Protein 2LLO (pdb70)

Structure (mmCIF, N/CA/C/O backbone):
data_2LLO
#
_entry.id   2LLO
#
loop_
_entity.id
_entity.type
_entity.pdbx_description
1 polymer Calmodulin
2 polymer 'Estrogen receptor'
3 non-polymer 'CALCIUM ION'
#
loop_
_atom_site.group_PDB
_atom_site.id
_atom_site.type_symbol
_atom_site.label_atom_id
_atom_site.label_alt_id
_atom_site.label_comp_id
_atom_site.label_asym_id
_atom_site.label_entity_id
_atom_site.label_seq_id
_atom_site.pdbx_PDB_ins_code
_atom_site.Cartn_x
_atom_site.Cartn_y
_atom_site.Cartn_z
_atom_site.occupancy
_atom_site.B_iso_or_equiv
_atom_site.auth_seq_id
_atom_site.auth_comp_id
_atom_site.auth_asym_id
_at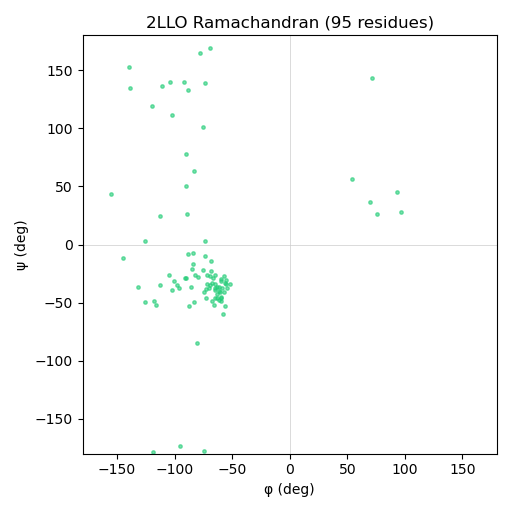om_site.auth_atom_id
_atom_site.pdbx_PDB_model_num
ATOM 1 N N . ALA A 1 1 ? 25.505 -15.890 -2.468 1.00 2.58 1 ALA A N 1
ATOM 2 C CA . ALA A 1 1 ? 25.116 -14.469 -2.296 1.00 2.36 1 ALA A CA 1
ATOM 3 C C . ALA A 1 1 ? 23.766 -14.369 -1.593 1.00 2.09 1 ALA A C 1
ATOM 4 O O . ALA A 1 1 ? 23.217 -15.373 -1.131 1.00 2.15 1 ALA A O 1
ATOM 13 N N . ASP A 1 2 ? 23.226 -13.161 -1.535 1.00 1.93 2 ASP A N 1
ATOM 14 C CA . ASP A 1 2 ? 21.936 -12.927 -0.893 1.00 1.85 2 ASP A CA 1
ATOM 15 C C . ASP A 1 2 ? 20.808 -13.075 -1.905 1.00 1.77 2 ASP A C 1
ATOM 16 O O . ASP A 1 2 ? 19.932 -12.216 -2.005 1.00 2.06 2 ASP A O 1
ATOM 25 N N . GLN A 1 3 ? 20.819 -14.181 -2.637 1.00 1.60 3 GLN A N 1
ATOM 26 C CA . GLN A 1 3 ? 19.808 -14.432 -3.653 1.00 1.62 3 GLN A CA 1
ATOM 27 C C . GLN A 1 3 ? 18.436 -14.601 -3.011 1.00 1.52 3 GLN A C 1
ATOM 28 O O . GLN A 1 3 ? 17.475 -13.933 -3.397 1.00 1.55 3 GLN A O 1
ATOM 42 N N . LEU A 1 4 ? 18.347 -15.481 -2.020 1.00 1.47 4 LEU A N 1
ATOM 43 C CA . LEU A 1 4 ? 17.089 -15.714 -1.328 1.00 1.42 4 LEU A CA 1
ATOM 44 C C . LEU A 1 4 ? 16.967 -14.769 -0.141 1.00 1.35 4 LEU A C 1
ATOM 45 O O . LEU A 1 4 ? 17.204 -15.156 1.007 1.00 1.37 4 LEU A O 1
ATOM 61 N N . THR A 1 5 ? 16.627 -13.522 -0.429 1.00 1.33 5 THR A N 1
ATOM 62 C CA . THR A 1 5 ? 16.478 -12.516 0.606 1.00 1.31 5 THR A CA 1
ATOM 63 C C . THR A 1 5 ? 15.132 -12.640 1.296 1.00 1.19 5 THR A C 1
ATOM 64 O O . THR A 1 5 ? 15.025 -13.296 2.332 1.00 1.18 5 THR A O 1
ATOM 75 N N . GLU A 1 6 ? 14.109 -12.020 0.709 1.00 1.16 6 GLU A N 1
ATOM 76 C CA . GLU A 1 6 ? 12.765 -12.047 1.277 1.00 1.10 6 GLU A CA 1
ATOM 77 C C . GLU A 1 6 ? 12.800 -11.556 2.724 1.00 1.10 6 GLU A C 1
ATOM 78 O O . GLU A 1 6 ? 12.360 -12.238 3.648 1.00 1.15 6 GLU A O 1
ATOM 90 N N . GLU A 1 7 ? 13.318 -10.352 2.898 1.00 1.09 7 GLU A N 1
ATOM 91 C CA . GLU A 1 7 ? 13.451 -9.746 4.212 1.00 1.13 7 GLU A CA 1
ATOM 92 C C . GLU A 1 7 ? 12.584 -8.488 4.302 1.00 1.08 7 GLU A C 1
ATOM 93 O O . GLU A 1 7 ? 11.776 -8.326 5.221 1.00 1.13 7 GLU A O 1
ATOM 105 N N . GLN A 1 8 ? 12.768 -7.604 3.332 1.00 1.08 8 GLN A N 1
ATOM 106 C CA . GLN A 1 8 ? 12.026 -6.365 3.257 1.00 1.06 8 GLN A CA 1
ATOM 107 C C . GLN A 1 8 ? 10.869 -6.530 2.298 1.00 0.96 8 GLN A C 1
ATOM 108 O O . GLN A 1 8 ? 9.787 -5.982 2.503 1.00 0.95 8 GLN A O 1
ATOM 122 N N . ILE A 1 9 ? 11.112 -7.323 1.253 1.00 0.93 9 ILE A N 1
ATOM 123 C CA . ILE A 1 9 ? 10.113 -7.602 0.226 1.00 0.90 9 ILE A CA 1
ATOM 124 C C . ILE A 1 9 ? 8.845 -8.203 0.821 1.00 0.82 9 ILE A C 1
ATOM 125 O O . ILE A 1 9 ? 7.751 -8.044 0.275 1.00 0.80 9 ILE A O 1
ATOM 141 N N . ALA A 1 10 ? 8.991 -8.879 1.956 1.00 0.85 10 ALA A N 1
ATOM 142 C CA . ALA A 1 10 ? 7.857 -9.496 2.636 1.00 0.85 10 ALA A CA 1
ATOM 143 C C . ALA A 1 10 ? 6.876 -8.436 3.130 1.00 0.75 10 ALA A C 1
ATOM 144 O O . ALA A 1 10 ? 5.681 -8.690 3.268 1.00 0.79 10 ALA A O 1
ATOM 151 N N . GLU A 1 11 ? 7.387 -7.238 3.366 1.00 0.69 11 GLU A N 1
ATOM 152 C CA . GLU A 1 11 ? 6.569 -6.141 3.851 1.00 0.64 11 GLU A CA 1
ATOM 153 C C . GLU A 1 11 ? 5.878 -5.412 2.709 1.00 0.63 11 GLU A C 1
ATOM 154 O O . GLU A 1 11 ? 4.870 -4.730 2.921 1.00 0.64 11 GLU A O 1
ATOM 166 N N . PHE A 1 12 ? 6.418 -5.551 1.500 1.00 0.64 12 PHE A N 1
ATOM 167 C CA . PHE A 1 12 ? 5.832 -4.913 0.327 1.00 0.67 12 PHE A CA 1
ATOM 168 C C . PHE A 1 12 ? 4.573 -5.668 -0.073 1.00 0.66 12 PHE A C 1
ATOM 169 O O . PHE A 1 12 ? 3.550 -5.074 -0.399 1.00 0.68 12 PHE A O 1
ATOM 186 N N . LYS A 1 13 ? 4.654 -6.991 -0.001 1.00 0.65 13 LYS A N 1
ATOM 187 C CA . LYS A 1 13 ? 3.531 -7.852 -0.333 1.00 0.66 13 LYS A CA 1
ATOM 188 C C . LYS A 1 13 ? 2.423 -7.699 0.701 1.00 0.61 13 LYS A C 1
ATOM 189 O O . LYS A 1 13 ? 1.251 -7.965 0.425 1.00 0.66 13 LYS A O 1
ATOM 208 N N . GLU A 1 14 ? 2.802 -7.237 1.884 1.00 0.57 14 GLU A N 1
ATOM 209 C CA . GLU A 1 14 ? 1.849 -7.037 2.960 1.00 0.54 14 GLU A CA 1
ATOM 210 C C . GLU A 1 14 ? 0.921 -5.874 2.640 1.00 0.50 14 GLU A C 1
ATOM 211 O O . GLU A 1 14 ? -0.219 -5.830 3.099 1.00 0.49 14 GLU A O 1
ATOM 223 N N . ALA A 1 15 ? 1.407 -4.937 1.838 1.00 0.51 15 ALA A N 1
ATOM 224 C CA . ALA A 1 15 ? 0.609 -3.784 1.461 1.00 0.52 15 ALA A CA 1
ATOM 225 C C . ALA A 1 15 ? -0.633 -4.244 0.707 1.00 0.50 15 ALA A C 1
ATOM 226 O O . ALA A 1 15 ? -1.745 -3.857 1.037 1.00 0.51 15 ALA A O 1
ATOM 233 N N . PHE A 1 16 ? -0.441 -5.126 -0.261 1.00 0.50 16 PHE A N 1
ATOM 234 C CA . PHE A 1 16 ? -1.553 -5.642 -1.066 1.00 0.53 16 PHE A CA 1
ATOM 235 C C . PHE A 1 16 ? -2.408 -6.637 -0.275 1.00 0.56 16 PHE A C 1
ATOM 236 O O . PHE A 1 16 ? -3.357 -7.221 -0.803 1.00 0.74 16 PHE A O 1
ATOM 253 N N . SER A 1 17 ? -2.072 -6.820 0.992 1.00 0.49 17 SER A N 1
ATOM 254 C CA . SER A 1 17 ? -2.800 -7.748 1.846 1.00 0.54 17 SER A CA 1
ATOM 255 C C . SER A 1 17 ? -3.566 -7.022 2.955 1.00 0.51 17 SER A C 1
ATOM 256 O O . SER A 1 17 ? -4.661 -7.437 3.340 1.00 0.59 17 SER A O 1
ATOM 264 N N . LEU A 1 18 ? -2.990 -5.938 3.460 1.00 0.44 18 LEU A N 1
ATOM 265 C CA . LEU A 1 18 ? -3.609 -5.174 4.541 1.00 0.42 18 LEU A CA 1
ATOM 266 C C . LEU A 1 18 ? -4.218 -3.865 4.045 1.00 0.41 18 LEU A C 1
ATOM 267 O O . LEU A 1 18 ? -5.159 -3.349 4.640 1.00 0.46 18 LEU A O 1
ATOM 283 N N . PHE A 1 19 ? -3.689 -3.333 2.954 1.00 0.43 19 PHE A N 1
ATOM 284 C CA . PHE A 1 19 ? -4.184 -2.074 2.417 1.00 0.47 19 PHE A CA 1
ATOM 285 C C . PHE A 1 19 ? -5.422 -2.290 1.544 1.00 0.48 19 PHE A C 1
ATOM 286 O O . PHE A 1 19 ? -6.441 -1.623 1.729 1.00 0.61 19 PHE A O 1
ATOM 303 N N . ASP A 1 20 ? -5.344 -3.240 0.617 1.00 0.44 20 ASP A N 1
ATOM 304 C CA . ASP A 1 20 ? -6.463 -3.522 -0.283 1.00 0.45 20 ASP A CA 1
ATOM 305 C C . ASP A 1 20 ? -7.363 -4.617 0.283 1.00 0.51 20 ASP A C 1
ATOM 306 O O . ASP A 1 20 ? -6.887 -5.584 0.874 1.00 0.58 20 ASP A O 1
ATOM 315 N N . LYS A 1 21 ? -8.670 -4.438 0.122 1.00 0.58 21 LYS A N 1
ATOM 316 C CA . LYS A 1 21 ? -9.646 -5.409 0.600 1.00 0.71 21 LYS A CA 1
ATOM 317 C C . LYS A 1 21 ? -10.565 -5.842 -0.532 1.00 0.68 21 LYS A C 1
ATOM 318 O O . LYS A 1 21 ? -11.500 -6.613 -0.320 1.00 0.86 21 LYS A O 1
ATOM 337 N N . ASP A 1 22 ? -10.309 -5.353 -1.741 1.00 0.58 22 ASP A N 1
ATOM 338 C CA . ASP A 1 22 ? -11.139 -5.709 -2.881 1.00 0.61 22 ASP A CA 1
ATOM 339 C C . ASP A 1 22 ? -10.582 -6.950 -3.562 1.00 0.69 22 ASP A C 1
ATOM 340 O O . ASP A 1 22 ? -11.316 -7.723 -4.175 1.00 0.82 22 ASP A O 1
ATOM 349 N N . GLY A 1 23 ? -9.278 -7.130 -3.456 1.00 0.65 23 GLY A N 1
ATOM 350 C CA . GLY A 1 23 ? -8.636 -8.266 -4.075 1.00 0.73 23 GLY A CA 1
ATOM 351 C C . GLY A 1 23 ? -8.049 -7.896 -5.410 1.00 0.71 23 GLY A C 1
ATOM 352 O O . GLY A 1 23 ? -7.920 -8.734 -6.302 1.00 0.87 23 GLY A O 1
ATOM 356 N N . ASP A 1 24 ? -7.695 -6.629 -5.540 1.00 0.59 24 ASP A N 1
ATOM 357 C CA . ASP A 1 24 ? -7.134 -6.114 -6.776 1.00 0.60 24 ASP A CA 1
ATOM 358 C C . ASP A 1 24 ? -5.617 -5.997 -6.684 1.00 0.59 24 ASP A C 1
ATOM 359 O O . ASP A 1 24 ? -4.912 -6.153 -7.685 1.00 0.74 24 ASP A O 1
ATOM 368 N N . GLY A 1 25 ? -5.124 -5.727 -5.485 1.00 0.54 25 GLY A N 1
ATOM 369 C CA . GLY A 1 25 ? -3.694 -5.594 -5.281 1.00 0.64 25 GLY A CA 1
ATOM 370 C C . GLY A 1 25 ? -3.139 -4.345 -5.935 1.00 0.69 25 GLY A C 1
ATOM 371 O O . GLY A 1 25 ? -2.038 -4.361 -6.479 1.00 1.30 25 GLY A O 1
ATOM 375 N N . THR A 1 26 ? -3.917 -3.274 -5.894 1.00 0.46 26 THR A N 1
ATOM 376 C CA . THR A 1 26 ? -3.517 -2.004 -6.469 1.00 0.48 26 THR A CA 1
ATOM 377 C C . THR A 1 26 ? -3.936 -0.866 -5.549 1.00 0.46 26 THR A C 1
ATOM 378 O O . THR A 1 26 ? -4.893 -1.005 -4.787 1.00 0.63 26 THR A O 1
ATOM 389 N N . ILE A 1 27 ? -3.224 0.245 -5.598 1.00 0.37 27 ILE A N 1
ATOM 390 C CA . ILE A 1 27 ? -3.561 1.381 -4.757 1.00 0.36 27 ILE A CA 1
ATOM 391 C C . ILE A 1 27 ? -4.299 2.448 -5.554 1.00 0.32 27 ILE A C 1
ATOM 392 O O . ILE A 1 27 ? -3.734 3.071 -6.455 1.00 0.37 27 ILE A O 1
ATOM 408 N N . THR A 1 28 ? -5.573 2.623 -5.240 1.00 0.28 28 THR A N 1
ATOM 409 C CA . THR A 1 28 ? -6.387 3.632 -5.888 1.00 0.28 28 THR A CA 1
ATOM 410 C C . THR A 1 28 ? -6.873 4.621 -4.840 1.00 0.27 28 THR A C 1
ATOM 411 O O . THR A 1 28 ? -6.528 4.504 -3.658 1.00 0.29 28 THR A O 1
ATOM 422 N N . THR A 1 29 ? -7.650 5.595 -5.272 1.00 0.29 29 THR A N 1
ATOM 423 C CA . THR A 1 29 ? -8.215 6.593 -4.375 1.00 0.33 29 THR A CA 1
ATOM 424 C C . THR A 1 29 ? -9.008 5.947 -3.235 1.00 0.31 29 THR A C 1
ATOM 425 O O . THR A 1 29 ? -9.056 6.476 -2.123 1.00 0.32 29 THR A O 1
ATOM 436 N N . LYS A 1 30 ? -9.596 4.783 -3.519 1.00 0.31 30 LYS A N 1
ATOM 437 C CA . LYS A 1 30 ? -10.401 4.059 -2.541 1.00 0.33 30 LYS A CA 1
ATOM 438 C C . LYS A 1 30 ? -9.577 3.583 -1.353 1.00 0.33 30 LYS A C 1
ATOM 439 O O . LYS A 1 30 ? -9.973 3.779 -0.202 1.00 0.38 30 LYS A O 1
ATOM 458 N N . GLU A 1 31 ? -8.412 2.988 -1.605 1.00 0.31 31 GLU A N 1
ATOM 459 C CA . GLU A 1 31 ? -7.583 2.461 -0.527 1.00 0.35 31 GLU A CA 1
ATOM 460 C C . GLU A 1 31 ? -6.749 3.568 0.117 1.00 0.34 31 GLU A C 1
ATOM 461 O O . GLU A 1 31 ? -6.396 3.496 1.293 1.00 0.39 31 GLU A O 1
ATOM 473 N N . LEU A 1 32 ? -6.484 4.599 -0.654 1.00 0.31 32 LEU A N 1
ATOM 474 C CA . LEU A 1 32 ? -5.690 5.729 -0.181 1.00 0.33 32 LEU A CA 1
ATOM 475 C C . LEU A 1 32 ? -6.482 6.563 0.833 1.00 0.35 32 LEU A C 1
ATOM 476 O O . LEU A 1 32 ? -5.916 7.113 1.775 1.00 0.47 32 LEU A O 1
ATOM 492 N N . GLY A 1 33 ? -7.795 6.639 0.640 1.00 0.30 33 GLY A N 1
ATOM 493 C CA . GLY A 1 33 ? -8.631 7.424 1.533 1.00 0.33 33 GLY A CA 1
ATOM 494 C C . GLY A 1 33 ? -9.195 6.635 2.699 1.00 0.34 33 GLY A C 1
ATOM 495 O O . GLY A 1 33 ? -9.404 7.187 3.777 1.00 0.36 33 GLY A O 1
ATOM 499 N N . THR A 1 34 ? -9.407 5.336 2.512 1.00 0.36 34 THR A N 1
ATOM 500 C CA . THR A 1 34 ? -9.984 4.500 3.564 1.00 0.39 34 THR A CA 1
ATOM 501 C C . THR A 1 34 ? -9.123 4.471 4.825 1.00 0.40 34 THR A C 1
ATOM 502 O O . THR A 1 34 ? -9.650 4.535 5.936 1.00 0.46 34 THR A O 1
ATOM 513 N N . VAL A 1 35 ? -7.804 4.396 4.659 1.00 0.40 35 VAL A N 1
ATOM 514 C CA . VAL A 1 35 ? -6.904 4.360 5.803 1.00 0.43 35 VAL A CA 1
ATOM 515 C C . VAL A 1 35 ? -6.927 5.702 6.554 1.00 0.40 35 VAL A C 1
ATOM 516 O O . VAL A 1 35 ? -7.074 5.728 7.776 1.00 0.42 35 VAL A O 1
ATOM 529 N N . MET A 1 36 ? -6.803 6.807 5.819 1.00 0.38 36 MET A N 1
ATOM 530 C CA . MET A 1 36 ? -6.822 8.145 6.424 1.00 0.40 36 MET A CA 1
ATOM 531 C C . MET A 1 36 ? -8.155 8.394 7.125 1.00 0.37 36 MET A C 1
ATOM 532 O O . MET A 1 36 ? -8.202 9.015 8.192 1.00 0.39 36 MET A O 1
ATOM 546 N N . ARG A 1 37 ? -9.219 7.878 6.519 1.00 0.36 37 ARG A N 1
ATOM 547 C CA . ARG A 1 37 ? -10.575 8.016 7.042 1.00 0.38 37 ARG A CA 1
ATOM 548 C C . ARG A 1 37 ? -10.687 7.476 8.466 1.00 0.40 37 ARG A C 1
ATOM 549 O O . ARG A 1 37 ? -11.452 7.998 9.271 1.00 0.45 37 ARG A O 1
ATOM 570 N N . SER A 1 38 ? -9.921 6.439 8.772 1.00 0.42 38 SER A N 1
ATOM 571 C CA . SER A 1 38 ? -9.950 5.842 10.098 1.00 0.45 38 SER A CA 1
ATOM 572 C C . SER A 1 38 ? -8.632 6.076 10.833 1.00 0.46 38 SER A C 1
ATOM 573 O O . SER A 1 38 ? -8.261 5.321 11.734 1.00 0.59 38 SER A O 1
ATOM 581 N N . LEU A 1 39 ? -7.929 7.130 10.445 1.00 0.40 39 LEU A N 1
ATOM 582 C CA . LEU A 1 39 ? -6.653 7.461 11.063 1.00 0.43 39 LEU A CA 1
ATOM 583 C C . LEU A 1 39 ? -6.648 8.894 11.578 1.00 0.46 39 LEU A C 1
ATOM 584 O O . LEU A 1 39 ? -6.263 9.143 12.722 1.00 0.58 39 LEU A O 1
ATOM 600 N N . GLY A 1 40 ? -7.068 9.831 10.731 1.00 0.44 40 GLY A N 1
ATOM 601 C CA . GLY A 1 40 ? -7.098 11.234 11.119 1.00 0.50 40 GLY A CA 1
ATOM 602 C C . GLY A 1 40 ? -8.105 12.027 10.318 1.00 0.50 40 GLY A C 1
ATOM 603 O O . GLY A 1 40 ? -7.813 13.137 9.867 1.00 0.56 40 GLY A O 1
ATOM 607 N N . GLN A 1 41 ? -9.287 11.437 10.144 1.00 0.49 41 GLN A N 1
ATOM 608 C CA . GLN A 1 41 ? -10.386 12.044 9.396 1.00 0.54 41 GLN A CA 1
ATOM 609 C C . GLN A 1 41 ? -10.092 12.057 7.897 1.00 0.51 41 GLN A C 1
ATOM 610 O O . GLN A 1 41 ? -8.952 12.237 7.468 1.00 0.60 41 GLN A O 1
ATOM 624 N N . ASN A 1 42 ? -11.131 11.846 7.107 1.00 0.53 42 ASN A N 1
ATOM 625 C CA . ASN A 1 42 ? -11.000 11.811 5.658 1.00 0.53 42 ASN A CA 1
ATOM 626 C C . ASN A 1 42 ? -11.146 13.208 5.067 1.00 0.50 42 ASN A C 1
ATOM 627 O O . ASN A 1 42 ? -12.061 13.953 5.430 1.00 0.56 42 ASN A O 1
ATOM 638 N N . PRO A 1 43 ? -10.234 13.587 4.156 1.00 0.49 43 PRO A N 1
ATOM 639 C CA . PRO A 1 43 ? -10.279 14.889 3.484 1.00 0.54 43 PRO A CA 1
ATOM 640 C C . PRO A 1 43 ? -11.379 14.930 2.428 1.00 0.50 43 PRO A C 1
ATOM 641 O O . PRO A 1 43 ? -12.128 13.967 2.267 1.00 0.48 43 PRO A O 1
ATOM 652 N N . THR A 1 44 ? -11.488 16.036 1.711 1.00 0.57 44 THR A N 1
ATOM 653 C CA . THR A 1 44 ? -12.510 16.162 0.684 1.00 0.59 44 THR A CA 1
ATOM 654 C C . THR A 1 44 ? -12.096 15.416 -0.586 1.00 0.53 44 THR A C 1
ATOM 655 O O . THR A 1 44 ? -10.929 15.040 -0.746 1.00 0.50 44 THR A O 1
ATOM 666 N N . GLU A 1 45 ? -13.052 15.192 -1.483 1.00 0.58 45 GLU A N 1
ATOM 667 C CA . GLU A 1 45 ? -12.793 14.483 -2.732 1.00 0.58 45 GLU A CA 1
ATOM 668 C C . GLU A 1 45 ? -11.702 15.179 -3.538 1.00 0.57 45 GLU A C 1
ATOM 669 O O . GLU A 1 45 ? -10.830 14.528 -4.117 1.00 0.56 45 GLU A O 1
ATOM 681 N N . ALA A 1 46 ? -11.750 16.507 -3.561 1.00 0.60 46 ALA A N 1
ATOM 682 C CA . ALA A 1 46 ? -10.762 17.296 -4.286 1.00 0.61 46 ALA A CA 1
ATOM 683 C C . ALA A 1 46 ? -9.360 17.035 -3.748 1.00 0.55 46 ALA A C 1
ATOM 684 O O . ALA A 1 46 ? -8.415 16.832 -4.512 1.00 0.54 46 ALA A O 1
ATOM 691 N N . GLU A 1 47 ? -9.248 17.034 -2.428 1.00 0.54 47 GLU A N 1
ATOM 692 C CA . GLU A 1 47 ? -7.979 16.785 -1.755 1.00 0.51 47 GLU A CA 1
ATOM 693 C C . GLU A 1 47 ? -7.470 15.373 -2.047 1.00 0.46 47 GLU A C 1
ATOM 694 O O . GLU A 1 47 ? -6.271 15.152 -2.205 1.00 0.46 47 GLU A O 1
ATOM 706 N N . LEU A 1 48 ? -8.392 14.423 -2.135 1.00 0.44 48 LEU A N 1
ATOM 707 C CA . LEU A 1 48 ? -8.033 13.042 -2.404 1.00 0.44 48 LEU A CA 1
ATOM 708 C C . LEU A 1 48 ? -7.596 12.886 -3.854 1.00 0.43 48 LEU A C 1
ATOM 709 O O . LEU A 1 48 ? -6.668 12.131 -4.157 1.00 0.43 48 LEU A O 1
ATOM 725 N N . GLN A 1 49 ? -8.279 13.598 -4.737 1.00 0.45 49 GLN A N 1
ATOM 726 C CA . GLN A 1 49 ? -7.962 13.572 -6.161 1.00 0.47 49 GLN A CA 1
ATOM 727 C C . GLN A 1 49 ? -6.535 14.044 -6.393 1.00 0.46 49 GLN A C 1
ATOM 728 O O . GLN A 1 49 ? -5.765 13.418 -7.123 1.00 0.48 49 GLN A O 1
ATOM 742 N N . ASP A 1 50 ? -6.186 15.142 -5.744 1.00 0.45 50 ASP A N 1
ATOM 743 C CA . ASP A 1 50 ? -4.855 15.718 -5.869 1.00 0.46 50 ASP A CA 1
ATOM 744 C C . ASP A 1 50 ? -3.803 14.772 -5.312 1.00 0.42 50 ASP A C 1
ATOM 745 O O . ASP A 1 50 ? -2.711 14.654 -5.862 1.00 0.45 50 ASP A O 1
ATOM 754 N N . MET A 1 51 ? -4.154 14.086 -4.229 1.00 0.39 51 MET A N 1
ATOM 755 C CA . MET A 1 51 ? -3.240 13.163 -3.570 1.00 0.38 51 MET A CA 1
ATOM 756 C C . MET A 1 51 ? -2.850 11.989 -4.464 1.00 0.37 51 MET A C 1
ATOM 757 O O . MET A 1 51 ? -1.671 11.654 -4.559 1.00 0.38 51 MET A O 1
ATOM 771 N N . ILE A 1 52 ? -3.820 11.360 -5.129 1.00 0.39 52 ILE A N 1
ATOM 772 C CA . ILE A 1 52 ? -3.510 10.227 -5.999 1.00 0.43 52 ILE A CA 1
ATOM 773 C C . ILE A 1 52 ? -2.801 10.714 -7.268 1.00 0.47 52 ILE A C 1
ATOM 774 O O . ILE A 1 52 ? -2.017 9.986 -7.877 1.00 0.52 52 ILE A O 1
ATOM 790 N N . ASN A 1 53 ? -3.054 11.965 -7.633 1.00 0.50 53 ASN A N 1
ATOM 791 C CA . ASN A 1 53 ? -2.428 12.573 -8.802 1.00 0.57 53 ASN A CA 1
ATOM 792 C C . ASN A 1 53 ? -0.975 12.917 -8.486 1.00 0.56 53 ASN A C 1
ATOM 793 O O . ASN A 1 53 ? -0.131 13.036 -9.375 1.00 0.61 53 ASN A O 1
ATOM 804 N N . GLU A 1 54 ? -0.700 13.041 -7.196 1.00 0.50 54 GLU A N 1
ATOM 805 C CA . GLU A 1 54 ? 0.629 13.378 -6.710 1.00 0.51 54 GLU A CA 1
ATOM 806 C C . GLU A 1 54 ? 1.507 12.131 -6.602 1.00 0.50 54 GLU A C 1
ATOM 807 O O . GLU A 1 54 ? 2.705 12.222 -6.338 1.00 0.71 54 GLU A O 1
ATOM 819 N N . VAL A 1 55 ? 0.908 10.967 -6.812 1.00 0.48 55 VAL A N 1
ATOM 820 C CA . VAL A 1 55 ? 1.649 9.712 -6.734 1.00 0.46 55 VAL A CA 1
ATOM 821 C C . VAL A 1 55 ? 1.635 8.975 -8.077 1.00 0.47 55 VAL A C 1
ATOM 822 O O . VAL A 1 55 ? 2.682 8.551 -8.576 1.00 0.69 55 VAL A O 1
ATOM 835 N N . ASP A 1 56 ? 0.457 8.835 -8.666 1.00 0.52 56 ASP A N 1
ATOM 836 C CA . ASP A 1 56 ? 0.326 8.143 -9.937 1.00 0.52 56 ASP A CA 1
ATOM 837 C C . ASP A 1 56 ? 0.835 9.021 -11.071 1.00 0.62 56 ASP A C 1
ATOM 838 O O . ASP A 1 56 ? 0.148 9.943 -11.511 1.00 0.70 56 ASP A O 1
ATOM 847 N N . ALA A 1 57 ? 2.047 8.739 -11.526 1.00 0.68 57 ALA A N 1
ATOM 848 C CA . ALA A 1 57 ? 2.659 9.505 -12.597 1.00 0.81 57 ALA A CA 1
ATOM 849 C C . ALA A 1 57 ? 2.297 8.942 -13.964 1.00 0.81 57 ALA A C 1
ATOM 850 O O . ALA A 1 57 ? 2.617 9.537 -14.994 1.00 0.88 57 ALA A O 1
ATOM 857 N N . ASP A 1 58 ? 1.644 7.789 -13.978 1.00 0.76 58 ASP A N 1
ATOM 858 C CA . ASP A 1 58 ? 1.246 7.157 -15.229 1.00 0.79 58 ASP A CA 1
ATOM 859 C C . ASP A 1 58 ? -0.026 7.797 -15.789 1.00 0.80 58 ASP A C 1
ATOM 860 O O . ASP A 1 58 ? -0.255 7.800 -17.002 1.00 0.85 58 ASP A O 1
ATOM 869 N N . GLY A 1 59 ? -0.854 8.336 -14.909 1.00 0.85 59 GLY A N 1
ATOM 870 C CA . GLY A 1 59 ? -2.056 9.019 -15.346 1.00 0.90 59 GLY A CA 1
ATOM 871 C C . GLY A 1 59 ? -3.297 8.147 -15.400 1.00 0.91 59 GLY A C 1
ATOM 872 O O . GLY A 1 59 ? -4.048 8.202 -16.371 1.00 1.03 59 GLY A O 1
ATOM 876 N N . ASN A 1 60 ? -3.519 7.342 -14.371 1.00 0.82 60 ASN A N 1
ATOM 877 C CA . ASN A 1 60 ? -4.699 6.485 -14.320 1.00 0.85 60 ASN A CA 1
ATOM 878 C C . ASN A 1 60 ? -5.221 6.351 -12.891 1.00 0.78 60 ASN A C 1
ATOM 879 O O . ASN A 1 60 ? -6.321 5.848 -12.673 1.00 0.93 60 ASN A O 1
ATOM 890 N N . GLY A 1 61 ? -4.425 6.795 -11.922 1.00 0.64 61 GLY A N 1
ATOM 891 C CA . GLY A 1 61 ? -4.841 6.727 -10.529 1.00 0.63 61 GLY A CA 1
ATOM 892 C C . GLY A 1 61 ? -4.754 5.325 -9.964 1.00 0.58 61 GLY A C 1
ATOM 893 O O . GLY A 1 61 ? -5.483 4.970 -9.038 1.00 0.67 61 GLY A O 1
ATOM 897 N N . THR A 1 62 ? -3.877 4.516 -10.530 1.00 0.53 62 THR A N 1
ATOM 898 C CA . THR A 1 62 ? -3.706 3.150 -10.078 1.00 0.52 62 THR A CA 1
ATOM 899 C C . THR A 1 62 ? -2.230 2.767 -10.044 1.00 0.49 62 THR A C 1
ATOM 900 O O . THR A 1 62 ? -1.469 3.072 -10.971 1.00 0.54 62 THR A O 1
ATOM 911 N N . ILE A 1 63 ? -1.830 2.124 -8.953 1.00 0.47 63 ILE A N 1
ATOM 912 C CA . ILE A 1 63 ? -0.459 1.666 -8.786 1.00 0.46 63 ILE A CA 1
ATOM 913 C C . ILE A 1 63 ? -0.423 0.149 -8.627 1.00 0.50 63 ILE A C 1
ATOM 914 O O . ILE A 1 63 ? -1.030 -0.406 -7.707 1.00 0.48 63 ILE A O 1
ATOM 930 N N . ASP A 1 64 ? 0.263 -0.508 -9.550 1.00 0.57 64 ASP A N 1
ATOM 931 C CA . ASP A 1 64 ? 0.398 -1.954 -9.527 1.00 0.64 64 ASP A CA 1
ATOM 932 C C . ASP A 1 64 ? 1.703 -2.348 -8.831 1.00 0.65 64 ASP A C 1
ATOM 933 O O . ASP A 1 64 ? 2.412 -1.492 -8.299 1.00 0.61 64 ASP A O 1
ATOM 942 N N . PHE A 1 65 ? 2.022 -3.633 -8.863 1.00 0.73 65 PHE A N 1
ATOM 943 C CA . PHE A 1 65 ? 3.236 -4.152 -8.243 1.00 0.77 65 PHE A CA 1
ATOM 944 C C . PHE A 1 65 ? 4.490 -3.453 -8.789 1.00 0.75 65 PHE A C 1
ATOM 945 O O . PHE A 1 65 ? 5.296 -2.946 -8.005 1.00 0.75 65 PHE A O 1
ATOM 962 N N . PRO A 1 66 ? 4.686 -3.407 -10.138 1.00 0.76 66 PRO A N 1
ATOM 963 C CA . PRO A 1 66 ? 5.847 -2.739 -10.749 1.00 0.78 66 PRO A CA 1
ATOM 964 C C . PRO A 1 66 ? 5.988 -1.284 -10.289 1.00 0.73 66 PRO A C 1
ATOM 965 O O . PRO A 1 66 ? 7.099 -0.794 -10.082 1.00 0.77 66 PRO A O 1
ATOM 976 N N . GLU A 1 67 ? 4.858 -0.600 -10.118 1.00 0.66 67 GLU A N 1
ATOM 977 C CA . GLU A 1 67 ? 4.869 0.795 -9.679 1.00 0.62 67 GLU A CA 1
ATOM 978 C C . GLU A 1 67 ? 5.241 0.887 -8.202 1.00 0.62 67 GLU A C 1
ATOM 979 O O . GLU A 1 67 ? 6.087 1.690 -7.806 1.00 0.64 67 GLU A O 1
ATOM 991 N N . PHE A 1 68 ? 4.616 0.033 -7.407 1.00 0.60 68 PHE A N 1
ATOM 992 C CA . PHE A 1 68 ? 4.843 -0.009 -5.967 1.00 0.59 68 PHE A CA 1
ATOM 993 C C . PHE A 1 68 ? 6.306 -0.294 -5.652 1.00 0.63 68 PHE A C 1
ATOM 994 O O . PHE A 1 68 ? 6.869 0.268 -4.710 1.00 0.67 68 PHE A O 1
ATOM 1011 N N . LEU A 1 69 ? 6.919 -1.156 -6.459 1.00 0.66 69 LEU A N 1
ATOM 1012 C CA . LEU A 1 69 ? 8.318 -1.528 -6.280 1.00 0.72 69 LEU A CA 1
ATOM 1013 C C . LEU A 1 69 ? 9.242 -0.318 -6.370 1.00 0.76 69 LEU A C 1
ATOM 1014 O O . LEU A 1 69 ? 10.295 -0.283 -5.741 1.00 0.82 69 LEU A O 1
ATOM 1030 N N . THR A 1 70 ? 8.843 0.674 -7.148 1.00 0.75 70 THR A N 1
ATOM 1031 C CA . THR A 1 70 ? 9.643 1.874 -7.306 1.00 0.82 70 THR A CA 1
ATOM 1032 C C . THR A 1 70 ? 9.173 2.975 -6.354 1.00 0.78 70 THR A C 1
ATOM 1033 O O . THR A 1 70 ? 9.978 3.720 -5.793 1.00 0.98 70 THR A O 1
ATOM 1044 N N . MET A 1 71 ? 7.858 3.052 -6.169 1.00 0.69 71 MET A N 1
ATOM 1045 C CA . MET A 1 71 ? 7.242 4.055 -5.305 1.00 0.66 71 MET A CA 1
ATOM 1046 C C . MET A 1 71 ? 7.729 3.947 -3.861 1.00 0.66 71 MET A C 1
ATOM 1047 O O . MET A 1 71 ? 8.145 4.939 -3.266 1.00 0.69 71 MET A O 1
ATOM 1061 N N . MET A 1 72 ? 7.708 2.740 -3.313 1.00 0.71 72 MET A N 1
ATOM 1062 C CA . MET A 1 72 ? 8.120 2.525 -1.928 1.00 0.77 72 MET A CA 1
ATOM 1063 C C . MET A 1 72 ? 9.618 2.250 -1.816 1.00 0.84 72 MET A C 1
ATOM 1064 O O . MET A 1 72 ? 10.070 1.601 -0.873 1.00 0.99 72 MET A O 1
ATOM 1078 N N . ALA A 1 73 ? 10.386 2.745 -2.775 1.00 0.92 73 ALA A N 1
ATOM 1079 C CA . ALA A 1 73 ? 11.826 2.546 -2.765 1.00 0.99 73 ALA A CA 1
ATOM 1080 C C . ALA A 1 73 ? 12.571 3.858 -3.016 1.00 1.02 73 ALA A C 1
ATOM 1081 O O . ALA A 1 73 ? 13.621 4.115 -2.424 1.00 1.21 73 ALA A O 1
ATOM 1088 N N . ARG A 1 74 ? 12.016 4.700 -3.884 1.00 0.99 74 ARG A N 1
ATOM 1089 C CA . ARG A 1 74 ? 12.639 5.972 -4.229 1.00 1.04 74 ARG A CA 1
ATOM 1090 C C . ARG A 1 74 ? 12.309 7.061 -3.205 1.00 0.99 74 ARG A C 1
ATOM 1091 O O . ARG A 1 74 ? 11.670 8.064 -3.534 1.00 1.02 74 ARG A O 1
ATOM 1112 N N . LYS A 1 75 ? 12.758 6.863 -1.972 1.00 1.13 75 LYS A N 1
ATOM 1113 C CA . LYS A 1 75 ? 12.521 7.827 -0.902 1.00 1.20 75 LYS A CA 1
ATOM 1114 C C . LYS A 1 75 ? 13.405 9.058 -1.090 1.00 1.26 75 LYS A C 1
ATOM 1115 O O . LYS A 1 75 ? 14.575 8.939 -1.456 1.00 1.34 75 LYS A O 1
ATOM 1134 N N . MET A 1 76 ? 12.837 10.235 -0.853 1.00 1.32 76 MET A N 1
ATOM 1135 C CA . MET A 1 76 ? 13.581 11.489 -0.982 1.00 1.43 76 MET A CA 1
ATOM 1136 C C . MET A 1 76 ? 14.623 11.604 0.129 1.00 1.44 76 MET A C 1
ATOM 1137 O O . MET A 1 76 ? 14.599 10.827 1.084 1.00 1.49 76 MET A O 1
ATOM 1151 N N . LYS A 1 77 ? 15.523 12.571 0.014 1.00 1.50 77 LYS A N 1
ATOM 1152 C CA . LYS A 1 77 ? 16.562 12.763 1.019 1.00 1.56 77 LYS A CA 1
ATOM 1153 C C . LYS A 1 77 ? 16.038 13.596 2.177 1.00 1.66 77 LYS A C 1
ATOM 1154 O O . LYS A 1 77 ? 16.633 13.633 3.253 1.00 2.06 77 LYS A O 1
ATOM 1173 N N . ASP A 1 78 ? 14.926 14.271 1.950 1.00 1.54 78 ASP A N 1
ATOM 1174 C CA . ASP A 1 78 ? 14.322 15.095 2.975 1.00 1.63 78 ASP A CA 1
ATOM 1175 C C . ASP A 1 78 ? 13.113 14.381 3.555 1.00 1.72 78 ASP A C 1
ATOM 1176 O O . ASP A 1 78 ? 12.353 13.736 2.831 1.00 1.77 78 ASP A O 1
ATOM 1185 N N . THR A 1 79 ? 12.959 14.476 4.862 1.00 1.95 79 THR A N 1
ATOM 1186 C CA . THR A 1 79 ? 11.852 13.834 5.545 1.00 2.15 79 THR A CA 1
ATOM 1187 C C . THR A 1 79 ? 10.870 14.873 6.076 1.00 2.00 79 THR A C 1
ATOM 1188 O O . THR A 1 79 ? 11.275 15.902 6.625 1.00 2.13 79 THR A O 1
ATOM 1199 N N . ASP A 1 80 ? 9.584 14.609 5.900 1.00 2.01 80 ASP A N 1
ATOM 1200 C CA . ASP A 1 80 ? 8.546 15.524 6.360 1.00 2.07 80 ASP A CA 1
ATOM 1201 C C . ASP A 1 80 ? 8.078 15.135 7.763 1.00 2.26 80 ASP A C 1
ATOM 1202 O O . ASP A 1 80 ? 8.595 14.132 8.311 1.00 2.49 80 ASP A O 1
ATOM 1212 N N . ARG B 2 1 ? 3.602 15.596 0.423 1.00 0.99 287 ARG B N 1
ATOM 1213 C CA . ARG B 2 1 ? 3.636 14.900 -0.879 1.00 0.79 287 ARG B CA 1
ATOM 1214 C C . ARG B 2 1 ? 3.066 13.493 -0.741 1.00 0.66 287 ARG B C 1
ATOM 1215 O O . ARG B 2 1 ? 3.137 12.891 0.328 1.00 0.65 287 ARG B O 1
ATOM 1238 N N . ALA B 2 2 ? 2.496 12.972 -1.826 1.00 0.60 288 ALA B N 1
ATOM 1239 C CA . ALA B 2 2 ? 1.923 11.633 -1.830 1.00 0.51 288 ALA B CA 1
ATOM 1240 C C . ALA B 2 2 ? 2.971 10.603 -1.499 1.00 0.50 288 ALA B C 1
ATOM 1241 O O . ALA B 2 2 ? 2.674 9.580 -0.890 1.00 0.48 288 ALA B O 1
ATOM 1248 N N . ALA B 2 3 ? 4.203 10.872 -1.877 1.00 0.54 289 ALA B N 1
ATOM 1249 C CA . ALA B 2 3 ? 5.286 9.945 -1.600 1.00 0.57 289 ALA B CA 1
ATOM 1250 C C . ALA B 2 3 ? 5.587 9.873 -0.119 1.00 0.58 289 ALA B C 1
ATOM 1251 O O . ALA B 2 3 ? 6.404 9.074 0.290 1.00 0.65 289 ALA B O 1
ATOM 1258 N N . ASN B 2 4 ? 5.071 10.818 0.646 1.00 0.56 290 ASN B N 1
ATOM 1259 C CA . ASN B 2 4 ? 5.198 10.803 2.102 1.00 0.58 290 ASN B CA 1
ATOM 1260 C C . ASN B 2 4 ? 3.878 10.335 2.720 1.00 0.53 290 ASN B C 1
ATOM 1261 O O . ASN B 2 4 ? 3.844 9.598 3.703 1.00 0.53 290 ASN B O 1
ATOM 1272 N N . LEU B 2 5 ? 2.761 10.784 2.128 1.00 0.51 291 LEU B N 1
ATOM 1273 C CA . LEU B 2 5 ? 1.434 10.420 2.619 1.00 0.48 291 LEU B CA 1
ATOM 1274 C C . LEU B 2 5 ? 1.099 8.975 2.277 1.00 0.46 291 LEU B C 1
ATOM 1275 O O . LEU B 2 5 ? 0.093 8.448 2.734 1.00 0.71 291 LEU B O 1
ATOM 1291 N N . TRP B 2 6 ? 1.923 8.364 1.439 1.00 0.41 292 TRP B N 1
ATOM 1292 C CA . TRP B 2 6 ? 1.774 6.953 1.093 1.00 0.39 292 TRP B CA 1
ATOM 1293 C C . TRP B 2 6 ? 2.535 6.129 2.145 1.00 0.41 292 TRP B C 1
ATOM 1294 O O . TRP B 2 6 ? 1.993 5.183 2.710 1.00 0.41 292 TRP B O 1
ATOM 1315 N N . PRO B 2 7 ? 3.830 6.448 2.387 1.00 0.44 293 PRO B N 1
ATOM 1316 C CA . PRO B 2 7 ? 4.637 5.818 3.445 1.00 0.48 293 PRO B CA 1
ATOM 1317 C C . PRO B 2 7 ? 3.955 5.847 4.808 1.00 0.46 293 PRO B C 1
ATOM 1318 O O . PRO B 2 7 ? 4.117 4.922 5.603 1.00 0.47 293 PRO B O 1
ATOM 1329 N N . SER B 2 8 ? 3.198 6.907 5.076 1.00 0.47 294 SER B N 1
ATOM 1330 C CA . SER B 2 8 ? 2.495 7.031 6.348 1.00 0.47 294 SER B CA 1
ATOM 1331 C C . SER B 2 8 ? 1.542 5.833 6.571 1.00 0.42 294 SER B C 1
ATOM 1332 O O . SER B 2 8 ? 1.696 5.119 7.563 1.00 0.40 294 SER B O 1
ATOM 1340 N N . PRO B 2 9 ? 0.535 5.587 5.691 1.00 0.44 295 PRO B N 1
ATOM 1341 C CA . PRO B 2 9 ? -0.346 4.413 5.820 1.00 0.43 295 PRO B CA 1
ATOM 1342 C C . PRO B 2 9 ? 0.446 3.109 5.860 1.00 0.40 295 PRO B C 1
ATOM 1343 O O . PRO B 2 9 ? 0.062 2.158 6.540 1.00 0.43 295 PRO B O 1
ATOM 1354 N N . LEU B 2 10 ? 1.552 3.065 5.124 1.00 0.38 296 LEU B N 1
ATOM 1355 C CA . LEU B 2 10 ? 2.401 1.881 5.106 1.00 0.37 296 LEU B CA 1
ATOM 1356 C C . LEU B 2 10 ? 3.016 1.667 6.485 1.00 0.39 296 LEU B C 1
ATOM 1357 O O . LEU B 2 10 ? 3.224 0.536 6.921 1.00 0.43 296 LEU B O 1
ATOM 1373 N N . MET B 2 11 ? 3.294 2.774 7.167 1.00 0.39 297 MET B N 1
ATOM 1374 C CA . MET B 2 11 ? 3.843 2.738 8.516 1.00 0.42 297 MET B CA 1
ATOM 1375 C C . MET B 2 11 ? 2.779 2.181 9.456 1.00 0.41 297 MET B C 1
ATOM 1376 O O . MET B 2 11 ? 3.077 1.483 10.430 1.00 0.45 297 MET B O 1
ATOM 1390 N N . ILE B 2 12 ? 1.529 2.484 9.134 1.00 0.41 298 ILE B N 1
ATOM 1391 C CA . ILE B 2 12 ? 0.397 1.980 9.897 1.00 0.43 298 ILE B CA 1
ATOM 1392 C C . ILE B 2 12 ? 0.277 0.480 9.644 1.00 0.44 298 ILE B C 1
ATOM 1393 O O . ILE B 2 12 ? -0.025 -0.302 10.549 1.00 0.47 298 ILE B O 1
ATOM 1409 N N . LYS B 2 13 ? 0.554 0.092 8.403 1.00 0.42 299 LYS B N 1
ATOM 1410 C CA . LYS B 2 13 ? 0.528 -1.307 8.002 1.00 0.45 299 LYS B CA 1
ATOM 1411 C C . LYS B 2 13 ? 1.596 -2.071 8.774 1.00 0.45 299 LYS B C 1
ATOM 1412 O O . LYS B 2 13 ? 1.364 -3.186 9.234 1.00 0.51 299 LYS B O 1
ATOM 1431 N N . ARG B 2 14 ? 2.772 -1.461 8.904 1.00 0.43 300 ARG B N 1
ATOM 1432 C CA . ARG B 2 14 ? 3.877 -2.066 9.638 1.00 0.47 300 ARG B CA 1
ATOM 1433 C C . ARG B 2 14 ? 3.464 -2.269 11.091 1.00 0.50 300 ARG B C 1
ATOM 1434 O O . ARG B 2 14 ? 3.768 -3.294 11.696 1.00 0.54 300 ARG B O 1
ATOM 1455 N N . SER B 2 15 ? 2.760 -1.284 11.632 1.00 0.50 301 SER B N 1
ATOM 1456 C CA . SER B 2 15 ? 2.283 -1.348 13.004 1.00 0.55 301 SER B CA 1
ATOM 1457 C C . SER B 2 15 ? 1.275 -2.487 13.155 1.00 0.59 301 SER B C 1
ATOM 1458 O O . SER B 2 15 ? 1.281 -3.206 14.155 1.00 0.66 301 SER B O 1
ATOM 1466 N N . LYS B 2 16 ? 0.429 -2.656 12.145 1.00 0.58 302 LYS B N 1
ATOM 1467 C CA . LYS B 2 16 ? -0.571 -3.719 12.152 1.00 0.65 302 LYS B CA 1
ATOM 1468 C C . LYS B 2 16 ? 0.113 -5.077 12.005 1.00 0.68 302 LYS B C 1
ATOM 1469 O O . LYS B 2 16 ? -0.327 -6.073 12.576 1.00 0.76 302 LYS B O 1
ATOM 1488 N N . LYS B 2 17 ? 1.193 -5.104 11.237 1.00 0.62 303 LYS B N 1
ATOM 1489 C CA . LYS B 2 17 ? 1.956 -6.329 11.018 1.00 0.65 303 LYS B CA 1
ATOM 1490 C C . LYS B 2 17 ? 2.610 -6.764 12.329 1.00 0.72 303 LYS B C 1
ATOM 1491 O O . LYS B 2 17 ? 2.854 -7.949 12.570 1.00 0.82 303 LYS B O 1
ATOM 1510 N N . ASN B 2 18 ? 2.887 -5.778 13.170 1.00 0.69 304 ASN B N 1
ATOM 1511 C CA . ASN B 2 18 ? 3.487 -6.013 14.474 1.00 0.78 304 ASN B CA 1
ATOM 1512 C C . ASN B 2 18 ? 2.404 -6.333 15.495 1.00 0.88 304 ASN B C 1
ATOM 1513 O O . ASN B 2 18 ? 2.596 -7.160 16.382 1.00 1.04 304 ASN B O 1
ATOM 1524 N N . SER B 2 19 ? 1.267 -5.674 15.359 1.00 0.82 305 SER B N 1
ATOM 1525 C CA . SER B 2 19 ? 0.136 -5.886 16.244 1.00 0.93 305 SER B CA 1
ATOM 1526 C C . SER B 2 19 ? -0.805 -6.937 15.650 1.00 1.13 305 SER B C 1
ATOM 1527 O O . SER B 2 19 ? -0.517 -8.151 15.782 1.00 1.39 305 SER B O 1
ATOM 1538 N N . ALA A 1 1 ? 24.517 -16.196 -1.806 1.00 2.58 1 ALA A N 2
ATOM 1539 C CA . ALA A 1 1 ? 24.150 -15.257 -2.882 1.00 2.36 1 ALA A CA 2
ATOM 1540 C C . ALA A 1 1 ? 22.694 -14.838 -2.720 1.00 2.09 1 ALA A C 2
ATOM 1541 O O . ALA A 1 1 ? 21.975 -15.390 -1.883 1.00 2.15 1 ALA A O 2
ATOM 1550 N N . ASP A 1 2 ? 22.263 -13.863 -3.506 1.00 1.93 2 ASP A N 2
ATOM 1551 C CA . ASP A 1 2 ? 20.895 -13.367 -3.428 1.00 1.85 2 ASP A CA 2
ATOM 1552 C C . ASP A 1 2 ? 19.925 -14.265 -4.188 1.00 1.77 2 ASP A C 2
ATOM 1553 O O . ASP A 1 2 ? 19.630 -14.034 -5.361 1.00 2.06 2 ASP A O 2
ATOM 1562 N N . GLN A 1 3 ? 19.450 -15.297 -3.516 1.00 1.60 3 GLN A N 2
ATOM 1563 C CA . GLN A 1 3 ? 18.490 -16.214 -4.099 1.00 1.62 3 GLN A CA 2
ATOM 1564 C C . GLN A 1 3 ? 17.321 -16.377 -3.152 1.00 1.52 3 GLN A C 2
ATOM 1565 O O . GLN A 1 3 ? 16.260 -15.779 -3.339 1.00 1.55 3 GLN A O 2
ATOM 1579 N N . LEU A 1 4 ? 17.538 -17.166 -2.111 1.00 1.47 4 LEU A N 2
ATOM 1580 C CA . LEU A 1 4 ? 16.512 -17.414 -1.115 1.00 1.42 4 LEU A CA 2
ATOM 1581 C C . LEU A 1 4 ? 16.624 -16.420 0.029 1.00 1.35 4 LEU A C 2
ATOM 1582 O O . LEU A 1 4 ? 16.691 -16.803 1.198 1.00 1.37 4 LEU A O 2
ATOM 1598 N N . THR A 1 5 ? 16.666 -15.148 -0.320 1.00 1.33 5 THR A N 2
ATOM 1599 C CA . THR A 1 5 ? 16.756 -14.096 0.667 1.00 1.31 5 THR A CA 2
ATOM 1600 C C . THR A 1 5 ? 15.448 -13.976 1.436 1.00 1.19 5 THR A C 2
ATOM 1601 O O . THR A 1 5 ? 15.379 -14.382 2.599 1.00 1.18 5 THR A O 2
ATOM 1612 N N . GLU A 1 6 ? 14.409 -13.456 0.766 1.00 1.16 6 GLU A N 2
ATOM 1613 C CA . GLU A 1 6 ? 13.084 -13.281 1.377 1.00 1.10 6 GLU A CA 2
ATOM 1614 C C . GLU A 1 6 ? 13.204 -12.729 2.798 1.00 1.10 6 GLU A C 2
ATOM 1615 O O . GLU A 1 6 ? 12.903 -13.425 3.767 1.00 1.15 6 GLU A O 2
ATOM 1627 N N . GLU A 1 7 ? 13.666 -11.491 2.922 1.00 1.09 7 GLU A N 2
ATOM 1628 C CA . GLU A 1 7 ? 13.845 -10.878 4.237 1.00 1.13 7 GLU A CA 2
ATOM 1629 C C . GLU A 1 7 ? 13.026 -9.604 4.380 1.00 1.08 7 GLU A C 2
ATOM 1630 O O . GLU A 1 7 ? 12.230 -9.469 5.308 1.00 1.13 7 GLU A O 2
ATOM 1642 N N . GLN A 1 8 ? 13.215 -8.684 3.449 1.00 1.08 8 GLN A N 2
ATOM 1643 C CA . GLN A 1 8 ? 12.513 -7.413 3.479 1.00 1.06 8 GLN A CA 2
ATOM 1644 C C . GLN A 1 8 ? 11.175 -7.515 2.748 1.00 0.96 8 GLN A C 2
ATOM 1645 O O . GLN A 1 8 ? 10.218 -6.815 3.081 1.00 0.95 8 GLN A O 2
ATOM 1659 N N . ILE A 1 9 ? 11.123 -8.405 1.759 1.00 0.93 9 ILE A N 2
ATOM 1660 C CA . ILE A 1 9 ? 9.912 -8.637 0.953 1.00 0.90 9 ILE A CA 2
ATOM 1661 C C . ILE A 1 9 ? 8.711 -9.008 1.825 1.00 0.82 9 ILE A C 2
ATOM 1662 O O . ILE A 1 9 ? 7.557 -8.841 1.422 1.00 0.80 9 ILE A O 2
ATOM 1678 N N . ALA A 1 10 ? 8.996 -9.491 3.029 1.00 0.85 10 ALA A N 2
ATOM 1679 C CA . ALA A 1 10 ? 7.965 -9.894 3.982 1.00 0.85 10 ALA A CA 2
ATOM 1680 C C . ALA A 1 10 ? 6.995 -8.754 4.295 1.00 0.75 10 ALA A C 2
ATOM 1681 O O . ALA A 1 10 ? 5.805 -8.981 4.506 1.00 0.79 10 ALA A O 2
ATOM 1688 N N . GLU A 1 11 ? 7.504 -7.527 4.321 1.00 0.69 11 GLU A N 2
ATOM 1689 C CA . GLU A 1 11 ? 6.670 -6.371 4.617 1.00 0.64 11 GLU A CA 2
ATOM 1690 C C . GLU A 1 11 ? 5.988 -5.838 3.357 1.00 0.63 11 GLU A C 2
ATOM 1691 O O . GLU A 1 11 ? 4.961 -5.160 3.442 1.00 0.64 11 GLU A O 2
ATOM 1703 N N . PHE A 1 12 ? 6.551 -6.161 2.190 1.00 0.64 12 PHE A N 2
ATOM 1704 C CA . PHE A 1 12 ? 5.998 -5.704 0.919 1.00 0.67 12 PHE A CA 2
ATOM 1705 C C . PHE A 1 12 ? 4.692 -6.411 0.592 1.00 0.66 12 PHE A C 2
ATOM 1706 O O . PHE A 1 12 ? 3.726 -5.787 0.155 1.00 0.68 12 PHE A O 2
ATOM 1723 N N . LYS A 1 13 ? 4.661 -7.718 0.826 1.00 0.65 13 LYS A N 2
ATOM 1724 C CA . LYS A 1 13 ? 3.472 -8.522 0.557 1.00 0.66 13 LYS A CA 2
ATOM 1725 C C . LYS A 1 13 ? 2.362 -8.154 1.531 1.00 0.61 13 LYS A C 2
ATOM 1726 O O . LYS A 1 13 ? 1.179 -8.376 1.262 1.00 0.66 13 LYS A O 2
ATOM 1745 N N . GLU A 1 14 ? 2.755 -7.541 2.636 1.00 0.57 14 GLU A N 2
ATOM 1746 C CA . GLU A 1 14 ? 1.815 -7.132 3.668 1.00 0.54 14 GLU A CA 2
ATOM 1747 C C . GLU A 1 14 ? 0.950 -5.983 3.169 1.00 0.50 14 GLU A C 2
ATOM 1748 O O . GLU A 1 14 ? -0.208 -5.844 3.563 1.00 0.49 14 GLU A O 2
ATOM 1760 N N . ALA A 1 15 ? 1.515 -5.158 2.289 1.00 0.51 15 ALA A N 2
ATOM 1761 C CA . ALA A 1 15 ? 0.781 -4.029 1.735 1.00 0.52 15 ALA A CA 2
ATOM 1762 C C . ALA A 1 15 ? -0.446 -4.524 0.971 1.00 0.50 15 ALA A C 2
ATOM 1763 O O . ALA A 1 15 ? -1.551 -4.035 1.180 1.00 0.51 15 ALA A O 2
ATOM 1770 N N . PHE A 1 16 ? -0.263 -5.545 0.140 1.00 0.50 16 PHE A N 2
ATOM 1771 C CA . PHE A 1 16 ? -1.369 -6.098 -0.645 1.00 0.53 16 PHE A CA 2
ATOM 1772 C C . PHE A 1 16 ? -2.156 -7.121 0.173 1.00 0.56 16 PHE A C 2
ATOM 1773 O O . PHE A 1 16 ? -2.734 -8.066 -0.373 1.00 0.74 16 PHE A O 2
ATOM 1790 N N . SER A 1 17 ? -2.168 -6.930 1.480 1.00 0.49 17 SER A N 2
ATOM 1791 C CA . SER A 1 17 ? -2.879 -7.820 2.382 1.00 0.54 17 SER A CA 2
ATOM 1792 C C . SER A 1 17 ? -3.633 -7.023 3.444 1.00 0.51 17 SER A C 2
ATOM 1793 O O . SER A 1 17 ? -4.747 -7.379 3.824 1.00 0.59 17 SER A O 2
ATOM 1801 N N . LEU A 1 18 ? -3.022 -5.941 3.922 1.00 0.44 18 LEU A N 2
ATOM 1802 C CA . LEU A 1 18 ? -3.654 -5.109 4.939 1.00 0.42 18 LEU A CA 2
ATOM 1803 C C . LEU A 1 18 ? -4.092 -3.751 4.379 1.00 0.41 18 LEU A C 2
ATOM 1804 O O . LEU A 1 18 ? -5.139 -3.231 4.756 1.00 0.46 18 LEU A O 2
ATOM 1820 N N . PHE A 1 19 ? -3.282 -3.175 3.487 1.00 0.43 19 PHE A N 2
ATOM 1821 C CA . PHE A 1 19 ? -3.590 -1.863 2.905 1.00 0.47 19 PHE A CA 2
ATOM 1822 C C . PHE A 1 19 ? -4.821 -1.953 2.017 1.00 0.48 19 PHE A C 2
ATOM 1823 O O . PHE A 1 19 ? -5.696 -1.079 2.056 1.00 0.61 19 PHE A O 2
ATOM 1840 N N . ASP A 1 20 ? -4.880 -3.001 1.216 1.00 0.44 20 ASP A N 2
ATOM 1841 C CA . ASP A 1 20 ? -6.014 -3.222 0.338 1.00 0.45 20 ASP A CA 2
ATOM 1842 C C . ASP A 1 20 ? -7.029 -4.098 1.052 1.00 0.51 20 ASP A C 2
ATOM 1843 O O . ASP A 1 20 ? -6.656 -4.995 1.812 1.00 0.58 20 ASP A O 2
ATOM 1852 N N . LYS A 1 21 ? -8.305 -3.847 0.812 1.00 0.58 21 LYS A N 2
ATOM 1853 C CA . LYS A 1 21 ? -9.350 -4.608 1.475 1.00 0.71 21 LYS A CA 2
ATOM 1854 C C . LYS A 1 21 ? -10.228 -5.355 0.474 1.00 0.68 21 LYS A C 2
ATOM 1855 O O . LYS A 1 21 ? -11.127 -6.103 0.861 1.00 0.86 21 LYS A O 2
ATOM 1874 N N . ASP A 1 22 ? -9.957 -5.167 -0.808 1.00 0.58 22 ASP A N 2
ATOM 1875 C CA . ASP A 1 22 ? -10.752 -5.806 -1.853 1.00 0.61 22 ASP A CA 2
ATOM 1876 C C . ASP A 1 22 ? -10.122 -7.127 -2.271 1.00 0.69 22 ASP A C 2
ATOM 1877 O O . ASP A 1 22 ? -10.815 -8.128 -2.467 1.00 0.82 22 ASP A O 2
ATOM 1886 N N . GLY A 1 23 ? -8.805 -7.114 -2.398 1.00 0.65 23 GLY A N 2
ATOM 1887 C CA . GLY A 1 23 ? -8.072 -8.287 -2.804 1.00 0.73 23 GLY A CA 2
ATOM 1888 C C . GLY A 1 23 ? -7.310 -8.052 -4.095 1.00 0.71 23 GLY A C 2
ATOM 1889 O O . GLY A 1 23 ? -6.628 -8.947 -4.595 1.00 0.87 23 GLY A O 2
ATOM 1893 N N . ASP A 1 24 ? -7.422 -6.841 -4.630 1.00 0.59 24 ASP A N 2
ATOM 1894 C CA . ASP A 1 24 ? -6.751 -6.478 -5.873 1.00 0.60 24 ASP A CA 2
ATOM 1895 C C . ASP A 1 24 ? -5.254 -6.247 -5.646 1.00 0.59 24 ASP A C 2
ATOM 1896 O O . ASP A 1 24 ? -4.418 -6.763 -6.386 1.00 0.74 24 ASP A O 2
ATOM 1905 N N . GLY A 1 25 ? -4.927 -5.492 -4.602 1.00 0.54 25 GLY A N 2
ATOM 1906 C CA . GLY A 1 25 ? -3.540 -5.197 -4.285 1.00 0.64 25 GLY A CA 2
ATOM 1907 C C . GLY A 1 25 ? -3.005 -4.020 -5.081 1.00 0.69 25 GLY A C 2
ATOM 1908 O O . GLY A 1 25 ? -1.803 -3.909 -5.313 1.00 1.30 25 GLY A O 2
ATOM 1912 N N . THR A 1 26 ? -3.899 -3.136 -5.488 1.00 0.46 26 THR A N 2
ATOM 1913 C CA . THR A 1 26 ? -3.520 -1.966 -6.263 1.00 0.48 26 THR A CA 2
ATOM 1914 C C . THR A 1 26 ? -3.768 -0.696 -5.462 1.00 0.46 26 THR A C 2
ATOM 1915 O O . THR A 1 26 ? -4.640 -0.670 -4.596 1.00 0.63 26 THR A O 2
ATOM 1926 N N . ILE A 1 27 ? -3.004 0.355 -5.730 1.00 0.37 27 ILE A N 2
ATOM 1927 C CA . ILE A 1 27 ? -3.186 1.599 -5.000 1.00 0.36 27 ILE A CA 2
ATOM 1928 C C . ILE A 1 27 ? -4.104 2.538 -5.757 1.00 0.32 27 ILE A C 2
ATOM 1929 O O . ILE A 1 27 ? -3.729 3.117 -6.784 1.00 0.37 27 ILE A O 2
ATOM 1945 N N . THR A 1 28 ? -5.319 2.651 -5.252 1.00 0.28 28 THR A N 2
ATOM 1946 C CA . THR A 1 28 ? -6.322 3.517 -5.828 1.00 0.28 28 THR A CA 2
ATOM 1947 C C . THR A 1 28 ? -6.835 4.472 -4.757 1.00 0.27 28 THR A C 2
ATOM 1948 O O . THR A 1 28 ? -6.577 4.265 -3.570 1.00 0.29 28 THR A O 2
ATOM 1959 N N . THR A 1 29 ? -7.541 5.518 -5.170 1.00 0.29 29 THR A N 2
ATOM 1960 C CA . THR A 1 29 ? -8.080 6.506 -4.240 1.00 0.33 29 THR A CA 2
ATOM 1961 C C . THR A 1 29 ? -8.905 5.860 -3.121 1.00 0.31 29 THR A C 2
ATOM 1962 O O . THR A 1 29 ? -8.900 6.330 -1.981 1.00 0.32 29 THR A O 2
ATOM 1973 N N . LYS A 1 30 ? -9.590 4.774 -3.454 1.00 0.31 30 LYS A N 2
ATOM 1974 C CA . LYS A 1 30 ? -10.420 4.056 -2.501 1.00 0.33 30 LYS A CA 2
ATOM 1975 C C . LYS A 1 30 ? -9.601 3.497 -1.331 1.00 0.33 30 LYS A C 2
ATOM 1976 O O . LYS A 1 30 ? -9.976 3.660 -0.169 1.00 0.38 30 LYS A O 2
ATOM 1995 N N . GLU A 1 31 ? -8.477 2.876 -1.637 1.00 0.31 31 GLU A N 2
ATOM 1996 C CA . GLU A 1 31 ? -7.639 2.272 -0.599 1.00 0.35 31 GLU A CA 2
ATOM 1997 C C . GLU A 1 31 ? -6.845 3.326 0.135 1.00 0.34 31 GLU A C 2
ATOM 1998 O O . GLU A 1 31 ? -6.450 3.133 1.285 1.00 0.39 31 GLU A O 2
ATOM 2010 N N . LEU A 1 32 ? -6.609 4.443 -0.531 1.00 0.31 32 LEU A N 2
ATOM 2011 C CA . LEU A 1 32 ? -5.856 5.525 0.060 1.00 0.33 32 LEU A CA 2
ATOM 2012 C C . LEU A 1 32 ? -6.721 6.286 1.062 1.00 0.35 32 LEU A C 2
ATOM 2013 O O . LEU A 1 32 ? -6.311 6.536 2.195 1.00 0.47 32 LEU A O 2
ATOM 2029 N N . GLY A 1 33 ? -7.942 6.612 0.639 1.00 0.30 33 GLY A N 2
ATOM 2030 C CA . GLY A 1 33 ? -8.863 7.352 1.485 1.00 0.33 33 GLY A CA 2
ATOM 2031 C C . GLY A 1 33 ? -9.357 6.574 2.693 1.00 0.34 33 GLY A C 2
ATOM 2032 O O . GLY A 1 33 ? -9.517 7.148 3.768 1.00 0.36 33 GLY A O 2
ATOM 2036 N N . THR A 1 34 ? -9.582 5.271 2.530 1.00 0.36 34 THR A N 2
ATOM 2037 C CA . THR A 1 34 ? -10.081 4.445 3.629 1.00 0.39 34 THR A CA 2
ATOM 2038 C C . THR A 1 34 ? -9.135 4.442 4.833 1.00 0.40 34 THR A C 2
ATOM 2039 O O . THR A 1 34 ? -9.583 4.344 5.971 1.00 0.46 34 THR A O 2
ATOM 2050 N N . VAL A 1 35 ? -7.846 4.566 4.580 1.00 0.40 35 VAL A N 2
ATOM 2051 C CA . VAL A 1 35 ? -6.875 4.566 5.660 1.00 0.43 35 VAL A CA 2
ATOM 2052 C C . VAL A 1 35 ? -6.952 5.879 6.422 1.00 0.40 35 VAL A C 2
ATOM 2053 O O . VAL A 1 35 ? -7.096 5.890 7.643 1.00 0.42 35 VAL A O 2
ATOM 2066 N N . MET A 1 36 ? -6.845 6.979 5.687 1.00 0.38 36 MET A N 2
ATOM 2067 C CA . MET A 1 36 ? -6.911 8.318 6.266 1.00 0.40 36 MET A CA 2
ATOM 2068 C C . MET A 1 36 ? -8.233 8.546 6.998 1.00 0.37 36 MET A C 2
ATOM 2069 O O . MET A 1 36 ? -8.251 9.117 8.093 1.00 0.39 36 MET A O 2
ATOM 2083 N N . ARG A 1 37 ? -9.323 8.076 6.406 1.00 0.36 37 ARG A N 2
ATOM 2084 C CA . ARG A 1 37 ? -10.653 8.220 6.990 1.00 0.38 37 ARG A CA 2
ATOM 2085 C C . ARG A 1 37 ? -10.725 7.552 8.366 1.00 0.40 37 ARG A C 2
ATOM 2086 O O . ARG A 1 37 ? -11.265 8.125 9.315 1.00 0.45 37 ARG A O 2
ATOM 2107 N N . SER A 1 38 ? -10.148 6.359 8.474 1.00 0.42 38 SER A N 2
ATOM 2108 C CA . SER A 1 38 ? -10.159 5.611 9.729 1.00 0.45 38 SER A CA 2
ATOM 2109 C C . SER A 1 38 ? -9.010 6.026 10.649 1.00 0.46 38 SER A C 2
ATOM 2110 O O . SER A 1 38 ? -8.906 5.558 11.786 1.00 0.59 38 SER A O 2
ATOM 2118 N N . LEU A 1 39 ? -8.155 6.914 10.165 1.00 0.40 39 LEU A N 2
ATOM 2119 C CA . LEU A 1 39 ? -7.014 7.375 10.941 1.00 0.43 39 LEU A CA 2
ATOM 2120 C C . LEU A 1 39 ? -7.281 8.744 11.559 1.00 0.46 39 LEU A C 2
ATOM 2121 O O . LEU A 1 39 ? -7.313 8.889 12.784 1.00 0.58 39 LEU A O 2
ATOM 2137 N N . GLY A 1 40 ? -7.494 9.738 10.711 1.00 0.44 40 GLY A N 2
ATOM 2138 C CA . GLY A 1 40 ? -7.720 11.079 11.195 1.00 0.50 40 GLY A CA 2
ATOM 2139 C C . GLY A 1 40 ? -8.628 11.880 10.292 1.00 0.50 40 GLY A C 2
ATOM 2140 O O . GLY A 1 40 ? -8.189 12.870 9.703 1.00 0.56 40 GLY A O 2
ATOM 2144 N N . GLN A 1 41 ? -9.875 11.423 10.156 1.00 0.49 41 GLN A N 2
ATOM 2145 C CA . GLN A 1 41 ? -10.888 12.097 9.338 1.00 0.54 41 GLN A CA 2
ATOM 2146 C C . GLN A 1 41 ? -10.578 11.998 7.844 1.00 0.51 41 GLN A C 2
ATOM 2147 O O . GLN A 1 41 ? -9.436 11.785 7.435 1.00 0.60 41 GLN A O 2
ATOM 2161 N N . ASN A 1 42 ? -11.606 12.171 7.029 1.00 0.53 42 ASN A N 2
ATOM 2162 C CA . ASN A 1 42 ? -11.451 12.104 5.584 1.00 0.53 42 ASN A CA 2
ATOM 2163 C C . ASN A 1 42 ? -11.522 13.495 4.974 1.00 0.50 42 ASN A C 2
ATOM 2164 O O . ASN A 1 42 ? -12.370 14.301 5.354 1.00 0.56 42 ASN A O 2
ATOM 2175 N N . PRO A 1 43 ? -10.607 13.807 4.047 1.00 0.49 43 PRO A N 2
ATOM 2176 C CA . PRO A 1 43 ? -10.599 15.095 3.360 1.00 0.54 43 PRO A CA 2
ATOM 2177 C C . PRO A 1 43 ? -11.693 15.167 2.294 1.00 0.50 43 PRO A C 2
ATOM 2178 O O . PRO A 1 43 ? -12.582 14.315 2.248 1.00 0.48 43 PRO A O 2
ATOM 2189 N N . THR A 1 44 ? -11.634 16.178 1.444 1.00 0.57 44 THR A N 2
ATOM 2190 C CA . THR A 1 44 ? -12.617 16.327 0.385 1.00 0.59 44 THR A CA 2
ATOM 2191 C C . THR A 1 44 ? -12.276 15.414 -0.785 1.00 0.53 44 THR A C 2
ATOM 2192 O O . THR A 1 44 ? -11.161 14.895 -0.864 1.00 0.50 44 THR A O 2
ATOM 2203 N N . GLU A 1 45 ? -13.221 15.222 -1.697 1.00 0.58 45 GLU A N 2
ATOM 2204 C CA . GLU A 1 45 ? -12.980 14.379 -2.860 1.00 0.58 45 GLU A CA 2
ATOM 2205 C C . GLU A 1 45 ? -11.910 15.011 -3.733 1.00 0.57 45 GLU A C 2
ATOM 2206 O O . GLU A 1 45 ? -11.123 14.315 -4.374 1.00 0.56 45 GLU A O 2
ATOM 2218 N N . ALA A 1 46 ? -11.885 16.340 -3.744 1.00 0.60 46 ALA A N 2
ATOM 2219 C CA . ALA A 1 46 ? -10.903 17.082 -4.519 1.00 0.61 46 ALA A CA 2
ATOM 2220 C C . ALA A 1 46 ? -9.499 16.794 -4.001 1.00 0.55 46 ALA A C 2
ATOM 2221 O O . ALA A 1 46 ? -8.604 16.443 -4.769 1.00 0.54 46 ALA A O 2
ATOM 2228 N N . GLU A 1 47 ? -9.330 16.919 -2.686 1.00 0.54 47 GLU A N 2
ATOM 2229 C CA . GLU A 1 47 ? -8.042 16.673 -2.048 1.00 0.51 47 GLU A CA 2
ATOM 2230 C C . GLU A 1 47 ? -7.643 15.212 -2.193 1.00 0.46 47 GLU A C 2
ATOM 2231 O O . GLU A 1 47 ? -6.464 14.883 -2.312 1.00 0.46 47 GLU A O 2
ATOM 2243 N N . LEU A 1 48 ? -8.644 14.343 -2.173 1.00 0.44 48 LEU A N 2
ATOM 2244 C CA . LEU A 1 48 ? -8.423 12.917 -2.322 1.00 0.44 48 LEU A CA 2
ATOM 2245 C C . LEU A 1 48 ? -7.822 12.613 -3.692 1.00 0.43 48 LEU A C 2
ATOM 2246 O O . LEU A 1 48 ? -6.948 11.754 -3.829 1.00 0.43 48 LEU A O 2
ATOM 2262 N N . GLN A 1 49 ? -8.292 13.337 -4.707 1.00 0.45 49 GLN A N 2
ATOM 2263 C CA . GLN A 1 49 ? -7.802 13.158 -6.070 1.00 0.47 49 GLN A CA 2
ATOM 2264 C C . GLN A 1 49 ? -6.450 13.838 -6.234 1.00 0.46 49 GLN A C 2
ATOM 2265 O O . GLN A 1 49 ? -5.538 13.283 -6.839 1.00 0.48 49 GLN A O 2
ATOM 2279 N N . ASP A 1 50 ? -6.319 15.037 -5.673 1.00 0.45 50 ASP A N 2
ATOM 2280 C CA . ASP A 1 50 ? -5.068 15.788 -5.761 1.00 0.46 50 ASP A CA 2
ATOM 2281 C C . ASP A 1 50 ? -3.929 14.997 -5.140 1.00 0.42 50 ASP A C 2
ATOM 2282 O O . ASP A 1 50 ? -2.777 15.105 -5.557 1.00 0.45 50 ASP A O 2
ATOM 2291 N N . MET A 1 51 ? -4.265 14.170 -4.158 1.00 0.39 51 MET A N 2
ATOM 2292 C CA . MET A 1 51 ? -3.274 13.348 -3.484 1.00 0.38 51 MET A CA 2
ATOM 2293 C C . MET A 1 51 ? -2.743 12.260 -4.418 1.00 0.37 51 MET A C 2
ATOM 2294 O O . MET A 1 51 ? -1.571 11.913 -4.362 1.00 0.38 51 MET A O 2
ATOM 2308 N N . ILE A 1 52 ? -3.605 11.725 -5.283 1.00 0.39 52 ILE A N 2
ATOM 2309 C CA . ILE A 1 52 ? -3.186 10.691 -6.226 1.00 0.43 52 ILE A CA 2
ATOM 2310 C C . ILE A 1 52 ? -2.493 11.342 -7.425 1.00 0.47 52 ILE A C 2
ATOM 2311 O O . ILE A 1 52 ? -1.810 10.684 -8.206 1.00 0.52 52 ILE A O 2
ATOM 2327 N N . ASN A 1 53 ? -2.640 12.652 -7.525 1.00 0.50 53 ASN A N 2
ATOM 2328 C CA . ASN A 1 53 ? -2.032 13.422 -8.602 1.00 0.57 53 ASN A CA 2
ATOM 2329 C C . ASN A 1 53 ? -0.573 13.694 -8.265 1.00 0.56 53 ASN A C 2
ATOM 2330 O O . ASN A 1 53 ? 0.272 13.838 -9.145 1.00 0.61 53 ASN A O 2
ATOM 2341 N N . GLU A 1 54 ? -0.281 13.731 -6.971 1.00 0.50 54 GLU A N 2
ATOM 2342 C CA . GLU A 1 54 ? 1.080 13.960 -6.501 1.00 0.51 54 GLU A CA 2
ATOM 2343 C C . GLU A 1 54 ? 1.777 12.636 -6.242 1.00 0.50 54 GLU A C 2
ATOM 2344 O O . GLU A 1 54 ? 2.577 12.521 -5.309 1.00 0.71 54 GLU A O 2
ATOM 2356 N N . VAL A 1 55 ? 1.501 11.637 -7.064 1.00 0.48 55 VAL A N 2
ATOM 2357 C CA . VAL A 1 55 ? 2.097 10.335 -6.846 1.00 0.46 55 VAL A CA 2
ATOM 2358 C C . VAL A 1 55 ? 1.979 9.422 -8.069 1.00 0.47 55 VAL A C 2
ATOM 2359 O O . VAL A 1 55 ? 2.879 8.630 -8.346 1.00 0.69 55 VAL A O 2
ATOM 2372 N N . ASP A 1 56 ? 0.898 9.565 -8.819 1.00 0.52 56 ASP A N 2
ATOM 2373 C CA . ASP A 1 56 ? 0.692 8.743 -10.002 1.00 0.52 56 ASP A CA 2
ATOM 2374 C C . ASP A 1 56 ? 1.230 9.453 -11.240 1.00 0.62 56 ASP A C 2
ATOM 2375 O O . ASP A 1 56 ? 0.477 10.067 -11.996 1.00 0.70 56 ASP A O 2
ATOM 2384 N N . ALA A 1 57 ? 2.545 9.373 -11.421 1.00 0.68 57 ALA A N 2
ATOM 2385 C CA . ALA A 1 57 ? 3.230 10.008 -12.550 1.00 0.81 57 ALA A CA 2
ATOM 2386 C C . ALA A 1 57 ? 2.681 9.556 -13.908 1.00 0.81 57 ALA A C 2
ATOM 2387 O O . ALA A 1 57 ? 2.726 10.308 -14.878 1.00 0.88 57 ALA A O 2
ATOM 2394 N N . ASP A 1 58 ? 2.153 8.334 -13.971 1.00 0.76 58 ASP A N 2
ATOM 2395 C CA . ASP A 1 58 ? 1.587 7.800 -15.212 1.00 0.79 58 ASP A CA 2
ATOM 2396 C C . ASP A 1 58 ? 0.292 8.530 -15.578 1.00 0.80 58 ASP A C 2
ATOM 2397 O O . ASP A 1 58 ? -0.194 8.428 -16.704 1.00 0.85 58 ASP A O 2
ATOM 2406 N N . GLY A 1 59 ? -0.258 9.273 -14.618 1.00 0.85 59 GLY A N 2
ATOM 2407 C CA . GLY A 1 59 ? -1.477 10.034 -14.847 1.00 0.90 59 GLY A CA 2
ATOM 2408 C C . GLY A 1 59 ? -2.656 9.164 -15.228 1.00 0.91 59 GLY A C 2
ATOM 2409 O O . GLY A 1 59 ? -3.322 9.418 -16.228 1.00 1.03 59 GLY A O 2
ATOM 2413 N N . ASN A 1 60 ? -2.909 8.141 -14.436 1.00 0.82 60 ASN A N 2
ATOM 2414 C CA . ASN A 1 60 ? -4.016 7.230 -14.686 1.00 0.85 60 ASN A CA 2
ATOM 2415 C C . ASN A 1 60 ? -4.930 7.157 -13.466 1.00 0.78 60 ASN A C 2
ATOM 2416 O O . ASN A 1 60 ? -6.121 6.860 -13.578 1.00 0.93 60 ASN A O 2
ATOM 2427 N N . GLY A 1 61 ? -4.361 7.436 -12.301 1.00 0.64 61 GLY A N 2
ATOM 2428 C CA . GLY A 1 61 ? -5.119 7.398 -11.066 1.00 0.63 61 GLY A CA 2
ATOM 2429 C C . GLY A 1 61 ? -4.979 6.068 -10.359 1.00 0.58 61 GLY A C 2
ATOM 2430 O O . GLY A 1 61 ? -5.755 5.748 -9.457 1.00 0.67 61 GLY A O 2
ATOM 2434 N N . THR A 1 62 ? -3.998 5.281 -10.773 1.00 0.53 62 THR A N 2
ATOM 2435 C CA . THR A 1 62 ? -3.776 3.977 -10.174 1.00 0.52 62 THR A CA 2
ATOM 2436 C C . THR A 1 62 ? -2.308 3.558 -10.278 1.00 0.49 62 THR A C 2
ATOM 2437 O O . THR A 1 62 ? -1.644 3.800 -11.301 1.00 0.54 62 THR A O 2
ATOM 2448 N N . ILE A 1 63 ? -1.803 2.969 -9.204 1.00 0.47 63 ILE A N 2
ATOM 2449 C CA . ILE A 1 63 ? -0.437 2.481 -9.155 1.00 0.46 63 ILE A CA 2
ATOM 2450 C C . ILE A 1 63 ? -0.464 0.963 -8.987 1.00 0.50 63 ILE A C 2
ATOM 2451 O O . ILE A 1 63 ? -1.030 0.447 -8.024 1.00 0.48 63 ILE A O 2
ATOM 2467 N N . ASP A 1 64 ? 0.090 0.256 -9.963 1.00 0.57 64 ASP A N 2
ATOM 2468 C CA . ASP A 1 64 ? 0.143 -1.200 -9.916 1.00 0.64 64 ASP A CA 2
ATOM 2469 C C . ASP A 1 64 ? 1.451 -1.645 -9.269 1.00 0.65 64 ASP A C 2
ATOM 2470 O O . ASP A 1 64 ? 2.213 -0.809 -8.780 1.00 0.61 64 ASP A O 2
ATOM 2479 N N . PHE A 1 65 ? 1.721 -2.948 -9.293 1.00 0.73 65 PHE A N 2
ATOM 2480 C CA . PHE A 1 65 ? 2.941 -3.500 -8.702 1.00 0.77 65 PHE A CA 2
ATOM 2481 C C . PHE A 1 65 ? 4.190 -2.837 -9.291 1.00 0.75 65 PHE A C 2
ATOM 2482 O O . PHE A 1 65 ? 5.026 -2.338 -8.538 1.00 0.75 65 PHE A O 2
ATOM 2499 N N . PRO A 1 66 ? 4.356 -2.819 -10.639 1.00 0.76 66 PRO A N 2
ATOM 2500 C CA . PRO A 1 66 ? 5.511 -2.180 -11.276 1.00 0.78 66 PRO A CA 2
ATOM 2501 C C . PRO A 1 66 ? 5.722 -0.751 -10.778 1.00 0.73 66 PRO A C 2
ATOM 2502 O O . PRO A 1 66 ? 6.846 -0.348 -10.486 1.00 0.77 66 PRO A O 2
ATOM 2513 N N . GLU A 1 67 ? 4.631 0.000 -10.659 1.00 0.66 67 GLU A N 2
ATOM 2514 C CA . GLU A 1 67 ? 4.711 1.378 -10.197 1.00 0.62 67 GLU A CA 2
ATOM 2515 C C . GLU A 1 67 ? 5.085 1.432 -8.716 1.00 0.62 67 GLU A C 2
ATOM 2516 O O . GLU A 1 67 ? 5.914 2.243 -8.308 1.00 0.64 67 GLU A O 2
ATOM 2528 N N . PHE A 1 68 ? 4.463 0.561 -7.930 1.00 0.60 68 PHE A N 2
ATOM 2529 C CA . PHE A 1 68 ? 4.702 0.477 -6.490 1.00 0.59 68 PHE A CA 2
ATOM 2530 C C . PHE A 1 68 ? 6.179 0.234 -6.185 1.00 0.63 68 PHE A C 2
ATOM 2531 O O . PHE A 1 68 ? 6.742 0.828 -5.262 1.00 0.67 68 PHE A O 2
ATOM 2548 N N . LEU A 1 69 ? 6.796 -0.633 -6.980 1.00 0.66 69 LEU A N 2
ATOM 2549 C CA . LEU A 1 69 ? 8.205 -0.965 -6.811 1.00 0.72 69 LEU A CA 2
ATOM 2550 C C . LEU A 1 69 ? 9.077 0.268 -7.014 1.00 0.76 69 LEU A C 2
ATOM 2551 O O . LEU A 1 69 ? 10.102 0.433 -6.359 1.00 0.82 69 LEU A O 2
ATOM 2567 N N . THR A 1 70 ? 8.659 1.134 -7.922 1.00 0.75 70 THR A N 2
ATOM 2568 C CA . THR A 1 70 ? 9.395 2.349 -8.213 1.00 0.82 70 THR A CA 2
ATOM 2569 C C . THR A 1 70 ? 9.077 3.446 -7.191 1.00 0.78 70 THR A C 2
ATOM 2570 O O . THR A 1 70 ? 9.970 4.146 -6.726 1.00 0.98 70 THR A O 2
ATOM 2581 N N . MET A 1 71 ? 7.801 3.568 -6.836 1.00 0.69 71 MET A N 2
ATOM 2582 C CA . MET A 1 71 ? 7.347 4.586 -5.886 1.00 0.66 71 MET A CA 2
ATOM 2583 C C . MET A 1 71 ? 7.974 4.418 -4.506 1.00 0.66 71 MET A C 2
ATOM 2584 O O . MET A 1 71 ? 8.517 5.370 -3.950 1.00 0.69 71 MET A O 2
ATOM 2598 N N . MET A 1 72 ? 7.918 3.213 -3.964 1.00 0.71 72 MET A N 2
ATOM 2599 C CA . MET A 1 72 ? 8.460 2.985 -2.631 1.00 0.77 72 MET A CA 2
ATOM 2600 C C . MET A 1 72 ? 9.984 3.001 -2.614 1.00 0.84 72 MET A C 2
ATOM 2601 O O . MET A 1 72 ? 10.598 3.113 -1.551 1.00 0.99 72 MET A O 2
ATOM 2615 N N . ALA A 1 73 ? 10.596 2.902 -3.785 1.00 0.92 73 ALA A N 2
ATOM 2616 C CA . ALA A 1 73 ? 12.047 2.932 -3.879 1.00 0.99 73 ALA A CA 2
ATOM 2617 C C . ALA A 1 73 ? 12.525 4.339 -4.218 1.00 1.02 73 ALA A C 2
ATOM 2618 O O . ALA A 1 73 ? 13.708 4.656 -4.096 1.00 1.21 73 ALA A O 2
ATOM 2625 N N . ARG A 1 74 ? 11.584 5.186 -4.628 1.00 0.99 74 ARG A N 2
ATOM 2626 C CA . ARG A 1 74 ? 11.884 6.564 -4.990 1.00 1.04 74 ARG A CA 2
ATOM 2627 C C . ARG A 1 74 ? 11.942 7.437 -3.744 1.00 0.99 74 ARG A C 2
ATOM 2628 O O . ARG A 1 74 ? 11.101 8.315 -3.544 1.00 1.02 74 ARG A O 2
ATOM 2649 N N . LYS A 1 75 ? 12.934 7.186 -2.910 1.00 1.13 75 LYS A N 2
ATOM 2650 C CA . LYS A 1 75 ? 13.103 7.946 -1.685 1.00 1.20 75 LYS A CA 2
ATOM 2651 C C . LYS A 1 75 ? 13.752 9.296 -1.965 1.00 1.26 75 LYS A C 2
ATOM 2652 O O . LYS A 1 75 ? 14.621 9.418 -2.829 1.00 1.34 75 LYS A O 2
ATOM 2671 N N . MET A 1 76 ? 13.314 10.308 -1.236 1.00 1.32 76 MET A N 2
ATOM 2672 C CA . MET A 1 76 ? 13.841 11.654 -1.394 1.00 1.43 76 MET A CA 2
ATOM 2673 C C . MET A 1 76 ? 14.787 12.006 -0.252 1.00 1.44 76 MET A C 2
ATOM 2674 O O . MET A 1 76 ? 14.723 11.411 0.829 1.00 1.49 76 MET A O 2
ATOM 2688 N N . LYS A 1 77 ? 15.653 12.977 -0.498 1.00 1.50 77 LYS A N 2
ATOM 2689 C CA . LYS A 1 77 ? 16.626 13.436 0.491 1.00 1.56 77 LYS A CA 2
ATOM 2690 C C . LYS A 1 77 ? 16.029 14.558 1.318 1.00 1.66 77 LYS A C 2
ATOM 2691 O O . LYS A 1 77 ? 16.697 15.152 2.164 1.00 2.06 77 LYS A O 2
ATOM 2710 N N . ASP A 1 78 ? 14.776 14.859 1.049 1.00 1.54 78 ASP A N 2
ATOM 2711 C CA . ASP A 1 78 ? 14.083 15.927 1.738 1.00 1.63 78 ASP A CA 2
ATOM 2712 C C . ASP A 1 78 ? 13.836 15.545 3.186 1.00 1.72 78 ASP A C 2
ATOM 2713 O O . ASP A 1 78 ? 13.770 14.362 3.532 1.00 1.77 78 ASP A O 2
ATOM 2722 N N . THR A 1 79 ? 13.724 16.546 4.035 1.00 1.95 79 THR A N 2
ATOM 2723 C CA . THR A 1 79 ? 13.482 16.311 5.440 1.00 2.15 79 THR A CA 2
ATOM 2724 C C . THR A 1 79 ? 11.997 16.057 5.677 1.00 2.00 79 THR A C 2
ATOM 2725 O O . THR A 1 79 ? 11.189 16.984 5.679 1.00 2.13 79 THR A O 2
ATOM 2736 N N . ASP A 1 80 ? 11.646 14.788 5.835 1.00 2.01 80 ASP A N 2
ATOM 2737 C CA . ASP A 1 80 ? 10.263 14.402 6.071 1.00 2.07 80 ASP A CA 2
ATOM 2738 C C . ASP A 1 80 ? 9.895 14.650 7.521 1.00 2.26 80 ASP A C 2
ATOM 2739 O O . ASP A 1 80 ? 10.808 14.639 8.375 1.00 2.49 80 ASP A O 2
ATOM 2749 N N . ARG B 2 1 ? 2.741 16.135 0.179 1.00 0.99 287 ARG B N 2
ATOM 2750 C CA . ARG B 2 1 ? 3.196 15.208 -0.877 1.00 0.79 287 ARG B CA 2
ATOM 2751 C C . ARG B 2 1 ? 2.690 13.798 -0.605 1.00 0.66 287 ARG B C 2
ATOM 2752 O O . ARG B 2 1 ? 2.721 13.326 0.535 1.00 0.65 287 ARG B O 2
ATOM 2775 N N . ALA B 2 2 ? 2.230 13.131 -1.652 1.00 0.60 288 ALA B N 2
ATOM 2776 C CA . ALA B 2 2 ? 1.716 11.772 -1.535 1.00 0.51 288 ALA B CA 2
ATOM 2777 C C . ALA B 2 2 ? 2.780 10.780 -1.082 1.00 0.50 288 ALA B C 2
ATOM 2778 O O . ALA B 2 2 ? 2.487 9.821 -0.395 1.00 0.48 288 ALA B O 2
ATOM 2785 N N . ALA B 2 3 ? 4.027 11.032 -1.462 1.00 0.54 289 ALA B N 2
ATOM 2786 C CA . ALA B 2 3 ? 5.136 10.154 -1.106 1.00 0.57 289 ALA B CA 2
ATOM 2787 C C . ALA B 2 3 ? 5.390 10.078 0.405 1.00 0.58 289 ALA B C 2
ATOM 2788 O O . ALA B 2 3 ? 6.361 9.495 0.849 1.00 0.65 289 ALA B O 2
ATOM 2795 N N . ASN B 2 4 ? 4.634 10.858 1.155 1.00 0.56 290 ASN B N 2
ATOM 2796 C CA . ASN B 2 4 ? 4.704 10.866 2.617 1.00 0.58 290 ASN B CA 2
ATOM 2797 C C . ASN B 2 4 ? 3.427 10.285 3.201 1.00 0.53 290 ASN B C 2
ATOM 2798 O O . ASN B 2 4 ? 3.419 9.631 4.244 1.00 0.53 290 ASN B O 2
ATOM 2809 N N . LEU B 2 5 ? 2.330 10.586 2.513 1.00 0.51 291 LEU B N 2
ATOM 2810 C CA . LEU B 2 5 ? 1.008 10.140 2.915 1.00 0.48 291 LEU B CA 2
ATOM 2811 C C . LEU B 2 5 ? 0.792 8.696 2.482 1.00 0.46 291 LEU B C 2
ATOM 2812 O O . LEU B 2 5 ? -0.226 8.098 2.789 1.00 0.71 291 LEU B O 2
ATOM 2828 N N . TRP B 2 6 ? 1.733 8.183 1.694 1.00 0.41 292 TRP B N 2
ATOM 2829 C CA . TRP B 2 6 ? 1.721 6.790 1.261 1.00 0.39 292 TRP B CA 2
ATOM 2830 C C . TRP B 2 6 ? 2.518 5.986 2.298 1.00 0.41 292 TRP B C 2
ATOM 2831 O O . TRP B 2 6 ? 2.030 4.982 2.819 1.00 0.41 292 TRP B O 2
ATOM 2852 N N . PRO B 2 7 ? 3.786 6.385 2.580 1.00 0.44 293 PRO B N 2
ATOM 2853 C CA . PRO B 2 7 ? 4.595 5.772 3.645 1.00 0.48 293 PRO B CA 2
ATOM 2854 C C . PRO B 2 7 ? 3.850 5.706 4.988 1.00 0.46 293 PRO B C 2
ATOM 2855 O O . PRO B 2 7 ? 4.052 4.774 5.765 1.00 0.47 293 PRO B O 2
ATOM 2866 N N . SER B 2 8 ? 2.991 6.695 5.254 1.00 0.47 294 S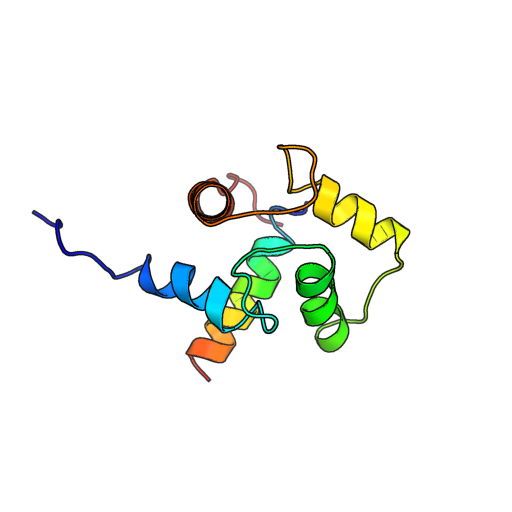ER B N 2
ATOM 2867 C CA . SER B 2 8 ? 2.214 6.727 6.494 1.00 0.47 294 SER B CA 2
ATOM 2868 C C . SER B 2 8 ? 1.322 5.473 6.611 1.00 0.42 294 SER B C 2
ATOM 2869 O O . SER B 2 8 ? 1.477 4.716 7.566 1.00 0.40 294 SER B O 2
ATOM 2877 N N . PRO B 2 9 ? 0.355 5.227 5.685 1.00 0.44 295 PRO B N 2
ATOM 2878 C CA . PRO B 2 9 ? -0.453 4.003 5.724 1.00 0.43 295 PRO B CA 2
ATOM 2879 C C . PRO B 2 9 ? 0.407 2.747 5.802 1.00 0.40 295 PRO B C 2
ATOM 2880 O O . PRO B 2 9 ? 0.046 1.779 6.466 1.00 0.43 295 PRO B O 2
ATOM 2891 N N . LEU B 2 10 ? 1.552 2.774 5.118 1.00 0.38 296 LEU B N 2
ATOM 2892 C CA . LEU B 2 10 ? 2.466 1.639 5.111 1.00 0.37 296 LEU B CA 2
ATOM 2893 C C . LEU B 2 10 ? 3.028 1.420 6.516 1.00 0.39 296 LEU B C 2
ATOM 2894 O O . LEU B 2 10 ? 3.291 0.289 6.933 1.00 0.43 296 LEU B O 2
ATOM 2910 N N . MET B 2 11 ? 3.189 2.521 7.238 1.00 0.39 297 MET B N 2
ATOM 2911 C CA . MET B 2 11 ? 3.670 2.501 8.611 1.00 0.42 297 MET B CA 2
ATOM 2912 C C . MET B 2 11 ? 2.560 1.973 9.517 1.00 0.41 297 MET B C 2
ATOM 2913 O O . MET B 2 11 ? 2.793 1.122 10.372 1.00 0.45 297 MET B O 2
ATOM 2927 N N . ILE B 2 12 ? 1.344 2.483 9.302 1.00 0.41 298 ILE B N 2
ATOM 2928 C CA . ILE B 2 12 ? 0.172 2.050 10.061 1.00 0.43 298 ILE B CA 2
ATOM 2929 C C . ILE B 2 12 ? -0.050 0.564 9.819 1.00 0.44 298 ILE B C 2
ATOM 2930 O O . ILE B 2 12 ? -0.491 -0.171 10.699 1.00 0.47 298 ILE B O 2
ATOM 2946 N N . LYS B 2 13 ? 0.275 0.135 8.607 1.00 0.42 299 LYS B N 2
ATOM 2947 C CA . LYS B 2 13 ? 0.159 -1.258 8.231 1.00 0.45 299 LYS B CA 2
ATOM 2948 C C . LYS B 2 13 ? 1.097 -2.086 9.094 1.00 0.45 299 LYS B C 2
ATOM 2949 O O . LYS B 2 13 ? 0.725 -3.150 9.578 1.00 0.51 299 LYS B O 2
ATOM 2968 N N . ARG B 2 14 ? 2.321 -1.589 9.275 1.00 0.43 300 ARG B N 2
ATOM 2969 C CA . ARG B 2 14 ? 3.312 -2.266 10.107 1.00 0.47 300 ARG B CA 2
ATOM 2970 C C . ARG B 2 14 ? 2.762 -2.400 11.521 1.00 0.50 300 ARG B C 2
ATOM 2971 O O . ARG B 2 14 ? 2.897 -3.444 12.156 1.00 0.54 300 ARG B O 2
ATOM 2992 N N . SER B 2 15 ? 2.120 -1.334 11.992 1.00 0.50 301 SER B N 2
ATOM 2993 C CA . SER B 2 15 ? 1.515 -1.319 13.314 1.00 0.55 301 SER B CA 2
ATOM 2994 C C . SER B 2 15 ? 0.371 -2.324 13.394 1.00 0.59 301 SER B C 2
ATOM 2995 O O . SER B 2 15 ? 0.239 -3.043 14.380 1.00 0.66 301 SER B O 2
ATOM 3003 N N . LYS B 2 16 ? -0.457 -2.374 12.350 1.00 0.58 302 LYS B N 2
ATOM 3004 C CA . LYS B 2 16 ? -1.569 -3.319 12.310 1.00 0.65 302 LYS B CA 2
ATOM 3005 C C . LYS B 2 16 ? -1.039 -4.744 12.211 1.00 0.68 302 LYS B C 2
ATOM 3006 O O . LYS B 2 16 ? -1.613 -5.668 12.774 1.00 0.76 302 LYS B O 2
ATOM 3025 N N . LYS B 2 17 ? 0.052 -4.917 11.477 1.00 0.62 303 LYS B N 2
ATOM 3026 C CA . LYS B 2 17 ? 0.667 -6.229 11.336 1.00 0.65 303 LYS B CA 2
ATOM 3027 C C . LYS B 2 17 ? 1.156 -6.697 12.705 1.00 0.72 303 LYS B C 2
ATOM 3028 O O . LYS B 2 17 ? 1.189 -7.890 13.002 1.00 0.82 303 LYS B O 2
ATOM 3047 N N . ASN B 2 18 ? 1.528 -5.724 13.535 1.00 0.69 304 ASN B N 2
ATOM 3048 C CA . ASN B 2 18 ? 1.992 -5.994 14.890 1.00 0.78 304 ASN B CA 2
ATOM 3049 C C . ASN B 2 18 ? 0.793 -6.182 15.824 1.00 0.88 304 ASN B C 2
ATOM 3050 O O . ASN B 2 18 ? 0.860 -6.904 16.819 1.00 1.04 304 ASN B O 2
ATOM 3061 N N . SER B 2 19 ? -0.289 -5.481 15.511 1.00 0.82 305 SER B N 2
ATOM 3062 C CA . SER B 2 19 ? -1.511 -5.548 16.291 1.00 0.93 305 SER B CA 2
ATOM 3063 C C . SER B 2 19 ? -2.522 -6.496 15.653 1.00 1.13 305 SER B C 2
ATOM 3064 O O . SER B 2 19 ? -2.442 -7.718 15.886 1.00 1.39 305 SER B O 2
ATOM 3075 N N . ALA A 1 1 ? 23.775 -16.715 -6.650 1.00 2.58 1 ALA A N 3
ATOM 3076 C CA . ALA A 1 1 ? 23.982 -15.383 -6.039 1.00 2.36 1 ALA A CA 3
ATOM 3077 C C . ALA A 1 1 ? 22.694 -14.915 -5.367 1.00 2.09 1 ALA A C 3
ATOM 3078 O O . ALA A 1 1 ? 21.963 -15.722 -4.794 1.00 2.15 1 ALA A O 3
ATOM 3087 N N . ASP A 1 2 ? 22.400 -13.622 -5.446 1.00 1.93 2 ASP A N 3
ATOM 3088 C CA . ASP A 1 2 ? 21.196 -13.094 -4.825 1.00 1.85 2 ASP A CA 3
ATOM 3089 C C . ASP A 1 2 ? 19.998 -13.251 -5.752 1.00 1.77 2 ASP A C 3
ATOM 3090 O O . ASP A 1 2 ? 19.839 -12.507 -6.722 1.00 2.06 2 ASP A O 3
ATOM 3099 N N . GLN A 1 3 ? 19.170 -14.237 -5.450 1.00 1.60 3 GLN A N 3
ATOM 3100 C CA . GLN A 1 3 ? 17.975 -14.512 -6.236 1.00 1.62 3 GLN A CA 3
ATOM 3101 C C . GLN A 1 3 ? 16.779 -14.682 -5.321 1.00 1.52 3 GLN A C 3
ATOM 3102 O O . GLN A 1 3 ? 15.781 -13.975 -5.446 1.00 1.55 3 GLN A O 3
ATOM 3116 N N . LEU A 1 4 ? 16.888 -15.615 -4.386 1.00 1.47 4 LEU A N 3
ATOM 3117 C CA . LEU A 1 4 ? 15.810 -15.874 -3.451 1.00 1.42 4 LEU A CA 3
ATOM 3118 C C . LEU A 1 4 ? 15.894 -14.923 -2.268 1.00 1.35 4 LEU A C 3
ATOM 3119 O O . LEU A 1 4 ? 16.329 -15.298 -1.176 1.00 1.37 4 LEU A O 3
ATOM 3135 N N . THR A 1 5 ? 15.509 -13.681 -2.509 1.00 1.33 5 THR A N 3
ATOM 3136 C CA . THR A 1 5 ? 15.525 -12.654 -1.489 1.00 1.31 5 THR A CA 3
ATOM 3137 C C . THR A 1 5 ? 14.349 -12.808 -0.530 1.00 1.19 5 THR A C 3
ATOM 3138 O O . THR A 1 5 ? 14.480 -13.432 0.526 1.00 1.18 5 THR A O 3
ATOM 3149 N N . GLU A 1 6 ? 13.202 -12.236 -0.916 1.00 1.16 6 GLU A N 3
ATOM 3150 C CA . GLU A 1 6 ? 11.985 -12.292 -0.109 1.00 1.10 6 GLU A CA 3
ATOM 3151 C C . GLU A 1 6 ? 12.274 -11.819 1.310 1.00 1.10 6 GLU A C 3
ATOM 3152 O O . GLU A 1 6 ? 11.937 -12.484 2.290 1.00 1.15 6 GLU A O 3
ATOM 3164 N N . GLU A 1 7 ? 12.914 -10.661 1.397 1.00 1.09 7 GLU A N 3
ATOM 3165 C CA . GLU A 1 7 ? 13.286 -10.067 2.675 1.00 1.13 7 GLU A CA 3
ATOM 3166 C C . GLU A 1 7 ? 12.563 -8.730 2.861 1.00 1.08 7 GLU A C 3
ATOM 3167 O O . GLU A 1 7 ? 11.842 -8.535 3.836 1.00 1.13 7 GLU A O 3
ATOM 3179 N N . GLN A 1 8 ? 12.744 -7.825 1.908 1.00 1.08 8 GLN A N 3
ATOM 3180 C CA . GLN A 1 8 ? 12.107 -6.514 1.956 1.00 1.06 8 GLN A CA 3
ATOM 3181 C C . GLN A 1 8 ? 10.801 -6.569 1.189 1.00 0.96 8 GLN A C 3
ATOM 3182 O O . GLN A 1 8 ? 9.817 -5.921 1.550 1.00 0.95 8 GLN A O 3
ATOM 3196 N N . ILE A 1 9 ? 10.800 -7.368 0.129 1.00 0.93 9 ILE A N 3
ATOM 3197 C CA . ILE A 1 9 ? 9.616 -7.540 -0.699 1.00 0.90 9 ILE A CA 3
ATOM 3198 C C . ILE A 1 9 ? 8.488 -8.187 0.113 1.00 0.82 9 ILE A C 3
ATOM 3199 O O . ILE A 1 9 ? 7.312 -7.979 -0.174 1.00 0.80 9 ILE A O 3
ATOM 3215 N N . ALA A 1 10 ? 8.860 -8.932 1.152 1.00 0.85 10 ALA A N 3
ATOM 3216 C CA . ALA A 1 10 ? 7.883 -9.614 2.001 1.00 0.85 10 ALA A CA 3
ATOM 3217 C C . ALA A 1 10 ? 6.987 -8.613 2.729 1.00 0.75 10 ALA A C 3
ATOM 3218 O O . ALA A 1 10 ? 5.798 -8.865 2.931 1.00 0.79 10 ALA A O 3
ATOM 3225 N N . GLU A 1 11 ? 7.561 -7.473 3.118 1.00 0.69 11 GLU A N 3
ATOM 3226 C CA . GLU A 1 11 ? 6.799 -6.434 3.816 1.00 0.64 11 GLU A CA 3
ATOM 3227 C C . GLU A 1 11 ? 6.012 -5.599 2.812 1.00 0.63 11 GLU A C 3
ATOM 3228 O O . GLU A 1 11 ? 4.979 -5.008 3.146 1.00 0.64 11 GLU A O 3
ATOM 3240 N N . PHE A 1 12 ? 6.509 -5.551 1.577 1.00 0.64 12 PHE A N 3
ATOM 3241 C CA . PHE A 1 12 ? 5.842 -4.811 0.514 1.00 0.67 12 PHE A CA 3
ATOM 3242 C C . PHE A 1 12 ? 4.543 -5.517 0.147 1.00 0.66 12 PHE A C 3
ATOM 3243 O O . PHE A 1 12 ? 3.548 -4.886 -0.211 1.00 0.68 12 PHE A O 3
ATOM 3260 N N . LYS A 1 13 ? 4.564 -6.838 0.262 1.00 0.65 13 LYS A N 3
ATOM 3261 C CA . LYS A 1 13 ? 3.400 -7.667 -0.037 1.00 0.66 13 LYS A CA 3
ATOM 3262 C C . LYS A 1 13 ? 2.304 -7.483 1.016 1.00 0.61 13 LYS A C 3
ATOM 3263 O O . LYS A 1 13 ? 1.133 -7.769 0.766 1.00 0.66 13 LYS A O 3
ATOM 3282 N N . GLU A 1 14 ? 2.699 -6.986 2.183 1.00 0.57 14 GLU A N 3
ATOM 3283 C CA . GLU A 1 14 ? 1.745 -6.736 3.269 1.00 0.54 14 GLU A CA 3
ATOM 3284 C C . GLU A 1 14 ? 0.804 -5.614 2.859 1.00 0.50 14 GLU A C 3
ATOM 3285 O O . GLU A 1 14 ? -0.325 -5.518 3.339 1.00 0.49 14 GLU A O 3
ATOM 3297 N N . ALA A 1 15 ? 1.265 -4.766 1.947 1.00 0.51 15 ALA A N 3
ATOM 3298 C CA . ALA A 1 15 ? 0.448 -3.667 1.477 1.00 0.52 15 ALA A CA 3
ATOM 3299 C C . ALA A 1 15 ? -0.706 -4.204 0.645 1.00 0.50 15 ALA A C 3
ATOM 3300 O O . ALA A 1 15 ? -1.828 -3.730 0.751 1.00 0.51 15 ALA A O 3
ATOM 3307 N N . PHE A 1 16 ? -0.447 -5.246 -0.136 1.00 0.50 16 PHE A N 3
ATOM 3308 C CA . PHE A 1 16 ? -1.490 -5.830 -0.971 1.00 0.53 16 PHE A CA 3
ATOM 3309 C C . PHE A 1 16 ? -2.286 -6.871 -0.192 1.00 0.56 16 PHE A C 3
ATOM 3310 O O . PHE A 1 16 ? -3.025 -7.662 -0.771 1.00 0.74 16 PHE A O 3
ATOM 3327 N N . SER A 1 17 ? -2.140 -6.862 1.122 1.00 0.49 17 SER A N 3
ATOM 3328 C CA . SER A 1 17 ? -2.838 -7.818 1.963 1.00 0.54 17 SER A CA 3
ATOM 3329 C C . SER A 1 17 ? -3.575 -7.110 3.097 1.00 0.51 17 SER A C 3
ATOM 3330 O O . SER A 1 17 ? -4.664 -7.518 3.495 1.00 0.59 17 SER A O 3
ATOM 3338 N N . LEU A 1 18 ? -2.979 -6.040 3.607 1.00 0.44 18 LEU A N 3
ATOM 3339 C CA . LEU A 1 18 ? -3.576 -5.284 4.697 1.00 0.42 18 LEU A CA 3
ATOM 3340 C C . LEU A 1 18 ? -4.291 -4.037 4.199 1.00 0.41 18 LEU A C 3
ATOM 3341 O O . LEU A 1 18 ? -5.243 -3.574 4.826 1.00 0.46 18 LEU A O 3
ATOM 3357 N N . PHE A 1 19 ? -3.838 -3.480 3.081 1.00 0.43 19 PHE A N 3
ATOM 3358 C CA . PHE A 1 19 ? -4.455 -2.268 2.547 1.00 0.47 19 PHE A CA 3
ATOM 3359 C C . PHE A 1 19 ? -5.711 -2.622 1.776 1.00 0.48 19 PHE A C 3
ATOM 3360 O O . PHE A 1 19 ? -6.812 -2.161 2.098 1.00 0.61 19 PHE A O 3
ATOM 3377 N N . ASP A 1 20 ? -5.533 -3.469 0.776 1.00 0.44 20 ASP A N 3
ATOM 3378 C CA . ASP A 1 20 ? -6.626 -3.902 -0.068 1.00 0.45 20 ASP A CA 3
ATOM 3379 C C . ASP A 1 20 ? -7.403 -5.037 0.580 1.00 0.51 20 ASP A C 3
ATOM 3380 O O . ASP A 1 20 ? -6.828 -5.910 1.229 1.00 0.58 20 ASP A O 3
ATOM 3389 N N . LYS A 1 21 ? -8.716 -5.010 0.407 1.00 0.58 21 LYS A N 3
ATOM 3390 C CA . LYS A 1 21 ? -9.584 -6.045 0.953 1.00 0.71 21 LYS A CA 3
ATOM 3391 C C . LYS A 1 21 ? -10.486 -6.570 -0.150 1.00 0.68 21 LYS A C 3
ATOM 3392 O O . LYS A 1 21 ? -11.391 -7.370 0.095 1.00 0.86 21 LYS A O 3
ATOM 3411 N N . ASP A 1 22 ? -10.229 -6.118 -1.373 1.00 0.58 22 ASP A N 3
ATOM 3412 C CA . ASP A 1 22 ? -11.042 -6.519 -2.515 1.00 0.61 22 ASP A CA 3
ATOM 3413 C C . ASP A 1 22 ? -10.430 -7.694 -3.252 1.00 0.69 22 ASP A C 3
ATOM 3414 O O . ASP A 1 22 ? -11.134 -8.443 -3.925 1.00 0.82 22 ASP A O 3
ATOM 3423 N N . GLY A 1 23 ? -9.121 -7.840 -3.147 1.00 0.65 23 GLY A N 3
ATOM 3424 C CA . GLY A 1 23 ? -8.447 -8.911 -3.839 1.00 0.73 23 GLY A CA 3
ATOM 3425 C C . GLY A 1 23 ? -7.905 -8.432 -5.167 1.00 0.71 23 GLY A C 3
ATOM 3426 O O . GLY A 1 23 ? -7.676 -9.225 -6.082 1.00 0.87 23 GLY A O 3
ATOM 3430 N N . ASP A 1 24 ? -7.714 -7.125 -5.275 1.00 0.59 24 ASP A N 3
ATOM 3431 C CA . ASP A 1 24 ? -7.180 -6.527 -6.488 1.00 0.60 24 ASP A CA 3
ATOM 3432 C C . ASP A 1 24 ? -5.669 -6.336 -6.345 1.00 0.59 24 ASP A C 3
ATOM 3433 O O . ASP A 1 24 ? -4.929 -6.438 -7.324 1.00 0.74 24 ASP A O 3
ATOM 3442 N N . GLY A 1 25 ? -5.217 -6.066 -5.121 1.00 0.54 25 GLY A N 3
ATOM 3443 C CA . GLY A 1 25 ? -3.793 -5.887 -4.873 1.00 0.64 25 GLY A CA 3
ATOM 3444 C C . GLY A 1 25 ? -3.232 -4.643 -5.532 1.00 0.69 25 GLY A C 3
ATOM 3445 O O . GLY A 1 25 ? -2.051 -4.592 -5.876 1.00 1.30 25 GLY A O 3
ATOM 3449 N N . THR A 1 26 ? -4.075 -3.637 -5.702 1.00 0.46 26 THR A N 3
ATOM 3450 C CA . THR A 1 26 ? -3.667 -2.400 -6.337 1.00 0.48 26 THR A CA 3
ATOM 3451 C C . THR A 1 26 ? -4.120 -1.187 -5.527 1.00 0.46 26 THR A C 3
ATOM 3452 O O . THR A 1 26 ? -5.294 -1.077 -5.176 1.00 0.63 26 THR A O 3
ATOM 3463 N N . ILE A 1 27 ? -3.191 -0.281 -5.225 1.00 0.37 27 ILE A N 3
ATOM 3464 C CA . ILE A 1 27 ? -3.532 0.906 -4.439 1.00 0.36 27 ILE A CA 3
ATOM 3465 C C . ILE A 1 27 ? -4.296 1.925 -5.275 1.00 0.32 27 ILE A C 3
ATOM 3466 O O . ILE A 1 27 ? -3.753 2.508 -6.219 1.00 0.37 27 ILE A O 3
ATOM 3482 N N . THR A 1 28 ? -5.562 2.108 -4.931 1.00 0.28 28 THR A N 3
ATOM 3483 C CA . THR A 1 28 ? -6.417 3.067 -5.601 1.00 0.28 28 THR A CA 3
ATOM 3484 C C . THR A 1 28 ? -6.860 4.118 -4.593 1.00 0.27 28 THR A C 3
ATOM 3485 O O . THR A 1 28 ? -6.499 4.041 -3.414 1.00 0.29 28 THR A O 3
ATOM 3496 N N . THR A 1 29 ? -7.620 5.109 -5.043 1.00 0.29 29 THR A N 3
ATOM 3497 C CA . THR A 1 29 ? -8.127 6.142 -4.151 1.00 0.33 29 THR A CA 3
ATOM 3498 C C . THR A 1 29 ? -8.960 5.537 -3.026 1.00 0.31 29 THR A C 3
ATOM 3499 O O . THR A 1 29 ? -9.036 6.092 -1.930 1.00 0.32 29 THR A O 3
ATOM 3510 N N . LYS A 1 30 ? -9.577 4.389 -3.297 1.00 0.31 30 LYS A N 3
ATOM 3511 C CA . LYS A 1 30 ? -10.411 3.718 -2.316 1.00 0.33 30 LYS A CA 3
ATOM 3512 C C . LYS A 1 30 ? -9.603 3.218 -1.116 1.00 0.33 30 LYS A C 3
ATOM 3513 O O . LYS A 1 30 ? -10.018 3.396 0.027 1.00 0.38 30 LYS A O 3
ATOM 3532 N N . GLU A 1 31 ? -8.453 2.604 -1.372 1.00 0.31 31 GLU A N 3
ATOM 3533 C CA . GLU A 1 31 ? -7.624 2.065 -0.291 1.00 0.35 31 GLU A CA 3
ATOM 3534 C C . GLU A 1 31 ? -6.822 3.170 0.391 1.00 0.34 31 GLU A C 3
ATOM 3535 O O . GLU A 1 31 ? -6.418 3.038 1.543 1.00 0.39 31 GLU A O 3
ATOM 3547 N N . LEU A 1 32 ? -6.627 4.268 -0.317 1.00 0.31 32 LEU A N 3
ATOM 3548 C CA . LEU A 1 32 ? -5.870 5.390 0.221 1.00 0.33 32 LEU A CA 3
ATOM 3549 C C . LEU A 1 32 ? -6.763 6.280 1.090 1.00 0.35 32 LEU A C 3
ATOM 3550 O O . LEU A 1 32 ? -6.338 6.764 2.142 1.00 0.47 32 LEU A O 3
ATOM 3566 N N . GLY A 1 33 ? -8.005 6.468 0.661 1.00 0.30 33 GLY A N 3
ATOM 3567 C CA . GLY A 1 33 ? -8.924 7.312 1.399 1.00 0.33 33 GLY A CA 3
ATOM 3568 C C . GLY A 1 33 ? -9.482 6.656 2.649 1.00 0.34 33 GLY A C 3
ATOM 3569 O O . GLY A 1 33 ? -9.729 7.331 3.647 1.00 0.36 33 GLY A O 3
ATOM 3573 N N . THR A 1 34 ? -9.661 5.342 2.603 1.00 0.36 34 THR A N 3
ATOM 3574 C CA . THR A 1 34 ? -10.223 4.599 3.730 1.00 0.39 34 THR A CA 3
ATOM 3575 C C . THR A 1 34 ? -9.374 4.728 4.987 1.00 0.40 34 THR A C 3
ATOM 3576 O O . THR A 1 34 ? -9.902 4.953 6.081 1.00 0.46 34 THR A O 3
ATOM 3587 N N . VAL A 1 35 ? -8.063 4.593 4.838 1.00 0.40 35 VAL A N 3
ATOM 3588 C CA . VAL A 1 35 ? -7.174 4.668 5.974 1.00 0.43 35 VAL A CA 3
ATOM 3589 C C . VAL A 1 35 ? -7.174 6.078 6.570 1.00 0.40 35 VAL A C 3
ATOM 3590 O O . VAL A 1 35 ? -7.322 6.240 7.781 1.00 0.42 35 VAL A O 3
ATOM 3603 N N . MET A 1 36 ? -7.025 7.088 5.712 1.00 0.38 36 MET A N 3
ATOM 3604 C CA . MET A 1 36 ? -7.036 8.483 6.140 1.00 0.40 36 MET A CA 3
ATOM 3605 C C . MET A 1 36 ? -8.322 8.830 6.888 1.00 0.37 36 MET A C 3
ATOM 3606 O O . MET A 1 36 ? -8.283 9.440 7.954 1.00 0.39 36 MET A O 3
ATOM 3620 N N . ARG A 1 37 ? -9.455 8.417 6.329 1.00 0.36 37 ARG A N 3
ATOM 3621 C CA . ARG A 1 37 ? -10.767 8.666 6.932 1.00 0.38 37 ARG A CA 3
ATOM 3622 C C . ARG A 1 37 ? -10.855 8.069 8.340 1.00 0.40 37 ARG A C 3
ATOM 3623 O O . ARG A 1 37 ? -11.563 8.584 9.205 1.00 0.45 37 ARG A O 3
ATOM 3644 N N . SER A 1 38 ? -10.118 6.996 8.564 1.00 0.42 38 SER A N 3
ATOM 3645 C CA . SER A 1 38 ? -10.116 6.323 9.850 1.00 0.45 38 SER A CA 3
ATOM 3646 C C . SER A 1 38 ? -8.905 6.734 10.692 1.00 0.46 38 SER A C 3
ATOM 3647 O O . SER A 1 38 ? -8.702 6.228 11.797 1.00 0.59 38 SER A O 3
ATOM 3655 N N . LEU A 1 39 ? -8.117 7.668 10.173 1.00 0.40 39 LEU A N 3
ATOM 3656 C CA . LEU A 1 39 ? -6.917 8.128 10.861 1.00 0.43 39 LEU A CA 3
ATOM 3657 C C . LEU A 1 39 ? -7.045 9.590 11.289 1.00 0.46 39 LEU A C 3
ATOM 3658 O O . LEU A 1 39 ? -6.527 9.983 12.332 1.00 0.58 39 LEU A O 3
ATOM 3674 N N . GLY A 1 40 ? -7.734 10.398 10.491 1.00 0.44 40 GLY A N 3
ATOM 3675 C CA . GLY A 1 40 ? -7.896 11.797 10.833 1.00 0.50 40 GLY A CA 3
ATOM 3676 C C . GLY A 1 40 ? -8.912 12.501 9.960 1.00 0.50 40 GLY A C 3
ATOM 3677 O O . GLY A 1 40 ? -8.608 13.537 9.365 1.00 0.56 40 GLY A O 3
ATOM 3681 N N . GLN A 1 41 ? -10.113 11.929 9.887 1.00 0.49 41 GLN A N 3
ATOM 3682 C CA . GLN A 1 41 ? -11.217 12.483 9.099 1.00 0.54 41 GLN A CA 3
ATOM 3683 C C . GLN A 1 41 ? -10.996 12.298 7.603 1.00 0.51 41 GLN A C 3
ATOM 3684 O O . GLN A 1 41 ? -9.961 11.799 7.163 1.00 0.60 41 GLN A O 3
ATOM 3698 N N . ASN A 1 42 ? -11.989 12.697 6.834 1.00 0.53 42 ASN A N 3
ATOM 3699 C CA . ASN A 1 42 ? -11.945 12.585 5.393 1.00 0.53 42 ASN A CA 3
ATOM 3700 C C . ASN A 1 42 ? -11.992 13.970 4.774 1.00 0.50 42 ASN A C 3
ATOM 3701 O O . ASN A 1 42 ? -12.915 14.741 5.045 1.00 0.56 42 ASN A O 3
ATOM 3712 N N . PRO A 1 43 ? -10.998 14.320 3.944 1.00 0.49 43 PRO A N 3
ATOM 3713 C CA . PRO A 1 43 ? -10.954 15.625 3.291 1.00 0.54 43 PRO A CA 3
ATOM 3714 C C . PRO A 1 43 ? -11.917 15.681 2.111 1.00 0.50 43 PRO A C 3
ATOM 3715 O O . PRO A 1 43 ? -12.808 14.838 1.991 1.00 0.48 43 PRO A O 3
ATOM 3726 N N . THR A 1 44 ? -11.756 16.658 1.241 1.00 0.57 44 THR A N 3
ATOM 3727 C CA . THR A 1 44 ? -12.637 16.762 0.099 1.00 0.59 44 THR A CA 3
ATOM 3728 C C . THR A 1 44 ? -12.170 15.836 -1.009 1.00 0.53 44 THR A C 3
ATOM 3729 O O . THR A 1 44 ? -11.009 15.416 -1.030 1.00 0.50 44 THR A O 3
ATOM 3740 N N . GLU A 1 45 ? -13.081 15.504 -1.909 1.00 0.58 45 GLU A N 3
ATOM 3741 C CA . GLU A 1 45 ? -12.770 14.637 -3.033 1.00 0.58 45 GLU A CA 3
ATOM 3742 C C . GLU A 1 45 ? -11.624 15.218 -3.856 1.00 0.57 45 GLU A C 3
ATOM 3743 O O . GLU A 1 45 ? -10.791 14.481 -4.383 1.00 0.56 45 GLU A O 3
ATOM 3755 N N . ALA A 1 46 ? -11.585 16.545 -3.955 1.00 0.60 46 ALA A N 3
ATOM 3756 C CA . ALA A 1 46 ? -10.532 17.227 -4.696 1.00 0.61 46 ALA A CA 3
ATOM 3757 C C . ALA A 1 46 ? -9.178 16.925 -4.079 1.00 0.55 46 ALA A C 3
ATOM 3758 O O . ALA A 1 46 ? -8.212 16.608 -4.774 1.00 0.54 46 ALA A O 3
ATOM 3765 N N . GLU A 1 47 ? -9.124 17.026 -2.758 1.00 0.54 47 GLU A N 3
ATOM 3766 C CA . GLU A 1 47 ? -7.901 16.768 -2.013 1.00 0.51 47 GLU A CA 3
ATOM 3767 C C . GLU A 1 47 ? -7.497 15.312 -2.149 1.00 0.46 47 GLU A C 3
ATOM 3768 O O . GLU A 1 47 ? -6.319 14.994 -2.318 1.00 0.46 47 GLU A O 3
ATOM 3780 N N . LEU A 1 48 ? -8.486 14.432 -2.086 1.00 0.44 48 LEU A N 3
ATOM 3781 C CA . LEU A 1 48 ? -8.246 13.004 -2.206 1.00 0.44 48 LEU A CA 3
ATOM 3782 C C . LEU A 1 48 ? -7.723 12.673 -3.599 1.00 0.43 48 LEU A C 3
ATOM 3783 O O . LEU A 1 48 ? -6.784 11.889 -3.754 1.00 0.43 48 LEU A O 3
ATOM 3799 N N . GLN A 1 49 ? -8.328 13.281 -4.615 1.00 0.45 49 GLN A N 3
ATOM 3800 C CA . GLN A 1 49 ? -7.912 13.048 -5.989 1.00 0.47 49 GLN A CA 3
ATOM 3801 C C . GLN A 1 49 ? -6.508 13.597 -6.227 1.00 0.46 49 GLN A C 3
ATOM 3802 O O . GLN A 1 49 ? -5.660 12.920 -6.807 1.00 0.48 49 GLN A O 3
ATOM 3816 N N . ASP A 1 50 ? -6.269 14.828 -5.774 1.00 0.45 50 ASP A N 3
ATOM 3817 C CA . ASP A 1 50 ? -4.962 15.470 -5.938 1.00 0.46 50 ASP A CA 3
ATOM 3818 C C . ASP A 1 50 ? -3.857 14.609 -5.332 1.00 0.42 50 ASP A C 3
ATOM 3819 O O . ASP A 1 50 ? -2.751 14.525 -5.868 1.00 0.45 50 ASP A O 3
ATOM 3828 N N . MET A 1 51 ? -4.188 13.946 -4.233 1.00 0.39 51 MET A N 3
ATOM 3829 C CA . MET A 1 51 ? -3.241 13.090 -3.533 1.00 0.38 51 MET A CA 3
ATOM 3830 C C . MET A 1 51 ? -2.867 11.872 -4.376 1.00 0.37 51 MET A C 3
ATOM 3831 O O . MET A 1 51 ? -1.690 11.545 -4.499 1.00 0.38 51 MET A O 3
ATOM 3845 N N . ILE A 1 52 ? -3.862 11.213 -4.973 1.00 0.39 52 ILE A N 3
ATOM 3846 C CA . ILE A 1 52 ? -3.590 10.034 -5.793 1.00 0.43 52 ILE A CA 3
ATOM 3847 C C . ILE A 1 52 ? -2.869 10.439 -7.080 1.00 0.47 52 ILE A C 3
ATOM 3848 O O . ILE A 1 52 ? -2.153 9.644 -7.683 1.00 0.52 52 ILE A O 3
ATOM 3864 N N . ASN A 1 53 ? -3.033 11.698 -7.466 1.00 0.50 53 ASN A N 3
ATOM 3865 C CA . ASN A 1 53 ? -2.378 12.229 -8.658 1.00 0.57 53 ASN A CA 3
ATOM 3866 C C . ASN A 1 53 ? -0.928 12.564 -8.326 1.00 0.56 53 ASN A C 3
ATOM 3867 O O . ASN A 1 53 ? -0.051 12.564 -9.189 1.00 0.61 53 ASN A O 3
ATOM 3878 N N . GLU A 1 54 ? -0.691 12.820 -7.049 1.00 0.50 54 GLU A N 3
ATOM 3879 C CA . GLU A 1 54 ? 0.633 13.158 -6.551 1.00 0.51 54 GLU A CA 3
ATOM 3880 C C . GLU A 1 54 ? 1.494 11.902 -6.435 1.00 0.50 54 GLU A C 3
ATOM 3881 O O . GLU A 1 54 ? 2.698 11.979 -6.199 1.00 0.71 54 GLU A O 3
ATOM 3893 N N . VAL A 1 55 ? 0.868 10.742 -6.601 1.00 0.48 55 VAL A N 3
ATOM 3894 C CA . VAL A 1 55 ? 1.577 9.475 -6.508 1.00 0.46 55 VAL A CA 3
ATOM 3895 C C . VAL A 1 55 ? 1.510 8.687 -7.819 1.00 0.47 55 VAL A C 3
ATOM 3896 O O . VAL A 1 55 ? 2.538 8.247 -8.336 1.00 0.69 55 VAL A O 3
ATOM 3909 N N . ASP A 1 56 ? 0.311 8.534 -8.369 1.00 0.52 56 ASP A N 3
ATOM 3910 C CA . ASP A 1 56 ? 0.137 7.774 -9.602 1.00 0.52 56 ASP A CA 3
ATOM 3911 C C . ASP A 1 56 ? 0.523 8.611 -10.813 1.00 0.62 56 ASP A C 3
ATOM 3912 O O . ASP A 1 56 ? -0.227 9.483 -11.244 1.00 0.70 56 ASP A O 3
ATOM 3921 N N . ALA A 1 57 ? 1.694 8.328 -11.361 1.00 0.68 57 ALA A N 3
ATOM 3922 C CA . ALA A 1 57 ? 2.209 9.069 -12.508 1.00 0.81 57 ALA A CA 3
ATOM 3923 C C . ALA A 1 57 ? 1.568 8.637 -13.819 1.00 0.81 57 ALA A C 3
ATOM 3924 O O . ALA A 1 57 ? 1.512 9.411 -14.770 1.00 0.88 57 ALA A O 3
ATOM 3931 N N . ASP A 1 58 ? 1.090 7.403 -13.869 1.00 0.76 58 ASP A N 3
ATOM 3932 C CA . ASP A 1 58 ? 0.473 6.866 -15.072 1.00 0.79 58 ASP A CA 3
ATOM 3933 C C . ASP A 1 58 ? -0.804 7.624 -15.430 1.00 0.80 58 ASP A C 3
ATOM 3934 O O . ASP A 1 58 ? -1.062 7.893 -16.609 1.00 0.85 58 ASP A O 3
ATOM 3943 N N . GLY A 1 59 ? -1.594 7.991 -14.428 1.00 0.85 59 GLY A N 3
ATOM 3944 C CA . GLY A 1 59 ? -2.803 8.752 -14.687 1.00 0.90 59 GLY A CA 3
ATOM 3945 C C . GLY A 1 59 ? -4.062 7.912 -14.640 1.00 0.91 59 GLY A C 3
ATOM 3946 O O . GLY A 1 59 ? -5.029 8.189 -15.355 1.00 1.03 59 GLY A O 3
ATOM 3950 N N . ASN A 1 60 ? -4.052 6.879 -13.810 1.00 0.82 60 ASN A N 3
ATOM 3951 C CA . ASN A 1 60 ? -5.216 6.007 -13.663 1.00 0.85 60 ASN A CA 3
ATOM 3952 C C . ASN A 1 60 ? -5.602 5.863 -12.198 1.00 0.78 60 ASN A C 3
ATOM 3953 O O . ASN A 1 60 ? -6.618 5.253 -11.871 1.00 0.93 60 ASN A O 3
ATOM 3964 N N . GLY A 1 61 ? -4.779 6.422 -11.320 1.00 0.64 61 GLY A N 3
ATOM 3965 C CA . GLY A 1 61 ? -5.061 6.361 -9.900 1.00 0.63 61 GLY A CA 3
ATOM 3966 C C . GLY A 1 61 ? -4.982 4.949 -9.360 1.00 0.58 61 GLY A C 3
ATOM 3967 O O . GLY A 1 61 ? -5.751 4.568 -8.478 1.00 0.67 61 GLY A O 3
ATOM 3971 N N . THR A 1 62 ? -4.071 4.165 -9.907 1.00 0.53 62 THR A N 3
ATOM 3972 C CA . THR A 1 62 ? -3.893 2.794 -9.479 1.00 0.52 62 THR A CA 3
ATOM 3973 C C . THR A 1 62 ? -2.408 2.429 -9.496 1.00 0.49 62 THR A C 3
ATOM 3974 O O . THR A 1 62 ? -1.699 2.707 -10.479 1.00 0.54 62 THR A O 3
ATOM 3985 N N . ILE A 1 63 ? -1.926 1.832 -8.413 1.00 0.47 63 ILE A N 3
ATOM 3986 C CA . ILE A 1 63 ? -0.526 1.437 -8.332 1.00 0.46 63 ILE A CA 3
ATOM 3987 C C . ILE A 1 63 ? -0.383 -0.088 -8.292 1.00 0.50 63 ILE A C 3
ATOM 3988 O O . ILE A 1 63 ? -0.954 -0.760 -7.429 1.00 0.48 63 ILE A O 3
ATOM 4004 N N . ASP A 1 64 ? 0.351 -0.620 -9.266 1.00 0.57 64 ASP A N 3
ATOM 4005 C CA . ASP A 1 64 ? 0.597 -2.057 -9.379 1.00 0.64 64 ASP A CA 3
ATOM 4006 C C . ASP A 1 64 ? 1.896 -2.444 -8.661 1.00 0.65 64 ASP A C 3
ATOM 4007 O O . ASP A 1 64 ? 2.549 -1.594 -8.044 1.00 0.61 64 ASP A O 3
ATOM 4016 N N . PHE A 1 65 ? 2.263 -3.720 -8.746 1.00 0.73 65 PHE A N 3
ATOM 4017 C CA . PHE A 1 65 ? 3.473 -4.230 -8.100 1.00 0.77 65 PHE A CA 3
ATOM 4018 C C . PHE A 1 65 ? 4.718 -3.404 -8.483 1.00 0.75 65 PHE A C 3
ATOM 4019 O O . PHE A 1 65 ? 5.415 -2.912 -7.597 1.00 0.75 65 PHE A O 3
ATOM 4036 N N . PRO A 1 66 ? 5.030 -3.229 -9.795 1.00 0.76 66 PRO A N 3
ATOM 4037 C CA . PRO A 1 66 ? 6.202 -2.445 -10.224 1.00 0.78 66 PRO A CA 3
ATOM 4038 C C . PRO A 1 66 ? 6.179 -0.989 -9.742 1.00 0.73 66 PRO A C 3
ATOM 4039 O O . PRO A 1 66 ? 7.229 -0.403 -9.473 1.00 0.77 66 PRO A O 3
ATOM 4050 N N . GLU A 1 67 ? 4.985 -0.413 -9.630 1.00 0.66 67 GLU A N 3
ATOM 4051 C CA . GLU A 1 67 ? 4.836 0.978 -9.205 1.00 0.62 67 GLU A CA 3
ATOM 4052 C C . GLU A 1 67 ? 5.186 1.120 -7.729 1.00 0.62 67 GLU A C 3
ATOM 4053 O O . GLU A 1 67 ? 5.894 2.047 -7.325 1.00 0.64 67 GLU A O 3
ATOM 4065 N N . PHE A 1 68 ? 4.711 0.171 -6.934 1.00 0.60 68 PHE A N 3
ATOM 4066 C CA . PHE A 1 68 ? 4.962 0.182 -5.501 1.00 0.59 68 PHE A CA 3
ATOM 4067 C C . PHE A 1 68 ? 6.446 -0.039 -5.210 1.00 0.63 68 PHE A C 3
ATOM 4068 O O . PHE A 1 68 ? 7.035 0.669 -4.391 1.00 0.67 68 PHE A O 3
ATOM 4085 N N . LEU A 1 69 ? 7.051 -1.004 -5.907 1.00 0.66 69 LEU A N 3
ATOM 4086 C CA . LEU A 1 69 ? 8.469 -1.322 -5.717 1.00 0.72 69 LEU A CA 3
ATOM 4087 C C . LEU A 1 69 ? 9.358 -0.112 -6.016 1.00 0.76 69 LEU A C 3
ATOM 4088 O O . LEU A 1 69 ? 10.434 0.028 -5.446 1.00 0.82 69 LEU A O 3
ATOM 4104 N N . THR A 1 70 ? 8.909 0.755 -6.915 1.00 0.75 70 THR A N 3
ATOM 4105 C CA . THR A 1 70 ? 9.678 1.935 -7.281 1.00 0.82 70 THR A CA 3
ATOM 4106 C C . THR A 1 70 ? 9.492 3.079 -6.277 1.00 0.78 70 THR A C 3
ATOM 4107 O O . THR A 1 70 ? 10.461 3.712 -5.856 1.00 0.98 70 THR A O 3
ATOM 4118 N N . MET A 1 71 ? 8.250 3.320 -5.879 1.00 0.69 71 MET A N 3
ATOM 4119 C CA . MET A 1 71 ? 7.930 4.405 -4.955 1.00 0.66 71 MET A CA 3
ATOM 4120 C C . MET A 1 71 ? 8.494 4.171 -3.553 1.00 0.66 71 MET A C 3
ATOM 4121 O O . MET A 1 71 ? 9.156 5.043 -2.998 1.00 0.69 71 MET A O 3
ATOM 4135 N N . MET A 1 72 ? 8.254 2.988 -2.997 1.00 0.71 72 MET A N 3
ATOM 4136 C CA . MET A 1 72 ? 8.714 2.676 -1.642 1.00 0.77 72 MET A CA 3
ATOM 4137 C C . MET A 1 72 ? 10.216 2.423 -1.569 1.00 0.84 72 MET A C 3
ATOM 4138 O O . MET A 1 72 ? 10.737 2.074 -0.513 1.00 0.99 72 MET A O 3
ATOM 4152 N N . ALA A 1 73 ? 10.911 2.580 -2.680 1.00 0.92 73 ALA A N 3
ATOM 4153 C CA . ALA A 1 73 ? 12.350 2.388 -2.691 1.00 0.99 73 ALA A CA 3
ATOM 4154 C C . ALA A 1 73 ? 13.047 3.700 -3.012 1.00 1.02 73 ALA A C 3
ATOM 4155 O O . ALA A 1 73 ? 14.261 3.833 -2.857 1.00 1.21 73 ALA A O 3
ATOM 4162 N N . ARG A 1 74 ? 12.258 4.675 -3.437 1.00 0.99 74 ARG A N 3
ATOM 4163 C CA . ARG A 1 74 ? 12.778 5.989 -3.777 1.00 1.04 74 ARG A CA 3
ATOM 4164 C C . ARG A 1 74 ? 12.868 6.858 -2.528 1.00 0.99 74 ARG A C 3
ATOM 4165 O O . ARG A 1 74 ? 12.258 7.923 -2.454 1.00 1.02 74 ARG A O 3
ATOM 4186 N N . LYS A 1 75 ? 13.625 6.388 -1.547 1.00 1.13 75 LYS A N 3
ATOM 4187 C CA . LYS A 1 75 ? 13.799 7.109 -0.296 1.00 1.20 75 LYS A CA 3
ATOM 4188 C C . LYS A 1 75 ? 14.793 8.258 -0.449 1.00 1.26 75 LYS A C 3
ATOM 4189 O O . LYS A 1 75 ? 15.872 8.098 -1.027 1.00 1.34 75 LYS A O 3
ATOM 4208 N N . MET A 1 76 ? 14.416 9.417 0.064 1.00 1.32 76 MET A N 3
ATOM 4209 C CA . MET A 1 76 ? 15.265 10.595 0.009 1.00 1.43 76 MET A CA 3
ATOM 4210 C C . MET A 1 76 ? 16.161 10.635 1.235 1.00 1.44 76 MET A C 3
ATOM 4211 O O . MET A 1 76 ? 16.165 9.704 2.045 1.00 1.49 76 MET A O 3
ATOM 4225 N N . LYS A 1 77 ? 16.923 11.703 1.362 1.00 1.50 77 LYS A N 3
ATOM 4226 C CA . LYS A 1 77 ? 17.804 11.880 2.502 1.00 1.56 77 LYS A CA 3
ATOM 4227 C C . LYS A 1 77 ? 17.143 12.842 3.478 1.00 1.66 77 LYS A C 3
ATOM 4228 O O . LYS A 1 77 ? 17.643 13.093 4.576 1.00 2.06 77 LYS A O 3
ATOM 4247 N N . ASP A 1 78 ? 15.991 13.355 3.047 1.00 1.54 78 ASP A N 3
ATOM 4248 C CA . ASP A 1 78 ? 15.207 14.301 3.833 1.00 1.63 78 ASP A CA 3
ATOM 4249 C C . ASP A 1 78 ? 14.613 13.613 5.050 1.00 1.72 78 ASP A C 3
ATOM 4250 O O . ASP A 1 78 ? 14.240 12.439 4.992 1.00 1.77 78 ASP A O 3
ATOM 4259 N N . THR A 1 79 ? 14.517 14.346 6.143 1.00 1.95 79 THR A N 3
ATOM 4260 C CA . THR A 1 79 ? 13.957 13.812 7.371 1.00 2.15 79 THR A CA 3
ATOM 4261 C C . THR A 1 79 ? 12.677 14.552 7.751 1.00 2.00 79 THR A C 3
ATOM 4262 O O . THR A 1 79 ? 12.724 15.692 8.220 1.00 2.13 79 THR A O 3
ATOM 4273 N N . ASP A 1 80 ? 11.538 13.910 7.538 1.00 2.01 80 ASP A N 3
ATOM 4274 C CA . ASP A 1 80 ? 10.255 14.504 7.877 1.00 2.07 80 ASP A CA 3
ATOM 4275 C C . ASP A 1 80 ? 9.704 13.866 9.139 1.00 2.26 80 ASP A C 3
ATOM 4276 O O . ASP A 1 80 ? 10.095 12.725 9.446 1.00 2.49 80 ASP A O 3
ATOM 4286 N N . ARG B 2 1 ? 3.632 15.875 -0.554 1.00 0.99 287 ARG B N 3
ATOM 4287 C CA . ARG B 2 1 ? 3.723 14.863 -1.625 1.00 0.79 287 ARG B CA 3
ATOM 4288 C C . ARG B 2 1 ? 3.064 13.572 -1.161 1.00 0.66 287 ARG B C 3
ATOM 4289 O O . ARG B 2 1 ? 2.967 13.312 0.036 1.00 0.65 287 ARG B O 3
ATOM 4312 N N . ALA B 2 2 ? 2.628 12.751 -2.109 1.00 0.60 288 ALA B N 3
ATOM 4313 C CA . ALA B 2 2 ? 1.977 11.491 -1.786 1.00 0.51 288 ALA B CA 3
ATOM 4314 C C . ALA B 2 2 ? 2.980 10.481 -1.256 1.00 0.50 288 ALA B C 3
ATOM 4315 O O . ALA B 2 2 ? 2.638 9.587 -0.500 1.00 0.48 288 ALA B O 3
ATOM 4322 N N . ALA B 2 3 ? 4.234 10.661 -1.631 1.00 0.54 289 ALA B N 3
ATOM 4323 C CA . ALA B 2 3 ? 5.303 9.759 -1.220 1.00 0.57 289 ALA B CA 3
ATOM 4324 C C . ALA B 2 3 ? 5.617 9.838 0.273 1.00 0.58 289 ALA B C 3
ATOM 4325 O O . ALA B 2 3 ? 6.631 9.321 0.720 1.00 0.65 289 ALA B O 3
ATOM 4332 N N . ASN B 2 4 ? 4.895 10.706 0.964 1.00 0.56 290 ASN B N 3
ATOM 4333 C CA . ASN B 2 4 ? 4.995 10.863 2.417 1.00 0.58 290 ASN B CA 3
ATOM 4334 C C . ASN B 2 4 ? 3.690 10.440 3.070 1.00 0.53 290 ASN B C 3
ATOM 4335 O O . ASN B 2 4 ? 3.633 9.894 4.170 1.00 0.53 290 ASN B O 3
ATOM 4346 N N . LEU B 2 5 ? 2.623 10.765 2.354 1.00 0.51 291 LEU B N 3
ATOM 4347 C CA . LEU B 2 5 ? 1.258 10.495 2.774 1.00 0.48 291 LEU B CA 3
ATOM 4348 C C . LEU B 2 5 ? 0.868 9.048 2.483 1.00 0.46 291 LEU B C 3
ATOM 4349 O O . LEU B 2 5 ? -0.273 8.653 2.661 1.00 0.71 291 LEU B O 3
ATOM 4365 N N . TRP B 2 6 ? 1.798 8.343 1.859 1.00 0.41 292 TRP B N 3
ATOM 4366 C CA . TRP B 2 6 ? 1.687 6.914 1.576 1.00 0.39 292 TRP B CA 3
ATOM 4367 C C . TRP B 2 6 ? 2.502 6.171 2.638 1.00 0.41 292 TRP B C 3
ATOM 4368 O O . TRP B 2 6 ? 2.015 5.218 3.247 1.00 0.41 292 TRP B O 3
ATOM 4389 N N . PRO B 2 7 ? 3.809 6.557 2.825 1.00 0.44 293 PRO B N 3
ATOM 4390 C CA . PRO B 2 7 ? 4.667 5.994 3.879 1.00 0.48 293 PRO B CA 3
ATOM 4391 C C . PRO B 2 7 ? 3.976 6.017 5.233 1.00 0.46 293 PRO B C 3
ATOM 4392 O O . PRO B 2 7 ? 4.106 5.082 6.010 1.00 0.47 293 PRO B O 3
ATOM 4403 N N . SER B 2 8 ? 3.242 7.096 5.509 1.00 0.47 294 SER B N 3
ATOM 4404 C CA . SER B 2 8 ? 2.502 7.202 6.759 1.00 0.47 294 SER B CA 3
ATOM 4405 C C . SER B 2 8 ? 1.481 6.051 6.825 1.00 0.42 294 SER B C 3
ATOM 4406 O O . SER B 2 8 ? 1.577 5.209 7.718 1.00 0.40 294 SER B O 3
ATOM 4414 N N . PRO B 2 9 ? 0.475 5.993 5.913 1.00 0.44 295 PRO B N 3
ATOM 4415 C CA . PRO B 2 9 ? -0.471 4.865 5.845 1.00 0.43 295 PRO B CA 3
ATOM 4416 C C . PRO B 2 9 ? 0.228 3.497 5.888 1.00 0.40 295 PRO B C 3
ATOM 4417 O O . PRO B 2 9 ? -0.279 2.553 6.497 1.00 0.43 295 PRO B O 3
ATOM 4428 N N . LEU B 2 10 ? 1.401 3.399 5.265 1.00 0.38 296 LEU B N 3
ATOM 4429 C CA . LEU B 2 10 ? 2.153 2.147 5.251 1.00 0.37 296 LEU B CA 3
ATOM 4430 C C . LEU B 2 10 ? 2.725 1.851 6.634 1.00 0.39 296 LEU B C 3
ATOM 4431 O O . LEU B 2 10 ? 2.773 0.695 7.062 1.00 0.43 296 LEU B O 3
ATOM 4447 N N . MET B 2 11 ? 3.158 2.898 7.318 1.00 0.39 297 MET B N 3
ATOM 4448 C CA . MET B 2 11 ? 3.703 2.786 8.665 1.00 0.42 297 MET B CA 3
ATOM 4449 C C . MET B 2 11 ? 2.592 2.316 9.600 1.00 0.41 297 MET B C 3
ATOM 4450 O O . MET B 2 11 ? 2.817 1.530 10.524 1.00 0.45 297 MET B O 3
ATOM 4464 N N . ILE B 2 12 ? 1.386 2.802 9.321 1.00 0.41 298 ILE B N 3
ATOM 4465 C CA . ILE B 2 12 ? 0.192 2.415 10.054 1.00 0.43 298 ILE B CA 3
ATOM 4466 C C . ILE B 2 12 ? -0.084 0.939 9.782 1.00 0.44 298 ILE B C 3
ATOM 4467 O O . ILE B 2 12 ? -0.501 0.190 10.667 1.00 0.47 298 ILE B O 3
ATOM 4483 N N . LYS B 2 13 ? 0.167 0.526 8.540 1.00 0.42 299 LYS B N 3
ATOM 4484 C CA . LYS B 2 13 ? 0.004 -0.868 8.153 1.00 0.45 299 LYS B CA 3
ATOM 4485 C C . LYS B 2 13 ? 1.010 -1.703 8.914 1.00 0.45 299 LYS B C 3
ATOM 4486 O O . LYS B 2 13 ? 0.705 -2.796 9.370 1.00 0.51 299 LYS B O 3
ATOM 4505 N N . ARG B 2 14 ? 2.224 -1.180 9.034 1.00 0.43 300 ARG B N 3
ATOM 4506 C CA . ARG B 2 14 ? 3.274 -1.863 9.760 1.00 0.47 300 ARG B CA 3
ATOM 4507 C C . ARG B 2 14 ? 2.851 -2.021 11.213 1.00 0.50 300 ARG B C 3
ATOM 4508 O O . ARG B 2 14 ? 3.086 -3.055 11.834 1.00 0.54 300 ARG B O 3
ATOM 4529 N N . SER B 2 15 ? 2.200 -0.988 11.736 1.00 0.50 301 SER B N 3
ATOM 4530 C CA . SER B 2 15 ? 1.701 -0.997 13.104 1.00 0.55 301 SER B CA 3
ATOM 4531 C C . SER B 2 15 ? 0.631 -2.075 13.272 1.00 0.59 301 SER B C 3
ATOM 4532 O O . SER B 2 15 ? 0.651 -2.836 14.234 1.00 0.66 301 SER B O 3
ATOM 4540 N N . LYS B 2 16 ? -0.291 -2.146 12.315 1.00 0.58 302 LYS B N 3
ATOM 4541 C CA . LYS B 2 16 ? -1.353 -3.143 12.347 1.00 0.65 302 LYS B CA 3
ATOM 4542 C C . LYS B 2 16 ? -0.764 -4.537 12.125 1.00 0.68 302 LYS B C 3
ATOM 4543 O O . LYS B 2 16 ? -1.287 -5.533 12.619 1.00 0.76 302 LYS B O 3
ATOM 4562 N N . LYS B 2 17 ? 0.320 -4.597 11.365 1.00 0.62 303 LYS B N 3
ATOM 4563 C CA . LYS B 2 17 ? 1.011 -5.852 11.119 1.00 0.65 303 LYS B CA 3
ATOM 4564 C C . LYS B 2 17 ? 1.653 -6.321 12.417 1.00 0.72 303 LYS B C 3
ATOM 4565 O O . LYS B 2 17 ? 1.803 -7.512 12.673 1.00 0.82 303 LYS B O 3
ATOM 4584 N N . ASN B 2 18 ? 2.036 -5.348 13.226 1.00 0.69 304 ASN B N 3
ATOM 4585 C CA . ASN B 2 18 ? 2.626 -5.595 14.530 1.00 0.78 304 ASN B CA 3
ATOM 4586 C C . ASN B 2 18 ? 1.516 -5.971 15.514 1.00 0.88 304 ASN B C 3
ATOM 4587 O O . ASN B 2 18 ? 1.691 -6.837 16.371 1.00 1.04 304 ASN B O 3
ATOM 4598 N N . SER B 2 19 ? 0.387 -5.281 15.397 1.00 0.82 305 SER B N 3
ATOM 4599 C CA . SER B 2 19 ? -0.777 -5.531 16.240 1.00 0.93 305 SER B CA 3
ATOM 4600 C C . SER B 2 19 ? -1.789 -6.427 15.526 1.00 1.13 305 SER B C 3
ATOM 4601 O O . SER B 2 19 ? -1.508 -7.626 15.328 1.00 1.39 305 SER B O 3
ATOM 4612 N N . ALA A 1 1 ? 23.063 -17.227 -5.802 1.00 2.58 1 ALA A N 4
ATOM 4613 C CA . ALA A 1 1 ? 22.887 -15.805 -6.168 1.00 2.36 1 ALA A CA 4
ATOM 4614 C C . ALA A 1 1 ? 21.592 -15.266 -5.576 1.00 2.09 1 ALA A C 4
ATOM 4615 O O . ALA A 1 1 ? 20.825 -16.013 -4.966 1.00 2.15 1 ALA A O 4
ATOM 4624 N N . ASP A 1 2 ? 21.338 -13.978 -5.759 1.00 1.93 2 ASP A N 4
ATOM 4625 C CA . ASP A 1 2 ? 20.130 -13.368 -5.218 1.00 1.85 2 ASP A CA 4
ATOM 4626 C C . ASP A 1 2 ? 18.919 -13.673 -6.084 1.00 1.77 2 ASP A C 4
ATOM 4627 O O . ASP A 1 2 ? 18.394 -12.801 -6.777 1.00 2.06 2 ASP A O 4
ATOM 4636 N N . GLN A 1 3 ? 18.492 -14.919 -6.057 1.00 1.60 3 GLN A N 4
ATOM 4637 C CA . GLN A 1 3 ? 17.342 -15.345 -6.829 1.00 1.62 3 GLN A CA 4
ATOM 4638 C C . GLN A 1 3 ? 16.136 -15.468 -5.915 1.00 1.52 3 GLN A C 4
ATOM 4639 O O . GLN A 1 3 ? 15.097 -14.851 -6.147 1.00 1.55 3 GLN A O 4
ATOM 4653 N N . LEU A 1 4 ? 16.295 -16.256 -4.864 1.00 1.47 4 LEU A N 4
ATOM 4654 C CA . LEU A 1 4 ? 15.227 -16.466 -3.905 1.00 1.42 4 LEU A CA 4
ATOM 4655 C C . LEU A 1 4 ? 15.415 -15.556 -2.696 1.00 1.35 4 LEU A C 4
ATOM 4656 O O . LEU A 1 4 ? 15.878 -15.989 -1.640 1.00 1.37 4 LEU A O 4
ATOM 4672 N N . THR A 1 5 ? 15.077 -14.288 -2.879 1.00 1.33 5 THR A N 4
ATOM 4673 C CA . THR A 1 5 ? 15.200 -13.299 -1.826 1.00 1.31 5 THR A CA 4
ATOM 4674 C C . THR A 1 5 ? 14.085 -13.457 -0.795 1.00 1.19 5 THR A C 4
ATOM 4675 O O . THR A 1 5 ? 14.288 -14.065 0.257 1.00 1.18 5 THR A O 4
ATOM 4686 N N . GLU A 1 6 ? 12.917 -12.895 -1.111 1.00 1.16 6 GLU A N 4
ATOM 4687 C CA . GLU A 1 6 ? 11.742 -12.973 -0.249 1.00 1.10 6 GLU A CA 4
ATOM 4688 C C . GLU A 1 6 ? 12.085 -12.597 1.193 1.00 1.10 6 GLU A C 4
ATOM 4689 O O . GLU A 1 6 ? 11.703 -13.283 2.137 1.00 1.15 6 GLU A O 4
ATOM 4701 N N . GLU A 1 7 ? 12.802 -11.495 1.351 1.00 1.09 7 GLU A N 4
ATOM 4702 C CA . GLU A 1 7 ? 13.193 -11.026 2.671 1.00 1.13 7 GLU A CA 4
ATOM 4703 C C . GLU A 1 7 ? 12.488 -9.710 2.986 1.00 1.08 7 GLU A C 4
ATOM 4704 O O . GLU A 1 7 ? 11.784 -9.590 3.988 1.00 1.13 7 GLU A O 4
ATOM 4716 N N . GLN A 1 8 ? 12.654 -8.737 2.101 1.00 1.08 8 GLN A N 4
ATOM 4717 C CA . GLN A 1 8 ? 12.039 -7.432 2.267 1.00 1.06 8 GLN A CA 4
ATOM 4718 C C . GLN A 1 8 ? 10.721 -7.390 1.506 1.00 0.96 8 GLN A C 4
ATOM 4719 O O . GLN A 1 8 ? 9.761 -6.738 1.919 1.00 0.95 8 GLN A O 4
ATOM 4733 N N . ILE A 1 9 ? 10.687 -8.111 0.389 1.00 0.93 9 ILE A N 4
ATOM 4734 C CA . ILE A 1 9 ? 9.500 -8.181 -0.456 1.00 0.90 9 ILE A CA 4
ATOM 4735 C C . ILE A 1 9 ? 8.301 -8.703 0.327 1.00 0.82 9 ILE A C 4
ATOM 4736 O O . ILE A 1 9 ? 7.157 -8.383 0.013 1.00 0.80 9 ILE A O 4
ATOM 4752 N N . ALA A 1 10 ? 8.576 -9.495 1.358 1.00 0.85 10 ALA A N 4
ATOM 4753 C CA . ALA A 1 10 ? 7.522 -10.055 2.196 1.00 0.85 10 ALA A CA 4
ATOM 4754 C C . ALA A 1 10 ? 6.755 -8.948 2.917 1.00 0.75 10 ALA A C 4
ATOM 4755 O O . ALA A 1 10 ? 5.553 -9.061 3.157 1.00 0.79 10 ALA A O 4
ATOM 4762 N N . GLU A 1 11 ? 7.451 -7.867 3.241 1.00 0.69 11 GLU A N 4
ATOM 4763 C CA . GLU A 1 11 ? 6.832 -6.745 3.923 1.00 0.64 11 GLU A CA 4
ATOM 4764 C C . GLU A 1 11 ? 6.093 -5.853 2.933 1.00 0.63 11 GLU A C 4
ATOM 4765 O O . GLU A 1 11 ? 5.128 -5.168 3.294 1.00 0.64 11 GLU A O 4
ATOM 4777 N N . PHE A 1 12 ? 6.566 -5.850 1.691 1.00 0.64 12 PHE A N 4
ATOM 4778 C CA . PHE A 1 12 ? 5.941 -5.064 0.636 1.00 0.67 12 PHE A CA 4
ATOM 4779 C C . PHE A 1 12 ? 4.616 -5.700 0.235 1.00 0.66 12 PHE A C 4
ATOM 4780 O O . PHE A 1 12 ? 3.635 -5.008 -0.043 1.00 0.68 12 PHE A O 4
ATOM 4797 N N . LYS A 1 13 ? 4.587 -7.025 0.239 1.00 0.65 13 LYS A N 4
ATOM 4798 C CA . LYS A 1 13 ? 3.380 -7.761 -0.104 1.00 0.66 13 LYS A CA 4
ATOM 4799 C C . LYS A 1 13 ? 2.311 -7.551 0.967 1.00 0.61 13 LYS A C 4
ATOM 4800 O O . LYS A 1 13 ? 1.112 -7.631 0.694 1.00 0.66 13 LYS A O 4
ATOM 4819 N N . GLU A 1 14 ? 2.766 -7.263 2.182 1.00 0.57 14 GLU A N 4
ATOM 4820 C CA . GLU A 1 14 ? 1.858 -7.013 3.296 1.00 0.54 14 GLU A CA 4
ATOM 4821 C C . GLU A 1 14 ? 0.976 -5.813 2.987 1.00 0.50 14 GLU A C 4
ATOM 4822 O O . GLU A 1 14 ? -0.186 -5.760 3.380 1.00 0.49 14 GLU A O 4
ATOM 4834 N N . ALA A 1 15 ? 1.536 -4.853 2.265 1.00 0.51 15 ALA A N 4
ATOM 4835 C CA . ALA A 1 15 ? 0.802 -3.656 1.901 1.00 0.52 15 ALA A CA 4
ATOM 4836 C C . ALA A 1 15 ? -0.378 -4.026 1.020 1.00 0.50 15 ALA A C 4
ATOM 4837 O O . ALA A 1 15 ? -1.483 -3.542 1.215 1.00 0.51 15 ALA A O 4
ATOM 4844 N N . PHE A 1 16 ? -0.151 -4.943 0.094 1.00 0.50 16 PHE A N 4
ATOM 4845 C CA . PHE A 1 16 ? -1.200 -5.381 -0.820 1.00 0.53 16 PHE A CA 4
ATOM 4846 C C . PHE A 1 16 ? -2.171 -6.342 -0.140 1.00 0.56 16 PHE A C 4
ATOM 4847 O O . PHE A 1 16 ? -3.098 -6.849 -0.765 1.00 0.74 16 PHE A O 4
ATOM 4864 N N . SER A 1 17 ? -1.960 -6.573 1.143 1.00 0.49 17 SER A N 4
ATOM 4865 C CA . SER A 1 17 ? -2.802 -7.475 1.903 1.00 0.54 17 SER A CA 4
ATOM 4866 C C . SER A 1 17 ? -3.529 -6.744 3.034 1.00 0.51 17 SER A C 4
ATOM 4867 O O . SER A 1 17 ? -4.684 -7.037 3.330 1.00 0.59 17 SER A O 4
ATOM 4875 N N . LEU A 1 18 ? -2.858 -5.785 3.659 1.00 0.44 18 LEU A N 4
ATOM 4876 C CA . LEU A 1 18 ? -3.461 -5.049 4.760 1.00 0.42 18 LEU A CA 4
ATOM 4877 C C . LEU A 1 18 ? -4.074 -3.730 4.301 1.00 0.41 18 LEU A C 4
ATOM 4878 O O . LEU A 1 18 ? -4.921 -3.161 4.990 1.00 0.46 18 LEU A O 4
ATOM 4894 N N . PHE A 1 19 ? -3.652 -3.231 3.146 1.00 0.43 19 PHE A N 4
ATOM 4895 C CA . PHE A 1 19 ? -4.184 -1.974 2.634 1.00 0.47 19 PHE A CA 4
ATOM 4896 C C . PHE A 1 19 ? -5.462 -2.225 1.850 1.00 0.48 19 PHE A C 4
ATOM 4897 O O . PHE A 1 19 ? -6.503 -1.628 2.129 1.00 0.61 19 PHE A O 4
ATOM 4914 N N . ASP A 1 20 ? -5.369 -3.125 0.880 1.00 0.44 20 ASP A N 4
ATOM 4915 C CA . ASP A 1 20 ? -6.505 -3.470 0.033 1.00 0.45 20 ASP A CA 4
ATOM 4916 C C . ASP A 1 20 ? -7.409 -4.506 0.698 1.00 0.51 20 ASP A C 4
ATOM 4917 O O . ASP A 1 20 ? -6.933 -5.411 1.383 1.00 0.58 20 ASP A O 4
ATOM 4926 N N . LYS A 1 21 ? -8.716 -4.354 0.498 1.00 0.58 21 LYS A N 4
ATOM 4927 C CA . LYS A 1 21 ? -9.699 -5.273 1.067 1.00 0.71 21 LYS A CA 4
ATOM 4928 C C . LYS A 1 21 ? -10.641 -5.794 -0.019 1.00 0.68 21 LYS A C 4
ATOM 4929 O O . LYS A 1 21 ? -11.414 -6.724 0.212 1.00 0.86 21 LYS A O 4
ATOM 4948 N N . ASP A 1 22 ? -10.564 -5.198 -1.208 1.00 0.58 22 ASP A N 4
ATOM 4949 C CA . ASP A 1 22 ? -11.429 -5.590 -2.319 1.00 0.61 22 ASP A CA 4
ATOM 4950 C C . ASP A 1 22 ? -10.907 -6.862 -2.967 1.00 0.69 22 ASP A C 4
ATOM 4951 O O . ASP A 1 22 ? -11.674 -7.766 -3.296 1.00 0.82 22 ASP A O 4
ATOM 4960 N N . GLY A 1 23 ? -9.595 -6.930 -3.122 1.00 0.65 23 GLY A N 4
ATOM 4961 C CA . GLY A 1 23 ? -8.978 -8.076 -3.752 1.00 0.73 23 GLY A CA 4
ATOM 4962 C C . GLY A 1 23 ? -8.293 -7.687 -5.044 1.00 0.71 23 GLY A C 4
ATOM 4963 O O . GLY A 1 23 ? -7.742 -8.533 -5.748 1.00 0.87 23 GLY A O 4
ATOM 4967 N N . ASP A 1 24 ? -8.337 -6.397 -5.363 1.00 0.59 24 ASP A N 4
ATOM 4968 C CA . ASP A 1 24 ? -7.707 -5.897 -6.577 1.00 0.60 24 ASP A CA 4
ATOM 4969 C C . ASP A 1 24 ? -6.189 -5.909 -6.417 1.00 0.59 24 ASP A C 4
ATOM 4970 O O . ASP A 1 24 ? -5.459 -6.206 -7.364 1.00 0.74 24 ASP A O 4
ATOM 4979 N N . GLY A 1 25 ? -5.723 -5.615 -5.207 1.00 0.54 25 GLY A N 4
ATOM 4980 C CA . GLY A 1 25 ? -4.295 -5.610 -4.939 1.00 0.64 25 GLY A CA 4
ATOM 4981 C C . GLY A 1 25 ? -3.588 -4.437 -5.588 1.00 0.69 25 GLY A C 4
ATOM 4982 O O . GLY A 1 25 ? -2.454 -4.564 -6.053 1.00 1.30 25 GLY A O 4
ATOM 4986 N N . THR A 1 26 ? -4.264 -3.303 -5.629 1.00 0.46 26 THR A N 4
ATOM 4987 C CA . THR A 1 26 ? -3.712 -2.097 -6.218 1.00 0.48 26 THR A CA 4
ATOM 4988 C C . THR A 1 26 ? -4.078 -0.885 -5.377 1.00 0.46 26 THR A C 4
ATOM 4989 O O . THR A 1 26 ? -5.152 -0.839 -4.778 1.00 0.63 26 THR A O 4
ATOM 5000 N N . ILE A 1 27 ? -3.181 0.081 -5.316 1.00 0.37 27 ILE A N 4
ATOM 5001 C CA . ILE A 1 27 ? -3.437 1.282 -4.539 1.00 0.36 27 ILE A CA 4
ATOM 5002 C C . ILE A 1 27 ? -4.163 2.325 -5.379 1.00 0.32 27 ILE A C 4
ATOM 5003 O O . ILE A 1 27 ? -3.600 2.867 -6.335 1.00 0.37 27 ILE A O 4
ATOM 5019 N N . THR A 1 28 ? -5.415 2.574 -5.038 1.00 0.28 28 THR A N 4
ATOM 5020 C CA . THR A 1 28 ? -6.215 3.564 -5.733 1.00 0.28 28 THR A CA 4
ATOM 5021 C C . THR A 1 28 ? -6.726 4.579 -4.721 1.00 0.27 28 THR A C 4
ATOM 5022 O O . THR A 1 28 ? -6.386 4.507 -3.534 1.00 0.29 28 THR A O 4
ATOM 5033 N N . THR A 1 29 ? -7.520 5.527 -5.190 1.00 0.29 29 THR A N 4
ATOM 5034 C CA . THR A 1 29 ? -8.096 6.548 -4.330 1.00 0.33 29 THR A CA 4
ATOM 5035 C C . THR A 1 29 ? -8.935 5.950 -3.188 1.00 0.31 29 THR A C 4
ATOM 5036 O O . THR A 1 29 ? -9.013 6.526 -2.100 1.00 0.32 29 THR A O 4
ATOM 5047 N N . LYS A 1 30 ? -9.550 4.801 -3.436 1.00 0.31 30 LYS A N 4
ATOM 5048 C CA . LYS A 1 30 ? -10.396 4.142 -2.441 1.00 0.33 30 LYS A CA 4
ATOM 5049 C C . LYS A 1 30 ? -9.620 3.689 -1.200 1.00 0.33 30 LYS A C 4
ATOM 5050 O O . LYS A 1 30 ? -10.020 3.976 -0.070 1.00 0.38 30 LYS A O 4
ATOM 5069 N N . GLU A 1 31 ? -8.489 3.016 -1.397 1.00 0.31 31 GLU A N 4
ATOM 5070 C CA . GLU A 1 31 ? -7.702 2.495 -0.286 1.00 0.35 31 GLU A CA 4
ATOM 5071 C C . GLU A 1 31 ? -6.863 3.595 0.350 1.00 0.34 31 GLU A C 4
ATOM 5072 O O . GLU A 1 31 ? -6.476 3.515 1.518 1.00 0.39 31 GLU A O 4
ATOM 5084 N N . LEU A 1 32 ? -6.616 4.631 -0.425 1.00 0.31 32 LEU A N 4
ATOM 5085 C CA . LEU A 1 32 ? -5.820 5.760 0.033 1.00 0.33 32 LEU A CA 4
ATOM 5086 C C . LEU A 1 32 ? -6.619 6.626 1.008 1.00 0.35 32 LEU A C 4
ATOM 5087 O O . LEU A 1 32 ? -6.070 7.149 1.978 1.00 0.47 32 LEU A O 4
ATOM 5103 N N . GLY A 1 33 ? -7.918 6.754 0.762 1.00 0.30 33 GLY A N 4
ATOM 5104 C CA . GLY A 1 33 ? -8.762 7.567 1.623 1.00 0.33 33 GLY A CA 4
ATOM 5105 C C . GLY A 1 33 ? -9.335 6.794 2.797 1.00 0.34 33 GLY A C 4
ATOM 5106 O O . GLY A 1 33 ? -9.587 7.368 3.854 1.00 0.36 33 GLY A O 4
ATOM 5110 N N . THR A 1 34 ? -9.537 5.492 2.620 1.00 0.36 34 THR A N 4
ATOM 5111 C CA . THR A 1 34 ? -10.111 4.665 3.677 1.00 0.39 34 THR A CA 4
ATOM 5112 C C . THR A 1 34 ? -9.236 4.668 4.929 1.00 0.40 34 THR A C 4
ATOM 5113 O O . THR A 1 34 ? -9.744 4.748 6.052 1.00 0.46 34 THR A O 4
ATOM 5124 N N . VAL A 1 35 ? -7.926 4.599 4.736 1.00 0.40 35 VAL A N 4
ATOM 5125 C CA . VAL A 1 35 ? -6.999 4.588 5.855 1.00 0.43 35 VAL A CA 4
ATOM 5126 C C . VAL A 1 35 ? -6.990 5.950 6.554 1.00 0.40 35 VAL A C 4
ATOM 5127 O O . VAL A 1 35 ? -7.113 6.023 7.775 1.00 0.42 35 VAL A O 4
ATOM 5140 N N . MET A 1 36 ? -6.871 7.022 5.773 1.00 0.38 36 MET A N 4
ATOM 5141 C CA . MET A 1 36 ? -6.849 8.380 6.318 1.00 0.40 36 MET A CA 4
ATOM 5142 C C . MET A 1 36 ? -8.137 8.694 7.074 1.00 0.37 36 MET A C 4
ATOM 5143 O O . MET A 1 36 ? -8.100 9.290 8.153 1.00 0.39 36 MET A O 4
ATOM 5157 N N . ARG A 1 37 ? -9.266 8.285 6.508 1.00 0.36 37 ARG A N 4
ATOM 5158 C CA . ARG A 1 37 ? -10.566 8.509 7.128 1.00 0.38 37 ARG A CA 4
ATOM 5159 C C . ARG A 1 37 ? -10.638 7.833 8.491 1.00 0.40 37 ARG A C 4
ATOM 5160 O O . ARG A 1 37 ? -11.257 8.348 9.420 1.00 0.45 37 ARG A O 4
ATOM 5181 N N . SER A 1 38 ? -9.993 6.680 8.609 1.00 0.42 38 SER A N 4
ATOM 5182 C CA . SER A 1 38 ? -9.996 5.936 9.858 1.00 0.45 38 SER A CA 4
ATOM 5183 C C . SER A 1 38 ? -8.814 6.328 10.742 1.00 0.46 38 SER A C 4
ATOM 5184 O O . SER A 1 38 ? -8.641 5.787 11.832 1.00 0.59 38 SER A O 4
ATOM 5192 N N . LEU A 1 39 ? -7.993 7.257 10.267 1.00 0.40 39 LEU A N 4
ATOM 5193 C CA . LEU A 1 39 ? -6.829 7.705 11.023 1.00 0.43 39 LEU A CA 4
ATOM 5194 C C . LEU A 1 39 ? -7.078 9.068 11.649 1.00 0.46 39 LEU A C 4
ATOM 5195 O O . LEU A 1 39 ? -6.988 9.228 12.865 1.00 0.58 39 LEU A O 4
ATOM 5211 N N . GLY A 1 40 ? -7.390 10.054 10.816 1.00 0.44 40 GLY A N 4
ATOM 5212 C CA . GLY A 1 40 ? -7.641 11.393 11.315 1.00 0.50 40 GLY A CA 4
ATOM 5213 C C . GLY A 1 40 ? -8.604 12.153 10.431 1.00 0.50 40 GLY A C 4
ATOM 5214 O O . GLY A 1 40 ? -8.366 13.315 10.101 1.00 0.56 40 GLY A O 4
ATOM 5218 N N . GLN A 1 41 ? -9.688 11.474 10.053 1.00 0.49 41 GLN A N 4
ATOM 5219 C CA . GLN A 1 41 ? -10.732 12.035 9.192 1.00 0.54 41 GLN A CA 4
ATOM 5220 C C . GLN A 1 41 ? -10.230 12.195 7.755 1.00 0.51 41 GLN A C 4
ATOM 5221 O O . GLN A 1 41 ? -9.031 12.281 7.505 1.00 0.60 41 GLN A O 4
ATOM 5235 N N . ASN A 1 42 ? -11.155 12.211 6.811 1.00 0.53 42 ASN A N 4
ATOM 5236 C CA . ASN A 1 42 ? -10.803 12.334 5.407 1.00 0.53 42 ASN A CA 4
ATOM 5237 C C . ASN A 1 42 ? -11.143 13.721 4.883 1.00 0.50 42 ASN A C 4
ATOM 5238 O O . ASN A 1 42 ? -12.196 14.271 5.213 1.00 0.56 42 ASN A O 4
ATOM 5249 N N . PRO A 1 43 ? -10.251 14.309 4.078 1.00 0.49 43 PRO A N 4
ATOM 5250 C CA . PRO A 1 43 ? -10.478 15.625 3.478 1.00 0.54 43 PRO A CA 4
ATOM 5251 C C . PRO A 1 43 ? -11.549 15.564 2.384 1.00 0.50 43 PRO A C 4
ATOM 5252 O O . PRO A 1 43 ? -12.288 14.581 2.280 1.00 0.48 43 PRO A O 4
ATOM 5263 N N . THR A 1 44 ? -11.626 16.596 1.554 1.00 0.57 44 THR A N 4
ATOM 5264 C CA . THR A 1 44 ? -12.611 16.620 0.483 1.00 0.59 44 THR A CA 4
ATOM 5265 C C . THR A 1 44 ? -12.180 15.701 -0.655 1.00 0.53 44 THR A C 4
ATOM 5266 O O . THR A 1 44 ? -11.014 15.305 -0.741 1.00 0.50 44 THR A O 4
ATOM 5277 N N . GLU A 1 45 ? -13.123 15.369 -1.523 1.00 0.58 45 GLU A N 4
ATOM 5278 C CA . GLU A 1 45 ? -12.845 14.494 -2.652 1.00 0.58 45 GLU A CA 4
ATOM 5279 C C . GLU A 1 45 ? -11.827 15.126 -3.594 1.00 0.57 45 GLU A C 4
ATOM 5280 O O . GLU A 1 45 ? -11.047 14.425 -4.234 1.00 0.56 45 GLU A O 4
ATOM 5292 N N . ALA A 1 46 ? -11.829 16.456 -3.659 1.00 0.60 46 ALA A N 4
ATOM 5293 C CA . ALA A 1 46 ? -10.899 17.188 -4.512 1.00 0.61 46 ALA A CA 4
ATOM 5294 C C . ALA A 1 46 ? -9.461 16.944 -4.073 1.00 0.55 46 ALA A C 4
ATOM 5295 O O . ALA A 1 46 ? -8.566 16.750 -4.899 1.00 0.54 46 ALA A O 4
ATOM 5302 N N . GLU A 1 47 ? -9.246 16.963 -2.762 1.00 0.54 47 GLU A N 4
ATOM 5303 C CA . GLU A 1 47 ? -7.921 16.722 -2.199 1.00 0.51 47 GLU A CA 4
ATOM 5304 C C . GLU A 1 47 ? -7.546 15.250 -2.351 1.00 0.46 47 GLU A C 4
ATOM 5305 O O . GLU A 1 47 ? -6.388 14.912 -2.590 1.00 0.46 47 GLU A O 4
ATOM 5317 N N . LEU A 1 48 ? -8.545 14.385 -2.210 1.00 0.44 48 LEU A N 4
ATOM 5318 C CA . LEU A 1 48 ? -8.353 12.945 -2.334 1.00 0.44 48 LEU A CA 4
ATOM 5319 C C . LEU A 1 48 ? -7.919 12.586 -3.756 1.00 0.43 48 LEU A C 4
ATOM 5320 O O . LEU A 1 48 ? -6.968 11.829 -3.954 1.00 0.43 48 LEU A O 4
ATOM 5336 N N . GLN A 1 49 ? -8.596 13.159 -4.744 1.00 0.45 49 GLN A N 4
ATOM 5337 C CA . GLN A 1 49 ? -8.280 12.892 -6.140 1.00 0.47 49 GLN A CA 4
ATOM 5338 C C . GLN A 1 49 ? -6.931 13.494 -6.515 1.00 0.46 49 GLN A C 4
ATOM 5339 O O . GLN A 1 49 ? -6.212 12.960 -7.361 1.00 0.48 49 GLN A O 4
ATOM 5353 N N . ASP A 1 50 ? -6.593 14.611 -5.890 1.00 0.45 50 ASP A N 4
ATOM 5354 C CA . ASP A 1 50 ? -5.327 15.283 -6.155 1.00 0.46 50 ASP A CA 4
ATOM 5355 C C . ASP A 1 50 ? -4.168 14.454 -5.611 1.00 0.42 50 ASP A C 4
ATOM 5356 O O . ASP A 1 50 ? -3.121 14.339 -6.247 1.00 0.45 50 ASP A O 4
ATOM 5365 N N . MET A 1 51 ? -4.384 13.857 -4.443 1.00 0.39 51 MET A N 4
ATOM 5366 C CA . MET A 1 51 ? -3.371 13.036 -3.788 1.00 0.38 51 MET A CA 4
ATOM 5367 C C . MET A 1 51 ? -2.905 11.881 -4.674 1.00 0.37 51 MET A C 4
ATOM 5368 O O . MET A 1 51 ? -1.705 11.642 -4.796 1.00 0.38 51 MET A O 4
ATOM 5382 N N . ILE A 1 52 ? -3.840 11.162 -5.293 1.00 0.39 52 ILE A N 4
ATOM 5383 C CA . ILE A 1 52 ? -3.468 10.043 -6.156 1.00 0.43 52 ILE A CA 4
ATOM 5384 C C . ILE A 1 52 ? -2.777 10.533 -7.436 1.00 0.47 52 ILE A C 4
ATOM 5385 O O . ILE A 1 52 ? -2.019 9.794 -8.061 1.00 0.52 52 ILE A O 4
ATOM 5401 N N . ASN A 1 53 ? -3.016 11.790 -7.806 1.00 0.50 53 ASN A N 4
ATOM 5402 C CA . ASN A 1 53 ? -2.407 12.369 -9.000 1.00 0.57 53 ASN A CA 4
ATOM 5403 C C . ASN A 1 53 ? -0.950 12.730 -8.709 1.00 0.56 53 ASN A C 4
ATOM 5404 O O . ASN A 1 53 ? -0.114 12.785 -9.611 1.00 0.61 53 ASN A O 4
ATOM 5415 N N . GLU A 1 54 ? -0.649 12.917 -7.433 1.00 0.50 54 GLU A N 4
ATOM 5416 C CA . GLU A 1 54 ? 0.696 13.277 -7.008 1.00 0.51 54 GLU A CA 4
ATOM 5417 C C . GLU A 1 54 ? 1.579 12.037 -6.908 1.00 0.50 54 GLU A C 4
ATOM 5418 O O . GLU A 1 54 ? 2.807 12.138 -6.899 1.00 0.71 54 GLU A O 4
ATOM 5430 N N . VAL A 1 55 ? 0.948 10.870 -6.828 1.00 0.48 55 VAL A N 4
ATOM 5431 C CA . VAL A 1 55 ? 1.683 9.615 -6.722 1.00 0.46 55 VAL A CA 4
ATOM 5432 C C . VAL A 1 55 ? 1.703 8.844 -8.045 1.00 0.47 55 VAL A C 4
ATOM 5433 O O . VAL A 1 55 ? 2.763 8.400 -8.490 1.00 0.69 55 VAL A O 4
ATOM 5446 N N . ASP A 1 56 ? 0.544 8.691 -8.677 1.00 0.52 56 ASP A N 4
ATOM 5447 C CA . ASP A 1 56 ? 0.467 7.952 -9.933 1.00 0.52 56 ASP A CA 4
ATOM 5448 C C . ASP A 1 56 ? 0.833 8.841 -11.109 1.00 0.62 56 ASP A C 4
ATOM 5449 O O . ASP A 1 56 ? 0.052 9.700 -11.531 1.00 0.70 56 ASP A O 4
ATOM 5458 N N . ALA A 1 57 ? 2.022 8.617 -11.644 1.00 0.68 57 ALA A N 4
ATOM 5459 C CA . ALA A 1 57 ? 2.517 9.413 -12.756 1.00 0.81 57 ALA A CA 4
ATOM 5460 C C . ALA A 1 57 ? 2.053 8.868 -14.101 1.00 0.81 57 ALA A C 4
ATOM 5461 O O . ALA A 1 57 ? 2.065 9.590 -15.096 1.00 0.88 57 ALA A O 4
ATOM 5468 N N . ASP A 1 58 ? 1.659 7.591 -14.137 1.00 0.76 58 ASP A N 4
ATOM 5469 C CA . ASP A 1 58 ? 1.188 6.977 -15.380 1.00 0.79 58 ASP A CA 4
ATOM 5470 C C . ASP A 1 58 ? -0.120 7.624 -15.819 1.00 0.80 58 ASP A C 4
ATOM 5471 O O . ASP A 1 58 ? -0.418 7.697 -17.010 1.00 0.85 58 ASP A O 4
ATOM 5480 N N . GLY A 1 59 ? -0.892 8.100 -14.851 1.00 0.85 59 GLY A N 4
ATOM 5481 C CA . GLY A 1 59 ? -2.138 8.776 -15.160 1.00 0.90 59 GLY A CA 4
ATOM 5482 C C . GLY A 1 59 ? -3.343 7.863 -15.199 1.00 0.91 59 GLY A C 4
ATOM 5483 O O . GLY A 1 59 ? -4.272 8.086 -15.972 1.00 1.03 59 GLY A O 4
ATOM 5487 N N . ASN A 1 60 ? -3.351 6.849 -14.354 1.00 0.82 60 ASN A N 4
ATOM 5488 C CA . ASN A 1 60 ? -4.472 5.924 -14.306 1.00 0.85 60 ASN A CA 4
ATOM 5489 C C . ASN A 1 60 ? -4.951 5.754 -12.873 1.00 0.78 60 ASN A C 4
ATOM 5490 O O . ASN A 1 60 ? -5.951 5.086 -12.621 1.00 0.93 60 ASN A O 4
ATOM 5501 N N . GLY A 1 61 ? -4.217 6.352 -11.930 1.00 0.64 61 GLY A N 4
ATOM 5502 C CA . GLY A 1 61 ? -4.592 6.284 -10.521 1.00 0.63 61 GLY A CA 4
ATOM 5503 C C . GLY A 1 61 ? -4.455 4.890 -9.939 1.00 0.58 61 GLY A C 4
ATOM 5504 O O . GLY A 1 61 ? -4.943 4.614 -8.845 1.00 0.67 61 GLY A O 4
ATOM 5508 N N . THR A 1 62 ? -3.773 4.021 -10.666 1.00 0.53 62 THR A N 4
ATOM 5509 C CA . THR A 1 62 ? -3.579 2.651 -10.240 1.00 0.52 62 THR A CA 4
ATOM 5510 C C . THR A 1 62 ? -2.097 2.350 -10.071 1.00 0.49 62 THR A C 4
ATOM 5511 O O . THR A 1 62 ? -1.281 2.673 -10.946 1.00 0.54 62 THR A O 4
ATOM 5522 N N . ILE A 1 63 ? -1.747 1.781 -8.925 1.00 0.47 63 ILE A N 4
ATOM 5523 C CA . ILE A 1 63 ? -0.364 1.417 -8.638 1.00 0.46 63 ILE A CA 4
ATOM 5524 C C . ILE A 1 63 ? -0.247 -0.078 -8.360 1.00 0.50 63 ILE A C 4
ATOM 5525 O O . ILE A 1 63 ? -0.889 -0.604 -7.447 1.00 0.48 63 ILE A O 4
ATOM 5541 N N . ASP A 1 64 ? 0.552 -0.745 -9.185 1.00 0.57 64 ASP A N 4
ATOM 5542 C CA . ASP A 1 64 ? 0.795 -2.180 -9.061 1.00 0.64 64 ASP A CA 4
ATOM 5543 C C . ASP A 1 64 ? 2.121 -2.424 -8.344 1.00 0.65 64 ASP A C 4
ATOM 5544 O O . ASP A 1 64 ? 2.759 -1.474 -7.880 1.00 0.61 64 ASP A O 4
ATOM 5553 N N . PHE A 1 65 ? 2.546 -3.687 -8.288 1.00 0.73 65 PHE A N 4
ATOM 5554 C CA . PHE A 1 65 ? 3.800 -4.069 -7.631 1.00 0.77 65 PHE A CA 4
ATOM 5555 C C . PHE A 1 65 ? 4.989 -3.269 -8.176 1.00 0.75 65 PHE A C 4
ATOM 5556 O O . PHE A 1 65 ? 5.705 -2.637 -7.401 1.00 0.75 65 PHE A O 4
ATOM 5573 N N . PRO A 1 66 ? 5.225 -3.278 -9.510 1.00 0.76 66 PRO A N 4
ATOM 5574 C CA . PRO A 1 66 ? 6.341 -2.543 -10.124 1.00 0.78 66 PRO A CA 4
ATOM 5575 C C . PRO A 1 66 ? 6.378 -1.074 -9.713 1.00 0.73 66 PRO A C 4
ATOM 5576 O O . PRO A 1 66 ? 7.440 -0.521 -9.426 1.00 0.77 66 PRO A O 4
ATOM 5587 N N . GLU A 1 67 ? 5.208 -0.446 -9.678 1.00 0.66 67 GLU A N 4
ATOM 5588 C CA . GLU A 1 67 ? 5.108 0.957 -9.302 1.00 0.62 67 GLU A CA 4
ATOM 5589 C C . GLU A 1 67 ? 5.428 1.134 -7.821 1.00 0.62 67 GLU A C 4
ATOM 5590 O O . GLU A 1 67 ? 6.235 1.983 -7.449 1.00 0.64 67 GLU A O 4
ATOM 5602 N N . PHE A 1 68 ? 4.807 0.296 -6.997 1.00 0.60 68 PHE A N 4
ATOM 5603 C CA . PHE A 1 68 ? 4.982 0.334 -5.545 1.00 0.59 68 PHE A CA 4
ATOM 5604 C C . PHE A 1 68 ? 6.443 0.141 -5.146 1.00 0.63 68 PHE A C 4
ATOM 5605 O O . PHE A 1 68 ? 6.979 0.899 -4.336 1.00 0.67 68 PHE A O 4
ATOM 5622 N N . LEU A 1 69 ? 7.084 -0.865 -5.733 1.00 0.66 69 LEU A N 4
ATOM 5623 C CA . LEU A 1 69 ? 8.482 -1.174 -5.433 1.00 0.72 69 LEU A CA 4
ATOM 5624 C C . LEU A 1 69 ? 9.402 0.005 -5.740 1.00 0.76 69 LEU A C 4
ATOM 5625 O O . LEU A 1 69 ? 10.465 0.146 -5.136 1.00 0.82 69 LEU A O 4
ATOM 5641 N N . THR A 1 70 ? 8.990 0.850 -6.677 1.00 0.75 70 THR A N 4
ATOM 5642 C CA . THR A 1 70 ? 9.784 2.009 -7.052 1.00 0.82 70 THR A CA 4
ATOM 5643 C C . THR A 1 70 ? 9.357 3.245 -6.260 1.00 0.78 70 THR A C 4
ATOM 5644 O O . THR A 1 70 ? 10.192 4.059 -5.866 1.00 0.98 70 THR A O 4
ATOM 5655 N N . MET A 1 71 ? 8.057 3.357 -6.004 1.00 0.69 71 MET A N 4
ATOM 5656 C CA . MET A 1 71 ? 7.493 4.488 -5.267 1.00 0.66 71 MET A CA 4
ATOM 5657 C C . MET A 1 71 ? 8.032 4.551 -3.846 1.00 0.66 71 MET A C 4
ATOM 5658 O O . MET A 1 71 ? 8.476 5.604 -3.386 1.00 0.69 71 MET A O 4
ATOM 5672 N N . MET A 1 72 ? 8.014 3.410 -3.162 1.00 0.71 72 MET A N 4
ATOM 5673 C CA . MET A 1 72 ? 8.492 3.336 -1.781 1.00 0.77 72 MET A CA 4
ATOM 5674 C C . MET A 1 72 ? 10.018 3.419 -1.716 1.00 0.84 72 MET A C 4
ATOM 5675 O O . MET A 1 72 ? 10.610 3.326 -0.641 1.00 0.99 72 MET A O 4
ATOM 5689 N N . ALA A 1 73 ? 10.649 3.600 -2.869 1.00 0.92 73 ALA A N 4
ATOM 5690 C CA . ALA A 1 73 ? 12.093 3.713 -2.945 1.00 0.99 73 ALA A CA 4
ATOM 5691 C C . ALA A 1 73 ? 12.490 5.065 -3.534 1.00 1.02 73 ALA A C 4
ATOM 5692 O O . ALA A 1 73 ? 13.650 5.294 -3.883 1.00 1.21 73 ALA A O 4
ATOM 5699 N N . ARG A 1 74 ? 11.515 5.961 -3.633 1.00 0.99 74 ARG A N 4
ATOM 5700 C CA . ARG A 1 74 ? 11.751 7.291 -4.180 1.00 1.04 74 ARG A CA 4
ATOM 5701 C C . ARG A 1 74 ? 11.571 8.360 -3.106 1.00 0.99 74 ARG A C 4
ATOM 5702 O O . ARG A 1 74 ? 10.564 9.068 -3.075 1.00 1.02 74 ARG A O 4
ATOM 5723 N N . LYS A 1 75 ? 12.551 8.470 -2.226 1.00 1.13 75 LYS A N 4
ATOM 5724 C CA . LYS A 1 75 ? 12.505 9.451 -1.159 1.00 1.20 75 LYS A CA 4
ATOM 5725 C C . LYS A 1 75 ? 13.577 10.506 -1.370 1.00 1.26 75 LYS A C 4
ATOM 5726 O O . LYS A 1 75 ? 14.764 10.189 -1.444 1.00 1.34 75 LYS A O 4
ATOM 5745 N N . MET A 1 76 ? 13.139 11.754 -1.490 1.00 1.32 76 MET A N 4
ATOM 5746 C CA . MET A 1 76 ? 14.045 12.884 -1.675 1.00 1.43 76 MET A CA 4
ATOM 5747 C C . MET A 1 76 ? 14.977 12.997 -0.478 1.00 1.44 76 MET A C 4
ATOM 5748 O O . MET A 1 76 ? 14.644 12.524 0.614 1.00 1.49 76 MET A O 4
ATOM 5762 N N . LYS A 1 77 ? 16.114 13.647 -0.667 1.00 1.50 77 LYS A N 4
ATOM 5763 C CA . LYS A 1 77 ? 17.096 13.805 0.402 1.00 1.56 77 LYS A CA 4
ATOM 5764 C C . LYS A 1 77 ? 16.659 14.897 1.380 1.00 1.66 77 LYS A C 4
ATOM 5765 O O . LYS A 1 77 ? 17.298 15.942 1.494 1.00 2.06 77 LYS A O 4
ATOM 5784 N N . ASP A 1 78 ? 15.569 14.630 2.086 1.00 1.54 78 ASP A N 4
ATOM 5785 C CA . ASP A 1 78 ? 15.007 15.570 3.044 1.00 1.63 78 ASP A CA 4
ATOM 5786 C C . ASP A 1 78 ? 14.700 14.867 4.340 1.00 1.72 78 ASP A C 4
ATOM 5787 O O . ASP A 1 78 ? 14.283 13.704 4.341 1.00 1.77 78 ASP A O 4
ATOM 5796 N N . THR A 1 79 ? 14.899 15.567 5.435 1.00 1.95 79 THR A N 4
ATOM 5797 C CA . THR A 1 79 ? 14.636 15.014 6.744 1.00 2.15 79 THR A CA 4
ATOM 5798 C C . THR A 1 79 ? 13.137 14.950 6.993 1.00 2.00 79 THR A C 4
ATOM 5799 O O . THR A 1 79 ? 12.491 15.978 7.209 1.00 2.13 79 THR A O 4
ATOM 5810 N N . ASP A 1 80 ? 12.583 13.753 6.933 1.00 2.01 80 ASP A N 4
ATOM 5811 C CA . ASP A 1 80 ? 11.159 13.567 7.150 1.00 2.07 80 ASP A CA 4
ATOM 5812 C C . ASP A 1 80 ? 10.897 13.045 8.558 1.00 2.26 80 ASP A C 4
ATOM 5813 O O . ASP A 1 80 ? 10.926 11.810 8.749 1.00 2.49 80 ASP A O 4
ATOM 5823 N N . ARG B 2 1 ? 2.844 16.055 0.028 1.00 0.99 287 ARG B N 4
ATOM 5824 C CA . ARG B 2 1 ? 3.075 15.262 -1.199 1.00 0.79 287 ARG B CA 4
ATOM 5825 C C . ARG B 2 1 ? 2.693 13.799 -0.952 1.00 0.66 287 ARG B C 4
ATOM 5826 O O . ARG B 2 1 ? 2.846 13.290 0.157 1.00 0.65 287 ARG B O 4
ATOM 5849 N N . ALA B 2 2 ? 2.190 13.135 -1.990 1.00 0.60 288 ALA B N 4
ATOM 5850 C CA . ALA B 2 2 ? 1.763 11.742 -1.891 1.00 0.51 288 ALA B CA 4
ATOM 5851 C C . ALA B 2 2 ? 2.871 10.809 -1.436 1.00 0.50 288 ALA B C 4
ATOM 5852 O O . ALA B 2 2 ? 2.604 9.821 -0.756 1.00 0.48 288 ALA B O 4
ATOM 5859 N N . ALA B 2 3 ? 4.108 11.134 -1.770 1.00 0.54 289 ALA B N 4
ATOM 5860 C CA . ALA B 2 3 ? 5.220 10.286 -1.404 1.00 0.57 289 ALA B CA 4
ATOM 5861 C C . ALA B 2 3 ? 5.406 10.302 0.102 1.00 0.58 289 ALA B C 4
ATOM 5862 O O . ALA B 2 3 ? 6.182 9.530 0.596 1.00 0.65 289 ALA B O 4
ATOM 5869 N N . ASN B 2 4 ? 4.797 11.265 0.812 1.00 0.56 290 ASN B N 4
ATOM 5870 C CA . ASN B 2 4 ? 4.846 11.270 2.290 1.00 0.58 290 ASN B CA 4
ATOM 5871 C C . ASN B 2 4 ? 3.562 10.667 2.883 1.00 0.53 290 ASN B C 4
ATOM 5872 O O . ASN B 2 4 ? 3.610 9.901 3.843 1.00 0.53 290 ASN B O 4
ATOM 5883 N N . LEU B 2 5 ? 2.427 11.008 2.266 1.00 0.51 291 LEU B N 4
ATOM 5884 C CA . LEU B 2 5 ? 1.099 10.542 2.699 1.00 0.48 291 LEU B CA 4
ATOM 5885 C C . LEU B 2 5 ? 0.871 9.085 2.312 1.00 0.46 291 LEU B C 4
ATOM 5886 O O . LEU B 2 5 ? -0.127 8.490 2.698 1.00 0.71 291 LEU B O 4
ATOM 5902 N N . TRP B 2 6 ? 1.762 8.541 1.502 1.00 0.41 292 TRP B N 4
ATOM 5903 C CA . TRP B 2 6 ? 1.706 7.132 1.143 1.00 0.39 292 TRP B CA 4
ATOM 5904 C C . TRP B 2 6 ? 2.511 6.353 2.193 1.00 0.41 292 TRP B C 4
ATOM 5905 O O . TRP B 2 6 ? 2.008 5.394 2.777 1.00 0.41 292 TRP B O 4
ATOM 5926 N N . PRO B 2 7 ? 3.796 6.728 2.420 1.00 0.44 293 PRO B N 4
ATOM 5927 C CA . PRO B 2 7 ? 4.643 6.141 3.469 1.00 0.48 293 PRO B CA 4
ATOM 5928 C C . PRO B 2 7 ? 3.950 6.066 4.828 1.00 0.46 293 PRO B C 4
ATOM 5929 O O . PRO B 2 7 ? 4.137 5.102 5.569 1.00 0.47 293 PRO B O 4
ATOM 5940 N N . SER B 2 8 ? 3.142 7.080 5.148 1.00 0.47 294 SER B N 4
ATOM 5941 C CA . SER B 2 8 ? 2.418 7.112 6.420 1.00 0.47 294 SER B CA 4
ATOM 5942 C C . SER B 2 8 ? 1.486 5.889 6.567 1.00 0.42 294 SER B C 4
ATOM 5943 O O . SER B 2 8 ? 1.665 5.108 7.502 1.00 0.40 294 SER B O 4
ATOM 5951 N N . PRO B 2 9 ? 0.468 5.695 5.689 1.00 0.44 295 PRO B N 4
ATOM 5952 C CA . PRO B 2 9 ? -0.398 4.512 5.751 1.00 0.43 295 PRO B CA 4
ATOM 5953 C C . PRO B 2 9 ? 0.400 3.218 5.795 1.00 0.40 295 PRO B C 4
ATOM 5954 O O . PRO B 2 9 ? 0.014 2.266 6.470 1.00 0.43 295 PRO B O 4
ATOM 5965 N N . LEU B 2 10 ? 1.521 3.191 5.083 1.00 0.38 296 LEU B N 4
ATOM 5966 C CA . LEU B 2 10 ? 2.375 2.015 5.070 1.00 0.37 296 LEU B CA 4
ATOM 5967 C C . LEU B 2 10 ? 2.991 1.812 6.448 1.00 0.39 296 LEU B C 4
ATOM 5968 O O . LEU B 2 10 ? 3.143 0.681 6.912 1.00 0.43 296 LEU B O 4
ATOM 5984 N N . MET B 2 11 ? 3.357 2.913 7.092 1.00 0.39 297 MET B N 4
ATOM 5985 C CA . MET B 2 11 ? 3.915 2.859 8.432 1.00 0.42 297 MET B CA 4
ATOM 5986 C C . MET B 2 11 ? 2.856 2.303 9.375 1.00 0.41 297 MET B C 4
ATOM 5987 O O . MET B 2 11 ? 3.155 1.529 10.286 1.00 0.45 297 MET B O 4
ATOM 6001 N N . ILE B 2 12 ? 1.610 2.685 9.123 1.00 0.41 298 ILE B N 4
ATOM 6002 C CA . ILE B 2 12 ? 0.485 2.201 9.906 1.00 0.43 298 ILE B CA 4
ATOM 6003 C C . ILE B 2 12 ? 0.363 0.696 9.693 1.00 0.44 298 ILE B C 4
ATOM 6004 O O . ILE B 2 12 ? 0.104 -0.058 10.630 1.00 0.47 298 ILE B O 4
ATOM 6020 N N . LYS B 2 13 ? 0.592 0.264 8.454 1.00 0.42 299 LYS B N 4
ATOM 6021 C CA . LYS B 2 13 ? 0.552 -1.154 8.109 1.00 0.45 299 LYS B CA 4
ATOM 6022 C C . LYS B 2 13 ? 1.626 -1.895 8.887 1.00 0.45 299 LYS B C 4
ATOM 6023 O O . LYS B 2 13 ? 1.388 -2.975 9.417 1.00 0.51 299 LYS B O 4
ATOM 6042 N N . ARG B 2 14 ? 2.815 -1.305 8.934 1.00 0.43 300 ARG B N 4
ATOM 6043 C CA . ARG B 2 14 ? 3.939 -1.887 9.654 1.00 0.47 300 ARG B CA 4
ATOM 6044 C C . ARG B 2 14 ? 3.610 -1.975 11.138 1.00 0.50 300 ARG B C 4
ATOM 6045 O O . ARG B 2 14 ? 3.943 -2.953 11.803 1.00 0.54 300 ARG B O 4
ATOM 6066 N N . SER B 2 15 ? 2.927 -0.958 11.641 1.00 0.50 301 SER B N 4
ATOM 6067 C CA . SER B 2 15 ? 2.527 -0.923 13.038 1.00 0.55 301 SER B CA 4
ATOM 6068 C C . SER B 2 15 ? 1.487 -2.000 13.304 1.00 0.59 301 SER B C 4
ATOM 6069 O O . SER B 2 15 ? 1.458 -2.598 14.375 1.00 0.66 301 SER B O 4
ATOM 6077 N N . LYS B 2 16 ? 0.652 -2.260 12.311 1.00 0.58 302 LYS B N 4
ATOM 6078 C CA . LYS B 2 16 ? -0.371 -3.278 12.433 1.00 0.65 302 LYS B CA 4
ATOM 6079 C C . LYS B 2 1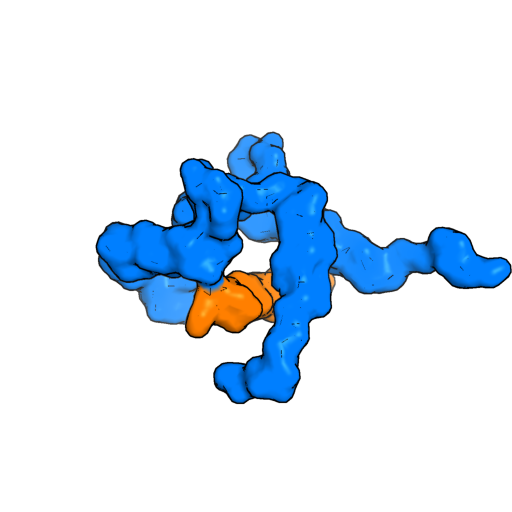6 ? 0.269 -4.652 12.269 1.00 0.68 302 LYS B C 4
ATOM 6080 O O . LYS B 2 16 ? -0.203 -5.639 12.823 1.00 0.76 302 LYS B O 4
ATOM 6099 N N . LYS B 2 17 ? 1.347 -4.705 11.491 1.00 0.62 303 LYS B N 4
ATOM 6100 C CA . LYS B 2 17 ? 2.071 -5.946 11.266 1.00 0.65 303 LYS B CA 4
ATOM 6101 C C . LYS B 2 17 ? 2.787 -6.322 12.549 1.00 0.72 303 LYS B C 4
ATOM 6102 O O . LYS B 2 17 ? 2.934 -7.496 12.880 1.00 0.82 303 LYS B O 4
ATOM 6121 N N . ASN B 2 18 ? 3.221 -5.303 13.275 1.00 0.69 304 ASN B N 4
ATOM 6122 C CA . ASN B 2 18 ? 3.883 -5.507 14.547 1.00 0.78 304 ASN B CA 4
ATOM 6123 C C . ASN B 2 18 ? 2.820 -5.820 15.597 1.00 0.88 304 ASN B C 4
ATOM 6124 O O . ASN B 2 18 ? 3.023 -6.660 16.472 1.00 1.04 304 ASN B O 4
ATOM 6135 N N . SER B 2 19 ? 1.696 -5.103 15.517 1.00 0.82 305 SER B N 4
ATOM 6136 C CA . SER B 2 19 ? 0.564 -5.311 16.417 1.00 0.93 305 SER B CA 4
ATOM 6137 C C . SER B 2 19 ? -0.471 -6.272 15.799 1.00 1.13 305 SER B C 4
ATOM 6138 O O . SER B 2 19 ? -0.200 -7.492 15.737 1.00 1.39 305 SER B O 4
ATOM 6149 N N . ALA A 1 1 ? 21.939 -16.423 -1.098 1.00 2.58 1 ALA A N 5
ATOM 6150 C CA . ALA A 1 1 ? 22.756 -15.426 -1.816 1.00 2.36 1 ALA A CA 5
ATOM 6151 C C . ALA A 1 1 ? 21.921 -14.182 -2.105 1.00 2.09 1 ALA A C 5
ATOM 6152 O O . ALA A 1 1 ? 20.898 -13.957 -1.459 1.00 2.15 1 ALA A O 5
ATOM 6161 N N . ASP A 1 2 ? 22.348 -13.389 -3.079 1.00 1.93 2 ASP A N 5
ATOM 6162 C CA . ASP A 1 2 ? 21.645 -12.157 -3.439 1.00 1.85 2 ASP A CA 5
ATOM 6163 C C . ASP A 1 2 ? 20.392 -12.430 -4.281 1.00 1.77 2 ASP A C 5
ATOM 6164 O O . ASP A 1 2 ? 19.579 -11.534 -4.491 1.00 2.06 2 ASP A O 5
ATOM 6173 N N . GLN A 1 3 ? 20.227 -13.654 -4.763 1.00 1.60 3 GLN A N 5
ATOM 6174 C CA . GLN A 1 3 ? 19.060 -13.980 -5.575 1.00 1.62 3 GLN A CA 5
ATOM 6175 C C . GLN A 1 3 ? 17.827 -14.203 -4.705 1.00 1.52 3 GLN A C 5
ATOM 6176 O O . GLN A 1 3 ? 16.820 -13.506 -4.842 1.00 1.55 3 GLN A O 5
ATOM 6190 N N . LEU A 1 4 ? 17.904 -15.173 -3.812 1.00 1.47 4 LEU A N 5
ATOM 6191 C CA . LEU A 1 4 ? 16.790 -15.467 -2.927 1.00 1.42 4 LEU A CA 5
ATOM 6192 C C . LEU A 1 4 ? 16.856 -14.580 -1.691 1.00 1.35 4 LEU A C 5
ATOM 6193 O O . LEU A 1 4 ? 17.315 -15.003 -0.628 1.00 1.37 4 LEU A O 5
ATOM 6209 N N . THR A 1 5 ? 16.423 -13.345 -1.858 1.00 1.33 5 THR A N 5
ATOM 6210 C CA . THR A 1 5 ? 16.424 -12.372 -0.784 1.00 1.31 5 THR A CA 5
ATOM 6211 C C . THR A 1 5 ? 15.139 -12.464 0.030 1.00 1.19 5 THR A C 5
ATOM 6212 O O . THR A 1 5 ? 15.146 -12.945 1.166 1.00 1.18 5 THR A O 5
ATOM 6223 N N . GLU A 1 6 ? 14.045 -11.995 -0.566 1.00 1.16 6 GLU A N 5
ATOM 6224 C CA . GLU A 1 6 ? 12.729 -12.026 0.067 1.00 1.10 6 GLU A CA 5
ATOM 6225 C C . GLU A 1 6 ? 12.769 -11.401 1.458 1.00 1.10 6 GLU A C 5
ATOM 6226 O O . GLU A 1 6 ? 12.402 -12.034 2.451 1.00 1.15 6 GLU A O 5
ATOM 6238 N N . GLU A 1 7 ? 13.216 -10.160 1.531 1.00 1.09 7 GLU A N 5
ATOM 6239 C CA . GLU A 1 7 ? 13.295 -9.462 2.805 1.00 1.13 7 GLU A CA 5
ATOM 6240 C C . GLU A 1 7 ? 12.301 -8.304 2.813 1.00 1.08 7 GLU A C 5
ATOM 6241 O O . GLU A 1 7 ? 11.127 -8.497 3.129 1.00 1.13 7 GLU A O 5
ATOM 6253 N N . GLN A 1 8 ? 12.766 -7.106 2.462 1.00 1.08 8 GLN A N 5
ATOM 6254 C CA . GLN A 1 8 ? 11.900 -5.934 2.401 1.00 1.06 8 GLN A CA 5
ATOM 6255 C C . GLN A 1 8 ? 10.773 -6.162 1.391 1.00 0.96 8 GLN A C 5
ATOM 6256 O O . GLN A 1 8 ? 9.664 -5.662 1.564 1.00 0.95 8 GLN A O 5
ATOM 6270 N N . ILE A 1 9 ? 11.057 -6.946 0.350 1.00 0.93 9 ILE A N 5
ATOM 6271 C CA . ILE A 1 9 ? 10.062 -7.256 -0.680 1.00 0.90 9 ILE A CA 5
ATOM 6272 C C . ILE A 1 9 ? 8.845 -7.956 -0.075 1.00 0.82 9 ILE A C 5
ATOM 6273 O O . ILE A 1 9 ? 7.706 -7.719 -0.486 1.00 0.80 9 ILE A O 5
ATOM 6289 N N . ALA A 1 10 ? 9.086 -8.793 0.926 1.00 0.85 10 ALA A N 5
ATOM 6290 C CA . ALA A 1 10 ? 8.013 -9.526 1.586 1.00 0.85 10 ALA A CA 5
ATOM 6291 C C . ALA A 1 10 ? 7.141 -8.583 2.404 1.00 0.75 10 ALA A C 5
ATOM 6292 O O . ALA A 1 10 ? 5.930 -8.775 2.531 1.00 0.79 10 ALA A O 5
ATOM 6299 N N . GLU A 1 11 ? 7.756 -7.527 2.922 1.00 0.69 11 GLU A N 5
ATOM 6300 C CA . GLU A 1 11 ? 7.038 -6.541 3.719 1.00 0.64 11 GLU A CA 5
ATOM 6301 C C . GLU A 1 11 ? 6.166 -5.679 2.811 1.00 0.63 11 GLU A C 5
ATOM 6302 O O . GLU A 1 11 ? 5.181 -5.076 3.245 1.00 0.64 11 GLU A O 5
ATOM 6314 N N . PHE A 1 12 ? 6.531 -5.649 1.535 1.00 0.64 12 PHE A N 5
ATOM 6315 C CA . PHE A 1 12 ? 5.788 -4.898 0.539 1.00 0.67 12 PHE A CA 5
ATOM 6316 C C . PHE A 1 12 ? 4.511 -5.652 0.170 1.00 0.66 12 PHE A C 5
ATOM 6317 O O . PHE A 1 12 ? 3.466 -5.046 -0.062 1.00 0.68 12 PHE A O 5
ATOM 6334 N N . LYS A 1 13 ? 4.604 -6.983 0.159 1.00 0.65 13 LYS A N 5
ATOM 6335 C CA . LYS A 1 13 ? 3.466 -7.842 -0.165 1.00 0.66 13 LYS A CA 5
ATOM 6336 C C . LYS A 1 13 ? 2.404 -7.705 0.917 1.00 0.61 13 LYS A C 5
ATOM 6337 O O . LYS A 1 13 ? 1.207 -7.851 0.666 1.00 0.66 13 LYS A O 5
ATOM 6356 N N . GLU A 1 14 ? 2.873 -7.400 2.122 1.00 0.57 14 GLU A N 5
ATOM 6357 C CA . GLU A 1 14 ? 2.001 -7.227 3.270 1.00 0.54 14 GLU A CA 5
ATOM 6358 C C . GLU A 1 14 ? 1.007 -6.107 3.029 1.00 0.50 14 GLU A C 5
ATOM 6359 O O . GLU A 1 14 ? -0.147 -6.188 3.439 1.00 0.49 14 GLU A O 5
ATOM 6371 N N . ALA A 1 15 ? 1.462 -5.065 2.352 1.00 0.51 15 ALA A N 5
ATOM 6372 C CA . ALA A 1 15 ? 0.612 -3.922 2.072 1.00 0.52 15 ALA A CA 5
ATOM 6373 C C . ALA A 1 15 ? -0.548 -4.313 1.163 1.00 0.50 15 ALA A C 5
ATOM 6374 O O . ALA A 1 15 ? -1.675 -3.890 1.378 1.00 0.51 15 ALA A O 5
ATOM 6381 N N . PHE A 1 16 ? -0.284 -5.167 0.186 1.00 0.50 16 PHE A N 5
ATOM 6382 C CA . PHE A 1 16 ? -1.320 -5.597 -0.753 1.00 0.53 16 PHE A CA 5
ATOM 6383 C C . PHE A 1 16 ? -2.407 -6.415 -0.051 1.00 0.56 16 PHE A C 5
ATOM 6384 O O . PHE A 1 16 ? -3.481 -6.639 -0.606 1.00 0.74 16 PHE A O 5
ATOM 6401 N N . SER A 1 17 ? -2.130 -6.853 1.171 1.00 0.49 17 SER A N 5
ATOM 6402 C CA . SER A 1 17 ? -3.087 -7.664 1.913 1.00 0.54 17 SER A CA 5
ATOM 6403 C C . SER A 1 17 ? -3.681 -6.917 3.106 1.00 0.51 17 SER A C 5
ATOM 6404 O O . SER A 1 17 ? -4.862 -7.085 3.426 1.00 0.59 17 SER A O 5
ATOM 6412 N N . LEU A 1 18 ? -2.872 -6.093 3.758 1.00 0.44 18 LEU A N 5
ATOM 6413 C CA . LEU A 1 18 ? -3.334 -5.350 4.930 1.00 0.42 18 LEU A CA 5
ATOM 6414 C C . LEU A 1 18 ? -3.886 -3.967 4.563 1.00 0.41 18 LEU A C 5
ATOM 6415 O O . LEU A 1 18 ? -4.687 -3.399 5.306 1.00 0.46 18 LEU A O 5
ATOM 6431 N N . PHE A 1 19 ? -3.475 -3.432 3.420 1.00 0.43 19 PHE A N 5
ATOM 6432 C CA . PHE A 1 19 ? -3.932 -2.115 2.980 1.00 0.47 19 PHE A CA 5
ATOM 6433 C C . PHE A 1 19 ? -5.175 -2.242 2.108 1.00 0.48 19 PHE A C 5
ATOM 6434 O O . PHE A 1 19 ? -6.180 -1.568 2.347 1.00 0.61 19 PHE A O 5
ATOM 6451 N N . ASP A 1 20 ? -5.109 -3.119 1.107 1.00 0.44 20 ASP A N 5
ATOM 6452 C CA . ASP A 1 20 ? -6.236 -3.325 0.197 1.00 0.45 20 ASP A CA 5
ATOM 6453 C C . ASP A 1 20 ? -7.285 -4.245 0.820 1.00 0.51 20 ASP A C 5
ATOM 6454 O O . ASP A 1 20 ? -6.957 -5.124 1.618 1.00 0.58 20 ASP A O 5
ATOM 6463 N N . LYS A 1 21 ? -8.547 -4.023 0.468 1.00 0.58 21 LYS A N 5
ATOM 6464 C CA . LYS A 1 21 ? -9.646 -4.830 0.996 1.00 0.71 21 LYS A CA 5
ATOM 6465 C C . LYS A 1 21 ? -10.556 -5.326 -0.120 1.00 0.68 21 LYS A C 5
ATOM 6466 O O . LYS A 1 21 ? -11.672 -5.785 0.136 1.00 0.86 21 LYS A O 5
ATOM 6485 N N . ASP A 1 22 ? -10.090 -5.243 -1.352 1.00 0.58 22 ASP A N 5
ATOM 6486 C CA . ASP A 1 22 ? -10.895 -5.664 -2.486 1.00 0.61 22 ASP A CA 5
ATOM 6487 C C . ASP A 1 22 ? -10.345 -6.948 -3.082 1.00 0.69 22 ASP A C 5
ATOM 6488 O O . ASP A 1 22 ? -11.098 -7.823 -3.511 1.00 0.82 22 ASP A O 5
ATOM 6497 N N . GLY A 1 23 ? -9.026 -7.045 -3.118 1.00 0.65 23 GLY A N 5
ATOM 6498 C CA . GLY A 1 23 ? -8.378 -8.213 -3.675 1.00 0.73 23 GLY A CA 5
ATOM 6499 C C . GLY A 1 23 ? -7.444 -7.832 -4.804 1.00 0.71 23 GLY A C 5
ATOM 6500 O O . GLY A 1 23 ? -6.623 -8.631 -5.252 1.00 0.87 23 GLY A O 5
ATOM 6504 N N . ASP A 1 24 ? -7.579 -6.593 -5.262 1.00 0.59 24 ASP A N 5
ATOM 6505 C CA . ASP A 1 24 ? -6.756 -6.081 -6.353 1.00 0.60 24 ASP A CA 5
ATOM 6506 C C . ASP A 1 24 ? -5.306 -5.913 -5.911 1.00 0.59 24 ASP A C 5
ATOM 6507 O O . ASP A 1 24 ? -4.381 -6.211 -6.670 1.00 0.74 24 ASP A O 5
ATOM 6516 N N . GLY A 1 25 ? -5.112 -5.446 -4.685 1.00 0.54 25 GLY A N 5
ATOM 6517 C CA . GLY A 1 25 ? -3.772 -5.260 -4.163 1.00 0.64 25 GLY A CA 5
ATOM 6518 C C . GLY A 1 25 ? -3.076 -4.040 -4.742 1.00 0.69 25 GLY A C 5
ATOM 6519 O O . GLY A 1 25 ? -1.848 -3.981 -4.775 1.00 1.30 25 GLY A O 5
ATOM 6523 N N . THR A 1 26 ? -3.851 -3.064 -5.192 1.00 0.46 26 THR A N 5
ATOM 6524 C CA . THR A 1 26 ? -3.295 -1.849 -5.770 1.00 0.48 26 THR A CA 5
ATOM 6525 C C . THR A 1 26 ? -3.727 -0.629 -4.975 1.00 0.46 26 THR A C 5
ATOM 6526 O O . THR A 1 26 ? -4.740 -0.658 -4.275 1.00 0.63 26 THR A O 5
ATOM 6537 N N . ILE A 1 27 ? -2.951 0.439 -5.063 1.00 0.37 27 ILE A N 5
ATOM 6538 C CA . ILE A 1 27 ? -3.272 1.656 -4.340 1.00 0.36 27 ILE A CA 5
ATOM 6539 C C . ILE A 1 27 ? -4.023 2.643 -5.222 1.00 0.32 27 ILE A C 5
ATOM 6540 O O . ILE A 1 27 ? -3.455 3.228 -6.149 1.00 0.37 27 ILE A O 5
ATOM 6556 N N . THR A 1 28 ? -5.303 2.799 -4.936 1.00 0.28 28 THR A N 5
ATOM 6557 C CA . THR A 1 28 ? -6.152 3.722 -5.662 1.00 0.28 28 THR A CA 5
ATOM 6558 C C . THR A 1 28 ? -6.752 4.735 -4.693 1.00 0.27 28 THR A C 5
ATOM 6559 O O . THR A 1 28 ? -6.541 4.640 -3.482 1.00 0.29 28 THR A O 5
ATOM 6570 N N . THR A 1 29 ? -7.488 5.699 -5.224 1.00 0.29 29 THR A N 5
ATOM 6571 C CA . THR A 1 29 ? -8.126 6.736 -4.422 1.00 0.33 29 THR A CA 5
ATOM 6572 C C . THR A 1 29 ? -8.984 6.144 -3.302 1.00 0.31 29 THR A C 5
ATOM 6573 O O . THR A 1 29 ? -8.959 6.612 -2.163 1.00 0.32 29 THR A O 5
ATOM 6584 N N . LYS A 1 30 ? -9.717 5.086 -3.644 1.00 0.31 30 LYS A N 5
ATOM 6585 C CA . LYS A 1 30 ? -10.622 4.413 -2.712 1.00 0.33 30 LYS A CA 5
ATOM 6586 C C . LYS A 1 30 ? -9.920 3.895 -1.456 1.00 0.33 30 LYS A C 5
ATOM 6587 O O . LYS A 1 30 ? -10.328 4.217 -0.341 1.00 0.38 30 LYS A O 5
ATOM 6606 N N . GLU A 1 31 ? -8.860 3.115 -1.638 1.00 0.31 31 GLU A N 5
ATOM 6607 C CA . GLU A 1 31 ? -8.141 2.518 -0.511 1.00 0.35 31 GLU A CA 5
ATOM 6608 C C . GLU A 1 31 ? -7.264 3.543 0.207 1.00 0.34 31 GLU A C 5
ATOM 6609 O O . GLU A 1 31 ? -6.951 3.385 1.386 1.00 0.39 31 GLU A O 5
ATOM 6621 N N . LEU A 1 32 ? -6.898 4.591 -0.504 1.00 0.31 32 LEU A N 5
ATOM 6622 C CA . LEU A 1 32 ? -6.064 5.636 0.064 1.00 0.33 32 LEU A CA 5
ATOM 6623 C C . LEU A 1 32 ? -6.856 6.429 1.102 1.00 0.35 32 LEU A C 5
ATOM 6624 O O . LEU A 1 32 ? -6.415 6.612 2.238 1.00 0.47 32 LEU A O 5
ATOM 6640 N N . GLY A 1 33 ? -8.045 6.859 0.705 1.00 0.30 33 GLY A N 5
ATOM 6641 C CA . GLY A 1 33 ? -8.890 7.641 1.578 1.00 0.33 33 GLY A CA 5
ATOM 6642 C C . GLY A 1 33 ? -9.495 6.841 2.715 1.00 0.34 33 GLY A C 5
ATOM 6643 O O . GLY A 1 33 ? -9.599 7.346 3.821 1.00 0.36 33 GLY A O 5
ATOM 6647 N N . THR A 1 34 ? -9.866 5.586 2.464 1.00 0.36 34 THR A N 5
ATOM 6648 C CA . THR A 1 34 ? -10.491 4.756 3.495 1.00 0.39 34 THR A CA 5
ATOM 6649 C C . THR A 1 34 ? -9.591 4.575 4.715 1.00 0.40 34 THR A C 5
ATOM 6650 O O . THR A 1 34 ? -10.057 4.635 5.855 1.00 0.46 34 THR A O 5
ATOM 6661 N N . VAL A 1 35 ? -8.303 4.369 4.479 1.00 0.40 35 VAL A N 5
ATOM 6662 C CA . VAL A 1 35 ? -7.357 4.176 5.572 1.00 0.43 35 VAL A CA 5
ATOM 6663 C C . VAL A 1 35 ? -7.111 5.482 6.315 1.00 0.40 35 VAL A C 5
ATOM 6664 O O . VAL A 1 35 ? -7.324 5.566 7.526 1.00 0.42 35 VAL A O 5
ATOM 6677 N N . MET A 1 36 ? -6.667 6.507 5.583 1.00 0.38 36 MET A N 5
ATOM 6678 C CA . MET A 1 36 ? -6.389 7.812 6.160 1.00 0.40 36 MET A CA 5
ATOM 6679 C C . MET A 1 36 ? -7.636 8.406 6.840 1.00 0.37 36 MET A C 5
ATOM 6680 O O . MET A 1 36 ? -7.525 9.175 7.801 1.00 0.39 36 MET A O 5
ATOM 6694 N N . ARG A 1 37 ? -8.808 8.011 6.354 1.00 0.36 37 ARG A N 5
ATOM 6695 C CA . ARG A 1 37 ? -10.093 8.461 6.910 1.00 0.38 37 ARG A CA 5
ATOM 6696 C C . ARG A 1 37 ? -10.259 8.001 8.356 1.00 0.40 37 ARG A C 5
ATOM 6697 O O . ARG A 1 37 ? -10.867 8.691 9.181 1.00 0.45 37 ARG A O 5
ATOM 6718 N N . SER A 1 38 ? -9.705 6.841 8.661 1.00 0.42 38 SER A N 5
ATOM 6719 C CA . SER A 1 38 ? -9.803 6.274 9.999 1.00 0.45 38 SER A CA 5
ATOM 6720 C C . SER A 1 38 ? -8.592 6.640 10.847 1.00 0.46 38 SER A C 5
ATOM 6721 O O . SER A 1 38 ? -8.536 6.330 12.038 1.00 0.59 38 SER A O 5
ATOM 6729 N N . LEU A 1 39 ? -7.634 7.319 10.237 1.00 0.40 39 LEU A N 5
ATOM 6730 C CA . LEU A 1 39 ? -6.423 7.720 10.936 1.00 0.43 39 LEU A CA 5
ATOM 6731 C C . LEU A 1 39 ? -6.548 9.144 11.465 1.00 0.46 39 LEU A C 5
ATOM 6732 O O . LEU A 1 39 ? -6.133 9.438 12.588 1.00 0.58 39 LEU A O 5
ATOM 6748 N N . GLY A 1 40 ? -7.104 10.029 10.647 1.00 0.44 40 GLY A N 5
ATOM 6749 C CA . GLY A 1 40 ? -7.274 11.408 11.055 1.00 0.50 40 GLY A CA 5
ATOM 6750 C C . GLY A 1 40 ? -8.262 12.143 10.181 1.00 0.50 40 GLY A C 5
ATOM 6751 O O . GLY A 1 40 ? -8.071 13.323 9.886 1.00 0.56 40 GLY A O 5
ATOM 6755 N N . GLN A 1 41 ? -9.329 11.443 9.790 1.00 0.49 41 GLN A N 5
ATOM 6756 C CA . GLN A 1 41 ? -10.381 12.000 8.930 1.00 0.54 41 GLN A CA 5
ATOM 6757 C C . GLN A 1 41 ? -9.893 12.186 7.487 1.00 0.51 41 GLN A C 5
ATOM 6758 O O . GLN A 1 41 ? -8.701 12.344 7.228 1.00 0.60 41 GLN A O 5
ATOM 6772 N N . ASN A 1 42 ? -10.828 12.159 6.549 1.00 0.53 42 ASN A N 5
ATOM 6773 C CA . ASN A 1 42 ? -10.499 12.309 5.137 1.00 0.53 42 ASN A CA 5
ATOM 6774 C C . ASN A 1 42 ? -11.196 13.542 4.563 1.00 0.50 42 ASN A C 5
ATOM 6775 O O . ASN A 1 42 ? -12.348 13.817 4.903 1.00 0.56 42 ASN A O 5
ATOM 6786 N N . PRO A 1 43 ? -10.500 14.316 3.711 1.00 0.49 43 PRO A N 5
ATOM 6787 C CA . PRO A 1 43 ? -11.069 15.522 3.106 1.00 0.54 43 PRO A CA 5
ATOM 6788 C C . PRO A 1 43 ? -12.036 15.217 1.952 1.00 0.50 43 PRO A C 5
ATOM 6789 O O . PRO A 1 43 ? -12.588 14.118 1.856 1.00 0.48 43 PRO A O 5
ATOM 6800 N N . THR A 1 44 ? -12.242 16.192 1.066 1.00 0.57 44 THR A N 5
ATOM 6801 C CA . THR A 1 44 ? -13.159 16.015 -0.057 1.00 0.59 44 THR A CA 5
ATOM 6802 C C . THR A 1 44 ? -12.537 15.184 -1.174 1.00 0.53 44 THR A C 5
ATOM 6803 O O . THR A 1 44 ? -11.315 15.033 -1.247 1.00 0.50 44 THR A O 5
ATOM 6814 N N . GLU A 1 45 ? -13.394 14.641 -2.037 1.00 0.58 45 GLU A N 5
ATOM 6815 C CA . GLU A 1 45 ? -12.955 13.840 -3.170 1.00 0.58 45 GLU A CA 5
ATOM 6816 C C . GLU A 1 45 ? -11.952 14.611 -4.025 1.00 0.57 45 GLU A C 5
ATOM 6817 O O . GLU A 1 45 ? -11.065 14.017 -4.635 1.00 0.56 45 GLU A O 5
ATOM 6829 N N . ALA A 1 46 ? -12.109 15.931 -4.066 1.00 0.60 46 ALA A N 5
ATOM 6830 C CA . ALA A 1 46 ? -11.212 16.789 -4.825 1.00 0.61 46 ALA A CA 5
ATOM 6831 C C . ALA A 1 46 ? -9.797 16.714 -4.265 1.00 0.55 46 ALA A C 5
ATOM 6832 O O . ALA A 1 46 ? -8.847 16.403 -4.984 1.00 0.54 46 ALA A O 5
ATOM 6839 N N . GLU A 1 47 ? -9.676 16.969 -2.969 1.00 0.54 47 GLU A N 5
ATOM 6840 C CA . GLU A 1 47 ? -8.386 16.937 -2.291 1.00 0.51 47 GLU A CA 5
ATOM 6841 C C . GLU A 1 47 ? -7.803 15.527 -2.317 1.00 0.46 47 GLU A C 5
ATOM 6842 O O . GLU A 1 47 ? -6.588 15.345 -2.415 1.00 0.46 47 GLU A O 5
ATOM 6854 N N . LEU A 1 48 ? -8.688 14.536 -2.247 1.00 0.44 48 LEU A N 5
ATOM 6855 C CA . LEU A 1 48 ? -8.287 13.133 -2.266 1.00 0.44 48 LEU A CA 5
ATOM 6856 C C . LEU A 1 48 ? -7.712 12.752 -3.632 1.00 0.43 48 LEU A C 5
ATOM 6857 O O . LEU A 1 48 ? -6.709 12.043 -3.725 1.00 0.43 48 LEU A O 5
ATOM 6873 N N . GLN A 1 49 ? -8.352 13.236 -4.694 1.00 0.45 49 GLN A N 5
ATOM 6874 C CA . GLN A 1 49 ? -7.910 12.953 -6.053 1.00 0.47 49 GLN A CA 5
ATOM 6875 C C . GLN A 1 49 ? -6.567 13.622 -6.318 1.00 0.46 49 GLN A C 5
ATOM 6876 O O . GLN A 1 49 ? -5.739 13.104 -7.061 1.00 0.48 49 GLN A O 5
ATOM 6890 N N . ASP A 1 50 ? -6.353 14.770 -5.688 1.00 0.45 50 ASP A N 5
ATOM 6891 C CA . ASP A 1 50 ? -5.102 15.504 -5.841 1.00 0.46 50 ASP A CA 5
ATOM 6892 C C . ASP A 1 50 ? -3.958 14.713 -5.224 1.00 0.42 50 ASP A C 5
ATOM 6893 O O . ASP A 1 50 ? -2.825 14.747 -5.707 1.00 0.45 50 ASP A O 5
ATOM 6902 N N . MET A 1 51 ? -4.280 13.974 -4.167 1.00 0.39 51 MET A N 5
ATOM 6903 C CA . MET A 1 51 ? -3.303 13.158 -3.465 1.00 0.38 51 MET A CA 5
ATOM 6904 C C . MET A 1 51 ? -2.768 12.043 -4.359 1.00 0.37 51 MET A C 5
ATOM 6905 O O . MET A 1 51 ? -1.580 11.740 -4.322 1.00 0.38 51 MET A O 5
ATOM 6919 N N . ILE A 1 52 ? -3.638 11.441 -5.173 1.00 0.39 52 ILE A N 5
ATOM 6920 C CA . ILE A 1 52 ? -3.203 10.362 -6.066 1.00 0.43 52 ILE A CA 5
ATOM 6921 C C . ILE A 1 52 ? -2.435 10.922 -7.266 1.00 0.47 52 ILE A C 5
ATOM 6922 O O . ILE A 1 52 ? -1.752 10.188 -7.986 1.00 0.52 52 ILE A O 5
ATOM 6938 N N . ASN A 1 53 ? -2.506 12.233 -7.455 1.00 0.50 53 ASN A N 5
ATOM 6939 C CA . ASN A 1 53 ? -1.805 12.889 -8.553 1.00 0.57 53 ASN A CA 5
ATOM 6940 C C . ASN A 1 53 ? -0.377 13.194 -8.116 1.00 0.56 53 ASN A C 5
ATOM 6941 O O . ASN A 1 53 ? 0.530 13.349 -8.933 1.00 0.61 53 ASN A O 5
ATOM 6952 N N . GLU A 1 54 ? -0.206 13.246 -6.803 1.00 0.50 54 GLU A N 5
ATOM 6953 C CA . GLU A 1 54 ? 1.077 13.521 -6.173 1.00 0.51 54 GLU A CA 5
ATOM 6954 C C . GLU A 1 54 ? 1.840 12.230 -5.930 1.00 0.50 54 GLU A C 5
ATOM 6955 O O . GLU A 1 54 ? 2.794 12.200 -5.148 1.00 0.71 54 GLU A O 5
ATOM 6967 N N . VAL A 1 55 ? 1.436 11.162 -6.595 1.00 0.48 55 VAL A N 5
ATOM 6968 C CA . VAL A 1 55 ? 2.075 9.883 -6.371 1.00 0.46 55 VAL A CA 5
ATOM 6969 C C . VAL A 1 55 ? 2.123 9.022 -7.634 1.00 0.47 55 VAL A C 5
ATOM 6970 O O . VAL A 1 55 ? 3.127 8.359 -7.894 1.00 0.69 55 VAL A O 5
ATOM 6983 N N . ASP A 1 56 ? 1.064 9.047 -8.437 1.00 0.52 56 ASP A N 5
ATOM 6984 C CA . ASP A 1 56 ? 1.051 8.275 -9.674 1.00 0.52 56 ASP A CA 5
ATOM 6985 C C . ASP A 1 56 ? 1.703 9.084 -10.793 1.00 0.62 56 ASP A C 5
ATOM 6986 O O . ASP A 1 56 ? 1.081 9.960 -11.396 1.00 0.70 56 ASP A O 5
ATOM 6995 N N . ALA A 1 57 ? 2.971 8.793 -11.049 1.00 0.68 57 ALA A N 5
ATOM 6996 C CA . ALA A 1 57 ? 3.737 9.514 -12.061 1.00 0.81 57 ALA A CA 5
ATOM 6997 C C . ALA A 1 57 ? 3.571 8.931 -13.464 1.00 0.81 57 ALA A C 5
ATOM 6998 O O . ALA A 1 57 ? 3.849 9.606 -14.453 1.00 0.88 57 ALA A O 5
ATOM 7005 N N . ASP A 1 58 ? 3.132 7.682 -13.555 1.00 0.76 58 ASP A N 5
ATOM 7006 C CA . ASP A 1 58 ? 2.947 7.027 -14.849 1.00 0.79 58 ASP A CA 5
ATOM 7007 C C . ASP A 1 58 ? 1.747 7.612 -15.586 1.00 0.80 58 ASP A C 5
ATOM 7008 O O . ASP A 1 58 ? 1.777 7.753 -16.808 1.00 0.85 58 ASP A O 5
ATOM 7017 N N . GLY A 1 59 ? 0.697 7.957 -14.848 1.00 0.85 59 GLY A N 5
ATOM 7018 C CA . GLY A 1 59 ? -0.467 8.559 -15.471 1.00 0.90 59 GLY A CA 5
ATOM 7019 C C . GLY A 1 59 ? -1.619 7.593 -15.681 1.00 0.91 59 GLY A C 5
ATOM 7020 O O . GLY A 1 59 ? -2.174 7.517 -16.778 1.00 1.03 59 GLY A O 5
ATOM 7024 N N . ASN A 1 60 ? -1.980 6.849 -14.645 1.00 0.82 60 ASN A N 5
ATOM 7025 C CA . ASN A 1 60 ? -3.092 5.909 -14.747 1.00 0.85 60 ASN A CA 5
ATOM 7026 C C . ASN A 1 60 ? -3.995 6.012 -13.519 1.00 0.78 60 ASN A C 5
ATOM 7027 O O . ASN A 1 60 ? -5.121 5.517 -13.523 1.00 0.93 60 ASN A O 5
ATOM 7038 N N . GLY A 1 61 ? -3.497 6.667 -12.470 1.00 0.64 61 GLY A N 5
ATOM 7039 C CA . GLY A 1 61 ? -4.277 6.842 -11.254 1.00 0.63 61 GLY A CA 5
ATOM 7040 C C . GLY A 1 61 ? -4.413 5.558 -10.458 1.00 0.58 61 GLY A C 5
ATOM 7041 O O . GLY A 1 61 ? -5.368 5.383 -9.704 1.00 0.67 61 GLY A O 5
ATOM 7045 N N . THR A 1 62 ? -3.462 4.654 -10.641 1.00 0.53 62 THR A N 5
ATOM 7046 C CA . THR A 1 62 ? -3.462 3.377 -9.949 1.00 0.52 62 THR A CA 5
ATOM 7047 C C . THR A 1 62 ? -2.038 2.837 -9.862 1.00 0.49 62 THR A C 5
ATOM 7048 O O . THR A 1 62 ? -1.342 2.741 -10.871 1.00 0.54 62 THR A O 5
ATOM 7059 N N . ILE A 1 63 ? -1.594 2.502 -8.662 1.00 0.47 63 ILE A N 5
ATOM 7060 C CA . ILE A 1 63 ? -0.247 1.975 -8.494 1.00 0.46 63 ILE A CA 5
ATOM 7061 C C . ILE A 1 63 ? -0.281 0.459 -8.361 1.00 0.50 63 ILE A C 5
ATOM 7062 O O . ILE A 1 63 ? -0.771 -0.082 -7.369 1.00 0.48 63 ILE A O 5
ATOM 7078 N N . ASP A 1 64 ? 0.196 -0.211 -9.409 1.00 0.57 64 ASP A N 5
ATOM 7079 C CA . ASP A 1 64 ? 0.244 -1.665 -9.463 1.00 0.64 64 ASP A CA 5
ATOM 7080 C C . ASP A 1 64 ? 1.497 -2.176 -8.746 1.00 0.65 64 ASP A C 5
ATOM 7081 O O . ASP A 1 64 ? 2.347 -1.379 -8.333 1.00 0.61 64 ASP A O 5
ATOM 7090 N N . PHE A 1 65 ? 1.616 -3.499 -8.630 1.00 0.73 65 PHE A N 5
ATOM 7091 C CA . PHE A 1 65 ? 2.746 -4.148 -7.951 1.00 0.77 65 PHE A CA 5
ATOM 7092 C C . PHE A 1 65 ? 4.113 -3.562 -8.365 1.00 0.75 65 PHE A C 5
ATOM 7093 O O . PHE A 1 65 ? 4.891 -3.164 -7.495 1.00 0.75 65 PHE A O 5
ATOM 7110 N N . PRO A 1 66 ? 4.441 -3.497 -9.683 1.00 0.76 66 PRO A N 5
ATOM 7111 C CA . PRO A 1 66 ? 5.728 -2.949 -10.144 1.00 0.78 66 PRO A CA 5
ATOM 7112 C C . PRO A 1 66 ? 5.944 -1.500 -9.714 1.00 0.73 66 PRO A C 5
ATOM 7113 O O . PRO A 1 66 ? 7.049 -1.111 -9.345 1.00 0.77 66 PRO A O 5
ATOM 7124 N N . GLU A 1 67 ? 4.875 -0.706 -9.746 1.00 0.66 67 GLU A N 5
ATOM 7125 C CA . GLU A 1 67 ? 4.949 0.700 -9.369 1.00 0.62 67 GLU A CA 5
ATOM 7126 C C . GLU A 1 67 ? 5.260 0.833 -7.873 1.00 0.62 67 GLU A C 5
ATOM 7127 O O . GLU A 1 67 ? 6.066 1.674 -7.459 1.00 0.64 67 GLU A O 5
ATOM 7139 N N . PHE A 1 68 ? 4.634 -0.030 -7.081 1.00 0.60 68 PHE A N 5
ATOM 7140 C CA . PHE A 1 68 ? 4.817 -0.028 -5.637 1.00 0.59 68 PHE A CA 5
ATOM 7141 C C . PHE A 1 68 ? 6.262 -0.353 -5.271 1.00 0.63 68 PHE A C 5
ATOM 7142 O O . PHE A 1 68 ? 6.813 0.214 -4.321 1.00 0.67 68 PHE A O 5
ATOM 7159 N N . LEU A 1 69 ? 6.876 -1.246 -6.042 1.00 0.66 69 LEU A N 5
ATOM 7160 C CA . LEU A 1 69 ? 8.258 -1.654 -5.800 1.00 0.72 69 LEU A CA 5
ATOM 7161 C C . LEU A 1 69 ? 9.225 -0.481 -5.938 1.00 0.76 69 LEU A C 5
ATOM 7162 O O . LEU A 1 69 ? 10.325 -0.513 -5.393 1.00 0.82 69 LEU A O 5
ATOM 7178 N N . THR A 1 70 ? 8.826 0.543 -6.681 1.00 0.75 70 THR A N 5
ATOM 7179 C CA . THR A 1 70 ? 9.668 1.714 -6.865 1.00 0.82 70 THR A CA 5
ATOM 7180 C C . THR A 1 70 ? 9.284 2.808 -5.877 1.00 0.78 70 THR A C 5
ATOM 7181 O O . THR A 1 70 ? 10.142 3.485 -5.310 1.00 0.98 70 THR A O 5
ATOM 7192 N N . MET A 1 71 ? 7.982 2.960 -5.679 1.00 0.69 71 MET A N 5
ATOM 7193 C CA . MET A 1 71 ? 7.434 3.966 -4.772 1.00 0.66 71 MET A CA 5
ATOM 7194 C C . MET A 1 71 ? 8.023 3.843 -3.363 1.00 0.66 71 MET A C 5
ATOM 7195 O O . MET A 1 71 ? 8.489 4.825 -2.789 1.00 0.69 71 MET A O 5
ATOM 7209 N N . MET A 1 72 ? 8.034 2.633 -2.818 1.00 0.71 72 MET A N 5
ATOM 7210 C CA . MET A 1 72 ? 8.564 2.415 -1.473 1.00 0.77 72 MET A CA 5
ATOM 7211 C C . MET A 1 72 ? 10.055 2.102 -1.497 1.00 0.84 72 MET A C 5
ATOM 7212 O O . MET A 1 72 ? 10.583 1.496 -0.561 1.00 0.99 72 MET A O 5
ATOM 7226 N N . ALA A 1 73 ? 10.734 2.513 -2.554 1.00 0.92 73 ALA A N 5
ATOM 7227 C CA . ALA A 1 73 ? 12.162 2.269 -2.670 1.00 0.99 73 ALA A CA 5
ATOM 7228 C C . ALA A 1 73 ? 12.917 3.541 -3.052 1.00 1.02 73 ALA A C 5
ATOM 7229 O O . ALA A 1 73 ? 13.985 3.834 -2.519 1.00 1.21 73 ALA A O 5
ATOM 7236 N N . ARG A 1 74 ? 12.349 4.297 -3.974 1.00 0.99 74 ARG A N 5
ATOM 7237 C CA . ARG A 1 74 ? 12.966 5.533 -4.441 1.00 1.04 74 ARG A CA 5
ATOM 7238 C C . ARG A 1 74 ? 12.578 6.708 -3.542 1.00 0.99 74 ARG A C 5
ATOM 7239 O O . ARG A 1 74 ? 11.635 7.444 -3.842 1.00 1.02 74 ARG A O 5
ATOM 7260 N N . LYS A 1 75 ? 13.299 6.880 -2.444 1.00 1.13 75 LYS A N 5
ATOM 7261 C CA . LYS A 1 75 ? 13.027 7.982 -1.534 1.00 1.20 75 LYS A CA 5
ATOM 7262 C C . LYS A 1 75 ? 13.903 9.172 -1.894 1.00 1.26 75 LYS A C 5
ATOM 7263 O O . LYS A 1 75 ? 14.902 9.021 -2.603 1.00 1.34 75 LYS A O 5
ATOM 7282 N N . MET A 1 76 ? 13.529 10.348 -1.421 1.00 1.32 76 MET A N 5
ATOM 7283 C CA . MET A 1 76 ? 14.284 11.556 -1.704 1.00 1.43 76 MET A CA 5
ATOM 7284 C C . MET A 1 76 ? 15.401 11.746 -0.686 1.00 1.44 76 MET A C 5
ATOM 7285 O O . MET A 1 76 ? 15.233 11.445 0.495 1.00 1.49 76 MET A O 5
ATOM 7299 N N . LYS A 1 77 ? 16.533 12.252 -1.153 1.00 1.50 77 LYS A N 5
ATOM 7300 C CA . LYS A 1 77 ? 17.686 12.487 -0.297 1.00 1.56 77 LYS A CA 5
ATOM 7301 C C . LYS A 1 77 ? 17.516 13.765 0.505 1.00 1.66 77 LYS A C 5
ATOM 7302 O O . LYS A 1 77 ? 18.244 14.741 0.315 1.00 2.06 77 LYS A O 5
ATOM 7321 N N . ASP A 1 78 ? 16.549 13.761 1.392 1.00 1.54 78 ASP A N 5
ATOM 7322 C CA . ASP A 1 78 ? 16.287 14.919 2.215 1.00 1.63 78 ASP A CA 5
ATOM 7323 C C . ASP A 1 78 ? 16.634 14.612 3.666 1.00 1.72 78 ASP A C 5
ATOM 7324 O O . ASP A 1 78 ? 16.981 13.478 4.007 1.00 1.77 78 ASP A O 5
ATOM 7333 N N . THR A 1 79 ? 16.558 15.609 4.515 1.00 1.95 79 THR A N 5
ATOM 7334 C CA . THR A 1 79 ? 16.869 15.430 5.919 1.00 2.15 79 THR A CA 5
ATOM 7335 C C . THR A 1 79 ? 15.625 15.006 6.694 1.00 2.00 79 THR A C 5
ATOM 7336 O O . THR A 1 79 ? 15.326 15.529 7.769 1.00 2.13 79 THR A O 5
ATOM 7347 N N . ASP A 1 80 ? 14.905 14.049 6.123 1.00 2.01 80 ASP A N 5
ATOM 7348 C CA . ASP A 1 80 ? 13.684 13.520 6.719 1.00 2.07 80 ASP A CA 5
ATOM 7349 C C . ASP A 1 80 ? 14.020 12.491 7.795 1.00 2.26 80 ASP A C 5
ATOM 7350 O O . ASP A 1 80 ? 15.195 12.070 7.877 1.00 2.49 80 ASP A O 5
ATOM 7360 N N . ARG B 2 1 ? 2.730 15.548 0.867 1.00 0.99 287 ARG B N 5
ATOM 7361 C CA . ARG B 2 1 ? 3.097 14.719 -0.301 1.00 0.79 287 ARG B CA 5
ATOM 7362 C C . ARG B 2 1 ? 2.596 13.293 -0.123 1.00 0.66 287 ARG B C 5
ATOM 7363 O O . ARG B 2 1 ? 2.669 12.740 0.976 1.00 0.65 287 ARG B O 5
ATOM 7386 N N . ALA B 2 2 ? 2.084 12.690 -1.190 1.00 0.60 288 ALA B N 5
ATOM 7387 C CA . ALA B 2 2 ? 1.583 11.318 -1.126 1.00 0.51 288 ALA B CA 5
ATOM 7388 C C . ALA B 2 2 ? 2.663 10.356 -0.677 1.00 0.50 288 ALA B C 5
ATOM 7389 O O . ALA B 2 2 ? 2.385 9.369 -0.015 1.00 0.48 288 ALA B O 5
ATOM 7396 N N . ALA B 2 3 ? 3.906 10.675 -1.017 1.00 0.54 289 ALA B N 5
ATOM 7397 C CA . ALA B 2 3 ? 5.024 9.818 -0.677 1.00 0.57 289 ALA B CA 5
ATOM 7398 C C . ALA B 2 3 ? 5.302 9.839 0.818 1.00 0.58 289 ALA B C 5
ATOM 7399 O O . ALA B 2 3 ? 6.174 9.122 1.268 1.00 0.65 289 ALA B O 5
ATOM 7406 N N . ASN B 2 4 ? 4.695 10.784 1.553 1.00 0.56 290 ASN B N 5
ATOM 7407 C CA . ASN B 2 4 ? 4.799 10.804 3.030 1.00 0.58 290 ASN B CA 5
ATOM 7408 C C . ASN B 2 4 ? 3.550 10.204 3.647 1.00 0.53 290 ASN B C 5
ATOM 7409 O O . ASN B 2 4 ? 3.607 9.429 4.613 1.00 0.53 290 ASN B O 5
ATOM 7420 N N . LEU B 2 5 ? 2.417 10.552 3.056 1.00 0.51 291 LEU B N 5
ATOM 7421 C CA . LEU B 2 5 ? 1.127 10.063 3.502 1.00 0.48 291 LEU B CA 5
ATOM 7422 C C . LEU B 2 5 ? 1.044 8.572 3.262 1.00 0.46 291 LEU B C 5
ATOM 7423 O O . LEU B 2 5 ? 0.623 7.858 4.138 1.00 0.71 291 LEU B O 5
ATOM 7439 N N . TRP B 2 6 ? 1.473 8.107 2.091 1.00 0.41 292 TRP B N 5
ATOM 7440 C CA . TRP B 2 6 ? 1.478 6.671 1.790 1.00 0.39 292 TRP B CA 5
ATOM 7441 C C . TRP B 2 6 ? 2.293 5.926 2.857 1.00 0.41 292 TRP B C 5
ATOM 7442 O O . TRP B 2 6 ? 1.812 4.950 3.429 1.00 0.41 292 TRP B O 5
ATOM 7463 N N . PRO B 2 7 ? 3.561 6.333 3.103 1.00 0.44 293 PRO B N 5
ATOM 7464 C CA . PRO B 2 7 ? 4.386 5.755 4.172 1.00 0.48 293 PRO B CA 5
ATOM 7465 C C . PRO B 2 7 ? 3.651 5.662 5.507 1.00 0.46 293 PRO B C 5
ATOM 7466 O O . PRO B 2 7 ? 3.907 4.755 6.293 1.00 0.47 293 PRO B O 5
ATOM 7477 N N . SER B 2 8 ? 2.742 6.598 5.758 1.00 0.47 294 SER B N 5
ATOM 7478 C CA . SER B 2 8 ? 1.965 6.587 6.989 1.00 0.47 294 SER B CA 5
ATOM 7479 C C . SER B 2 8 ? 1.176 5.259 7.132 1.00 0.42 294 SER B C 5
ATOM 7480 O O . SER B 2 8 ? 1.453 4.510 8.069 1.00 0.40 294 SER B O 5
ATOM 7488 N N . PRO B 2 9 ? 0.180 4.924 6.254 1.00 0.44 295 PRO B N 5
ATOM 7489 C CA . PRO B 2 9 ? -0.522 3.629 6.338 1.00 0.43 295 PRO B CA 5
ATOM 7490 C C . PRO B 2 9 ? 0.435 2.433 6.361 1.00 0.40 295 PRO B C 5
ATOM 7491 O O . PRO B 2 9 ? 0.163 1.420 7.001 1.00 0.43 295 PRO B O 5
ATOM 7502 N N . LEU B 2 10 ? 1.554 2.555 5.656 1.00 0.38 296 LEU B N 5
ATOM 7503 C CA . LEU B 2 10 ? 2.545 1.493 5.611 1.00 0.37 296 LEU B CA 5
ATOM 7504 C C . LEU B 2 10 ? 3.183 1.329 6.988 1.00 0.39 296 LEU B C 5
ATOM 7505 O O . LEU B 2 10 ? 3.428 0.213 7.450 1.00 0.43 296 LEU B O 5
ATOM 7521 N N . MET B 2 11 ? 3.412 2.454 7.647 1.00 0.39 297 MET B N 5
ATOM 7522 C CA . MET B 2 11 ? 3.986 2.470 8.983 1.00 0.42 297 MET B CA 5
ATOM 7523 C C . MET B 2 11 ? 2.981 1.864 9.954 1.00 0.41 297 MET B C 5
ATOM 7524 O O . MET B 2 11 ? 3.339 1.118 10.872 1.00 0.45 297 MET B O 5
ATOM 7538 N N . ILE B 2 12 ? 1.715 2.188 9.726 1.00 0.41 298 ILE B N 5
ATOM 7539 C CA . ILE B 2 12 ? 0.624 1.654 10.531 1.00 0.43 298 ILE B CA 5
ATOM 7540 C C . ILE B 2 12 ? 0.518 0.155 10.277 1.00 0.44 298 ILE B C 5
ATOM 7541 O O . ILE B 2 12 ? 0.234 -0.625 11.184 1.00 0.47 298 ILE B O 5
ATOM 7557 N N . LYS B 2 13 ? 0.768 -0.238 9.031 1.00 0.42 299 LYS B N 5
ATOM 7558 C CA . LYS B 2 13 ? 0.744 -1.641 8.644 1.00 0.45 299 LYS B CA 5
ATOM 7559 C C . LYS B 2 13 ? 1.839 -2.389 9.387 1.00 0.45 299 LYS B C 5
ATOM 7560 O O . LYS B 2 13 ? 1.672 -3.543 9.761 1.00 0.51 299 LYS B O 5
ATOM 7579 N N . ARG B 2 14 ? 2.967 -1.714 9.591 1.00 0.43 300 ARG B N 5
ATOM 7580 C CA . ARG B 2 14 ? 4.088 -2.295 10.317 1.00 0.47 300 ARG B CA 5
ATOM 7581 C C . ARG B 2 14 ? 3.712 -2.472 11.776 1.00 0.50 300 ARG B C 5
ATOM 7582 O O . ARG B 2 14 ? 4.048 -3.475 12.404 1.00 0.54 300 ARG B O 5
ATOM 7603 N N . SER B 2 15 ? 2.979 -1.500 12.299 1.00 0.50 301 SER B N 5
ATOM 7604 C CA . SER B 2 15 ? 2.538 -1.533 13.679 1.00 0.55 301 SER B CA 5
ATOM 7605 C C . SER B 2 15 ? 1.487 -2.627 13.877 1.00 0.59 301 SER B C 5
ATOM 7606 O O . SER B 2 15 ? 1.431 -3.270 14.925 1.00 0.66 301 SER B O 5
ATOM 7614 N N . LYS B 2 16 ? 0.675 -2.850 12.850 1.00 0.58 302 LYS B N 5
ATOM 7615 C CA . LYS B 2 16 ? -0.351 -3.879 12.891 1.00 0.65 302 LYS B CA 5
ATOM 7616 C C . LYS B 2 16 ? 0.296 -5.244 12.684 1.00 0.68 302 LYS B C 5
ATOM 7617 O O . LYS B 2 16 ? -0.146 -6.249 13.230 1.00 0.76 302 LYS B O 5
ATOM 7636 N N . LYS B 2 17 ? 1.356 -5.263 11.889 1.00 0.62 303 LYS B N 5
ATOM 7637 C CA . LYS B 2 17 ? 2.089 -6.489 11.622 1.00 0.65 303 LYS B CA 5
ATOM 7638 C C . LYS B 2 17 ? 2.782 -6.946 12.898 1.00 0.72 303 LYS B C 5
ATOM 7639 O O . LYS B 2 17 ? 2.936 -8.139 13.151 1.00 0.82 303 LYS B O 5
ATOM 7658 N N . ASN B 2 18 ? 3.192 -5.974 13.697 1.00 0.69 304 ASN B N 5
ATOM 7659 C CA . ASN B 2 18 ? 3.852 -6.230 14.963 1.00 0.78 304 ASN B CA 5
ATOM 7660 C C . ASN B 2 18 ? 2.820 -6.626 16.018 1.00 0.88 304 ASN B C 5
ATOM 7661 O O . ASN B 2 18 ? 3.074 -7.473 16.874 1.00 1.04 304 ASN B O 5
ATOM 7672 N N . SER B 2 19 ? 1.647 -6.008 15.935 1.00 0.82 305 SER B N 5
ATOM 7673 C CA . SER B 2 19 ? 0.560 -6.280 16.860 1.00 0.93 305 SER B CA 5
ATOM 7674 C C . SER B 2 19 ? -0.332 -7.400 16.317 1.00 1.13 305 SER B C 5
ATOM 7675 O O . SER B 2 19 ? 0.072 -8.580 16.424 1.00 1.39 305 SER B O 5
ATOM 7686 N N . ALA A 1 1 ? 24.585 -15.548 -5.930 1.00 2.58 1 ALA A N 6
ATOM 7687 C CA . ALA A 1 1 ? 24.196 -14.172 -5.571 1.00 2.36 1 ALA A CA 6
ATOM 7688 C C . ALA A 1 1 ? 23.038 -14.199 -4.589 1.00 2.09 1 ALA A C 6
ATOM 7689 O O . ALA A 1 1 ? 22.466 -15.257 -4.322 1.00 2.15 1 ALA A O 6
ATOM 7698 N N . ASP A 1 2 ? 22.679 -13.041 -4.060 1.00 1.93 2 ASP A N 6
ATOM 7699 C CA . ASP A 1 2 ? 21.586 -12.960 -3.104 1.00 1.85 2 ASP A CA 6
ATOM 7700 C C . ASP A 1 2 ? 20.238 -12.905 -3.815 1.00 1.77 2 ASP A C 6
ATOM 7701 O O . ASP A 1 2 ? 19.499 -11.924 -3.711 1.00 2.06 2 ASP A O 6
ATOM 7710 N N . GLN A 1 3 ? 19.933 -13.963 -4.552 1.00 1.60 3 GLN A N 6
ATOM 7711 C CA . GLN A 1 3 ? 18.673 -14.053 -5.282 1.00 1.62 3 GLN A CA 6
ATOM 7712 C C . GLN A 1 3 ? 17.557 -14.496 -4.351 1.00 1.52 3 GLN A C 6
ATOM 7713 O O . GLN A 1 3 ? 16.431 -14.014 -4.439 1.00 1.55 3 GLN A O 6
ATOM 7727 N N . LEU A 1 4 ? 17.877 -15.418 -3.460 1.00 1.47 4 LEU A N 6
ATOM 7728 C CA . LEU A 1 4 ? 16.905 -15.943 -2.517 1.00 1.42 4 LEU A CA 6
ATOM 7729 C C . LEU A 1 4 ? 16.794 -15.043 -1.293 1.00 1.35 4 LEU A C 6
ATOM 7730 O O . LEU A 1 4 ? 17.080 -15.460 -0.168 1.00 1.37 4 LEU A O 6
ATOM 7746 N N . THR A 1 5 ? 16.403 -13.801 -1.532 1.00 1.33 5 THR A N 6
ATOM 7747 C CA . THR A 1 5 ? 16.247 -12.828 -0.465 1.00 1.31 5 THR A CA 6
ATOM 7748 C C . THR A 1 5 ? 14.904 -13.007 0.239 1.00 1.19 5 THR A C 6
ATOM 7749 O O . THR A 1 5 ? 14.834 -13.620 1.308 1.00 1.18 5 THR A O 6
ATOM 7760 N N . GLU A 1 6 ? 13.844 -12.489 -0.384 1.00 1.16 6 GLU A N 6
ATOM 7761 C CA . GLU A 1 6 ? 12.487 -12.580 0.148 1.00 1.10 6 GLU A CA 6
ATOM 7762 C C . GLU A 1 6 ? 12.438 -12.152 1.613 1.00 1.10 6 GLU A C 6
ATOM 7763 O O . GLU A 1 6 ? 12.085 -12.938 2.494 1.00 1.15 6 GLU A O 6
ATOM 7775 N N . GLU A 1 7 ? 12.801 -10.903 1.858 1.00 1.09 7 GLU A N 6
ATOM 7776 C CA . GLU A 1 7 ? 12.808 -10.343 3.207 1.00 1.13 7 GLU A CA 6
ATOM 7777 C C . GLU A 1 7 ? 12.068 -9.009 3.212 1.00 1.08 7 GLU A C 6
ATOM 7778 O O . GLU A 1 7 ? 11.238 -8.743 4.083 1.00 1.13 7 GLU A O 6
ATOM 7790 N N . GLN A 1 8 ? 12.356 -8.188 2.214 1.00 1.08 8 GLN A N 6
ATOM 7791 C CA . GLN A 1 8 ? 11.708 -6.892 2.067 1.00 1.06 8 GLN A CA 6
ATOM 7792 C C . GLN A 1 8 ? 10.423 -7.077 1.279 1.00 0.96 8 GLN A C 6
ATOM 7793 O O . GLN A 1 8 ? 9.412 -6.427 1.547 1.00 0.95 8 GLN A O 6
ATOM 7807 N N . ILE A 1 9 ? 10.487 -7.969 0.295 1.00 0.93 9 ILE A N 6
ATOM 7808 C CA . ILE A 1 9 ? 9.347 -8.276 -0.563 1.00 0.90 9 ILE A CA 6
ATOM 7809 C C . ILE A 1 9 ? 8.168 -8.782 0.252 1.00 0.82 9 ILE A C 6
ATOM 7810 O O . ILE A 1 9 ? 7.016 -8.531 -0.087 1.00 0.80 9 ILE A O 6
ATOM 7826 N N . ALA A 1 10 ? 8.465 -9.473 1.355 1.00 0.85 10 ALA A N 6
ATOM 7827 C CA . ALA A 1 10 ? 7.431 -9.988 2.236 1.00 0.85 10 ALA A CA 6
ATOM 7828 C C . ALA A 1 10 ? 6.649 -8.824 2.832 1.00 0.75 10 ALA A C 6
ATOM 7829 O O . ALA A 1 10 ? 5.428 -8.885 2.983 1.00 0.79 10 ALA A O 6
ATOM 7836 N N . GLU A 1 11 ? 7.372 -7.753 3.141 1.00 0.69 11 GLU A N 6
ATOM 7837 C CA . GLU A 1 11 ? 6.788 -6.547 3.703 1.00 0.64 11 GLU A CA 6
ATOM 7838 C C . GLU A 1 11 ? 5.976 -5.805 2.640 1.00 0.63 11 GLU A C 6
ATOM 7839 O O . GLU A 1 11 ? 4.962 -5.178 2.943 1.00 0.64 11 GLU A O 6
ATOM 7851 N N . PHE A 1 12 ? 6.421 -5.904 1.389 1.00 0.64 12 PHE A N 6
ATOM 7852 C CA . PHE A 1 12 ? 5.733 -5.251 0.282 1.00 0.67 12 PHE A CA 6
ATOM 7853 C C . PHE A 1 12 ? 4.407 -5.948 -0.007 1.00 0.66 12 PHE A C 6
ATOM 7854 O O . PHE A 1 12 ? 3.409 -5.299 -0.333 1.00 0.68 12 PHE A O 6
ATOM 7871 N N . LYS A 1 13 ? 4.398 -7.271 0.117 1.00 0.65 13 LYS A N 6
ATOM 7872 C CA . LYS A 1 13 ? 3.184 -8.050 -0.112 1.00 0.66 13 LYS A CA 6
ATOM 7873 C C . LYS A 1 13 ? 2.137 -7.697 0.925 1.00 0.61 13 LYS A C 6
ATOM 7874 O O . LYS A 1 13 ? 0.927 -7.686 0.650 1.00 0.66 13 LYS A O 6
ATOM 7893 N N . GLU A 1 14 ? 2.609 -7.377 2.130 1.00 0.57 14 GLU A N 6
ATOM 7894 C CA . GLU A 1 14 ? 1.733 -7.016 3.221 1.00 0.54 14 GLU A CA 6
ATOM 7895 C C . GLU A 1 14 ? 0.903 -5.797 2.860 1.00 0.50 14 GLU A C 6
ATOM 7896 O O . GLU A 1 14 ? -0.241 -5.660 3.285 1.00 0.49 14 GLU A O 6
ATOM 7908 N N . ALA A 1 15 ? 1.481 -4.913 2.056 1.00 0.51 15 ALA A N 6
ATOM 7909 C CA . ALA A 1 15 ? 0.799 -3.701 1.649 1.00 0.52 15 ALA A CA 6
ATOM 7910 C C . ALA A 1 15 ? -0.429 -4.029 0.810 1.00 0.50 15 ALA A C 6
ATOM 7911 O O . ALA A 1 15 ? -1.507 -3.518 1.062 1.00 0.51 15 ALA A O 6
ATOM 7918 N N . PHE A 1 16 ? -0.273 -4.931 -0.143 1.00 0.50 16 PHE A N 6
ATOM 7919 C CA . PHE A 1 16 ? -1.380 -5.313 -1.019 1.00 0.53 16 PHE A CA 6
ATOM 7920 C C . PHE A 1 16 ? -2.290 -6.352 -0.364 1.00 0.56 16 PHE A C 6
ATOM 7921 O O . PHE A 1 16 ? -3.149 -6.945 -1.023 1.00 0.74 16 PHE A O 6
ATOM 7938 N N . SER A 1 17 ? -2.111 -6.557 0.935 1.00 0.49 17 SER A N 6
ATOM 7939 C CA . SER A 1 17 ? -2.917 -7.513 1.680 1.00 0.54 17 SER A CA 6
ATOM 7940 C C . SER A 1 17 ? -3.625 -6.835 2.858 1.00 0.51 17 SER A C 6
ATOM 7941 O O . SER A 1 17 ? -4.807 -7.059 3.093 1.00 0.59 17 SER A O 6
ATOM 7949 N N . LEU A 1 18 ? -2.904 -5.994 3.594 1.00 0.44 18 LEU A N 6
ATOM 7950 C CA . LEU A 1 18 ? -3.483 -5.312 4.743 1.00 0.42 18 LEU A CA 6
ATOM 7951 C C . LEU A 1 18 ? -4.126 -3.985 4.340 1.00 0.41 18 LEU A C 6
ATOM 7952 O O . LEU A 1 18 ? -5.097 -3.543 4.953 1.00 0.46 18 LEU A O 6
ATOM 7968 N N . PHE A 1 19 ? -3.566 -3.341 3.324 1.00 0.43 19 PHE A N 6
ATOM 7969 C CA . PHE A 1 19 ? -4.076 -2.062 2.854 1.00 0.47 19 PHE A CA 6
ATOM 7970 C C . PHE A 1 19 ? -5.327 -2.266 2.012 1.00 0.48 19 PHE A C 6
ATOM 7971 O O . PHE A 1 19 ? -6.389 -1.726 2.318 1.00 0.61 19 PHE A O 6
ATOM 7988 N N . ASP A 1 20 ? -5.195 -3.074 0.967 1.00 0.44 20 ASP A N 6
ATOM 7989 C CA . ASP A 1 20 ? -6.306 -3.359 0.065 1.00 0.45 20 ASP A CA 6
ATOM 7990 C C . ASP A 1 20 ? -7.150 -4.515 0.595 1.00 0.51 20 ASP A C 6
ATOM 7991 O O . ASP A 1 20 ? -6.623 -5.489 1.123 1.00 0.58 20 ASP A O 6
ATOM 8000 N N . LYS A 1 21 ? -8.465 -4.387 0.453 1.00 0.58 21 LYS A N 6
ATOM 8001 C CA . LYS A 1 21 ? -9.391 -5.419 0.916 1.00 0.71 21 LYS A CA 6
ATOM 8002 C C . LYS A 1 21 ? -10.212 -5.985 -0.238 1.00 0.68 21 LYS A C 6
ATOM 8003 O O . LYS A 1 21 ? -11.048 -6.868 -0.044 1.00 0.86 21 LYS A O 6
ATOM 8022 N N . ASP A 1 22 ? -9.975 -5.474 -1.441 1.00 0.58 22 ASP A N 6
ATOM 8023 C CA . ASP A 1 22 ? -10.711 -5.934 -2.618 1.00 0.61 22 ASP A CA 6
ATOM 8024 C C . ASP A 1 22 ? -10.023 -7.142 -3.221 1.00 0.69 22 ASP A C 6
ATOM 8025 O O . ASP A 1 22 ? -10.665 -8.130 -3.568 1.00 0.82 22 ASP A O 6
ATOM 8034 N N . GLY A 1 23 ? -8.708 -7.054 -3.339 1.00 0.65 23 GLY A N 6
ATOM 8035 C CA . GLY A 1 23 ? -7.942 -8.129 -3.924 1.00 0.73 23 GLY A CA 6
ATOM 8036 C C . GLY A 1 23 ? -7.214 -7.652 -5.157 1.00 0.71 23 GLY A C 6
ATOM 8037 O O . GLY A 1 23 ? -6.397 -8.372 -5.738 1.00 0.87 23 GLY A O 6
ATOM 8041 N N . ASP A 1 24 ? -7.520 -6.414 -5.538 1.00 0.59 24 ASP A N 6
ATOM 8042 C CA . ASP A 1 24 ? -6.905 -5.772 -6.689 1.00 0.60 24 ASP A CA 6
ATOM 8043 C C . ASP A 1 24 ? -5.407 -5.651 -6.476 1.00 0.59 24 ASP A C 6
ATOM 8044 O O . ASP A 1 24 ? -4.625 -5.786 -7.416 1.00 0.74 24 ASP A O 6
ATOM 8053 N N . GLY A 1 25 ? -5.013 -5.454 -5.225 1.00 0.54 25 GLY A N 6
ATOM 8054 C CA . GLY A 1 25 ? -3.608 -5.330 -4.896 1.00 0.64 25 GLY A CA 6
ATOM 8055 C C . GLY A 1 25 ? -2.968 -4.106 -5.513 1.00 0.69 25 GLY A C 6
ATOM 8056 O O . GLY A 1 25 ? -1.843 -4.164 -6.014 1.00 1.30 25 GLY A O 6
ATOM 8060 N N . THR A 1 26 ? -3.686 -2.999 -5.471 1.00 0.46 26 THR A N 6
ATOM 8061 C CA . THR A 1 26 ? -3.201 -1.749 -6.018 1.00 0.48 26 THR A CA 6
ATOM 8062 C C . THR A 1 26 ? -3.620 -0.580 -5.133 1.00 0.46 26 THR A C 6
ATOM 8063 O O . THR A 1 26 ? -4.680 -0.615 -4.519 1.00 0.63 26 THR A O 6
ATOM 8074 N N . ILE A 1 27 ? -2.772 0.439 -5.042 1.00 0.37 27 ILE A N 6
ATOM 8075 C CA . ILE A 1 27 ? -3.091 1.618 -4.243 1.00 0.36 27 ILE A CA 6
ATOM 8076 C C . ILE A 1 27 ? -3.931 2.600 -5.057 1.00 0.32 27 ILE A C 6
ATOM 8077 O O . ILE A 1 27 ? -3.436 3.244 -5.986 1.00 0.37 27 ILE A O 6
ATOM 8093 N N . THR A 1 28 ? -5.211 2.673 -4.731 1.00 0.28 28 THR A N 6
ATOM 8094 C CA . THR A 1 28 ? -6.131 3.573 -5.411 1.00 0.28 28 THR A CA 6
ATOM 8095 C C . THR A 1 28 ? -6.731 4.549 -4.405 1.00 0.27 28 THR A C 6
ATOM 8096 O O . THR A 1 28 ? -6.444 4.466 -3.210 1.00 0.29 28 THR A O 6
ATOM 8107 N N . THR A 1 29 ? -7.567 5.465 -4.886 1.00 0.29 29 THR A N 6
ATOM 8108 C CA . THR A 1 29 ? -8.211 6.455 -4.031 1.00 0.33 29 THR A CA 6
ATOM 8109 C C . THR A 1 29 ? -9.000 5.783 -2.911 1.00 0.31 29 THR A C 6
ATOM 8110 O O . THR A 1 29 ? -9.049 6.277 -1.786 1.00 0.32 29 THR A O 6
ATOM 8121 N N . LYS A 1 30 ? -9.589 4.641 -3.223 1.00 0.31 30 LYS A N 6
ATOM 8122 C CA . LYS A 1 30 ? -10.391 3.881 -2.260 1.00 0.33 30 LYS A CA 6
ATOM 8123 C C . LYS A 1 30 ? -9.582 3.482 -1.021 1.00 0.33 30 LYS A C 6
ATOM 8124 O O . LYS A 1 30 ? -10.017 3.706 0.107 1.00 0.38 30 LYS A O 6
ATOM 8143 N N . GLU A 1 31 ? -8.404 2.917 -1.240 1.00 0.31 31 GLU A N 6
ATOM 8144 C CA . GLU A 1 31 ? -7.561 2.460 -0.133 1.00 0.35 31 GLU A CA 6
ATOM 8145 C C . GLU A 1 31 ? -6.782 3.614 0.483 1.00 0.34 31 GLU A C 6
ATOM 8146 O O . GLU A 1 31 ? -6.407 3.578 1.655 1.00 0.39 31 GLU A O 6
ATOM 8158 N N . LEU A 1 32 ? -6.548 4.633 -0.323 1.00 0.31 32 LEU A N 6
ATOM 8159 C CA . LEU A 1 32 ? -5.812 5.805 0.111 1.00 0.33 32 LEU A CA 6
ATOM 8160 C C . LEU A 1 32 ? -6.668 6.644 1.068 1.00 0.35 32 LEU A C 6
ATOM 8161 O O . LEU A 1 32 ? -6.157 7.267 1.999 1.00 0.47 32 LEU A O 6
ATOM 8177 N N . GLY A 1 33 ? -7.977 6.636 0.841 1.00 0.30 33 GLY A N 6
ATOM 8178 C CA . GLY A 1 33 ? -8.881 7.394 1.680 1.00 0.33 33 GLY A CA 6
ATOM 8179 C C . GLY A 1 33 ? -9.342 6.645 2.919 1.00 0.34 33 GLY A C 6
ATOM 8180 O O . GLY A 1 33 ? -9.544 7.249 3.971 1.00 0.36 33 GLY A O 6
ATOM 8184 N N . THR A 1 34 ? -9.490 5.328 2.808 1.00 0.36 34 THR A N 6
ATOM 8185 C CA . THR A 1 34 ? -9.950 4.508 3.933 1.00 0.39 34 THR A CA 6
ATOM 8186 C C . THR A 1 34 ? -9.047 4.640 5.157 1.00 0.40 34 THR A C 6
ATOM 8187 O O . THR A 1 34 ? -9.528 4.712 6.296 1.00 0.46 34 THR A O 6
ATOM 8198 N N . VAL A 1 35 ? -7.735 4.692 4.937 1.00 0.40 35 VAL A N 6
ATOM 8199 C CA . VAL A 1 35 ? -6.796 4.813 6.031 1.00 0.43 35 VAL A CA 6
ATOM 8200 C C . VAL A 1 35 ? -6.877 6.204 6.659 1.00 0.40 35 VAL A C 6
ATOM 8201 O O . VAL A 1 35 ? -7.031 6.337 7.872 1.00 0.42 35 VAL A O 6
ATOM 8214 N N . MET A 1 36 ? -6.803 7.247 5.828 1.00 0.38 36 MET A N 6
ATOM 8215 C CA . MET A 1 36 ? -6.884 8.625 6.304 1.00 0.40 36 MET A CA 6
ATOM 8216 C C . MET A 1 36 ? -8.160 8.862 7.087 1.00 0.37 36 MET A C 6
ATOM 8217 O O . MET A 1 36 ? -8.146 9.476 8.152 1.00 0.39 36 MET A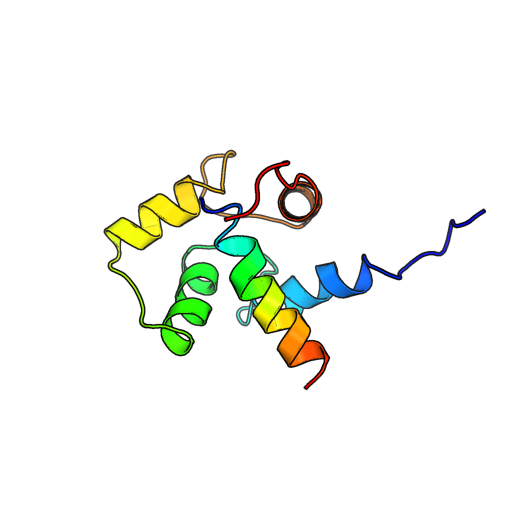 O 6
ATOM 8231 N N . ARG A 1 37 ? -9.257 8.346 6.554 1.00 0.36 37 ARG A N 6
ATOM 8232 C CA . ARG A 1 37 ? -10.574 8.477 7.170 1.00 0.38 37 ARG A CA 6
ATOM 8233 C C . ARG A 1 37 ? -10.576 7.991 8.615 1.00 0.40 37 ARG A C 6
ATOM 8234 O O . ARG A 1 37 ? -11.143 8.633 9.502 1.00 0.45 37 ARG A O 6
ATOM 8255 N N . SER A 1 38 ? -9.907 6.875 8.854 1.00 0.42 38 SER A N 6
ATOM 8256 C CA . SER A 1 38 ? -9.854 6.280 10.185 1.00 0.45 38 SER A CA 6
ATOM 8257 C C . SER A 1 38 ? -8.758 6.912 11.046 1.00 0.46 38 SER A C 6
ATOM 8258 O O . SER A 1 38 ? -8.780 6.817 12.278 1.00 0.59 38 SER A O 6
ATOM 8266 N N . LEU A 1 39 ? -7.809 7.575 10.403 1.00 0.40 39 LEU A N 6
ATOM 8267 C CA . LEU A 1 39 ? -6.703 8.199 11.115 1.00 0.43 39 LEU A CA 6
ATOM 8268 C C . LEU A 1 39 ? -7.042 9.619 11.561 1.00 0.46 39 LEU A C 6
ATOM 8269 O O . LEU A 1 39 ? -6.900 9.951 12.736 1.00 0.58 39 LEU A O 6
ATOM 8285 N N . GLY A 1 40 ? -7.483 10.455 10.631 1.00 0.44 40 GLY A N 6
ATOM 8286 C CA . GLY A 1 40 ? -7.811 11.823 10.970 1.00 0.50 40 GLY A CA 6
ATOM 8287 C C . GLY A 1 40 ? -8.895 12.386 10.081 1.00 0.50 40 GLY A C 6
ATOM 8288 O O . GLY A 1 40 ? -8.792 13.524 9.620 1.00 0.56 40 GLY A O 6
ATOM 8292 N N . GLN A 1 41 ? -9.921 11.565 9.841 1.00 0.49 41 GLN A N 6
ATOM 8293 C CA . GLN A 1 41 ? -11.064 11.935 9.001 1.00 0.54 41 GLN A CA 6
ATOM 8294 C C . GLN A 1 41 ? -10.671 12.002 7.524 1.00 0.51 41 GLN A C 6
ATOM 8295 O O . GLN A 1 41 ? -9.504 12.187 7.174 1.00 0.60 41 GLN A O 6
ATOM 8309 N N . ASN A 1 42 ? -11.656 11.824 6.659 1.00 0.53 42 ASN A N 6
ATOM 8310 C CA . ASN A 1 42 ? -11.423 11.863 5.222 1.00 0.53 42 ASN A CA 6
ATOM 8311 C C . ASN A 1 42 ? -11.727 13.255 4.685 1.00 0.50 42 ASN A C 6
ATOM 8312 O O . ASN A 1 42 ? -12.750 13.846 5.035 1.00 0.56 42 ASN A O 6
ATOM 8323 N N . PRO A 1 43 ? -10.844 13.803 3.841 1.00 0.49 43 PRO A N 6
ATOM 8324 C CA . PRO A 1 43 ? -11.038 15.124 3.235 1.00 0.54 43 PRO A CA 6
ATOM 8325 C C . PRO A 1 43 ? -12.079 15.075 2.120 1.00 0.50 43 PRO A C 6
ATOM 8326 O O . PRO A 1 43 ? -12.884 14.147 2.053 1.00 0.48 43 PRO A O 6
ATOM 8337 N N . THR A 1 44 ? -12.069 16.064 1.242 1.00 0.57 44 THR A N 6
ATOM 8338 C CA . THR A 1 44 ? -13.017 16.083 0.143 1.00 0.59 44 THR A CA 6
ATOM 8339 C C . THR A 1 44 ? -12.493 15.227 -1.001 1.00 0.53 44 THR A C 6
ATOM 8340 O O . THR A 1 44 ? -11.298 14.891 -1.041 1.00 0.50 44 THR A O 6
ATOM 8351 N N . GLU A 1 45 ? -13.375 14.902 -1.941 1.00 0.58 45 GLU A N 6
ATOM 8352 C CA . GLU A 1 45 ? -12.996 14.093 -3.092 1.00 0.58 45 GLU A CA 6
ATOM 8353 C C . GLU A 1 45 ? -11.989 14.843 -3.953 1.00 0.57 45 GLU A C 6
ATOM 8354 O O . GLU A 1 45 ? -11.211 14.236 -4.677 1.00 0.56 45 GLU A O 6
ATOM 8366 N N . ALA A 1 46 ? -12.001 16.172 -3.854 1.00 0.60 46 ALA A N 6
ATOM 8367 C CA . ALA A 1 46 ? -11.072 16.997 -4.611 1.00 0.61 46 ALA A CA 6
ATOM 8368 C C . ALA A 1 46 ? -9.641 16.768 -4.146 1.00 0.55 46 ALA A C 6
ATOM 8369 O O . ALA A 1 46 ? -8.750 16.514 -4.954 1.00 0.54 46 ALA A O 6
ATOM 8376 N N . GLU A 1 47 ? -9.434 16.858 -2.842 1.00 0.54 47 GLU A N 6
ATOM 8377 C CA . GLU A 1 47 ? -8.118 16.654 -2.258 1.00 0.51 47 GLU A CA 6
ATOM 8378 C C . GLU A 1 47 ? -7.698 15.193 -2.402 1.00 0.46 47 GLU A C 6
ATOM 8379 O O . GLU A 1 47 ? -6.521 14.880 -2.569 1.00 0.46 47 GLU A O 6
ATOM 8391 N N . LEU A 1 48 ? -8.682 14.299 -2.331 1.00 0.44 48 LEU A N 6
ATOM 8392 C CA . LEU A 1 48 ? -8.439 12.874 -2.441 1.00 0.44 48 LEU A CA 6
ATOM 8393 C C . LEU A 1 48 ? -7.992 12.491 -3.852 1.00 0.43 48 LEU A C 6
ATOM 8394 O O . LEU A 1 48 ? -7.079 11.685 -4.034 1.00 0.43 48 LEU A O 6
ATOM 8410 N N . GLN A 1 49 ? -8.632 13.090 -4.843 1.00 0.45 49 GLN A N 6
ATOM 8411 C CA . GLN A 1 49 ? -8.314 12.820 -6.237 1.00 0.47 49 GLN A CA 6
ATOM 8412 C C . GLN A 1 49 ? -6.920 13.343 -6.587 1.00 0.46 49 GLN A C 6
ATOM 8413 O O . GLN A 1 49 ? -6.152 12.678 -7.283 1.00 0.48 49 GLN A O 6
ATOM 8427 N N . ASP A 1 50 ? -6.583 14.522 -6.084 1.00 0.45 50 ASP A N 6
ATOM 8428 C CA . ASP A 1 50 ? -5.279 15.102 -6.367 1.00 0.46 50 ASP A CA 6
ATOM 8429 C C . ASP A 1 50 ? -4.185 14.362 -5.610 1.00 0.42 50 ASP A C 6
ATOM 8430 O O . ASP A 1 50 ? -3.042 14.317 -6.043 1.00 0.45 50 ASP A O 6
ATOM 8439 N N . MET A 1 51 ? -4.547 13.765 -4.475 1.00 0.39 51 MET A N 6
ATOM 8440 C CA . MET A 1 51 ? -3.583 13.019 -3.670 1.00 0.38 51 MET A CA 6
ATOM 8441 C C . MET A 1 51 ? -3.044 11.828 -4.452 1.00 0.37 51 MET A C 6
ATOM 8442 O O . MET A 1 51 ? -1.855 11.525 -4.385 1.00 0.38 51 MET A O 6
ATOM 8456 N N . ILE A 1 52 ? -3.904 11.167 -5.221 1.00 0.39 52 ILE A N 6
ATOM 8457 C CA . ILE A 1 52 ? -3.470 10.030 -6.015 1.00 0.43 52 ILE A CA 6
ATOM 8458 C C . ILE A 1 52 ? -2.756 10.514 -7.278 1.00 0.47 52 ILE A C 6
ATOM 8459 O O . ILE A 1 52 ? -2.019 9.771 -7.920 1.00 0.52 52 ILE A O 6
ATOM 8475 N N . ASN A 1 53 ? -2.937 11.789 -7.596 1.00 0.50 53 ASN A N 6
ATOM 8476 C CA . ASN A 1 53 ? -2.292 12.396 -8.753 1.00 0.57 53 ASN A CA 6
ATOM 8477 C C . ASN A 1 53 ? -0.886 12.832 -8.361 1.00 0.56 53 ASN A C 6
ATOM 8478 O O . ASN A 1 53 ? 0.033 12.872 -9.179 1.00 0.61 53 ASN A O 6
ATOM 8489 N N . GLU A 1 54 ? -0.730 13.131 -7.081 1.00 0.50 54 GLU A N 6
ATOM 8490 C CA . GLU A 1 54 ? 0.542 13.574 -6.528 1.00 0.51 54 GLU A CA 6
ATOM 8491 C C . GLU A 1 54 ? 1.456 12.387 -6.240 1.00 0.50 54 GLU A C 6
ATOM 8492 O O . GLU A 1 54 ? 2.439 12.517 -5.505 1.00 0.71 54 GLU A O 6
ATOM 8504 N N . VAL A 1 55 ? 1.114 11.228 -6.793 1.00 0.48 55 VAL A N 6
ATOM 8505 C CA . VAL A 1 55 ? 1.898 10.017 -6.584 1.00 0.46 55 VAL A CA 6
ATOM 8506 C C . VAL A 1 55 ? 1.922 9.149 -7.841 1.00 0.47 55 VAL A C 6
ATOM 8507 O O . VAL A 1 55 ? 2.965 8.597 -8.207 1.00 0.69 55 VAL A O 6
ATOM 8520 N N . ASP A 1 56 ? 0.780 9.037 -8.509 1.00 0.52 56 ASP A N 6
ATOM 8521 C CA . ASP A 1 56 ? 0.695 8.232 -9.720 1.00 0.52 56 ASP A CA 6
ATOM 8522 C C . ASP A 1 56 ? 1.290 8.978 -10.910 1.00 0.62 56 ASP A C 6
ATOM 8523 O O . ASP A 1 56 ? 0.613 9.749 -11.595 1.00 0.70 56 ASP A O 6
ATOM 8532 N N . ALA A 1 57 ? 2.572 8.743 -11.135 1.00 0.68 57 ALA A N 6
ATOM 8533 C CA . ALA A 1 57 ? 3.308 9.390 -12.211 1.00 0.81 57 ALA A CA 6
ATOM 8534 C C . ALA A 1 57 ? 2.835 8.939 -13.587 1.00 0.81 57 ALA A C 6
ATOM 8535 O O . ALA A 1 57 ? 2.911 9.700 -14.556 1.00 0.88 57 ALA A O 6
ATOM 8542 N N . ASP A 1 58 ? 2.342 7.714 -13.682 1.00 0.76 58 ASP A N 6
ATOM 8543 C CA . ASP A 1 58 ? 1.867 7.190 -14.960 1.00 0.79 58 ASP A CA 6
ATOM 8544 C C . ASP A 1 58 ? 0.624 7.946 -15.418 1.00 0.80 58 ASP A C 6
ATOM 8545 O O . ASP A 1 58 ? 0.476 8.234 -16.598 1.00 0.85 58 ASP A O 6
ATOM 8554 N N . GLY A 1 59 ? -0.263 8.264 -14.484 1.00 0.85 59 GLY A N 6
ATOM 8555 C CA . GLY A 1 59 ? -1.463 9.010 -14.817 1.00 0.90 59 GLY A CA 6
ATOM 8556 C C . GLY A 1 59 ? -2.665 8.126 -15.070 1.00 0.91 59 GLY A C 6
ATOM 8557 O O . GLY A 1 59 ? -3.377 8.295 -16.060 1.00 1.03 59 GLY A O 6
ATOM 8561 N N . ASN A 1 60 ? -2.886 7.175 -14.189 1.00 0.82 60 ASN A N 6
ATOM 8562 C CA . ASN A 1 60 ? -4.021 6.277 -14.312 1.00 0.85 60 ASN A CA 6
ATOM 8563 C C . ASN A 1 60 ? -4.677 6.065 -12.949 1.00 0.78 60 ASN A C 6
ATOM 8564 O O . ASN A 1 60 ? -5.670 5.355 -12.820 1.00 0.93 60 ASN A O 6
ATOM 8575 N N . GLY A 1 61 ? -4.103 6.704 -11.928 1.00 0.64 61 GLY A N 6
ATOM 8576 C CA . GLY A 1 61 ? -4.634 6.621 -10.579 1.00 0.63 61 GLY A CA 6
ATOM 8577 C C . GLY A 1 61 ? -4.473 5.249 -9.958 1.00 0.58 61 GLY A C 6
ATOM 8578 O O . GLY A 1 61 ? -5.111 4.941 -8.954 1.00 0.67 61 GLY A O 6
ATOM 8582 N N . THR A 1 62 ? -3.624 4.420 -10.546 1.00 0.53 62 THR A N 6
ATOM 8583 C CA . THR A 1 62 ? -3.406 3.077 -10.043 1.00 0.52 62 THR A CA 6
ATOM 8584 C C . THR A 1 62 ? -1.915 2.742 -9.976 1.00 0.49 62 THR A C 6
ATOM 8585 O O . THR A 1 62 ? -1.151 3.004 -10.918 1.00 0.54 62 THR A O 6
ATOM 8596 N N . ILE A 1 63 ? -1.498 2.171 -8.854 1.00 0.47 63 ILE A N 6
ATOM 8597 C CA . ILE A 1 63 ? -0.107 1.777 -8.660 1.00 0.46 63 ILE A CA 6
ATOM 8598 C C . ILE A 1 63 ? -0.029 0.278 -8.383 1.00 0.50 63 ILE A C 6
ATOM 8599 O O . ILE A 1 63 ? -0.613 -0.205 -7.410 1.00 0.48 63 ILE A O 6
ATOM 8615 N N . ASP A 1 64 ? 0.659 -0.440 -9.260 1.00 0.57 64 ASP A N 6
ATOM 8616 C CA . ASP A 1 64 ? 0.823 -1.884 -9.118 1.00 0.64 64 ASP A CA 6
ATOM 8617 C C . ASP A 1 64 ? 2.189 -2.191 -8.500 1.00 0.65 64 ASP A C 6
ATOM 8618 O O . ASP A 1 64 ? 2.905 -1.266 -8.101 1.00 0.61 64 ASP A O 6
ATOM 8627 N N . PHE A 1 65 ? 2.549 -3.472 -8.447 1.00 0.73 65 PHE A N 6
ATOM 8628 C CA . PHE A 1 65 ? 3.827 -3.916 -7.875 1.00 0.77 65 PHE A CA 6
ATOM 8629 C C . PHE A 1 65 ? 5.020 -3.162 -8.473 1.00 0.75 65 PHE A C 6
ATOM 8630 O O . PHE A 1 65 ? 5.795 -2.579 -7.721 1.00 0.75 65 PHE A O 6
ATOM 8647 N N . PRO A 1 66 ? 5.196 -3.155 -9.815 1.00 0.76 66 PRO A N 6
ATOM 8648 C CA . PRO A 1 66 ? 6.305 -2.446 -10.459 1.00 0.78 66 PRO A CA 6
ATOM 8649 C C . PRO A 1 66 ? 6.446 -1.011 -9.963 1.00 0.73 66 PRO A C 6
ATOM 8650 O O . PRO A 1 66 ? 7.551 -0.562 -9.660 1.00 0.77 66 PRO A O 6
ATOM 8661 N N . GLU A 1 67 ? 5.313 -0.322 -9.863 1.00 0.66 67 GLU A N 6
ATOM 8662 C CA . GLU A 1 67 ? 5.284 1.064 -9.411 1.00 0.62 67 GLU A CA 6
ATOM 8663 C C . GLU A 1 67 ? 5.633 1.150 -7.932 1.00 0.62 67 GLU A C 6
ATOM 8664 O O . GLU A 1 67 ? 6.455 1.962 -7.533 1.00 0.64 67 GLU A O 6
ATOM 8676 N N . PHE A 1 68 ? 5.007 0.291 -7.128 1.00 0.60 68 PHE A N 6
ATOM 8677 C CA . PHE A 1 68 ? 5.224 0.269 -5.678 1.00 0.59 68 PHE A CA 6
ATOM 8678 C C . PHE A 1 68 ? 6.687 0.013 -5.337 1.00 0.63 68 PHE A C 6
ATOM 8679 O O . PHE A 1 68 ? 7.245 0.628 -4.423 1.00 0.67 68 PHE A O 6
ATOM 8696 N N . LEU A 1 69 ? 7.302 -0.895 -6.088 1.00 0.66 69 LEU A N 6
ATOM 8697 C CA . LEU A 1 69 ? 8.704 -1.245 -5.890 1.00 0.72 69 LEU A CA 6
ATOM 8698 C C . LEU A 1 69 ? 9.603 -0.017 -6.006 1.00 0.76 69 LEU A C 6
ATOM 8699 O O . LEU A 1 69 ? 10.606 0.096 -5.304 1.00 0.82 69 LEU A O 6
ATOM 8715 N N . THR A 1 70 ? 9.235 0.898 -6.891 1.00 0.75 70 THR A N 6
ATOM 8716 C CA . THR A 1 70 ? 9.999 2.117 -7.102 1.00 0.82 70 THR A CA 6
ATOM 8717 C C . THR A 1 70 ? 9.556 3.216 -6.128 1.00 0.78 70 THR A C 6
ATOM 8718 O O . THR A 1 70 ? 10.382 3.977 -5.623 1.00 0.98 70 THR A O 6
ATOM 8729 N N . MET A 1 71 ? 8.249 3.272 -5.868 1.00 0.69 71 MET A N 6
ATOM 8730 C CA . MET A 1 71 ? 7.660 4.271 -4.972 1.00 0.66 71 MET A CA 6
ATOM 8731 C C . MET A 1 71 ? 8.250 4.184 -3.566 1.00 0.66 71 MET A C 6
ATOM 8732 O O . MET A 1 71 ? 8.645 5.190 -2.983 1.00 0.69 71 MET A O 6
ATOM 8746 N N . MET A 1 72 ? 8.336 2.977 -3.032 1.00 0.71 72 MET A N 6
ATOM 8747 C CA . MET A 1 72 ? 8.875 2.779 -1.689 1.00 0.77 72 MET A CA 6
ATOM 8748 C C . MET A 1 72 ? 10.387 2.563 -1.725 1.00 0.84 72 MET A C 6
ATOM 8749 O O . MET A 1 72 ? 10.940 1.876 -0.868 1.00 0.99 72 MET A O 6
ATOM 8763 N N . ALA A 1 73 ? 11.050 3.149 -2.720 1.00 0.92 73 ALA A N 6
ATOM 8764 C CA . ALA A 1 73 ? 12.495 3.033 -2.863 1.00 0.99 73 ALA A CA 6
ATOM 8765 C C . ALA A 1 73 ? 13.104 4.387 -3.212 1.00 1.02 73 ALA A C 6
ATOM 8766 O O . ALA A 1 73 ? 14.060 4.837 -2.569 1.00 1.21 73 ALA A O 6
ATOM 8773 N N . ARG A 1 74 ? 12.531 5.044 -4.216 1.00 0.99 74 ARG A N 6
ATOM 8774 C CA . ARG A 1 74 ? 13.004 6.349 -4.654 1.00 1.04 74 ARG A CA 6
ATOM 8775 C C . ARG A 1 74 ? 12.544 7.420 -3.676 1.00 0.99 74 ARG A C 6
ATOM 8776 O O . ARG A 1 74 ? 11.469 7.992 -3.832 1.00 1.02 74 ARG A O 6
ATOM 8797 N N . LYS A 1 75 ? 13.362 7.683 -2.673 1.00 1.13 75 LYS A N 6
ATOM 8798 C CA . LYS A 1 75 ? 13.031 8.677 -1.669 1.00 1.20 75 LYS A CA 6
ATOM 8799 C C . LYS A 1 75 ? 13.749 9.989 -1.957 1.00 1.26 75 LYS A C 6
ATOM 8800 O O . LYS A 1 75 ? 14.768 10.011 -2.650 1.00 1.34 75 LYS A O 6
ATOM 8819 N N . MET A 1 76 ? 13.217 11.079 -1.421 1.00 1.32 76 MET A N 6
ATOM 8820 C CA . MET A 1 76 ? 13.798 12.396 -1.625 1.00 1.43 76 MET A CA 6
ATOM 8821 C C . MET A 1 76 ? 14.973 12.625 -0.676 1.00 1.44 76 MET A C 6
ATOM 8822 O O . MET A 1 76 ? 15.123 11.921 0.324 1.00 1.49 76 MET A O 6
ATOM 8836 N N . LYS A 1 77 ? 15.796 13.611 -0.993 1.00 1.50 77 LYS A N 6
ATOM 8837 C CA . LYS A 1 77 ? 16.965 13.915 -0.183 1.00 1.56 77 LYS A CA 6
ATOM 8838 C C . LYS A 1 77 ? 16.706 15.073 0.781 1.00 1.66 77 LYS A C 6
ATOM 8839 O O . LYS A 1 77 ? 17.550 15.402 1.615 1.00 2.06 77 LYS A O 6
ATOM 8858 N N . ASP A 1 78 ? 15.543 15.701 0.653 1.00 1.54 78 ASP A N 6
ATOM 8859 C CA . ASP A 1 78 ? 15.188 16.811 1.528 1.00 1.63 78 ASP A CA 6
ATOM 8860 C C . ASP A 1 78 ? 14.628 16.272 2.834 1.00 1.72 78 ASP A C 6
ATOM 8861 O O . ASP A 1 78 ? 14.601 15.061 3.055 1.00 1.77 78 ASP A O 6
ATOM 8870 N N . THR A 1 79 ? 14.176 17.162 3.696 1.00 1.95 79 THR A N 6
ATOM 8871 C CA . THR A 1 79 ? 13.614 16.762 4.975 1.00 2.15 79 THR A CA 6
ATOM 8872 C C . THR A 1 79 ? 12.096 16.653 4.880 1.00 2.00 79 THR A C 6
ATOM 8873 O O . THR A 1 79 ? 11.438 17.555 4.367 1.00 2.13 79 THR A O 6
ATOM 8884 N N . ASP A 1 80 ? 11.552 15.537 5.340 1.00 2.01 80 ASP A N 6
ATOM 8885 C CA . ASP A 1 80 ? 10.115 15.314 5.305 1.00 2.07 80 ASP A CA 6
ATOM 8886 C C . ASP A 1 80 ? 9.560 15.242 6.718 1.00 2.26 80 ASP A C 6
ATOM 8887 O O . ASP A 1 80 ? 10.342 14.932 7.640 1.00 2.49 80 ASP A O 6
ATOM 8897 N N . ARG B 2 1 ? 4.138 15.772 0.097 1.00 0.99 287 ARG B N 6
ATOM 8898 C CA . ARG B 2 1 ? 3.557 15.185 -1.127 1.00 0.79 287 ARG B CA 6
ATOM 8899 C C . ARG B 2 1 ? 2.962 13.816 -0.799 1.00 0.66 287 ARG B C 6
ATOM 8900 O O . ARG B 2 1 ? 3.028 13.367 0.352 1.00 0.65 287 ARG B O 6
ATOM 8923 N N . ALA B 2 2 ? 2.364 13.159 -1.790 1.00 0.60 288 ALA B N 6
ATOM 8924 C CA . ALA B 2 2 ? 1.763 11.836 -1.602 1.00 0.51 288 ALA B CA 6
ATOM 8925 C C . ALA B 2 2 ? 2.791 10.816 -1.142 1.00 0.50 288 ALA B C 6
ATOM 8926 O O . ALA B 2 2 ? 2.456 9.824 -0.505 1.00 0.48 288 ALA B O 6
ATOM 8933 N N . ALA B 2 3 ? 4.055 11.083 -1.442 1.00 0.54 289 ALA B N 6
ATOM 8934 C CA . ALA B 2 3 ? 5.143 10.196 -1.064 1.00 0.57 289 ALA B CA 6
ATOM 8935 C C . ALA B 2 3 ? 5.299 10.194 0.446 1.00 0.58 289 ALA B C 6
ATOM 8936 O O . ALA B 2 3 ? 6.121 9.461 0.951 1.00 0.65 289 ALA B O 6
ATOM 8943 N N . ASN B 2 4 ? 4.633 11.136 1.128 1.00 0.56 290 ASN B N 6
ATOM 8944 C CA . ASN B 2 4 ? 4.608 11.166 2.602 1.00 0.58 290 ASN B CA 6
ATOM 8945 C C . ASN B 2 4 ? 3.305 10.566 3.144 1.00 0.53 290 ASN B C 6
ATOM 8946 O O . ASN B 2 4 ? 3.292 9.857 4.169 1.00 0.53 290 ASN B O 6
ATOM 8957 N N . LEU B 2 5 ? 2.211 10.802 2.407 1.00 0.51 291 LEU B N 6
ATOM 8958 C CA . LEU B 2 5 ? 0.858 10.348 2.776 1.00 0.48 291 LEU B CA 6
ATOM 8959 C C . LEU B 2 5 ? 0.677 8.888 2.424 1.00 0.46 291 LEU B C 6
ATOM 8960 O O . LEU B 2 5 ? -0.367 8.320 2.664 1.00 0.71 291 LEU B O 6
ATOM 8976 N N . TRP B 2 6 ? 1.652 8.344 1.724 1.00 0.41 292 TRP B N 6
ATOM 8977 C CA . TRP B 2 6 ? 1.693 6.922 1.413 1.00 0.39 292 TRP B CA 6
ATOM 8978 C C . TRP B 2 6 ? 2.507 6.216 2.513 1.00 0.41 292 TRP B C 6
ATOM 8979 O O . TRP B 2 6 ? 2.031 5.247 3.114 1.00 0.41 292 TRP B O 6
ATOM 9000 N N . PRO B 2 7 ? 3.768 6.652 2.774 1.00 0.44 293 PRO B N 6
ATOM 9001 C CA . PRO B 2 7 ? 4.605 6.111 3.866 1.00 0.48 293 PRO B CA 6
ATOM 9002 C C . PRO B 2 7 ? 3.867 6.041 5.190 1.00 0.46 293 PRO B C 6
ATOM 9003 O O . PRO B 2 7 ? 4.035 5.084 5.937 1.00 0.47 293 PRO B O 6
ATOM 9014 N N . SER B 2 8 ? 3.043 7.052 5.476 1.00 0.47 294 SER B N 6
ATOM 9015 C CA . SER B 2 8 ? 2.259 7.055 6.705 1.00 0.47 294 SER B CA 6
ATOM 9016 C C . SER B 2 8 ? 1.313 5.832 6.690 1.00 0.42 294 SER B C 6
ATOM 9017 O O . SER B 2 8 ? 1.417 4.977 7.566 1.00 0.40 294 SER B O 6
ATOM 9025 N N . PRO B 2 9 ? 0.360 5.732 5.724 1.00 0.44 295 PRO B N 6
ATOM 9026 C CA . PRO B 2 9 ? -0.507 4.552 5.567 1.00 0.43 295 PRO B CA 6
ATOM 9027 C C . PRO B 2 9 ? 0.258 3.222 5.631 1.00 0.40 295 PRO B C 6
ATOM 9028 O O . PRO B 2 9 ? -0.215 2.254 6.233 1.00 0.43 295 PRO B O 6
ATOM 9039 N N . LEU B 2 10 ? 1.439 3.184 5.017 1.00 0.38 296 LEU B N 6
ATOM 9040 C CA . LEU B 2 10 ? 2.264 1.978 5.037 1.00 0.37 296 LEU B CA 6
ATOM 9041 C C . LEU B 2 10 ? 2.796 1.732 6.451 1.00 0.39 296 LEU B C 6
ATOM 9042 O O . LEU B 2 10 ? 2.891 0.587 6.906 1.00 0.43 296 LEU B O 6
ATOM 9058 N N . MET B 2 11 ? 3.133 2.817 7.137 1.00 0.39 297 MET B N 6
ATOM 9059 C CA . MET B 2 11 ? 3.617 2.753 8.509 1.00 0.42 297 MET B CA 6
ATOM 9060 C C . MET B 2 11 ? 2.509 2.197 9.389 1.00 0.41 297 MET B C 6
ATOM 9061 O O . MET B 2 11 ? 2.752 1.423 10.318 1.00 0.45 297 MET B O 6
ATOM 9075 N N . ILE B 2 12 ? 1.284 2.598 9.073 1.00 0.41 298 ILE B N 6
ATOM 9076 C CA . ILE B 2 12 ? 0.105 2.122 9.781 1.00 0.43 298 ILE B CA 6
ATOM 9077 C C . ILE B 2 12 ? -0.020 0.619 9.584 1.00 0.44 298 ILE B C 6
ATOM 9078 O O . ILE B 2 12 ? -0.318 -0.125 10.520 1.00 0.47 298 ILE B O 6
ATOM 9094 N N . LYS B 2 13 ? 0.243 0.181 8.361 1.00 0.42 299 LYS B N 6
ATOM 9095 C CA . LYS B 2 13 ? 0.182 -1.230 8.028 1.00 0.45 299 LYS B CA 6
ATOM 9096 C C . LYS B 2 13 ? 1.213 -1.995 8.842 1.00 0.45 299 LYS B C 6
ATOM 9097 O O . LYS B 2 13 ? 0.926 -3.066 9.368 1.00 0.51 299 LYS B O 6
ATOM 9116 N N . ARG B 2 14 ? 2.416 -1.439 8.935 1.00 0.43 300 ARG B N 6
ATOM 9117 C CA . ARG B 2 14 ? 3.491 -2.068 9.692 1.00 0.47 300 ARG B CA 6
ATOM 9118 C C . ARG B 2 14 ? 3.129 -2.139 11.171 1.00 0.50 300 ARG B C 6
ATOM 9119 O O . ARG B 2 14 ? 3.485 -3.089 11.873 1.00 0.54 300 ARG B O 6
ATOM 9140 N N . SER B 2 15 ? 2.404 -1.125 11.635 1.00 0.50 301 SER B N 6
ATOM 9141 C CA . SER B 2 15 ? 1.957 -1.070 13.019 1.00 0.55 301 SER B CA 6
ATOM 9142 C C . SER B 2 15 ? 0.890 -2.138 13.246 1.00 0.59 301 SER B C 6
ATOM 9143 O O . SER B 2 15 ? 0.817 -2.744 14.320 1.00 0.66 301 SER B O 6
ATOM 9151 N N . LYS B 2 16 ? 0.074 -2.383 12.220 1.00 0.58 302 LYS B N 6
ATOM 9152 C CA . LYS B 2 16 ? -0.959 -3.410 12.297 1.00 0.65 302 LYS B CA 6
ATOM 9153 C C . LYS B 2 16 ? -0.315 -4.791 12.157 1.00 0.68 302 LYS B C 6
ATOM 9154 O O . LYS B 2 16 ? -0.820 -5.784 12.679 1.00 0.76 302 LYS B O 6
ATOM 9173 N N . LYS B 2 17 ? 0.803 -4.835 11.444 1.00 0.62 303 LYS B N 6
ATOM 9174 C CA . LYS B 2 17 ? 1.547 -6.073 11.247 1.00 0.65 303 LYS B CA 6
ATOM 9175 C C . LYS B 2 17 ? 2.183 -6.473 12.565 1.00 0.72 303 LYS B C 6
ATOM 9176 O O . LYS B 2 17 ? 2.304 -7.650 12.889 1.00 0.82 303 LYS B O 6
ATOM 9195 N N . ASN B 2 18 ? 2.599 -5.466 13.319 1.00 0.69 304 ASN B N 6
ATOM 9196 C CA . ASN B 2 18 ? 3.207 -5.677 14.620 1.00 0.78 304 ASN B CA 6
ATOM 9197 C C . ASN B 2 18 ? 2.119 -6.019 15.629 1.00 0.88 304 ASN B C 6
ATOM 9198 O O . ASN B 2 18 ? 2.318 -6.829 16.535 1.00 1.04 304 ASN B O 6
ATOM 9209 N N . SER B 2 19 ? 1.001 -5.324 15.498 1.00 0.82 305 SER B N 6
ATOM 9210 C CA . SER B 2 19 ? -0.151 -5.537 16.355 1.00 0.93 305 SER B CA 6
ATOM 9211 C C . SER B 2 19 ? -1.170 -6.491 15.713 1.00 1.13 305 SER B C 6
ATOM 9212 O O . SER B 2 19 ? -0.918 -7.712 15.705 1.00 1.39 305 SER B O 6
ATOM 9223 N N . ALA A 1 1 ? 24.248 -13.464 -4.574 1.00 2.58 1 ALA A N 7
ATOM 9224 C CA . ALA A 1 1 ? 23.913 -12.142 -5.136 1.00 2.36 1 ALA A CA 7
ATOM 9225 C C . ALA A 1 1 ? 22.485 -11.752 -4.752 1.00 2.09 1 ALA A C 7
ATOM 9226 O O . ALA A 1 1 ? 21.737 -12.558 -4.184 1.00 2.15 1 ALA A O 7
ATOM 9235 N N . ASP A 1 2 ? 22.113 -10.518 -5.072 1.00 1.93 2 ASP A N 7
ATOM 9236 C CA . ASP A 1 2 ? 20.783 -10.002 -4.774 1.00 1.85 2 ASP A CA 7
ATOM 9237 C C . ASP A 1 2 ? 19.753 -10.629 -5.707 1.00 1.77 2 ASP A C 7
ATOM 9238 O O . ASP A 1 2 ? 19.523 -10.155 -6.818 1.00 2.06 2 ASP A O 7
ATOM 9247 N N . GLN A 1 3 ? 19.190 -11.740 -5.266 1.00 1.60 3 GLN A N 7
ATOM 9248 C CA . GLN A 1 3 ? 18.180 -12.453 -6.026 1.00 1.62 3 GLN A CA 7
ATOM 9249 C C . GLN A 1 3 ? 17.201 -13.115 -5.058 1.00 1.52 3 GLN A C 7
ATOM 9250 O O . GLN A 1 3 ? 15.981 -12.948 -5.161 1.00 1.55 3 GLN A O 7
ATOM 9264 N N . LEU A 1 4 ? 17.757 -13.860 -4.105 1.00 1.47 4 LEU A N 7
ATOM 9265 C CA . LEU A 1 4 ? 16.964 -14.550 -3.093 1.00 1.42 4 LEU A CA 7
ATOM 9266 C C . LEU A 1 4 ? 16.900 -13.710 -1.825 1.00 1.35 4 LEU A C 7
ATOM 9267 O O . LEU A 1 4 ? 16.931 -14.233 -0.707 1.00 1.37 4 LEU A O 7
ATOM 9283 N N . THR A 1 5 ? 16.808 -12.404 -2.010 1.00 1.33 5 THR A N 7
ATOM 9284 C CA . THR A 1 5 ? 16.743 -11.480 -0.896 1.00 1.31 5 THR A CA 7
ATOM 9285 C C . THR A 1 5 ? 15.370 -11.531 -0.224 1.00 1.19 5 THR A C 7
ATOM 9286 O O . THR A 1 5 ? 15.258 -12.006 0.907 1.00 1.18 5 THR A O 7
ATOM 9297 N N . GLU A 1 6 ? 14.342 -11.057 -0.948 1.00 1.16 6 GLU A N 7
ATOM 9298 C CA . GLU A 1 6 ? 12.957 -11.038 -0.461 1.00 1.10 6 GLU A CA 7
ATOM 9299 C C . GLU A 1 6 ? 12.877 -10.561 0.993 1.00 1.10 6 GLU A C 7
ATOM 9300 O O . GLU A 1 6 ? 12.534 -11.332 1.895 1.00 1.15 6 GLU A O 7
ATOM 9312 N N . GLU A 1 7 ? 13.189 -9.288 1.210 1.00 1.09 7 GLU A N 7
ATOM 9313 C CA . GLU A 1 7 ? 13.170 -8.712 2.546 1.00 1.13 7 GLU A CA 7
ATOM 9314 C C . GLU A 1 7 ? 12.217 -7.519 2.628 1.00 1.08 7 GLU A C 7
ATOM 9315 O O . GLU A 1 7 ? 11.428 -7.401 3.569 1.00 1.13 7 GLU A O 7
ATOM 9327 N N . GLN A 1 8 ? 12.274 -6.646 1.630 1.00 1.08 8 GLN A N 7
ATOM 9328 C CA . GLN A 1 8 ? 11.434 -5.456 1.600 1.00 1.06 8 GLN A CA 7
ATOM 9329 C C . GLN A 1 8 ? 10.113 -5.756 0.902 1.00 0.96 8 GLN A C 7
ATOM 9330 O O . GLN A 1 8 ? 9.062 -5.228 1.274 1.00 0.95 8 GLN A O 7
ATOM 9344 N N . ILE A 1 9 ? 10.172 -6.630 -0.097 1.00 0.93 9 ILE A N 7
ATOM 9345 C CA . ILE A 1 9 ? 8.988 -7.027 -0.850 1.00 0.90 9 ILE A CA 7
ATOM 9346 C C . ILE A 1 9 ? 7.988 -7.722 0.075 1.00 0.82 9 ILE A C 7
ATOM 9347 O O . ILE A 1 9 ? 6.778 -7.712 -0.168 1.00 0.80 9 ILE A O 7
ATOM 9363 N N . ALA A 1 10 ? 8.502 -8.307 1.154 1.00 0.85 10 ALA A N 7
ATOM 9364 C CA . ALA A 1 10 ? 7.664 -9.005 2.126 1.00 0.85 10 ALA A CA 7
ATOM 9365 C C . ALA A 1 10 ? 6.681 -8.042 2.799 1.00 0.75 10 ALA A C 7
ATOM 9366 O O . ALA A 1 10 ? 5.517 -8.372 3.032 1.00 0.79 10 ALA A O 7
ATOM 9373 N N . GLU A 1 11 ? 7.152 -6.837 3.079 1.00 0.69 11 GLU A N 7
ATOM 9374 C CA . GLU A 1 11 ? 6.327 -5.826 3.721 1.00 0.64 11 GLU A CA 7
ATOM 9375 C C . GLU A 1 11 ? 5.483 -5.096 2.692 1.00 0.63 11 GLU A C 7
ATOM 9376 O O . GLU A 1 11 ? 4.480 -4.459 3.029 1.00 0.64 11 GLU A O 7
ATOM 9388 N N . PHE A 1 12 ? 5.889 -5.204 1.434 1.00 0.64 12 PHE A N 7
ATOM 9389 C CA . PHE A 1 12 ? 5.162 -4.575 0.342 1.00 0.67 12 PHE A CA 7
ATOM 9390 C C . PHE A 1 12 ? 3.911 -5.380 0.043 1.00 0.66 12 PHE A C 7
ATOM 9391 O O . PHE A 1 12 ? 2.836 -4.829 -0.200 1.00 0.68 12 PHE A O 7
ATOM 9408 N N . LYS A 1 13 ? 4.063 -6.696 0.085 1.00 0.65 13 LYS A N 7
ATOM 9409 C CA . LYS A 1 13 ? 2.954 -7.604 -0.152 1.00 0.66 13 LYS A CA 7
ATOM 9410 C C . LYS A 1 13 ? 1.903 -7.444 0.949 1.00 0.61 13 LYS A C 7
ATOM 9411 O O . LYS A 1 13 ? 0.716 -7.684 0.729 1.00 0.66 13 LYS A O 7
ATOM 9430 N N . GLU A 1 14 ? 2.361 -7.006 2.116 1.00 0.57 14 GLU A N 7
ATOM 9431 C CA . GLU A 1 14 ? 1.473 -6.795 3.260 1.00 0.54 14 GLU A CA 7
ATOM 9432 C C . GLU A 1 14 ? 0.524 -5.641 2.981 1.00 0.50 14 GLU A C 7
ATOM 9433 O O . GLU A 1 14 ? -0.550 -5.562 3.565 1.00 0.49 14 GLU A O 7
ATOM 9445 N N . ALA A 1 15 ? 0.920 -4.745 2.084 1.00 0.51 15 ALA A N 7
ATOM 9446 C CA . ALA A 1 15 ? 0.086 -3.614 1.732 1.00 0.52 15 ALA A CA 7
ATOM 9447 C C . ALA A 1 15 ? -1.068 -4.078 0.852 1.00 0.50 15 ALA A C 7
ATOM 9448 O O . ALA A 1 15 ? -2.190 -3.618 1.000 1.00 0.51 15 ALA A O 7
ATOM 9455 N N . PHE A 1 16 ? -0.806 -5.028 -0.036 1.00 0.50 16 PHE A N 7
ATOM 9456 C CA . PHE A 1 16 ? -1.859 -5.543 -0.903 1.00 0.53 16 PHE A CA 7
ATOM 9457 C C . PHE A 1 16 ? -2.791 -6.473 -0.121 1.00 0.56 16 PHE A C 7
ATOM 9458 O O . PHE A 1 16 ? -3.775 -6.980 -0.657 1.00 0.74 16 PHE A O 7
ATOM 9475 N N . SER A 1 17 ? -2.478 -6.685 1.154 1.00 0.49 17 SER A N 7
ATOM 9476 C CA . SER A 1 17 ? -3.281 -7.557 1.997 1.00 0.54 17 SER A CA 7
ATOM 9477 C C . SER A 1 17 ? -3.998 -6.769 3.096 1.00 0.51 17 SER A C 7
ATOM 9478 O O . SER A 1 17 ? -5.219 -6.859 3.248 1.00 0.59 17 SER A O 7
ATOM 9486 N N . LEU A 1 18 ? -3.235 -5.998 3.857 1.00 0.44 18 LEU A N 7
ATOM 9487 C CA . LEU A 1 18 ? -3.799 -5.213 4.951 1.00 0.42 18 LEU A CA 7
ATOM 9488 C C . LEU A 1 18 ? -4.322 -3.867 4.467 1.00 0.41 18 LEU A C 7
ATOM 9489 O O . LEU A 1 18 ? -5.401 -3.428 4.868 1.00 0.46 18 LEU A O 7
ATOM 9505 N N . PHE A 1 19 ? -3.561 -3.220 3.596 1.00 0.43 19 PHE A N 7
ATOM 9506 C CA . PHE A 1 19 ? -3.927 -1.903 3.092 1.00 0.47 19 PHE A CA 7
ATOM 9507 C C . PHE A 1 19 ? -5.057 -1.996 2.069 1.00 0.48 19 PHE A C 7
ATOM 9508 O O . PHE A 1 19 ? -5.921 -1.114 2.001 1.00 0.61 19 PHE A O 7
ATOM 9525 N N . ASP A 1 20 ? -5.049 -3.063 1.275 1.00 0.44 20 ASP A N 7
ATOM 9526 C CA . ASP A 1 20 ? -6.089 -3.274 0.267 1.00 0.45 20 ASP A CA 7
ATOM 9527 C C . ASP A 1 20 ? -7.216 -4.108 0.855 1.00 0.51 20 ASP A C 7
ATOM 9528 O O . ASP A 1 20 ? -6.976 -5.154 1.459 1.00 0.58 20 ASP A O 7
ATOM 9537 N N . LYS A 1 21 ? -8.447 -3.642 0.680 1.00 0.58 21 LYS A N 7
ATOM 9538 C CA . LYS A 1 21 ? -9.605 -4.343 1.239 1.00 0.71 21 LYS A CA 7
ATOM 9539 C C . LYS A 1 21 ? -10.415 -5.072 0.172 1.00 0.68 21 LYS A C 7
ATOM 9540 O O . LYS A 1 21 ? -11.304 -5.857 0.495 1.00 0.86 21 LYS A O 7
ATOM 9559 N N . ASP A 1 22 ? -10.103 -4.823 -1.088 1.00 0.58 22 ASP A N 7
ATOM 9560 C CA . ASP A 1 22 ? -10.847 -5.439 -2.191 1.00 0.61 22 ASP A CA 7
ATOM 9561 C C . ASP A 1 22 ? -10.214 -6.745 -2.634 1.00 0.69 22 ASP A C 7
ATOM 9562 O O . ASP A 1 22 ? -10.913 -7.683 -3.005 1.00 0.82 22 ASP A O 7
ATOM 9571 N N . GLY A 1 23 ? -8.891 -6.803 -2.591 1.00 0.65 23 GLY A N 7
ATOM 9572 C CA . GLY A 1 23 ? -8.179 -7.996 -3.000 1.00 0.73 23 GLY A CA 7
ATOM 9573 C C . GLY A 1 23 ? -7.462 -7.799 -4.320 1.00 0.71 23 GLY A C 7
ATOM 9574 O O . GLY A 1 23 ? -6.813 -8.711 -4.837 1.00 0.87 23 GLY A O 7
ATOM 9578 N N . ASP A 1 24 ? -7.582 -6.600 -4.867 1.00 0.59 24 ASP A N 7
ATOM 9579 C CA . ASP A 1 24 ? -6.951 -6.263 -6.134 1.00 0.60 24 ASP A CA 7
ATOM 9580 C C . ASP A 1 24 ? -5.484 -5.908 -5.924 1.00 0.59 24 ASP A C 7
ATOM 9581 O O . ASP A 1 24 ? -4.658 -6.089 -6.817 1.00 0.74 24 ASP A O 7
ATOM 9590 N N . GLY A 1 25 ? -5.167 -5.405 -4.741 1.00 0.54 25 GLY A N 7
ATOM 9591 C CA . GLY A 1 25 ? -3.798 -5.045 -4.416 1.00 0.64 25 GLY A CA 7
ATOM 9592 C C . GLY A 1 25 ? -3.407 -3.659 -4.896 1.00 0.69 25 GLY A C 7
ATOM 9593 O O . GLY A 1 25 ? -2.803 -2.893 -4.143 1.00 1.30 25 GLY A O 7
ATOM 9597 N N . THR A 1 26 ? -3.743 -3.338 -6.143 1.00 0.46 26 THR A N 7
ATOM 9598 C CA . THR A 1 26 ? -3.405 -2.044 -6.726 1.00 0.48 26 THR A CA 7
ATOM 9599 C C . THR A 1 26 ? -3.878 -0.868 -5.861 1.00 0.46 26 THR A C 7
ATOM 9600 O O . THR A 1 26 ? -5.059 -0.749 -5.539 1.00 0.63 26 THR A O 7
ATOM 9611 N N . ILE A 1 27 ? -2.942 0.001 -5.486 1.00 0.37 27 ILE A N 7
ATOM 9612 C CA . ILE A 1 27 ? -3.276 1.156 -4.666 1.00 0.36 27 ILE A CA 7
ATOM 9613 C C . ILE A 1 27 ? -4.095 2.171 -5.448 1.00 0.32 27 ILE A C 7
ATOM 9614 O O . ILE A 1 27 ? -3.647 2.692 -6.475 1.00 0.37 27 ILE A O 7
ATOM 9630 N N . THR A 1 28 ? -5.296 2.425 -4.966 1.00 0.28 28 THR A N 7
ATOM 9631 C CA . THR A 1 28 ? -6.182 3.388 -5.576 1.00 0.28 28 THR A CA 7
ATOM 9632 C C . THR A 1 28 ? -6.646 4.375 -4.512 1.00 0.27 28 THR A C 7
ATOM 9633 O O . THR A 1 28 ? -6.399 4.173 -3.318 1.00 0.29 28 THR A O 7
ATOM 9644 N N . THR A 1 29 ? -7.272 5.449 -4.940 1.00 0.29 29 THR A N 7
ATOM 9645 C CA . THR A 1 29 ? -7.760 6.463 -4.029 1.00 0.33 29 THR A CA 7
ATOM 9646 C C . THR A 1 29 ? -8.700 5.870 -2.970 1.00 0.31 29 THR A C 7
ATOM 9647 O O . THR A 1 29 ? -8.736 6.332 -1.828 1.00 0.32 29 THR A O 7
ATOM 9658 N N . LYS A 1 30 ? -9.462 4.852 -3.359 1.00 0.31 30 LYS A N 7
ATOM 9659 C CA . LYS A 1 30 ? -10.398 4.185 -2.459 1.00 0.33 30 LYS A CA 7
ATOM 9660 C C . LYS A 1 30 ? -9.696 3.558 -1.247 1.00 0.33 30 LYS A C 7
ATOM 9661 O O . LYS A 1 30 ? -10.149 3.715 -0.110 1.00 0.38 30 LYS A O 7
ATOM 9680 N N . GLU A 1 31 ? -8.592 2.864 -1.473 1.00 0.31 31 GLU A N 7
ATOM 9681 C CA . GLU A 1 31 ? -7.875 2.208 -0.386 1.00 0.35 31 GLU A CA 7
ATOM 9682 C C . GLU A 1 31 ? -6.990 3.193 0.384 1.00 0.34 31 GLU A C 7
ATOM 9683 O O . GLU A 1 31 ? -6.631 2.960 1.550 1.00 0.39 31 GLU A O 7
ATOM 9695 N N . LEU A 1 32 ? -6.627 4.284 -0.278 1.00 0.31 32 LEU A N 7
ATOM 9696 C CA . LEU A 1 32 ? -5.795 5.315 0.328 1.00 0.33 32 LEU A CA 7
ATOM 9697 C C . LEU A 1 32 ? -6.596 6.095 1.364 1.00 0.35 32 LEU A C 7
ATOM 9698 O O . LEU A 1 32 ? -6.180 6.235 2.513 1.00 0.47 32 LEU A O 7
ATOM 9714 N N . GLY A 1 33 ? -7.771 6.561 0.955 1.00 0.30 33 GLY A N 7
ATOM 9715 C CA . GLY A 1 33 ? -8.619 7.337 1.838 1.00 0.33 33 GLY A CA 7
ATOM 9716 C C . GLY A 1 33 ? -9.217 6.534 2.982 1.00 0.34 33 GLY A C 7
ATOM 9717 O O . GLY A 1 33 ? -9.352 7.048 4.087 1.00 0.36 33 GLY A O 7
ATOM 9721 N N . THR A 1 34 ? -9.569 5.271 2.735 1.00 0.36 34 THR A N 7
ATOM 9722 C CA . THR A 1 34 ? -10.179 4.432 3.769 1.00 0.39 34 THR A CA 7
ATOM 9723 C C . THR A 1 34 ? -9.319 4.343 5.028 1.00 0.40 34 THR A C 7
ATOM 9724 O O . THR A 1 34 ? -9.847 4.254 6.137 1.00 0.46 34 THR A O 7
ATOM 9735 N N . VAL A 1 35 ? -8.001 4.388 4.868 1.00 0.40 35 VAL A N 7
ATOM 9736 C CA . VAL A 1 35 ? -7.119 4.310 6.024 1.00 0.43 35 VAL A CA 7
ATOM 9737 C C . VAL A 1 35 ? -7.083 5.653 6.742 1.00 0.40 35 VAL A C 7
ATOM 9738 O O . VAL A 1 35 ? -7.303 5.731 7.950 1.00 0.42 35 VAL A O 7
ATOM 9751 N N . MET A 1 36 ? -6.818 6.713 5.981 1.00 0.38 36 MET A N 7
ATOM 9752 C CA . MET A 1 36 ? -6.764 8.070 6.537 1.00 0.40 36 MET A CA 7
ATOM 9753 C C . MET A 1 36 ? -8.091 8.470 7.197 1.00 0.37 36 MET A C 7
ATOM 9754 O O . MET A 1 36 ? -8.108 9.194 8.192 1.00 0.39 36 MET A O 7
ATOM 9768 N N . ARG A 1 37 ? -9.196 7.971 6.654 1.00 0.36 37 ARG A N 7
ATOM 9769 C CA . ARG A 1 37 ? -10.529 8.267 7.177 1.00 0.38 37 ARG A CA 7
ATOM 9770 C C . ARG A 1 37 ? -10.670 7.849 8.637 1.00 0.40 37 ARG A C 7
ATOM 9771 O O . ARG A 1 37 ? -11.249 8.571 9.442 1.00 0.45 37 ARG A O 7
ATOM 9792 N N . SER A 1 38 ? -10.117 6.699 8.983 1.00 0.42 38 SER A N 7
ATOM 9793 C CA . SER A 1 38 ? -10.224 6.201 10.343 1.00 0.45 38 SER A CA 7
ATOM 9794 C C . SER A 1 38 ? -8.975 6.547 11.141 1.00 0.46 38 SER A C 7
ATOM 9795 O O . SER A 1 38 ? -8.908 6.318 12.347 1.00 0.59 38 SER A O 7
ATOM 9803 N N . LEU A 1 39 ? -7.986 7.093 10.457 1.00 0.40 39 LEU A N 7
ATOM 9804 C CA . LEU A 1 39 ? -6.751 7.483 11.111 1.00 0.43 39 LEU A CA 7
ATOM 9805 C C . LEU A 1 39 ? -6.873 8.898 11.663 1.00 0.46 39 LEU A C 7
ATOM 9806 O O . LEU A 1 39 ? -6.535 9.148 12.822 1.00 0.58 39 LEU A O 7
ATOM 9822 N N . GLY A 1 40 ? -7.370 9.821 10.837 1.00 0.44 40 GLY A N 7
ATOM 9823 C CA . GLY A 1 40 ? -7.520 11.194 11.275 1.00 0.50 40 GLY A CA 7
ATOM 9824 C C . GLY A 1 40 ? -8.484 11.982 10.407 1.00 0.50 40 GLY A C 7
ATOM 9825 O O . GLY A 1 40 ? -8.156 13.089 9.977 1.00 0.56 40 GLY A O 7
ATOM 9829 N N . GLN A 1 41 ? -9.659 11.399 10.128 1.00 0.49 41 GLN A N 7
ATOM 9830 C CA . GLN A 1 41 ? -10.697 12.049 9.310 1.00 0.54 41 GLN A CA 7
ATOM 9831 C C . GLN A 1 41 ? -10.274 12.146 7.840 1.00 0.51 41 GLN A C 7
ATOM 9832 O O . GLN A 1 41 ? -9.114 12.408 7.520 1.00 0.60 41 GLN A O 7
ATOM 9846 N N . ASN A 1 42 ? -11.225 11.915 6.944 1.00 0.53 42 ASN A N 7
ATOM 9847 C CA . ASN A 1 42 ? -10.955 11.974 5.513 1.00 0.53 42 ASN A CA 7
ATOM 9848 C C . ASN A 1 42 ? -11.406 13.315 4.936 1.00 0.50 42 ASN A C 7
ATOM 9849 O O . ASN A 1 42 ? -12.486 13.807 5.265 1.00 0.56 42 ASN A O 7
ATOM 9860 N N . PRO A 1 43 ? -10.579 13.923 4.072 1.00 0.49 43 PRO A N 7
ATOM 9861 C CA . PRO A 1 43 ? -10.898 15.204 3.430 1.00 0.54 43 PRO A CA 7
ATOM 9862 C C . PRO A 1 43 ? -11.907 15.041 2.293 1.00 0.50 43 PRO A C 7
ATOM 9863 O O . PRO A 1 43 ? -12.585 14.009 2.185 1.00 0.48 43 PRO A O 7
ATOM 9874 N N . THR A 1 44 ? -12.007 16.056 1.447 1.00 0.57 44 THR A N 7
ATOM 9875 C CA . THR A 1 44 ? -12.913 16.002 0.321 1.00 0.59 44 THR A CA 7
ATOM 9876 C C . THR A 1 44 ? -12.348 15.063 -0.737 1.00 0.53 44 THR A C 7
ATOM 9877 O O . THR A 1 44 ? -11.162 14.721 -0.709 1.00 0.50 44 THR A O 7
ATOM 9888 N N . GLU A 1 45 ? -13.185 14.646 -1.670 1.00 0.58 45 GLU A N 7
ATOM 9889 C CA . GLU A 1 45 ? -12.752 13.746 -2.728 1.00 0.58 45 GLU A CA 7
ATOM 9890 C C . GLU A 1 45 ? -11.780 14.462 -3.664 1.00 0.57 45 GLU A C 7
ATOM 9891 O O . GLU A 1 45 ? -10.910 13.836 -4.273 1.00 0.56 45 GLU A O 7
ATOM 9903 N N . ALA A 1 46 ? -11.943 15.776 -3.777 1.00 0.60 46 ALA A N 7
ATOM 9904 C CA . ALA A 1 46 ? -11.062 16.592 -4.608 1.00 0.61 46 ALA A CA 7
ATOM 9905 C C . ALA A 1 46 ? -9.637 16.548 -4.074 1.00 0.55 46 ALA A C 7
ATOM 9906 O O . ALA A 1 46 ? -8.693 16.283 -4.814 1.00 0.54 46 ALA A O 7
ATOM 9913 N N . GLU A 1 47 ? -9.497 16.786 -2.781 1.00 0.54 47 GLU A N 7
ATOM 9914 C CA . GLU A 1 47 ? -8.198 16.760 -2.125 1.00 0.51 47 GLU A CA 7
ATOM 9915 C C . GLU A 1 47 ? -7.588 15.359 -2.192 1.00 0.46 47 GLU A C 7
ATOM 9916 O O . GLU A 1 47 ? -6.370 15.199 -2.304 1.00 0.46 47 GLU A O 7
ATOM 9928 N N . LEU A 1 48 ? -8.442 14.350 -2.103 1.00 0.44 48 LEU A N 7
ATOM 9929 C CA . LEU A 1 48 ? -7.994 12.966 -2.165 1.00 0.44 48 LEU A CA 7
ATOM 9930 C C . LEU A 1 48 ? -7.523 12.628 -3.576 1.00 0.43 48 LEU A C 7
ATOM 9931 O O . LEU A 1 48 ? -6.578 11.861 -3.758 1.00 0.43 48 LEU A O 7
ATOM 9947 N N . GLN A 1 49 ? -8.179 13.217 -4.572 1.00 0.45 49 GLN A N 7
ATOM 9948 C CA . GLN A 1 49 ? -7.820 12.993 -5.965 1.00 0.47 49 GLN A CA 7
ATOM 9949 C C . GLN A 1 49 ? -6.459 13.613 -6.246 1.00 0.46 49 GLN A C 7
ATOM 9950 O O . GLN A 1 49 ? -5.629 13.025 -6.935 1.00 0.48 49 GLN A O 7
ATOM 9964 N N . ASP A 1 50 ? -6.225 14.791 -5.678 1.00 0.45 50 ASP A N 7
ATOM 9965 C CA . ASP A 1 50 ? -4.962 15.500 -5.859 1.00 0.46 50 ASP A CA 7
ATOM 9966 C C . ASP A 1 50 ? -3.815 14.654 -5.318 1.00 0.42 50 ASP A C 7
ATOM 9967 O O . ASP A 1 50 ? -2.685 14.709 -5.809 1.00 0.45 50 ASP A O 7
ATOM 9976 N N . MET A 1 51 ? -4.129 13.848 -4.310 1.00 0.39 51 MET A N 7
ATOM 9977 C CA . MET A 1 51 ? -3.147 12.970 -3.680 1.00 0.38 51 MET A CA 7
ATOM 9978 C C . MET A 1 51 ? -2.644 11.891 -4.642 1.00 0.37 51 MET A C 7
ATOM 9979 O O . MET A 1 51 ? -1.451 11.627 -4.699 1.00 0.38 51 MET A O 7
ATOM 9993 N N . ILE A 1 52 ? -3.552 11.282 -5.402 1.00 0.39 52 ILE A N 7
ATOM 9994 C CA . ILE A 1 52 ? -3.171 10.218 -6.333 1.00 0.43 52 ILE A CA 7
ATOM 9995 C C . ILE A 1 52 ? -2.401 10.778 -7.537 1.00 0.47 52 ILE A C 7
ATOM 9996 O O . ILE A 1 52 ? -1.686 10.052 -8.224 1.00 0.52 52 ILE A O 7
ATOM 10012 N N . ASN A 1 53 ? -2.520 12.077 -7.760 1.00 0.50 53 ASN A N 7
ATOM 10013 C CA . ASN A 1 53 ? -1.835 12.731 -8.871 1.00 0.57 53 ASN A CA 7
ATOM 10014 C C . ASN A 1 53 ? -0.383 13.021 -8.509 1.00 0.56 53 ASN A C 7
ATOM 10015 O O . ASN A 1 53 ? 0.490 13.122 -9.372 1.00 0.61 53 ASN A O 7
ATOM 10026 N N . GLU A 1 54 ? -0.136 13.139 -7.219 1.00 0.50 54 GLU A N 7
ATOM 10027 C CA . GLU A 1 54 ? 1.197 13.428 -6.709 1.00 0.51 54 GLU A CA 7
ATOM 10028 C C . GLU A 1 54 ? 1.940 12.144 -6.361 1.00 0.50 54 GLU A C 7
ATOM 10029 O O . GLU A 1 54 ? 3.017 12.186 -5.758 1.00 0.71 54 GLU A O 7
ATOM 10041 N N . VAL A 1 55 ? 1.369 11.002 -6.717 1.00 0.48 55 VAL A N 7
ATOM 10042 C CA . VAL A 1 55 ? 1.985 9.733 -6.363 1.00 0.46 55 VAL A CA 7
ATOM 10043 C C . VAL A 1 55 ? 1.834 8.676 -7.461 1.00 0.47 55 VAL A C 7
ATOM 10044 O O . VAL A 1 55 ? 1.858 7.469 -7.209 1.00 0.69 55 VAL A O 7
ATOM 10057 N N . ASP A 1 56 ? 1.688 9.143 -8.690 1.00 0.52 56 ASP A N 7
ATOM 10058 C CA . ASP A 1 56 ? 1.565 8.255 -9.843 1.00 0.52 56 ASP A CA 7
ATOM 10059 C C . ASP A 1 56 ? 2.213 8.903 -11.063 1.00 0.62 56 ASP A C 7
ATOM 10060 O O . ASP A 1 56 ? 1.600 9.702 -11.774 1.00 0.70 56 ASP A O 7
ATOM 10069 N N . ALA A 1 57 ? 3.469 8.541 -11.299 1.00 0.68 57 ALA A N 7
ATOM 10070 C CA . ALA A 1 57 ? 4.253 9.091 -12.400 1.00 0.81 57 ALA A CA 7
ATOM 10071 C C . ALA A 1 57 ? 3.698 8.679 -13.760 1.00 0.81 57 ALA A C 7
ATOM 10072 O O . ALA A 1 57 ? 3.834 9.415 -14.739 1.00 0.88 57 ALA A O 7
ATOM 10079 N N . ASP A 1 58 ? 3.079 7.505 -13.820 1.00 0.76 58 ASP A N 7
ATOM 10080 C CA . ASP A 1 58 ? 2.505 7.006 -15.067 1.00 0.79 58 ASP A CA 7
ATOM 10081 C C . ASP A 1 58 ? 1.269 7.812 -15.464 1.00 0.80 58 ASP A C 7
ATOM 10082 O O . ASP A 1 58 ? 0.833 7.777 -16.611 1.00 0.85 58 ASP A O 7
ATOM 10091 N N . GLY A 1 59 ? 0.731 8.563 -14.519 1.00 0.85 59 GLY A N 7
ATOM 10092 C CA . GLY A 1 59 ? -0.426 9.396 -14.790 1.00 0.90 59 GLY A CA 7
ATOM 10093 C C . GLY A 1 59 ? -1.677 8.610 -15.119 1.00 0.91 59 GLY A C 7
ATOM 10094 O O . GLY A 1 59 ? -2.422 8.965 -16.037 1.00 1.03 59 GLY A O 7
ATOM 10098 N N . ASN A 1 60 ? -1.902 7.538 -14.388 1.00 0.82 60 ASN A N 7
ATOM 10099 C CA . ASN A 1 60 ? -3.081 6.710 -14.597 1.00 0.85 60 ASN A CA 7
ATOM 10100 C C . ASN A 1 60 ? -3.924 6.645 -13.325 1.00 0.78 60 ASN A C 7
ATOM 10101 O O . ASN A 1 60 ? -5.114 6.340 -13.370 1.00 0.93 60 ASN A O 7
ATOM 10112 N N . GLY A 1 61 ? -3.297 6.956 -12.198 1.00 0.64 61 GLY A N 7
ATOM 10113 C CA . GLY A 1 61 ? -3.989 6.953 -10.924 1.00 0.63 61 GLY A CA 7
ATOM 10114 C C . GLY A 1 61 ? -4.007 5.584 -10.275 1.00 0.58 61 GLY A C 7
ATOM 10115 O O . GLY A 1 61 ? -4.930 5.263 -9.523 1.00 0.67 61 GLY A O 7
ATOM 10119 N N . THR A 1 62 ? -3.000 4.768 -10.571 1.00 0.53 62 THR A N 7
ATOM 10120 C CA . THR A 1 62 ? -2.905 3.428 -10.009 1.00 0.52 62 THR A CA 7
ATOM 10121 C C . THR A 1 62 ? -1.446 2.948 -9.976 1.00 0.49 62 THR A C 7
ATOM 10122 O O . THR A 1 62 ? -0.645 3.253 -10.874 1.00 0.54 62 THR A O 7
ATOM 10133 N N . ILE A 1 63 ? -1.103 2.227 -8.921 1.00 0.47 63 ILE A N 7
ATOM 10134 C CA . ILE A 1 63 ? 0.233 1.692 -8.752 1.00 0.46 63 ILE A CA 7
ATOM 10135 C C . ILE A 1 63 ? 0.165 0.174 -8.582 1.00 0.50 63 ILE A C 7
ATOM 10136 O O . ILE A 1 63 ? -0.417 -0.335 -7.614 1.00 0.48 63 ILE A O 7
ATOM 10152 N N . ASP A 1 64 ? 0.709 -0.538 -9.569 1.00 0.57 64 ASP A N 7
ATOM 10153 C CA . ASP A 1 64 ? 0.731 -2.000 -9.556 1.00 0.64 64 ASP A CA 7
ATOM 10154 C C . ASP A 1 64 ? 1.966 -2.505 -8.809 1.00 0.65 64 ASP A C 7
ATOM 10155 O O . ASP A 1 64 ? 2.696 -1.723 -8.188 1.00 0.61 64 ASP A O 7
ATOM 10164 N N . PHE A 1 65 ? 2.200 -3.811 -8.886 1.00 0.73 65 PHE A N 7
ATOM 10165 C CA . PHE A 1 65 ? 3.333 -4.455 -8.228 1.00 0.77 65 PHE A CA 7
ATOM 10166 C C . PHE A 1 65 ? 4.672 -3.861 -8.699 1.00 0.75 65 PHE A C 7
ATOM 10167 O O . PHE A 1 65 ? 5.483 -3.443 -7.862 1.00 0.75 65 PHE A O 7
ATOM 10184 N N . PRO A 1 66 ? 4.937 -3.809 -10.033 1.00 0.76 66 PRO A N 7
ATOM 10185 C CA . PRO A 1 66 ? 6.181 -3.249 -10.561 1.00 0.78 66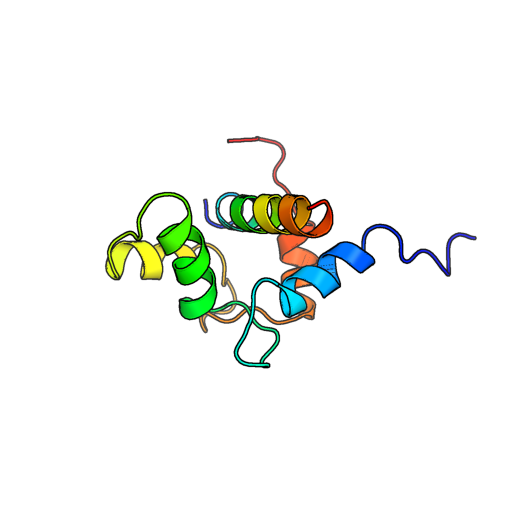 PRO A CA 7
ATOM 10186 C C . PRO A 1 66 ? 6.437 -1.827 -10.086 1.00 0.73 66 PRO A C 7
ATOM 10187 O O . PRO A 1 66 ? 7.571 -1.465 -9.782 1.00 0.77 66 PRO A O 7
ATOM 10198 N N . GLU A 1 67 ? 5.380 -1.032 -10.005 1.00 0.66 67 GLU A N 7
ATOM 10199 C CA . GLU A 1 67 ? 5.500 0.356 -9.570 1.00 0.62 67 GLU A CA 7
ATOM 10200 C C . GLU A 1 67 ? 5.876 0.440 -8.090 1.00 0.62 67 GLU A C 7
ATOM 10201 O O . GLU A 1 67 ? 6.763 1.208 -7.696 1.00 0.64 67 GLU A O 7
ATOM 10213 N N . PHE A 1 68 ? 5.198 -0.373 -7.286 1.00 0.60 68 PHE A N 7
ATOM 10214 C CA . PHE A 1 68 ? 5.407 -0.411 -5.838 1.00 0.59 68 PHE A CA 7
ATOM 10215 C C . PHE A 1 68 ? 6.852 -0.741 -5.474 1.00 0.63 68 PHE A C 7
ATOM 10216 O O . PHE A 1 68 ? 7.356 -0.288 -4.443 1.00 0.67 68 PHE A O 7
ATOM 10233 N N . LEU A 1 69 ? 7.519 -1.508 -6.334 1.00 0.66 69 LEU A N 7
ATOM 10234 C CA . LEU A 1 69 ? 8.912 -1.891 -6.107 1.00 0.72 69 LEU A CA 7
ATOM 10235 C C . LEU A 1 69 ? 9.826 -0.669 -6.061 1.00 0.76 69 LEU A C 7
ATOM 10236 O O . LEU A 1 69 ? 10.872 -0.699 -5.425 1.00 0.82 69 LEU A O 7
ATOM 10252 N N . THR A 1 70 ? 9.438 0.405 -6.741 1.00 0.75 70 THR A N 7
ATOM 10253 C CA . THR A 1 70 ? 10.247 1.614 -6.753 1.00 0.82 70 THR A CA 7
ATOM 10254 C C . THR A 1 70 ? 9.614 2.712 -5.897 1.00 0.78 70 THR A C 7
ATOM 10255 O O . THR A 1 70 ? 10.314 3.575 -5.358 1.00 0.98 70 THR A O 7
ATOM 10266 N N . MET A 1 71 ? 8.291 2.659 -5.759 1.00 0.69 71 MET A N 7
ATOM 10267 C CA . MET A 1 71 ? 7.536 3.648 -4.983 1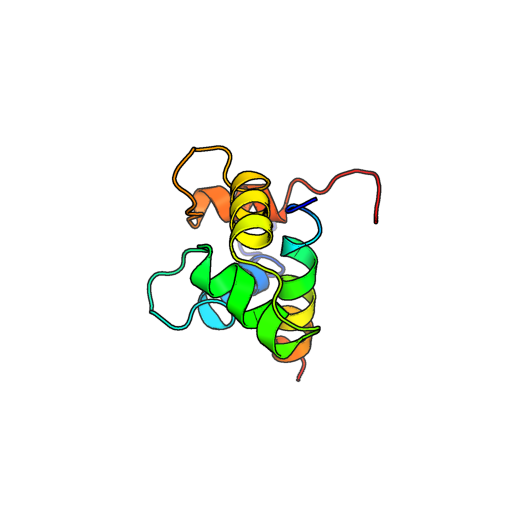.00 0.66 71 MET A CA 7
ATOM 10268 C C . MET A 1 71 ? 8.132 3.871 -3.588 1.00 0.66 71 MET A C 7
ATOM 10269 O O . MET A 1 71 ? 8.422 5.004 -3.206 1.00 0.69 71 MET A O 7
ATOM 10283 N N . MET A 1 72 ? 8.347 2.799 -2.845 1.00 0.71 72 MET A N 7
ATOM 10284 C CA . MET A 1 72 ? 8.889 2.925 -1.493 1.00 0.77 72 MET A CA 7
ATOM 10285 C C . MET A 1 72 ? 10.407 2.781 -1.463 1.00 0.84 72 MET A C 7
ATOM 10286 O O . MET A 1 72 ? 10.993 2.538 -0.408 1.00 0.99 72 MET A O 7
ATOM 10300 N N . ALA A 1 73 ? 11.041 2.930 -2.614 1.00 0.92 73 ALA A N 7
ATOM 10301 C CA . ALA A 1 73 ? 12.490 2.829 -2.689 1.00 0.99 73 ALA A CA 7
ATOM 10302 C C . ALA A 1 73 ? 13.124 4.187 -2.979 1.00 1.02 73 ALA A C 7
ATOM 10303 O O . ALA A 1 73 ? 14.147 4.545 -2.394 1.00 1.21 73 ALA A O 7
ATOM 10310 N N . ARG A 1 74 ? 12.514 4.943 -3.880 1.00 0.99 74 ARG A N 7
ATOM 10311 C CA . ARG A 1 74 ? 13.030 6.253 -4.247 1.00 1.04 74 ARG A CA 7
ATOM 10312 C C . ARG A 1 74 ? 12.354 7.333 -3.405 1.00 0.99 74 ARG A C 7
ATOM 10313 O O . ARG A 1 74 ? 11.355 7.925 -3.818 1.00 1.02 74 ARG A O 7
ATOM 10334 N N . LYS A 1 75 ? 12.895 7.583 -2.216 1.00 1.13 75 LYS A N 7
ATOM 10335 C CA . LYS A 1 75 ? 12.328 8.580 -1.309 1.00 1.20 75 LYS A CA 7
ATOM 10336 C C . LYS A 1 75 ? 13.137 9.875 -1.325 1.00 1.26 75 LYS A C 7
ATOM 10337 O O . LYS A 1 75 ? 14.128 9.993 -2.044 1.00 1.34 75 LYS A O 7
ATOM 10356 N N . MET A 1 76 ? 12.690 10.856 -0.539 1.00 1.32 76 MET A N 7
ATOM 10357 C CA . MET A 1 76 ? 13.365 12.150 -0.450 1.00 1.43 76 MET A CA 7
ATOM 10358 C C . MET A 1 76 ? 14.548 12.088 0.519 1.00 1.44 76 MET A C 7
ATOM 10359 O O . MET A 1 76 ? 14.764 11.082 1.200 1.00 1.49 76 MET A O 7
ATOM 10373 N N . LYS A 1 77 ? 15.323 13.169 0.568 1.00 1.50 77 LYS A N 7
ATOM 10374 C CA . LYS A 1 77 ? 16.471 13.248 1.466 1.00 1.56 77 LYS A CA 7
ATOM 10375 C C . LYS A 1 77 ? 16.139 14.103 2.680 1.00 1.66 77 LYS A C 7
ATOM 10376 O O . LYS A 1 77 ? 16.684 13.896 3.763 1.00 2.06 77 LYS A O 7
ATOM 10395 N N . ASP A 1 78 ? 15.229 15.057 2.495 1.00 1.54 78 ASP A N 7
ATOM 10396 C CA . ASP A 1 78 ? 14.840 15.952 3.581 1.00 1.63 78 ASP A CA 7
ATOM 10397 C C . ASP A 1 78 ? 14.177 15.177 4.712 1.00 1.72 78 ASP A C 7
ATOM 10398 O O . ASP A 1 78 ? 13.463 14.200 4.472 1.00 1.77 78 ASP A O 7
ATOM 10407 N N . THR A 1 79 ? 14.440 15.601 5.938 1.00 1.95 79 THR A N 7
ATOM 10408 C CA . THR A 1 79 ? 13.864 14.959 7.109 1.00 2.15 79 THR A CA 7
ATOM 10409 C C . THR A 1 79 ? 12.361 15.230 7.202 1.00 2.00 79 THR A C 7
ATOM 10410 O O . THR A 1 79 ? 11.928 16.382 7.265 1.00 2.13 79 THR A O 7
ATOM 10421 N N . ASP A 1 80 ? 11.573 14.165 7.175 1.00 2.01 80 ASP A N 7
ATOM 10422 C CA . ASP A 1 80 ? 10.125 14.283 7.270 1.00 2.07 80 ASP A CA 7
ATOM 10423 C C . ASP A 1 80 ? 9.715 14.482 8.727 1.00 2.26 80 ASP A C 7
ATOM 10424 O O . ASP A 1 80 ? 10.411 13.946 9.622 1.00 2.49 80 ASP A O 7
ATOM 10434 N N . ARG B 2 1 ? 5.025 15.289 0.210 1.00 0.99 287 ARG B N 7
ATOM 10435 C CA . ARG B 2 1 ? 4.591 14.615 -1.032 1.00 0.79 287 ARG B CA 7
ATOM 10436 C C . ARG B 2 1 ? 3.770 13.382 -0.695 1.00 0.66 287 ARG B C 7
ATOM 10437 O O . ARG B 2 1 ? 3.858 12.851 0.413 1.00 0.65 287 ARG B O 7
ATOM 10460 N N . ALA B 2 2 ? 2.982 12.921 -1.655 1.00 0.60 288 ALA B N 7
ATOM 10461 C CA . ALA B 2 2 ? 2.162 11.727 -1.478 1.00 0.51 288 ALA B CA 7
ATOM 10462 C C . ALA B 2 2 ? 3.035 10.525 -1.139 1.00 0.50 288 ALA B C 7
ATOM 10463 O O . ALA B 2 2 ? 2.587 9.581 -0.511 1.00 0.48 288 ALA B O 7
ATOM 10470 N N . ALA B 2 3 ? 4.300 10.600 -1.538 1.00 0.54 289 ALA B N 7
ATOM 10471 C CA . ALA B 2 3 ? 5.259 9.536 -1.294 1.00 0.57 289 ALA B CA 7
ATOM 10472 C C . ALA B 2 3 ? 5.588 9.428 0.186 1.00 0.58 289 ALA B C 7
ATOM 10473 O O . ALA B 2 3 ? 6.249 8.491 0.585 1.00 0.65 289 ALA B O 7
ATOM 10480 N N . ASN B 2 4 ? 5.223 10.453 0.959 1.00 0.56 290 ASN B N 7
ATOM 10481 C CA . ASN B 2 4 ? 5.390 10.425 2.412 1.00 0.58 290 ASN B CA 7
ATOM 10482 C C . ASN B 2 4 ? 4.078 9.986 3.057 1.00 0.53 290 ASN B C 7
ATOM 10483 O O . ASN B 2 4 ? 4.065 9.207 4.024 1.00 0.53 290 ASN B O 7
ATOM 10494 N N . LEU B 2 5 ? 2.970 10.490 2.497 1.00 0.51 291 LEU B N 7
ATOM 10495 C CA . LEU B 2 5 ? 1.621 10.160 2.959 1.00 0.48 291 LEU B CA 7
ATOM 10496 C C . LEU B 2 5 ? 1.359 8.694 2.731 1.00 0.46 291 LEU B C 7
ATOM 10497 O O . LEU B 2 5 ? 0.827 8.036 3.590 1.00 0.71 291 LEU B O 7
ATOM 10513 N N . TRP B 2 6 ? 1.761 8.178 1.577 1.00 0.41 292 TRP B N 7
ATOM 10514 C CA . TRP B 2 6 ? 1.596 6.758 1.286 1.00 0.39 292 TRP B CA 7
ATOM 10515 C C . TRP B 2 6 ? 2.297 5.953 2.394 1.00 0.41 292 TRP B C 7
ATOM 10516 O O . TRP B 2 6 ? 1.675 5.115 3.032 1.00 0.41 292 TRP B O 7
ATOM 10537 N N . PRO B 2 7 ? 3.612 6.172 2.618 1.00 0.44 293 PRO B N 7
ATOM 10538 C CA . PRO B 2 7 ? 4.349 5.536 3.716 1.00 0.48 293 PRO B CA 7
ATOM 10539 C C . PRO B 2 7 ? 3.662 5.668 5.078 1.00 0.46 293 PRO B C 7
ATOM 10540 O O . PRO B 2 7 ? 3.905 4.850 5.960 1.00 0.47 293 PRO B O 7
ATOM 10551 N N . SER B 2 8 ? 2.818 6.703 5.254 1.00 0.47 294 SER B N 7
ATOM 10552 C CA . SER B 2 8 ? 2.090 6.878 6.513 1.00 0.47 294 SER B CA 7
ATOM 10553 C C . SER B 2 8 ? 1.191 5.649 6.766 1.00 0.42 294 SER B C 7
ATOM 10554 O O . SER B 2 8 ? 1.451 4.919 7.720 1.00 0.40 294 SER B O 7
ATOM 10562 N N . PRO B 2 9 ? 0.103 5.398 5.971 1.00 0.44 295 PRO B N 7
ATOM 10563 C CA . PRO B 2 9 ? -0.706 4.180 6.124 1.00 0.43 295 PRO B CA 7
ATOM 10564 C C . PRO B 2 9 ? 0.144 2.914 6.182 1.00 0.40 295 PRO B C 7
ATOM 10565 O O . PRO B 2 9 ? -0.161 1.984 6.936 1.00 0.43 295 PRO B O 7
ATOM 10576 N N . LEU B 2 10 ? 1.203 2.881 5.377 1.00 0.38 296 LEU B N 7
ATOM 10577 C CA . LEU B 2 10 ? 2.102 1.732 5.344 1.00 0.37 296 LEU B CA 7
ATOM 10578 C C . LEU B 2 10 ? 2.744 1.533 6.711 1.00 0.39 296 LEU B C 7
ATOM 10579 O O . LEU B 2 10 ? 2.926 0.401 7.165 1.00 0.43 296 LEU B O 7
ATOM 10595 N N . MET B 2 11 ? 3.069 2.642 7.364 1.00 0.39 297 MET B N 7
ATOM 10596 C CA . MET B 2 11 ? 3.663 2.622 8.700 1.00 0.42 297 MET B CA 7
ATOM 10597 C C . MET B 2 11 ? 2.646 2.097 9.698 1.00 0.41 297 MET B C 7
ATOM 10598 O O . MET B 2 11 ? 2.987 1.330 10.597 1.00 0.45 297 MET B O 7
ATOM 10612 N N . ILE B 2 12 ? 1.400 2.510 9.520 1.00 0.41 298 ILE B N 7
ATOM 10613 C CA . ILE B 2 12 ? 0.313 2.061 10.377 1.00 0.43 298 ILE B CA 7
ATOM 10614 C C . ILE B 2 12 ? 0.119 0.561 10.190 1.00 0.44 298 ILE B C 7
ATOM 10615 O O . ILE B 2 12 ? -0.107 -0.188 11.147 1.00 0.47 298 ILE B O 7
ATOM 10631 N N . LYS B 2 13 ? 0.238 0.134 8.940 1.00 0.42 299 LYS B N 7
ATOM 10632 C CA . LYS B 2 13 ? 0.126 -1.271 8.585 1.00 0.45 299 LYS B CA 7
ATOM 10633 C C . LYS B 2 13 ? 1.244 -2.048 9.266 1.00 0.45 299 LYS B C 7
ATOM 10634 O O . LYS B 2 13 ? 1.031 -3.158 9.759 1.00 0.51 299 LYS B O 7
ATOM 10653 N N . ARG B 2 14 ? 2.440 -1.453 9.278 1.00 0.43 300 ARG B N 7
ATOM 10654 C CA . ARG B 2 14 ? 3.602 -2.066 9.918 1.00 0.47 300 ARG B CA 7
ATOM 10655 C C . ARG B 2 14 ? 3.355 -2.209 11.410 1.00 0.50 300 ARG B C 7
ATOM 10656 O O . ARG B 2 14 ? 3.625 -3.253 12.000 1.00 0.54 300 ARG B O 7
ATOM 10677 N N . SER B 2 15 ? 2.827 -1.152 12.009 1.00 0.50 301 SER B N 7
ATOM 10678 C CA . SER B 2 15 ? 2.510 -1.153 13.427 1.00 0.55 301 SER B CA 7
ATOM 10679 C C . SER B 2 15 ? 1.499 -2.250 13.737 1.00 0.59 301 SER B C 7
ATOM 10680 O O . SER B 2 15 ? 1.588 -2.917 14.766 1.00 0.66 301 SER B O 7
ATOM 10688 N N . LYS B 2 16 ? 0.547 -2.456 12.827 1.00 0.58 302 LYS B N 7
ATOM 10689 C CA . LYS B 2 16 ? -0.464 -3.489 13.005 1.00 0.65 302 LYS B CA 7
ATOM 10690 C C . LYS B 2 16 ? 0.155 -4.875 12.787 1.00 0.68 302 LYS B C 7
ATOM 10691 O O . LYS B 2 16 ? -0.189 -5.825 13.484 1.00 0.76 302 LYS B O 7
ATOM 10710 N N . LYS B 2 17 ? 1.059 -4.984 11.815 1.00 0.62 303 LYS B N 7
ATOM 10711 C CA . LYS B 2 17 ? 1.737 -6.251 11.530 1.00 0.65 303 LYS B CA 7
ATOM 10712 C C . LYS B 2 17 ? 2.604 -6.649 12.723 1.00 0.72 303 LYS B C 7
ATOM 10713 O O . LYS B 2 17 ? 2.854 -7.828 12.974 1.00 0.82 303 LYS B O 7
ATOM 10732 N N . ASN B 2 18 ? 3.059 -5.641 13.448 1.00 0.69 304 ASN B N 7
ATOM 10733 C CA . ASN B 2 18 ? 3.874 -5.849 14.629 1.00 0.78 304 ASN B CA 7
ATOM 10734 C C . ASN B 2 18 ? 2.976 -6.181 15.821 1.00 0.88 304 ASN B C 7
ATOM 10735 O O . ASN B 2 18 ? 3.375 -6.890 16.748 1.00 1.04 304 ASN B O 7
ATOM 10746 N N . SER B 2 19 ? 1.770 -5.626 15.796 1.00 0.82 305 SER B N 7
ATOM 10747 C CA . SER B 2 19 ? 0.801 -5.866 16.851 1.00 0.93 305 SER B CA 7
ATOM 10748 C C . SER B 2 19 ? -0.150 -7.024 16.516 1.00 1.13 305 SER B C 7
ATOM 10749 O O . SER B 2 19 ? 0.291 -8.191 16.583 1.00 1.39 305 SER B O 7
ATOM 10760 N N . ALA A 1 1 ? 24.052 -17.700 -3.459 1.00 2.58 1 ALA A N 8
ATOM 10761 C CA . ALA A 1 1 ? 23.837 -16.451 -4.235 1.00 2.36 1 ALA A CA 8
ATOM 10762 C C . ALA A 1 1 ? 22.424 -15.929 -4.002 1.00 2.09 1 ALA A C 8
ATOM 10763 O O . ALA A 1 1 ? 21.714 -16.418 -3.118 1.00 2.15 1 ALA A O 8
ATOM 10772 N N . ASP A 1 2 ? 22.008 -14.935 -4.787 1.00 1.93 2 ASP A N 8
ATOM 10773 C CA . ASP A 1 2 ? 20.662 -14.379 -4.659 1.00 1.85 2 ASP A CA 8
ATOM 10774 C C . ASP A 1 2 ? 19.654 -15.296 -5.347 1.00 1.77 2 ASP A C 8
ATOM 10775 O O . ASP A 1 2 ? 19.354 -15.143 -6.526 1.00 2.06 2 ASP A O 8
ATOM 10784 N N . GLN A 1 3 ? 19.182 -16.284 -4.605 1.00 1.60 3 GLN A N 8
ATOM 10785 C CA . GLN A 1 3 ? 18.200 -17.234 -5.114 1.00 1.62 3 GLN A CA 8
ATOM 10786 C C . GLN A 1 3 ? 16.997 -17.253 -4.192 1.00 1.52 3 GLN A C 8
ATOM 10787 O O . GLN A 1 3 ? 15.905 -16.825 -4.564 1.00 1.55 3 GLN A O 8
ATOM 10801 N N . LEU A 1 4 ? 17.218 -17.713 -2.971 1.00 1.47 4 LEU A N 8
ATOM 10802 C CA . LEU A 1 4 ? 16.161 -17.776 -1.977 1.00 1.42 4 LEU A CA 8
ATOM 10803 C C . LEU A 1 4 ? 16.349 -16.681 -0.946 1.00 1.35 4 LEU A C 8
ATOM 10804 O O . LEU A 1 4 ? 16.663 -16.941 0.220 1.00 1.37 4 LEU A O 8
ATOM 10820 N N . THR A 1 5 ? 16.181 -15.448 -1.396 1.00 1.33 5 THR A N 8
ATOM 10821 C CA . THR A 1 5 ? 16.306 -14.290 -0.540 1.00 1.31 5 THR A CA 8
ATOM 10822 C C . THR A 1 5 ? 15.058 -14.150 0.318 1.00 1.19 5 THR A C 8
ATOM 10823 O O . THR A 1 5 ? 15.066 -14.508 1.496 1.00 1.18 5 THR A O 8
ATOM 10834 N N . GLU A 1 6 ? 13.988 -13.658 -0.312 1.00 1.16 6 GLU A N 8
ATOM 10835 C CA . GLU A 1 6 ? 12.694 -13.462 0.327 1.00 1.10 6 GLU A CA 8
ATOM 10836 C C . GLU A 1 6 ? 12.818 -12.967 1.771 1.00 1.10 6 GLU A C 8
ATOM 10837 O O . GLU A 1 6 ? 12.515 -13.691 2.722 1.00 1.15 6 GLU A O 8
ATOM 10849 N N . GLU A 1 7 ? 13.267 -11.731 1.923 1.00 1.09 7 GLU A N 8
ATOM 10850 C CA . GLU A 1 7 ? 13.433 -11.147 3.251 1.00 1.13 7 GLU A CA 8
ATOM 10851 C C . GLU A 1 7 ? 12.745 -9.786 3.332 1.00 1.08 7 GLU A C 8
ATOM 10852 O O . GLU A 1 7 ? 11.878 -9.558 4.181 1.00 1.13 7 GLU A O 8
ATOM 10864 N N . GLN A 1 8 ? 13.126 -8.899 2.444 1.00 1.08 8 GLN A N 8
ATOM 10865 C CA . GLN A 1 8 ? 12.570 -7.563 2.396 1.00 1.06 8 GLN A CA 8
ATOM 10866 C C . GLN A 1 8 ? 11.214 -7.608 1.700 1.00 0.96 8 GLN A C 8
ATOM 10867 O O . GLN A 1 8 ? 10.248 -6.982 2.140 1.00 0.95 8 GLN A O 8
ATOM 10881 N N . ILE A 1 9 ? 11.164 -8.393 0.624 1.00 0.93 9 ILE A N 8
ATOM 10882 C CA . ILE A 1 9 ? 9.955 -8.554 -0.187 1.00 0.90 9 ILE A CA 8
ATOM 10883 C C . ILE A 1 9 ? 8.775 -9.054 0.642 1.00 0.82 9 ILE A C 8
ATOM 10884 O O . ILE A 1 9 ? 7.621 -8.788 0.307 1.00 0.80 9 ILE A O 8
ATOM 10900 N N . ALA A 1 10 ? 9.061 -9.734 1.749 1.00 0.85 10 ALA A N 8
ATOM 10901 C CA . ALA A 1 10 ? 8.020 -10.263 2.613 1.00 0.85 10 ALA A CA 8
ATOM 10902 C C . ALA A 1 10 ? 7.202 -9.146 3.255 1.00 0.75 10 ALA A C 8
ATOM 10903 O O . ALA A 1 10 ? 6.008 -9.303 3.503 1.00 0.79 10 ALA A O 8
ATOM 10910 N N . GLU A 1 11 ? 7.846 -8.006 3.505 1.00 0.69 11 GLU A N 8
ATOM 10911 C CA . GLU A 1 11 ? 7.162 -6.876 4.115 1.00 0.64 11 GLU A CA 8
ATOM 10912 C C . GLU A 1 11 ? 6.451 -6.047 3.053 1.00 0.63 11 GLU A C 8
ATOM 10913 O O . GLU A 1 11 ? 5.500 -5.319 3.346 1.00 0.64 11 GLU A O 8
ATOM 10925 N N . PHE A 1 12 ? 6.904 -6.180 1.811 1.00 0.64 12 PHE A N 8
ATOM 10926 C CA . PHE A 1 12 ? 6.297 -5.461 0.693 1.00 0.67 12 PHE A CA 8
ATOM 10927 C C . PHE A 1 12 ? 4.982 -6.126 0.296 1.00 0.66 12 PHE A C 8
ATOM 10928 O O . PHE A 1 12 ? 4.041 -5.454 -0.114 1.00 0.68 12 PHE A O 8
ATOM 10945 N N . LYS A 1 13 ? 4.917 -7.446 0.463 1.00 0.65 13 LYS A N 8
ATOM 10946 C CA . LYS A 1 13 ? 3.717 -8.220 0.126 1.00 0.66 13 LYS A CA 8
ATOM 10947 C C . LYS A 1 13 ? 2.602 -7.953 1.135 1.00 0.61 13 LYS A C 8
ATOM 10948 O O . LYS A 1 13 ? 1.429 -8.244 0.883 1.00 0.66 13 LYS A O 8
ATOM 10967 N N . GLU A 1 14 ? 2.972 -7.368 2.266 1.00 0.57 14 GLU A N 8
ATOM 10968 C CA . GLU A 1 14 ? 2.016 -7.058 3.320 1.00 0.54 14 GLU A CA 8
ATOM 10969 C C . GLU A 1 14 ? 1.130 -5.891 2.906 1.00 0.50 14 GLU A C 8
ATOM 10970 O O . GLU A 1 14 ? -0.002 -5.759 3.366 1.00 0.49 14 GLU A O 8
ATOM 10982 N N . ALA A 1 15 ? 1.650 -5.045 2.023 1.00 0.51 15 ALA A N 8
ATOM 10983 C CA . ALA A 1 15 ? 0.907 -3.882 1.574 1.00 0.52 15 ALA A CA 8
ATOM 10984 C C . ALA A 1 15 ? -0.318 -4.302 0.758 1.00 0.50 15 ALA A C 8
ATOM 10985 O O . ALA A 1 15 ? -1.417 -3.787 0.953 1.00 0.51 15 ALA A O 8
ATOM 10992 N N . PHE A 1 16 ? -0.134 -5.271 -0.119 1.00 0.50 16 PHE A N 8
ATOM 10993 C CA . PHE A 1 16 ? -1.221 -5.744 -0.961 1.00 0.53 16 PHE A CA 8
ATOM 10994 C C . PHE A 1 16 ? -2.118 -6.722 -0.196 1.00 0.56 16 PHE A C 8
ATOM 10995 O O . PHE A 1 16 ? -3.024 -7.315 -0.769 1.00 0.74 16 PHE A O 8
ATOM 11012 N N . SER A 1 17 ? -1.839 -6.887 1.092 1.00 0.49 17 SER A N 8
ATOM 11013 C CA . SER A 1 17 ? -2.607 -7.798 1.937 1.00 0.54 17 SER A CA 8
ATOM 11014 C C . SER A 1 17 ? -3.411 -7.056 2.995 1.00 0.51 17 SER A C 8
ATOM 11015 O O . SER A 1 17 ? -4.554 -7.423 3.275 1.00 0.59 17 SER A O 8
ATOM 11023 N N . LEU A 1 18 ? -2.808 -6.036 3.603 1.00 0.44 18 LEU A N 8
ATOM 11024 C CA . LEU A 1 18 ? -3.486 -5.270 4.652 1.00 0.42 18 LEU A CA 8
ATOM 11025 C C . LEU A 1 18 ? -3.984 -3.921 4.156 1.00 0.41 18 LEU A C 8
ATOM 11026 O O . LEU A 1 18 ? -5.105 -3.515 4.464 1.00 0.46 18 LEU A O 8
ATOM 11042 N N . PHE A 1 19 ? -3.150 -3.215 3.401 1.00 0.43 19 PHE A N 8
ATOM 11043 C CA . PHE A 1 19 ? -3.518 -1.903 2.880 1.00 0.47 19 PHE A CA 8
ATOM 11044 C C . PHE A 1 19 ? -4.720 -2.019 1.942 1.00 0.48 19 PHE A C 8
ATOM 11045 O O . PHE A 1 19 ? -5.569 -1.122 1.873 1.00 0.61 19 PHE A O 8
ATOM 11062 N N . ASP A 1 20 ? -4.780 -3.128 1.220 1.00 0.44 20 ASP A N 8
ATOM 11063 C CA . ASP A 1 20 ? -5.883 -3.398 0.301 1.00 0.45 20 ASP A CA 8
ATOM 11064 C C . ASP A 1 20 ? -6.956 -4.227 0.998 1.00 0.51 20 ASP A C 8
ATOM 11065 O O . ASP A 1 20 ? -6.642 -5.165 1.727 1.00 0.58 20 ASP A O 8
ATOM 11074 N N . LYS A 1 21 ? -8.221 -3.902 0.768 1.00 0.58 21 LYS A N 8
ATOM 11075 C CA . LYS A 1 21 ? -9.324 -4.618 1.401 1.00 0.71 21 LYS A CA 8
ATOM 11076 C C . LYS A 1 21 ? -10.292 -5.159 0.359 1.00 0.68 21 LYS A C 8
ATOM 11077 O O . LYS A 1 21 ? -11.497 -5.227 0.598 1.00 0.86 21 LYS A O 8
ATOM 11096 N N . ASP A 1 22 ? -9.779 -5.524 -0.798 1.00 0.58 22 ASP A N 8
ATOM 11097 C CA . ASP A 1 22 ? -10.635 -6.038 -1.862 1.00 0.61 22 ASP A CA 8
ATOM 11098 C C . ASP A 1 22 ? -10.072 -7.323 -2.448 1.00 0.69 22 ASP A C 8
ATOM 11099 O O . ASP A 1 22 ? -10.821 -8.193 -2.903 1.00 0.82 22 ASP A O 8
ATOM 11108 N N . GLY A 1 23 ? -8.748 -7.436 -2.441 1.00 0.65 23 GLY A N 8
ATOM 11109 C CA . GLY A 1 23 ? -8.088 -8.609 -2.987 1.00 0.73 23 GLY A CA 8
ATOM 11110 C C . GLY A 1 23 ? -7.530 -8.327 -4.356 1.00 0.71 23 GLY A C 8
ATOM 11111 O O . GLY A 1 23 ? -7.249 -9.242 -5.128 1.00 0.87 23 GLY A O 8
ATOM 11115 N N . ASP A 1 24 ? -7.380 -7.041 -4.654 1.00 0.59 24 ASP A N 8
ATOM 11116 C CA . ASP A 1 24 ? -6.863 -6.611 -5.946 1.00 0.60 24 ASP A CA 8
ATOM 11117 C C . ASP A 1 24 ? -5.370 -6.312 -5.854 1.00 0.59 24 ASP A C 8
ATOM 11118 O O . ASP A 1 24 ? -4.624 -6.516 -6.817 1.00 0.74 24 ASP A O 8
ATOM 11127 N N . GLY A 1 25 ? -4.944 -5.837 -4.685 1.00 0.54 25 GLY A N 8
ATOM 11128 C CA . GLY A 1 25 ? -3.541 -5.533 -4.470 1.00 0.64 25 GLY A CA 8
ATOM 11129 C C . GLY A 1 25 ? -3.046 -4.333 -5.265 1.00 0.69 25 GLY A C 8
ATOM 11130 O O . GLY A 1 25 ? -1.887 -4.300 -5.681 1.00 1.30 25 GLY A O 8
ATOM 11134 N N . THR A 1 26 ? -3.903 -3.360 -5.513 1.00 0.46 26 THR A N 8
ATOM 11135 C CA . THR A 1 26 ? -3.498 -2.172 -6.252 1.00 0.48 26 THR A CA 8
ATOM 11136 C C . THR A 1 26 ? -3.844 -0.913 -5.475 1.00 0.46 26 THR A C 8
ATOM 11137 O O . THR A 1 26 ? -4.924 -0.818 -4.896 1.00 0.63 26 THR A O 8
ATOM 11148 N N . ILE A 1 27 ? -2.937 0.062 -5.459 1.00 0.37 27 ILE A N 8
ATOM 11149 C CA . ILE A 1 27 ? -3.168 1.291 -4.716 1.00 0.36 27 ILE A CA 8
ATOM 11150 C C . ILE A 1 27 ? -4.034 2.262 -5.511 1.00 0.32 27 ILE A C 8
ATOM 11151 O O . ILE A 1 27 ? -3.625 2.769 -6.561 1.00 0.37 27 ILE A O 8
ATOM 11167 N N . THR A 1 28 ? -5.248 2.466 -5.026 1.00 0.28 28 THR A N 8
ATOM 11168 C CA . THR A 1 28 ? -6.180 3.384 -5.646 1.00 0.28 28 THR A CA 8
ATOM 11169 C C . THR A 1 28 ? -6.709 4.353 -4.594 1.00 0.27 28 THR A C 8
ATOM 11170 O O . THR A 1 28 ? -6.475 4.169 -3.392 1.00 0.29 28 THR A O 8
ATOM 11181 N N . THR A 1 29 ? -7.414 5.376 -5.038 1.00 0.29 29 THR A N 8
ATOM 11182 C CA . THR A 1 29 ? -7.967 6.372 -4.138 1.00 0.33 29 THR A CA 8
ATOM 11183 C C . THR A 1 29 ? -8.839 5.744 -3.043 1.00 0.31 29 THR A C 8
ATOM 11184 O O . THR A 1 29 ? -8.901 6.238 -1.914 1.00 0.32 29 THR A O 8
ATOM 11195 N N . LYS A 1 30 ? -9.502 4.629 -3.373 1.00 0.31 30 LYS A N 8
ATOM 11196 C CA . LYS A 1 30 ? -10.368 3.939 -2.438 1.00 0.33 30 LYS A CA 8
ATOM 11197 C C . LYS A 1 30 ? -9.609 3.428 -1.219 1.00 0.33 30 LYS A C 8
ATOM 11198 O O . LYS A 1 30 ? -10.039 3.606 -0.075 1.00 0.38 30 LYS A O 8
ATOM 11217 N N . GLU A 1 31 ? -8.467 2.818 -1.466 1.00 0.31 31 GLU A N 8
ATOM 11218 C CA . GLU A 1 31 ? -7.656 2.247 -0.403 1.00 0.35 31 GLU A CA 8
ATOM 11219 C C . GLU A 1 31 ? -6.854 3.320 0.311 1.00 0.34 31 GLU A C 8
ATOM 11220 O O . GLU A 1 31 ? -6.420 3.135 1.448 1.00 0.39 31 GLU A O 8
ATOM 11232 N N . LEU A 1 32 ? -6.672 4.438 -0.368 1.00 0.31 32 LEU A N 8
ATOM 11233 C CA . LEU A 1 32 ? -5.921 5.558 0.163 1.00 0.33 32 LEU A CA 8
ATOM 11234 C C . LEU A 1 32 ? -6.786 6.379 1.128 1.00 0.35 32 LEU A C 8
ATOM 11235 O O . LEU A 1 32 ? -6.369 6.704 2.243 1.00 0.47 32 LEU A O 8
ATOM 11251 N N . GLY A 1 33 ? -8.001 6.679 0.689 1.00 0.30 33 GLY A N 8
ATOM 11252 C CA . GLY A 1 33 ? -8.915 7.467 1.502 1.00 0.33 33 GLY A CA 8
ATOM 11253 C C . GLY A 1 33 ? -9.429 6.724 2.714 1.00 0.34 33 GLY A C 8
ATOM 11254 O O . GLY A 1 33 ? -9.600 7.315 3.781 1.00 0.36 33 GLY A O 8
ATOM 11258 N N . THR A 1 34 ? -9.677 5.432 2.566 1.00 0.36 34 THR A N 8
ATOM 11259 C CA . THR A 1 34 ? -10.175 4.618 3.667 1.00 0.39 34 THR A CA 8
ATOM 11260 C C . THR A 1 34 ? -9.237 4.666 4.886 1.00 0.40 34 THR A C 8
ATOM 11261 O O . THR A 1 34 ? -9.688 4.515 6.020 1.00 0.46 34 THR A O 8
ATOM 11272 N N . VAL A 1 35 ? -7.939 4.888 4.657 1.00 0.40 35 VAL A N 8
ATOM 11273 C CA . VAL A 1 35 ? -6.987 4.961 5.758 1.00 0.43 35 VAL A CA 8
ATOM 11274 C C . VAL A 1 35 ? -7.090 6.305 6.468 1.00 0.40 35 VAL A C 8
ATOM 11275 O O . VAL A 1 35 ? -7.320 6.357 7.679 1.00 0.42 35 VAL A O 8
ATOM 11288 N N . MET A 1 36 ? -6.927 7.392 5.710 1.00 0.38 36 MET A N 8
ATOM 11289 C CA . MET A 1 36 ? -7.002 8.742 6.251 1.00 0.40 36 MET A CA 8
ATOM 11290 C C . MET A 1 36 ? -8.352 8.984 6.926 1.00 0.37 36 MET A C 8
ATOM 11291 O O . MET A 1 36 ? -8.424 9.635 7.967 1.00 0.39 36 MET A O 8
ATOM 11305 N N . ARG A 1 37 ? -9.410 8.429 6.325 1.00 0.36 37 ARG A N 8
ATOM 11306 C CA . ARG A 1 37 ? -10.780 8.573 6.859 1.00 0.38 37 ARG A CA 8
ATOM 11307 C C . ARG A 1 37 ? -10.863 8.107 8.314 1.00 0.40 37 ARG A C 8
ATOM 11308 O O . ARG A 1 37 ? -11.478 8.769 9.149 1.00 0.45 37 ARG A O 8
ATOM 11329 N N . SER A 1 38 ? -10.212 6.993 8.616 1.00 0.42 38 SER A N 8
ATOM 11330 C CA . SER A 1 38 ? -10.244 6.434 9.967 1.00 0.45 38 SER A CA 8
ATOM 11331 C C . SER A 1 38 ? -9.116 6.988 10.837 1.00 0.46 38 SER A C 8
ATOM 11332 O O . SER A 1 38 ? -9.191 6.953 12.066 1.00 0.59 38 SER A O 8
ATOM 11340 N N . LEU A 1 39 ? -8.092 7.527 10.199 1.00 0.40 39 LEU A N 8
ATOM 11341 C CA . LEU A 1 39 ? -6.942 8.077 10.916 1.00 0.43 39 LEU A CA 8
ATOM 11342 C C . LEU A 1 39 ? -7.219 9.473 11.461 1.00 0.46 39 LEU A C 8
ATOM 11343 O O . LEU A 1 39 ? -6.765 9.820 12.555 1.00 0.58 39 LEU A O 8
ATOM 11359 N N . GLY A 1 40 ? -7.960 10.270 10.705 1.00 0.44 40 GLY A N 8
ATOM 11360 C CA . GLY A 1 40 ? -8.258 11.627 11.128 1.00 0.50 40 GLY A CA 8
ATOM 11361 C C . GLY A 1 40 ? -9.233 12.324 10.196 1.00 0.50 40 GLY A C 8
ATOM 11362 O O . GLY A 1 40 ? -9.039 13.493 9.860 1.00 0.56 40 GLY A O 8
ATOM 11366 N N . GLN A 1 41 ? -10.284 11.599 9.798 1.00 0.49 41 GLN A N 8
ATOM 11367 C CA . GLN A 1 41 ? -11.328 12.112 8.897 1.00 0.54 41 GLN A CA 8
ATOM 11368 C C . GLN A 1 41 ? -10.813 12.287 7.466 1.00 0.51 41 GLN A C 8
ATOM 11369 O O . GLN A 1 41 ? -9.654 12.618 7.232 1.00 0.60 41 GLN A O 8
ATOM 11383 N N . ASN A 1 42 ? -11.705 12.083 6.506 1.00 0.53 42 ASN A N 8
ATOM 11384 C CA . ASN A 1 42 ? -11.349 12.223 5.101 1.00 0.53 42 ASN A CA 8
ATOM 11385 C C . ASN A 1 42 ? -11.874 13.552 4.564 1.00 0.50 42 ASN A C 8
ATOM 11386 O O . ASN A 1 42 ? -13.006 13.940 4.860 1.00 0.56 42 ASN A O 8
ATOM 11397 N N . PRO A 1 43 ? -11.042 14.291 3.812 1.00 0.49 43 PRO A N 8
ATOM 11398 C CA . PRO A 1 43 ? -11.441 15.572 3.225 1.00 0.54 43 PRO A CA 8
ATOM 11399 C C . PRO A 1 43 ? -12.388 15.403 2.047 1.00 0.50 43 PRO A C 8
ATOM 11400 O O . PRO A 1 43 ? -13.009 14.356 1.879 1.00 0.48 43 PRO A O 8
ATOM 11411 N N . THR A 1 44 ? -12.499 16.432 1.227 1.00 0.57 44 THR A N 8
ATOM 11412 C CA . THR A 1 44 ? -13.369 16.374 0.069 1.00 0.59 44 THR A CA 8
ATOM 11413 C C . THR A 1 44 ? -12.725 15.544 -1.036 1.00 0.53 44 THR A C 8
ATOM 11414 O O . THR A 1 44 ? -11.511 15.313 -1.022 1.00 0.50 44 THR A O 8
ATOM 11425 N N . GLU A 1 45 ? -13.531 15.099 -1.995 1.00 0.58 45 GLU A N 8
ATOM 11426 C CA . GLU A 1 45 ? -13.034 14.286 -3.093 1.00 0.58 45 GLU A CA 8
ATOM 11427 C C . GLU A 1 45 ? -12.005 15.049 -3.923 1.00 0.57 45 GLU A C 8
ATOM 11428 O O . GLU A 1 45 ? -11.096 14.453 -4.484 1.00 0.56 45 GLU A O 8
ATOM 11440 N N . ALA A 1 46 ? -12.161 16.361 -3.994 1.00 0.60 46 ALA A N 8
ATOM 11441 C CA . ALA A 1 46 ? -11.225 17.201 -4.738 1.00 0.61 46 ALA A CA 8
ATOM 11442 C C . ALA A 1 46 ? -9.822 17.095 -4.136 1.00 0.55 46 ALA A C 8
ATOM 11443 O O . ALA A 1 46 ? -8.843 16.857 -4.842 1.00 0.54 46 ALA A O 8
ATOM 11450 N N . GLU A 1 47 ? -9.739 17.249 -2.820 1.00 0.54 47 GLU A N 8
ATOM 11451 C CA . GLU A 1 47 ? -8.459 17.160 -2.108 1.00 0.51 47 GLU A CA 8
ATOM 11452 C C . GLU A 1 47 ? -7.899 15.747 -2.174 1.00 0.46 47 GLU A C 8
ATOM 11453 O O . GLU A 1 47 ? -6.687 15.549 -2.244 1.00 0.46 47 GLU A O 8
ATOM 11465 N N . LEU A 1 48 ? -8.795 14.774 -2.143 1.00 0.44 48 LEU A N 8
ATOM 11466 C CA . LEU A 1 48 ? -8.415 13.371 -2.184 1.00 0.44 48 LEU A CA 8
ATOM 11467 C C . LEU A 1 48 ? -7.909 12.978 -3.563 1.00 0.43 48 LEU A C 8
ATOM 11468 O O . LEU A 1 48 ? -6.994 12.165 -3.692 1.00 0.43 48 LEU A O 8
ATOM 11484 N N . GLN A 1 49 ? -8.484 13.572 -4.590 1.00 0.45 49 GLN A N 8
ATOM 11485 C CA . GLN A 1 49 ? -8.080 13.282 -5.950 1.00 0.47 49 GLN A CA 8
ATOM 11486 C C . GLN A 1 49 ? -6.719 13.877 -6.214 1.00 0.46 49 GLN A C 8
ATOM 11487 O O . GLN A 1 49 ? -5.885 13.264 -6.871 1.00 0.48 49 GLN A O 8
ATOM 11501 N N . ASP A 1 50 ? -6.503 15.080 -5.679 1.00 0.45 50 ASP A N 8
ATOM 11502 C CA . ASP A 1 50 ? -5.234 15.768 -5.840 1.00 0.46 50 ASP A CA 8
ATOM 11503 C C . ASP A 1 50 ? -4.108 14.927 -5.246 1.00 0.42 50 ASP A C 8
ATOM 11504 O O . ASP A 1 50 ? -2.986 14.905 -5.758 1.00 0.45 50 ASP A O 8
ATOM 11513 N N . MET A 1 51 ? -4.448 14.188 -4.191 1.00 0.39 51 MET A N 8
ATOM 11514 C CA . MET A 1 51 ? -3.495 13.329 -3.506 1.00 0.38 51 MET A CA 8
ATOM 11515 C C . MET A 1 51 ? -2.972 12.239 -4.451 1.00 0.37 51 MET A C 8
ATOM 11516 O O . MET A 1 51 ? -1.770 12.005 -4.530 1.00 0.38 51 MET A O 8
ATOM 11530 N N . ILE A 1 52 ? -3.876 11.592 -5.192 1.00 0.39 52 ILE A N 8
ATOM 11531 C CA . ILE A 1 52 ? -3.464 10.537 -6.124 1.00 0.43 52 ILE A CA 8
ATOM 11532 C C . ILE A 1 52 ? -2.831 11.124 -7.388 1.00 0.47 52 ILE A C 8
ATOM 11533 O O . ILE A 1 52 ? -2.105 10.437 -8.107 1.00 0.52 52 ILE A O 8
ATOM 11549 N N . ASN A 1 53 ? -3.080 12.405 -7.641 1.00 0.50 53 ASN A N 8
ATOM 11550 C CA . ASN A 1 53 ? -2.523 13.074 -8.820 1.00 0.57 53 ASN A CA 8
ATOM 11551 C C . ASN A 1 53 ? -1.059 13.451 -8.574 1.00 0.56 53 ASN A C 8
ATOM 11552 O O . ASN A 1 53 ? -0.289 13.661 -9.507 1.00 0.61 53 ASN A O 8
ATOM 11563 N N . GLU A 1 54 ? -0.689 13.511 -7.300 1.00 0.50 54 GLU A N 8
ATOM 11564 C CA . GLU A 1 54 ? 0.676 13.853 -6.898 1.00 0.51 54 GLU A CA 8
ATOM 11565 C C . GLU A 1 54 ? 1.495 12.609 -6.566 1.00 0.50 54 GLU A C 8
ATOM 11566 O O . GLU A 1 54 ? 2.616 12.700 -6.067 1.00 0.71 54 GLU A O 8
ATOM 11578 N N . VAL A 1 55 ? 0.955 11.447 -6.864 1.00 0.48 55 VAL A N 8
ATOM 11579 C CA . VAL A 1 55 ? 1.638 10.207 -6.519 1.00 0.46 55 VAL A CA 8
ATOM 11580 C C . VAL A 1 55 ? 1.571 9.177 -7.641 1.00 0.47 55 VAL A C 8
ATOM 11581 O O . VAL A 1 55 ? 2.305 8.195 -7.647 1.00 0.69 55 VAL A O 8
ATOM 11594 N N . ASP A 1 56 ? 0.713 9.426 -8.612 1.00 0.52 56 ASP A N 8
ATOM 11595 C CA . ASP A 1 56 ? 0.600 8.528 -9.748 1.00 0.52 56 ASP A CA 8
ATOM 11596 C C . ASP A 1 56 ? 1.173 9.221 -10.979 1.00 0.62 56 ASP A C 8
ATOM 11597 O O . ASP A 1 56 ? 0.506 10.036 -11.610 1.00 0.70 56 ASP A O 8
ATOM 11606 N N . ALA A 1 57 ? 2.425 8.897 -11.301 1.00 0.68 57 ALA A N 8
ATOM 11607 C CA . ALA A 1 57 ? 3.130 9.507 -12.427 1.00 0.81 57 ALA A CA 8
ATOM 11608 C C . ALA A 1 57 ? 2.592 9.018 -13.769 1.00 0.81 57 ALA A C 8
ATOM 11609 O O . ALA A 1 57 ? 2.773 9.679 -14.790 1.00 0.88 57 ALA A O 8
ATOM 11616 N N . ASP A 1 58 ? 1.951 7.855 -13.766 1.00 0.76 58 ASP A N 8
ATOM 11617 C CA . ASP A 1 58 ? 1.372 7.297 -14.983 1.00 0.79 58 ASP A CA 8
ATOM 11618 C C . ASP A 1 58 ? 0.093 8.030 -15.349 1.00 0.80 58 ASP A C 8
ATOM 11619 O O . ASP A 1 58 ? -0.321 8.050 -16.511 1.00 0.85 58 ASP A O 8
ATOM 11628 N N . GLY A 1 59 ? -0.534 8.631 -14.350 1.00 0.85 59 GLY A N 8
ATOM 11629 C CA . GLY A 1 59 ? -1.745 9.391 -14.581 1.00 0.90 59 GLY A CA 8
ATOM 11630 C C . GLY A 1 59 ? -2.963 8.520 -14.803 1.00 0.91 59 GLY A C 8
ATOM 11631 O O . GLY A 1 59 ? -3.893 8.911 -15.505 1.00 1.03 59 GLY A O 8
ATOM 11635 N N . ASN A 1 60 ? -2.959 7.339 -14.211 1.00 0.82 60 ASN A N 8
ATOM 11636 C CA . ASN A 1 60 ? -4.087 6.425 -14.348 1.00 0.85 60 ASN A CA 8
ATOM 11637 C C . ASN A 1 60 ? -4.849 6.368 -13.025 1.00 0.78 60 ASN A C 8
ATOM 11638 O O . ASN A 1 60 ? -6.029 6.022 -12.983 1.00 0.93 60 ASN A O 8
ATOM 11649 N N . GLY A 1 61 ? -4.171 6.722 -11.943 1.00 0.64 61 GLY A N 8
ATOM 11650 C CA . GLY A 1 61 ? -4.804 6.736 -10.643 1.00 0.63 61 GLY A CA 8
ATOM 11651 C C . GLY A 1 61 ? -4.571 5.472 -9.844 1.00 0.58 61 GLY A C 8
ATOM 11652 O O . GLY A 1 61 ? -4.997 5.368 -8.699 1.00 0.67 61 GLY A O 8
ATOM 11656 N N . THR A 1 62 ? -3.883 4.511 -10.438 1.00 0.53 62 THR A N 8
ATOM 11657 C CA . THR A 1 62 ? -3.623 3.244 -9.765 1.00 0.52 62 THR A CA 8
ATOM 11658 C C . THR A 1 62 ? -2.143 2.892 -9.790 1.00 0.49 62 THR A C 8
ATOM 11659 O O . THR A 1 62 ? -1.396 3.310 -10.689 1.00 0.54 62 THR A O 8
ATOM 11670 N N . ILE A 1 63 ? -1.723 2.120 -8.805 1.00 0.47 63 ILE A N 8
ATOM 11671 C CA . ILE A 1 63 ? -0.344 1.697 -8.707 1.00 0.46 63 ILE A CA 8
ATOM 11672 C C . ILE A 1 63 ? -0.268 0.201 -8.439 1.00 0.50 63 ILE A C 8
ATOM 11673 O O . ILE A 1 63 ? -0.855 -0.289 -7.475 1.00 0.48 63 ILE A O 8
ATOM 11689 N N . ASP A 1 64 ? 0.424 -0.513 -9.323 1.00 0.57 64 ASP A N 8
ATOM 11690 C CA . ASP A 1 64 ? 0.591 -1.959 -9.200 1.00 0.64 64 ASP A CA 8
ATOM 11691 C C . ASP A 1 64 ? 1.921 -2.289 -8.518 1.00 0.65 64 ASP A C 8
ATOM 11692 O O . ASP A 1 64 ? 2.595 -1.398 -8.002 1.00 0.61 64 ASP A O 8
ATOM 11701 N N . PHE A 1 65 ? 2.271 -3.570 -8.512 1.00 0.73 65 PHE A N 8
ATOM 11702 C CA . PHE A 1 65 ? 3.510 -4.075 -7.909 1.00 0.77 65 PHE A CA 8
ATOM 11703 C C . PHE A 1 65 ? 4.743 -3.343 -8.463 1.00 0.75 65 PHE A C 8
ATOM 11704 O O . PHE A 1 65 ? 5.520 -2.798 -7.687 1.00 0.75 65 PHE A O 8
ATOM 11721 N N . PRO A 1 66 ? 4.952 -3.309 -9.804 1.00 0.76 66 PRO A N 8
ATOM 11722 C CA . PRO A 1 66 ? 6.105 -2.621 -10.420 1.00 0.78 66 PRO A CA 8
ATOM 11723 C C . PRO A 1 66 ? 6.212 -1.172 -9.961 1.00 0.73 66 PRO A C 8
ATOM 11724 O O . PRO A 1 66 ? 7.303 -0.664 -9.675 1.00 0.77 66 PRO A O 8
ATOM 11735 N N . GLU A 1 67 ? 5.069 -0.512 -9.910 1.00 0.66 67 GLU A N 8
ATOM 11736 C CA . GLU A 1 67 ? 4.991 0.862 -9.472 1.00 0.62 67 GLU A CA 8
ATOM 11737 C C . GLU A 1 67 ? 5.375 0.954 -8.002 1.00 0.62 67 GLU A C 8
ATOM 11738 O O . GLU A 1 67 ? 6.214 1.765 -7.629 1.00 0.64 67 GLU A O 8
ATOM 11750 N N . PHE A 1 68 ? 4.780 0.093 -7.183 1.00 0.60 68 PHE A N 8
ATOM 11751 C CA . PHE A 1 68 ? 5.052 0.058 -5.749 1.00 0.59 68 PHE A CA 8
ATOM 11752 C C . PHE A 1 68 ? 6.543 -0.149 -5.496 1.00 0.63 68 PHE A C 8
ATOM 11753 O O . PHE A 1 68 ? 7.146 0.511 -4.650 1.00 0.67 68 PHE A O 8
ATOM 11770 N N . LEU A 1 69 ? 7.120 -1.070 -6.252 1.00 0.66 69 LEU A N 8
ATOM 11771 C CA . LEU A 1 69 ? 8.536 -1.392 -6.142 1.00 0.72 69 LEU A CA 8
ATOM 11772 C C . LEU A 1 69 ? 9.413 -0.154 -6.322 1.00 0.76 69 LEU A C 8
ATOM 11773 O O . LEU A 1 69 ? 10.491 -0.060 -5.737 1.00 0.82 69 LEU A O 8
ATOM 11789 N N . THR A 1 70 ? 8.956 0.787 -7.137 1.00 0.75 70 THR A N 8
ATOM 11790 C CA . THR A 1 70 ? 9.707 2.013 -7.385 1.00 0.82 70 THR A CA 8
ATOM 11791 C C . THR A 1 70 ? 9.249 3.143 -6.456 1.00 0.78 70 THR A C 8
ATOM 11792 O O . THR A 1 70 ? 10.061 3.927 -5.966 1.00 0.98 70 THR A O 8
ATOM 11803 N N . MET A 1 71 ? 7.947 3.203 -6.212 1.00 0.69 71 MET A N 8
ATOM 11804 C CA . MET A 1 71 ? 7.373 4.246 -5.375 1.00 0.66 71 MET A CA 8
ATOM 11805 C C . MET A 1 71 ? 7.920 4.202 -3.958 1.00 0.66 71 MET A C 8
ATOM 11806 O O . MET A 1 71 ? 8.531 5.164 -3.494 1.00 0.69 71 MET A O 8
ATOM 11820 N N . MET A 1 72 ? 7.726 3.082 -3.289 1.00 0.71 72 MET A N 8
ATOM 11821 C CA . MET A 1 72 ? 8.186 2.926 -1.916 1.00 0.77 72 MET A CA 8
ATOM 11822 C C . MET A 1 72 ? 9.685 2.656 -1.858 1.00 0.84 72 MET A C 8
ATOM 11823 O O . MET A 1 72 ? 10.166 1.960 -0.967 1.00 0.99 72 MET A O 8
ATOM 11837 N N . ALA A 1 73 ? 10.415 3.216 -2.806 1.00 0.92 73 ALA A N 8
ATOM 11838 C CA . ALA A 1 73 ? 11.852 3.032 -2.865 1.00 0.99 73 ALA A CA 8
ATOM 11839 C C . ALA A 1 73 ? 12.580 4.352 -3.174 1.00 1.02 73 ALA A C 8
ATOM 11840 O O . ALA A 1 73 ? 13.763 4.512 -2.855 1.00 1.21 73 ALA A O 8
ATOM 11847 N N . ARG A 1 74 ? 11.869 5.299 -3.774 1.00 0.99 74 ARG A N 8
ATOM 11848 C CA . ARG A 1 74 ? 12.463 6.584 -4.130 1.00 1.04 74 ARG A CA 8
ATOM 11849 C C . ARG A 1 74 ? 12.110 7.662 -3.112 1.00 0.99 74 ARG A C 8
ATOM 11850 O O . ARG A 1 74 ? 11.035 8.256 -3.159 1.00 1.02 74 ARG A O 8
ATOM 11871 N N . LYS A 1 75 ? 13.029 7.912 -2.195 1.00 1.13 75 LYS A N 8
ATOM 11872 C CA . LYS A 1 75 ? 12.831 8.917 -1.168 1.00 1.20 75 LYS A CA 8
ATOM 11873 C C . LYS A 1 75 ? 13.379 10.272 -1.634 1.00 1.26 75 LYS A C 8
ATOM 11874 O O . LYS A 1 75 ? 13.893 10.394 -2.748 1.00 1.34 75 LYS A O 8
ATOM 11893 N N . MET A 1 76 ? 13.282 11.282 -0.778 1.00 1.32 76 MET A N 8
ATOM 11894 C CA . MET A 1 76 ? 13.757 12.626 -1.122 1.00 1.43 76 MET A CA 8
ATOM 11895 C C . MET A 1 76 ? 14.721 13.131 -0.054 1.00 1.44 76 MET A C 8
ATOM 11896 O O . MET A 1 76 ? 15.057 12.397 0.876 1.00 1.49 76 MET A O 8
ATOM 11910 N N . LYS A 1 77 ? 15.153 14.384 -0.174 1.00 1.50 77 LYS A N 8
ATOM 11911 C CA . LYS A 1 77 ? 16.069 14.974 0.797 1.00 1.56 77 LYS A CA 8
ATOM 11912 C C . LYS A 1 77 ? 15.335 16.023 1.616 1.00 1.66 77 LYS A C 8
ATOM 11913 O O . LYS A 1 77 ? 15.905 17.030 2.031 1.00 2.06 77 LYS A O 8
ATOM 11932 N N . ASP A 1 78 ? 14.060 15.754 1.854 1.00 1.54 78 ASP A N 8
ATOM 11933 C CA . ASP A 1 78 ? 13.192 16.674 2.584 1.00 1.63 78 ASP A CA 8
ATOM 11934 C C . ASP A 1 78 ? 13.224 16.390 4.080 1.00 1.72 78 ASP A C 8
ATOM 11935 O O . ASP A 1 78 ? 14.085 15.651 4.560 1.00 1.77 78 ASP A O 8
ATOM 11944 N N . THR A 1 79 ? 12.293 16.984 4.807 1.00 1.95 79 THR A N 8
ATOM 11945 C CA . THR A 1 79 ? 12.226 16.788 6.247 1.00 2.15 79 THR A CA 8
ATOM 11946 C C . THR A 1 79 ? 10.863 16.216 6.651 1.00 2.00 79 THR A C 8
ATOM 11947 O O . THR A 1 79 ? 9.814 16.802 6.367 1.00 2.13 79 THR A O 8
ATOM 11958 N N . ASP A 1 80 ? 10.887 15.072 7.319 1.00 2.01 80 ASP A N 8
ATOM 11959 C CA . ASP A 1 80 ? 9.661 14.416 7.754 1.00 2.07 80 ASP A CA 8
ATOM 11960 C C . ASP A 1 80 ? 9.281 14.874 9.157 1.00 2.26 80 ASP A C 8
ATOM 11961 O O . ASP A 1 80 ? 10.181 15.289 9.919 1.00 2.49 80 ASP A O 8
ATOM 11971 N N . ARG B 2 1 ? 3.486 16.396 0.229 1.00 0.99 287 ARG B N 8
ATOM 11972 C CA . ARG B 2 1 ? 3.420 15.618 -1.028 1.00 0.79 287 ARG B CA 8
ATOM 11973 C C . ARG B 2 1 ? 2.852 14.230 -0.757 1.00 0.66 287 ARG B C 8
ATOM 11974 O O . ARG B 2 1 ? 2.996 13.690 0.343 1.00 0.65 287 ARG B O 8
ATOM 11997 N N . ALA B 2 2 ? 2.202 13.653 -1.770 1.00 0.60 288 ALA B N 8
ATOM 11998 C CA . ALA B 2 2 ? 1.597 12.327 -1.657 1.00 0.51 288 ALA B CA 8
ATOM 11999 C C . ALA B 2 2 ? 2.611 11.261 -1.274 1.00 0.50 288 ALA B C 8
ATOM 12000 O O . ALA B 2 2 ? 2.260 10.244 -0.690 1.00 0.48 288 ALA B O 8
ATOM 12007 N N . ALA B 2 3 ? 3.880 11.509 -1.591 1.00 0.54 289 ALA B N 8
ATOM 12008 C CA . ALA B 2 3 ? 4.931 10.537 -1.289 1.00 0.57 289 ALA B CA 8
ATOM 12009 C C . ALA B 2 3 ? 5.220 10.406 0.207 1.00 0.58 289 ALA B C 8
ATOM 12010 O O . ALA B 2 3 ? 6.201 9.782 0.596 1.00 0.65 289 ALA B O 8
ATOM 12017 N N . ASN B 2 4 ? 4.521 11.198 1.004 1.00 0.56 290 ASN B N 8
ATOM 12018 C CA . ASN B 2 4 ? 4.641 11.122 2.453 1.00 0.58 290 ASN B CA 8
ATOM 12019 C C . ASN B 2 4 ? 3.343 10.595 3.042 1.00 0.53 290 ASN B C 8
ATOM 12020 O O . ASN B 2 4 ? 3.327 9.987 4.108 1.00 0.53 290 ASN B O 8
ATOM 12031 N N . LEU B 2 5 ? 2.251 10.908 2.356 1.00 0.51 291 LEU B N 8
ATOM 12032 C CA . LEU B 2 5 ? 0.930 10.480 2.775 1.00 0.48 291 LEU B CA 8
ATOM 12033 C C . LEU B 2 5 ? 0.692 9.044 2.340 1.00 0.46 291 LEU B C 8
ATOM 12034 O O . LEU B 2 5 ? -0.358 8.475 2.591 1.00 0.71 291 LEU B O 8
ATOM 12050 N N . TRP B 2 6 ? 1.643 8.521 1.581 1.00 0.41 292 TRP B N 8
ATOM 12051 C CA . TRP B 2 6 ? 1.619 7.129 1.151 1.00 0.39 292 TRP B CA 8
ATOM 12052 C C . TRP B 2 6 ? 2.408 6.306 2.191 1.00 0.41 292 TRP B C 8
ATOM 12053 O O . TRP B 2 6 ? 1.915 5.293 2.691 1.00 0.41 292 TRP B O 8
ATOM 12074 N N . PRO B 2 7 ? 3.668 6.705 2.494 1.00 0.44 293 PRO B N 8
ATOM 12075 C CA . PRO B 2 7 ? 4.482 6.067 3.541 1.00 0.48 293 PRO B CA 8
ATOM 12076 C C . PRO B 2 7 ? 3.757 5.965 4.876 1.00 0.46 293 PRO B C 8
ATOM 12077 O O . PRO B 2 7 ? 3.930 4.984 5.599 1.00 0.47 293 PRO B O 8
ATOM 12088 N N . SER B 2 8 ? 2.953 6.982 5.206 1.00 0.47 294 SER B N 8
ATOM 12089 C CA . SER B 2 8 ? 2.199 6.968 6.466 1.00 0.47 294 SER B CA 8
ATOM 12090 C C . SER B 2 8 ? 1.262 5.738 6.540 1.00 0.42 294 SER B C 8
ATOM 12091 O O . SER B 2 8 ? 1.426 4.908 7.437 1.00 0.40 294 SER B O 8
ATOM 12099 N N . PRO B 2 9 ? 0.276 5.583 5.619 1.00 0.44 295 PRO B N 8
ATOM 12100 C CA . PRO B 2 9 ? -0.628 4.415 5.607 1.00 0.43 295 PRO B CA 8
ATOM 12101 C C . PRO B 2 9 ? 0.125 3.093 5.604 1.00 0.40 295 PRO B C 8
ATOM 12102 O O . PRO B 2 9 ? -0.335 2.100 6.173 1.00 0.43 295 PRO B O 8
ATOM 12113 N N . LEU B 2 10 ? 1.283 3.082 4.962 1.00 0.38 296 LEU B N 8
ATOM 12114 C CA . LEU B 2 10 ? 2.113 1.889 4.912 1.00 0.37 296 LEU B CA 8
ATOM 12115 C C . LEU B 2 10 ? 2.671 1.578 6.303 1.00 0.39 296 LEU B C 8
ATOM 12116 O O . LEU B 2 10 ? 2.819 0.415 6.685 1.00 0.43 296 LEU B O 8
ATOM 12132 N N . MET B 2 11 ? 2.969 2.636 7.041 1.00 0.39 297 MET B N 8
ATOM 12133 C CA . MET B 2 11 ? 3.469 2.515 8.406 1.00 0.42 297 MET B CA 8
ATOM 12134 C C . MET B 2 11 ? 2.337 2.022 9.299 1.00 0.41 297 MET B C 8
ATOM 12135 O O . MET B 2 11 ? 2.554 1.201 10.192 1.00 0.45 297 MET B O 8
ATOM 12149 N N . ILE B 2 12 ? 1.133 2.519 9.032 1.00 0.41 298 ILE B N 8
ATOM 12150 C CA . ILE B 2 12 ? -0.055 2.094 9.760 1.00 0.43 298 ILE B CA 8
ATOM 12151 C C . ILE B 2 12 ? -0.253 0.604 9.519 1.00 0.44 298 ILE B C 8
ATOM 12152 O O . ILE B 2 12 ? -0.616 -0.140 10.425 1.00 0.47 298 ILE B O 8
ATOM 12168 N N . LYS B 2 13 ? 0.019 0.168 8.284 1.00 0.42 299 LYS B N 8
ATOM 12169 C CA . LYS B 2 13 ? -0.075 -1.247 7.929 1.00 0.45 299 LYS B CA 8
ATOM 12170 C C . LYS B 2 13 ? 0.882 -2.047 8.796 1.00 0.45 299 LYS B C 8
ATOM 12171 O O . LYS B 2 13 ? 0.567 -3.144 9.245 1.00 0.51 299 LYS B O 8
ATOM 12190 N N . ARG B 2 14 ? 2.064 -1.481 9.018 1.00 0.43 300 ARG B N 8
ATOM 12191 C CA . ARG B 2 14 ? 3.085 -2.126 9.834 1.00 0.47 300 ARG B CA 8
ATOM 12192 C C . ARG B 2 14 ? 2.611 -2.252 11.277 1.00 0.50 300 ARG B C 8
ATOM 12193 O O . ARG B 2 14 ? 2.825 -3.279 11.924 1.00 0.54 300 ARG B O 8
ATOM 12214 N N . SER B 2 15 ? 1.968 -1.200 11.766 1.00 0.50 301 SER B N 8
ATOM 12215 C CA . SER B 2 15 ? 1.423 -1.189 13.116 1.00 0.55 301 SER B CA 8
ATOM 12216 C C . SER B 2 15 ? 0.343 -2.250 13.238 1.00 0.59 301 SER B C 8
ATOM 12217 O O . SER B 2 15 ? 0.203 -2.899 14.271 1.00 0.66 301 SER B O 8
ATOM 12225 N N . LYS B 2 16 ? -0.411 -2.438 12.167 1.00 0.58 302 LYS B N 8
ATOM 12226 C CA . LYS B 2 16 ? -1.466 -3.437 12.148 1.00 0.65 302 LYS B CA 8
ATOM 12227 C C . LYS B 2 16 ? -0.854 -4.833 11.989 1.00 0.68 302 LYS B C 8
ATOM 12228 O O . LYS B 2 16 ? -1.403 -5.822 12.476 1.00 0.76 302 LYS B O 8
ATOM 12247 N N . LYS B 2 17 ? 0.284 -4.894 11.307 1.00 0.62 303 LYS B N 8
ATOM 12248 C CA . LYS B 2 17 ? 0.997 -6.151 11.091 1.00 0.65 303 LYS B CA 8
ATOM 12249 C C . LYS B 2 17 ? 1.558 -6.632 12.422 1.00 0.72 303 LYS B C 8
ATOM 12250 O O . LYS B 2 17 ? 1.627 -7.830 12.696 1.00 0.82 303 LYS B O 8
ATOM 12269 N N . ASN B 2 18 ? 1.951 -5.664 13.236 1.00 0.69 304 ASN B N 8
ATOM 12270 C CA . ASN B 2 18 ? 2.497 -5.923 14.563 1.00 0.78 304 ASN B CA 8
ATOM 12271 C C . ASN B 2 18 ? 1.373 -6.291 15.530 1.00 0.88 304 ASN B C 8
ATOM 12272 O O . ASN B 2 18 ? 1.517 -7.181 16.365 1.00 1.04 304 ASN B O 8
ATOM 12283 N N . SER B 2 19 ? 0.253 -5.597 15.411 1.00 0.82 305 SER B N 8
ATOM 12284 C CA . SER B 2 19 ? -0.908 -5.841 16.257 1.00 0.93 305 SER B CA 8
ATOM 12285 C C . SER B 2 19 ? -1.811 -6.931 15.669 1.00 1.13 305 SER B C 8
ATOM 12286 O O . SER B 2 19 ? -1.498 -8.127 15.844 1.00 1.39 305 SER B O 8
ATOM 12297 N N . ALA A 1 1 ? 23.855 -16.311 -6.554 1.00 2.58 1 ALA A N 9
ATOM 12298 C CA . ALA A 1 1 ? 24.193 -14.979 -6.003 1.00 2.36 1 ALA A CA 9
ATOM 12299 C C . ALA A 1 1 ? 23.001 -14.405 -5.263 1.00 2.09 1 ALA A C 9
ATOM 12300 O O . ALA A 1 1 ? 22.094 -15.144 -4.881 1.00 2.15 1 ALA A O 9
ATOM 12309 N N . ASP A 1 2 ? 23.014 -13.094 -5.053 1.00 1.93 2 ASP A N 9
ATOM 12310 C CA . ASP A 1 2 ? 21.930 -12.417 -4.357 1.00 1.85 2 ASP A CA 9
ATOM 12311 C C . ASP A 1 2 ? 20.700 -12.310 -5.245 1.00 1.77 2 ASP A C 9
ATOM 12312 O O . ASP A 1 2 ? 20.373 -11.242 -5.758 1.00 2.06 2 ASP A O 9
ATOM 12321 N N . GLN A 1 3 ? 20.046 -13.436 -5.447 1.00 1.60 3 GLN A N 9
ATOM 12322 C CA . GLN A 1 3 ? 18.851 -13.497 -6.265 1.00 1.62 3 GLN A CA 9
ATOM 12323 C C . GLN A 1 3 ? 17.624 -13.671 -5.391 1.00 1.52 3 GLN A C 9
ATOM 12324 O O . GLN A 1 3 ? 16.606 -13.008 -5.578 1.00 1.55 3 GLN A O 9
ATOM 12338 N N . LEU A 1 4 ? 17.739 -14.552 -4.418 1.00 1.47 4 LEU A N 9
ATOM 12339 C CA . LEU A 1 4 ? 16.639 -14.854 -3.529 1.00 1.42 4 LEU A CA 9
ATOM 12340 C C . LEU A 1 4 ? 16.932 -14.375 -2.120 1.00 1.35 4 LEU A C 9
ATOM 12341 O O . LEU A 1 4 ? 17.298 -15.161 -1.245 1.00 1.37 4 LEU A O 9
ATOM 12357 N N . THR A 1 5 ? 16.794 -13.078 -1.909 1.00 1.33 5 THR A N 9
ATOM 12358 C CA . THR A 1 5 ? 17.038 -12.508 -0.599 1.00 1.31 5 THR A CA 9
ATOM 12359 C C . THR A 1 5 ? 15.746 -12.428 0.198 1.00 1.19 5 THR A C 9
ATOM 12360 O O . THR A 1 5 ? 15.673 -12.931 1.321 1.00 1.18 5 THR A O 9
ATOM 12371 N N . GLU A 1 6 ? 14.727 -11.800 -0.403 1.00 1.16 6 GLU A N 9
ATOM 12372 C CA . GLU A 1 6 ? 13.424 -11.643 0.238 1.00 1.10 6 GLU A CA 9
ATOM 12373 C C . GLU A 1 6 ? 13.559 -10.974 1.603 1.00 1.10 6 GLU A C 9
ATOM 12374 O O . GLU A 1 6 ? 13.239 -11.569 2.624 1.00 1.15 6 GLU A O 9
ATOM 12386 N N . GLU A 1 7 ? 14.023 -9.736 1.627 1.00 1.09 7 GLU A N 9
ATOM 12387 C CA . GLU A 1 7 ? 14.210 -9.038 2.891 1.00 1.13 7 GLU A CA 9
ATOM 12388 C C . GLU A 1 7 ? 13.209 -7.892 3.056 1.00 1.08 7 GLU A C 9
ATOM 12389 O O . GLU A 1 7 ? 12.459 -7.850 4.030 1.00 1.13 7 GLU A O 9
ATOM 12401 N N . GLN A 1 8 ? 13.179 -6.984 2.095 1.00 1.08 8 GLN A N 9
ATOM 12402 C CA . GLN A 1 8 ? 12.272 -5.849 2.149 1.00 1.06 8 GLN A CA 9
ATOM 12403 C C . GLN A 1 8 ? 10.994 -6.169 1.388 1.00 0.96 8 GLN A C 9
ATOM 12404 O O . GLN A 1 8 ? 9.932 -5.609 1.665 1.00 0.95 8 GLN A O 9
ATOM 12418 N N . ILE A 1 9 ? 11.098 -7.098 0.438 1.00 0.93 9 ILE A N 9
ATOM 12419 C CA . ILE A 1 9 ? 9.951 -7.504 -0.371 1.00 0.90 9 ILE A CA 9
ATOM 12420 C C . ILE A 1 9 ? 8.895 -8.185 0.498 1.00 0.82 9 ILE A C 9
ATOM 12421 O O . ILE A 1 9 ? 7.714 -8.198 0.157 1.00 0.80 9 ILE A O 9
ATOM 12437 N N . ALA A 1 10 ? 9.314 -8.722 1.639 1.00 0.85 10 ALA A N 9
ATOM 12438 C CA . ALA A 1 10 ? 8.382 -9.391 2.537 1.00 0.85 10 ALA A CA 9
ATOM 12439 C C . ALA A 1 10 ? 7.427 -8.389 3.194 1.00 0.75 10 ALA A C 9
ATOM 12440 O O . ALA A 1 10 ? 6.311 -8.737 3.560 1.00 0.79 10 ALA A O 9
ATOM 12447 N N . GLU A 1 11 ? 7.864 -7.137 3.329 1.00 0.69 11 GLU A N 9
ATOM 12448 C CA . GLU A 1 11 ? 7.029 -6.105 3.940 1.00 0.64 11 GLU A CA 9
ATOM 12449 C C . GLU A 1 11 ? 6.227 -5.342 2.885 1.00 0.63 11 GLU A C 9
ATOM 12450 O O . GLU A 1 11 ? 5.298 -4.596 3.212 1.00 0.64 11 GLU A O 9
ATOM 12462 N N . PHE A 1 12 ? 6.587 -5.529 1.619 1.00 0.64 12 PHE A N 9
ATOM 12463 C CA . PHE A 1 12 ? 5.889 -4.862 0.526 1.00 0.67 12 PHE A CA 9
ATOM 12464 C C . PHE A 1 12 ? 4.602 -5.611 0.202 1.00 0.66 12 PHE A C 9
ATOM 12465 O O . PHE A 1 12 ? 3.566 -5.007 -0.071 1.00 0.68 12 PHE A O 9
ATOM 12482 N N . LYS A 1 13 ? 4.670 -6.937 0.281 1.00 0.65 13 LYS A N 9
ATOM 12483 C CA . LYS A 1 13 ? 3.526 -7.807 0.004 1.00 0.66 13 LYS A CA 9
ATOM 12484 C C . LYS A 1 13 ? 2.381 -7.538 0.974 1.00 0.61 13 LYS A C 9
ATOM 12485 O O . LYS A 1 13 ? 1.208 -7.793 0.676 1.00 0.66 13 LYS A O 9
ATOM 12504 N N . GLU A 1 14 ? 2.729 -6.975 2.121 1.00 0.57 14 GLU A N 9
ATOM 12505 C CA . GLU A 1 14 ? 1.751 -6.700 3.163 1.00 0.54 14 GLU A CA 9
ATOM 12506 C C . GLU A 1 14 ? 0.809 -5.559 2.780 1.00 0.50 14 GLU A C 9
ATOM 12507 O O . GLU A 1 14 ? -0.292 -5.448 3.322 1.00 0.49 14 GLU A O 9
ATOM 12519 N N . ALA A 1 15 ? 1.240 -4.711 1.854 1.00 0.51 15 ALA A N 9
ATOM 12520 C CA . ALA A 1 15 ? 0.412 -3.600 1.401 1.00 0.52 15 ALA A CA 9
ATOM 12521 C C . ALA A 1 15 ? -0.766 -4.108 0.580 1.00 0.50 15 ALA A C 9
ATOM 12522 O O . ALA A 1 15 ? -1.876 -3.596 0.678 1.00 0.51 15 ALA A O 9
ATOM 12529 N N . PHE A 1 16 ? -0.526 -5.151 -0.194 1.00 0.50 16 PHE A N 9
ATOM 12530 C CA . PHE A 1 16 ? -1.566 -5.730 -1.031 1.00 0.53 16 PHE A CA 9
ATOM 12531 C C . PHE A 1 16 ? -2.366 -6.748 -0.225 1.00 0.56 16 PHE A C 9
ATOM 12532 O O . PHE A 1 16 ? -3.090 -7.574 -0.782 1.00 0.74 16 PHE A O 9
ATOM 12549 N N . SER A 1 17 ? -2.231 -6.679 1.088 1.00 0.49 17 SER A N 9
ATOM 12550 C CA . SER A 1 17 ? -2.913 -7.600 1.971 1.00 0.54 17 SER A CA 9
ATOM 12551 C C . SER A 1 17 ? -3.745 -6.877 3.028 1.00 0.51 17 SER A C 9
ATOM 12552 O O . SER A 1 17 ? -4.949 -7.101 3.142 1.00 0.59 17 SER A O 9
ATOM 12560 N N . LEU A 1 18 ? -3.100 -6.012 3.804 1.00 0.44 18 LEU A N 9
ATOM 12561 C CA . LEU A 1 18 ? -3.788 -5.298 4.871 1.00 0.42 18 LEU A CA 9
ATOM 12562 C C . LEU A 1 18 ? -4.245 -3.911 4.436 1.00 0.41 18 LEU A C 9
ATOM 12563 O O . LEU A 1 18 ? -5.250 -3.403 4.927 1.00 0.46 18 LEU A O 9
ATOM 12579 N N . PHE A 1 19 ? -3.505 -3.297 3.524 1.00 0.43 19 PHE A N 9
ATOM 12580 C CA . PHE A 1 19 ? -3.844 -1.956 3.056 1.00 0.47 19 PHE A CA 9
ATOM 12581 C C . PHE A 1 19 ? -5.056 -2.014 2.134 1.00 0.48 19 PHE A C 9
ATOM 12582 O O . PHE A 1 19 ? -5.894 -1.105 2.124 1.00 0.61 19 PHE A O 9
ATOM 12599 N N . ASP A 1 20 ? -5.152 -3.099 1.379 1.00 0.44 20 ASP A N 9
ATOM 12600 C CA . ASP A 1 20 ? -6.267 -3.294 0.464 1.00 0.45 20 ASP A CA 9
ATOM 12601 C C . ASP A 1 20 ? -7.387 -4.049 1.175 1.00 0.51 20 ASP A C 9
ATOM 12602 O O . ASP A 1 20 ? -7.123 -4.958 1.961 1.00 0.58 20 ASP A O 9
ATOM 12611 N N . LYS A 1 21 ? -8.634 -3.667 0.918 1.00 0.58 21 LYS A N 9
ATOM 12612 C CA . LYS A 1 21 ? -9.761 -4.332 1.570 1.00 0.71 21 LYS A CA 9
ATOM 12613 C C . LYS A 1 21 ? -10.645 -5.085 0.585 1.00 0.68 21 LYS A C 9
ATOM 12614 O O . LYS A 1 21 ? -11.692 -5.605 0.970 1.00 0.86 21 LYS A O 9
ATOM 12633 N N . ASP A 1 22 ? -10.234 -5.163 -0.671 1.00 0.58 22 ASP A N 9
ATOM 12634 C CA . ASP A 1 22 ? -11.045 -5.852 -1.674 1.00 0.61 22 ASP A CA 9
ATOM 12635 C C . ASP A 1 22 ? -10.452 -7.213 -2.012 1.00 0.69 22 ASP A C 9
ATOM 12636 O O . ASP A 1 22 ? -11.121 -8.240 -1.890 1.00 0.82 22 ASP A O 9
ATOM 12645 N N . GLY A 1 23 ? -9.183 -7.220 -2.384 1.00 0.65 23 GLY A N 9
ATOM 12646 C CA . GLY A 1 23 ? -8.525 -8.455 -2.752 1.00 0.73 23 GLY A CA 9
ATOM 12647 C C . GLY A 1 23 ? -7.618 -8.288 -3.949 1.00 0.71 23 GLY A C 9
ATOM 12648 O O . GLY A 1 23 ? -7.051 -9.258 -4.443 1.00 0.87 23 GLY A O 9
ATOM 12652 N N . ASP A 1 24 ? -7.484 -7.053 -4.423 1.00 0.59 24 ASP A N 9
ATOM 12653 C CA . ASP A 1 24 ? -6.617 -6.774 -5.565 1.00 0.60 24 ASP A CA 9
ATOM 12654 C C . ASP A 1 24 ? -5.218 -6.431 -5.084 1.00 0.59 24 ASP A C 9
ATOM 12655 O O . ASP A 1 24 ? -4.247 -7.100 -5.433 1.00 0.74 24 ASP A O 9
ATOM 12664 N N . GLY A 1 25 ? -5.129 -5.399 -4.261 1.00 0.54 25 GLY A N 9
ATOM 12665 C CA . GLY A 1 25 ? -3.853 -4.971 -3.734 1.00 0.64 25 GLY A CA 9
ATOM 12666 C C . GLY A 1 25 ? -3.448 -3.624 -4.286 1.00 0.69 25 GLY A C 9
ATOM 12667 O O . GLY A 1 25 ? -2.756 -2.855 -3.619 1.00 1.30 25 GLY A O 9
ATOM 12671 N N . THR A 1 26 ? -3.891 -3.352 -5.503 1.00 0.46 26 THR A N 9
ATOM 12672 C CA . THR A 1 26 ? -3.590 -2.105 -6.186 1.00 0.48 26 THR A CA 9
ATOM 12673 C C . THR A 1 26 ? -3.991 -0.894 -5.357 1.00 0.46 26 THR A C 9
ATOM 12674 O O . THR A 1 26 ? -5.117 -0.811 -4.861 1.00 0.63 26 THR A O 9
ATOM 12685 N N . ILE A 1 27 ? -3.071 0.043 -5.214 1.00 0.37 27 ILE A N 9
ATOM 12686 C CA . ILE A 1 27 ? -3.342 1.243 -4.452 1.00 0.36 27 ILE A CA 9
ATOM 12687 C C . ILE A 1 27 ? -4.157 2.222 -5.271 1.00 0.32 27 ILE A C 9
ATOM 12688 O O . ILE A 1 27 ? -3.666 2.805 -6.243 1.00 0.37 27 ILE A O 9
ATOM 12704 N N . THR A 1 28 ? -5.409 2.367 -4.899 1.00 0.28 28 THR A N 9
ATOM 12705 C CA . THR A 1 28 ? -6.288 3.296 -5.560 1.00 0.28 28 THR A CA 9
ATOM 12706 C C . THR A 1 28 ? -6.812 4.277 -4.531 1.00 0.27 28 THR A C 9
ATOM 12707 O O . THR A 1 28 ? -6.608 4.086 -3.328 1.00 0.29 28 THR A O 9
ATOM 12718 N N . THR A 1 29 ? -7.487 5.313 -4.991 1.00 0.29 29 THR A N 9
ATOM 12719 C CA . THR A 1 29 ? -8.029 6.324 -4.104 1.00 0.33 29 THR A CA 9
ATOM 12720 C C . THR A 1 29 ? -8.979 5.717 -3.068 1.00 0.31 29 THR A C 9
ATOM 12721 O O . THR A 1 29 ? -9.062 6.201 -1.938 1.00 0.32 29 THR A O 9
ATOM 12732 N N . LYS A 1 30 ? -9.667 4.653 -3.449 1.00 0.31 30 LYS A N 9
ATOM 12733 C CA . LYS A 1 30 ? -10.611 3.984 -2.555 1.00 0.33 30 LYS A CA 9
ATOM 12734 C C . LYS A 1 30 ? -9.916 3.381 -1.332 1.00 0.33 30 LYS A C 9
ATOM 12735 O O . LYS A 1 30 ? -10.388 3.533 -0.203 1.00 0.38 30 LYS A O 9
ATOM 12754 N N . GLU A 1 31 ? -8.789 2.705 -1.548 1.00 0.31 31 GLU A N 9
ATOM 12755 C CA . GLU A 1 31 ? -8.067 2.059 -0.455 1.00 0.35 31 GLU A CA 9
ATOM 12756 C C . GLU A 1 31 ? -7.221 3.054 0.328 1.00 0.34 31 GLU A C 9
ATOM 12757 O O . GLU A 1 31 ? -6.882 2.813 1.486 1.00 0.39 31 GLU A O 9
ATOM 12769 N N . LEU A 1 32 ? -6.901 4.167 -0.304 1.00 0.31 32 LEU A N 9
ATOM 12770 C CA . LEU A 1 32 ? -6.089 5.201 0.325 1.00 0.33 32 LEU A CA 9
ATOM 12771 C C . LEU A 1 32 ? -6.936 6.057 1.268 1.00 0.35 32 LEU A C 9
ATOM 12772 O O . LEU A 1 32 ? -6.552 6.308 2.413 1.00 0.47 32 LEU A O 9
ATOM 12788 N N . GLY A 1 33 ? -8.101 6.474 0.783 1.00 0.30 33 GLY A N 9
ATOM 12789 C CA . GLY A 1 33 ? -8.990 7.315 1.566 1.00 0.33 33 GLY A CA 9
ATOM 12790 C C . GLY A 1 33 ? -9.585 6.600 2.761 1.00 0.34 33 GLY A C 9
ATOM 12791 O O . GLY A 1 33 ? -9.760 7.201 3.823 1.00 0.36 33 GLY A O 9
ATOM 12795 N N . THR A 1 34 ? -9.887 5.320 2.601 1.00 0.36 34 THR A N 9
ATOM 12796 C CA . THR A 1 34 ? -10.462 4.538 3.686 1.00 0.39 34 THR A CA 9
ATOM 12797 C C . THR A 1 34 ? -9.549 4.524 4.903 1.00 0.40 34 THR A C 9
ATOM 12798 O O . THR A 1 34 ? -10.022 4.464 6.042 1.00 0.46 34 THR A O 9
ATOM 12809 N N . VAL A 1 35 ? -8.240 4.600 4.667 1.00 0.40 35 VAL A N 9
ATOM 12810 C CA . VAL A 1 35 ? -7.272 4.596 5.755 1.00 0.43 35 VAL A CA 9
ATOM 12811 C C . VAL A 1 35 ? -7.315 5.934 6.468 1.00 0.40 35 VAL A C 9
ATOM 12812 O O . VAL A 1 35 ? -7.551 5.998 7.672 1.00 0.42 35 VAL A O 9
ATOM 12825 N N . MET A 1 36 ? -7.102 6.994 5.693 1.00 0.38 36 MET A N 9
ATOM 12826 C CA . MET A 1 36 ? -7.113 8.362 6.209 1.00 0.40 36 MET A CA 9
ATOM 12827 C C . MET A 1 36 ? -8.386 8.642 6.994 1.00 0.37 36 MET A C 9
ATOM 12828 O O . MET A 1 36 ? -8.343 9.181 8.101 1.00 0.39 36 MET A O 9
ATOM 12842 N N . ARG A 1 37 ? -9.510 8.258 6.410 1.00 0.36 37 ARG A N 9
ATOM 12843 C CA . ARG A 1 37 ? -10.814 8.455 7.024 1.00 0.38 37 ARG A CA 9
ATOM 12844 C C . ARG A 1 37 ? -10.886 7.794 8.393 1.00 0.40 37 ARG A C 9
ATOM 12845 O O . ARG A 1 37 ? -11.463 8.341 9.333 1.00 0.45 37 ARG A O 9
ATOM 12866 N N . SER A 1 38 ? -10.270 6.629 8.510 1.00 0.42 38 SER A N 9
ATOM 12867 C CA . SER A 1 38 ? -10.291 5.885 9.759 1.00 0.45 38 SER A CA 9
ATOM 12868 C C . SER A 1 38 ? -9.048 6.164 10.603 1.00 0.46 38 SER A C 9
ATOM 12869 O O . SER A 1 38 ? -8.770 5.442 11.556 1.00 0.59 38 SER A O 9
ATOM 12877 N N . LEU A 1 39 ? -8.309 7.209 10.254 1.00 0.40 39 LEU A N 9
ATOM 12878 C CA . LEU A 1 39 ? -7.099 7.560 10.989 1.00 0.43 39 LEU A CA 9
ATOM 12879 C C . LEU A 1 39 ? -7.186 8.983 11.534 1.00 0.46 39 LEU A C 9
ATOM 12880 O O . LEU A 1 39 ? -6.810 9.239 12.680 1.00 0.58 39 LEU A O 9
ATOM 12896 N N . GLY A 1 40 ? -7.675 9.907 10.715 1.00 0.44 40 GLY A N 9
ATOM 12897 C CA . GLY A 1 40 ? -7.796 11.287 11.146 1.00 0.50 40 GLY A CA 9
ATOM 12898 C C . GLY A 1 40 ? -8.704 12.100 10.247 1.00 0.50 40 GLY A C 9
ATOM 12899 O O . GLY A 1 40 ? -8.334 13.196 9.815 1.00 0.56 40 GLY A O 9
ATOM 12903 N N . GLN A 1 41 ? -9.898 11.559 9.986 1.00 0.49 41 GLN A N 9
ATOM 12904 C CA . GLN A 1 41 ? -10.910 12.200 9.140 1.00 0.54 41 GLN A CA 9
ATOM 12905 C C . GLN A 1 41 ? -10.518 12.163 7.663 1.00 0.51 41 GLN A C 9
ATOM 12906 O O . GLN A 1 41 ? -9.339 12.234 7.305 1.00 0.60 41 GLN A O 9
ATOM 12920 N N . ASN A 1 42 ? -11.525 12.040 6.809 1.00 0.53 42 ASN A N 9
ATOM 12921 C CA . ASN A 1 42 ? -11.323 12.003 5.367 1.00 0.53 42 ASN A CA 9
ATOM 12922 C C . ASN A 1 42 ? -11.310 13.421 4.809 1.00 0.50 42 ASN A C 9
ATOM 12923 O O . ASN A 1 42 ? -12.082 14.271 5.256 1.00 0.56 42 ASN A O 9
ATOM 12934 N N . PRO A 1 43 ? -10.430 13.706 3.843 1.00 0.49 43 PRO A N 9
ATOM 12935 C CA . PRO A 1 43 ? -10.347 15.029 3.229 1.00 0.54 43 PRO A CA 9
ATOM 12936 C C . PRO A 1 43 ? -11.463 15.241 2.212 1.00 0.50 43 PRO A C 9
ATOM 12937 O O . PRO A 1 43 ? -12.376 14.416 2.102 1.00 0.48 43 PRO A O 9
ATOM 12948 N N . THR A 1 44 ? -11.416 16.341 1.484 1.00 0.57 44 THR A N 9
ATOM 12949 C CA . THR A 1 44 ? -12.426 16.598 0.479 1.00 0.59 44 THR A CA 9
ATOM 12950 C C . THR A 1 44 ? -12.069 15.830 -0.789 1.00 0.53 44 THR A C 9
ATOM 12951 O O . THR A 1 44 ? -10.913 15.437 -0.972 1.00 0.50 44 THR A O 9
ATOM 12962 N N . GLU A 1 45 ? -13.050 15.617 -1.657 1.00 0.58 45 GLU A N 9
ATOM 12963 C CA . GLU A 1 45 ? -12.832 14.876 -2.894 1.00 0.58 45 GLU A CA 9
ATOM 12964 C C . GLU A 1 45 ? -11.703 15.472 -3.727 1.00 0.57 45 GLU A C 9
ATOM 12965 O O . GLU A 1 45 ? -10.983 14.751 -4.424 1.00 0.56 45 GLU A O 9
ATOM 12977 N N . ALA A 1 46 ? -11.556 16.783 -3.658 1.00 0.60 46 ALA A N 9
ATOM 12978 C CA . ALA A 1 46 ? -10.506 17.481 -4.387 1.00 0.61 46 ALA A CA 9
ATOM 12979 C C . ALA A 1 46 ? -9.127 17.063 -3.885 1.00 0.55 46 ALA A C 9
ATOM 12980 O O . ALA A 1 46 ? -8.271 16.658 -4.670 1.00 0.54 46 ALA A O 9
ATOM 12987 N N . GLU A 1 47 ? -8.928 17.149 -2.572 1.00 0.54 47 GLU A N 9
ATOM 12988 C CA . GLU A 1 47 ? -7.653 16.779 -1.967 1.00 0.51 47 GLU A CA 9
ATOM 12989 C C . GLU A 1 47 ? -7.370 15.295 -2.164 1.00 0.46 47 GLU A C 9
ATOM 12990 O O . GLU A 1 47 ? -6.221 14.890 -2.324 1.00 0.46 47 GLU A O 9
ATOM 13002 N N . LEU A 1 48 ? -8.423 14.491 -2.153 1.00 0.44 48 LEU A N 9
ATOM 13003 C CA . LEU A 1 48 ? -8.281 13.057 -2.337 1.00 0.44 48 LEU A CA 9
ATOM 13004 C C . LEU A 1 48 ? -7.729 12.752 -3.729 1.00 0.43 48 LEU A C 9
ATOM 13005 O O . LEU A 1 48 ? -6.785 11.975 -3.875 1.00 0.43 48 LEU A O 9
ATOM 13021 N N . GLN A 1 49 ? -8.306 13.387 -4.745 1.00 0.45 49 GLN A N 9
ATOM 13022 C CA . GLN A 1 49 ? -7.871 13.174 -6.123 1.00 0.47 49 GLN A CA 9
ATOM 13023 C C . GLN A 1 49 ? -6.497 13.770 -6.370 1.00 0.46 49 GLN A C 9
ATOM 13024 O O . GLN A 1 49 ? -5.718 13.242 -7.155 1.00 0.48 49 GLN A O 9
ATOM 13038 N N . ASP A 1 50 ? -6.195 14.870 -5.708 1.00 0.45 50 ASP A N 9
ATOM 13039 C CA . ASP A 1 50 ? -4.899 15.499 -5.881 1.00 0.46 50 ASP A CA 9
ATOM 13040 C C . ASP A 1 50 ? -3.818 14.661 -5.220 1.00 0.42 50 ASP A C 9
ATOM 13041 O O . ASP A 1 50 ? -2.656 14.683 -5.623 1.00 0.45 50 ASP A O 9
ATOM 13050 N N . MET A 1 51 ? -4.219 13.912 -4.209 1.00 0.39 51 MET A N 9
ATOM 13051 C CA . MET A 1 51 ? -3.307 13.044 -3.495 1.00 0.38 51 MET A CA 9
ATOM 13052 C C . MET A 1 51 ? -2.728 11.979 -4.426 1.00 0.37 51 MET A C 9
ATOM 13053 O O . MET A 1 51 ? -1.530 11.702 -4.391 1.00 0.38 51 MET A O 9
ATOM 13067 N N . ILE A 1 52 ? -3.577 11.403 -5.281 1.00 0.39 52 ILE A N 9
ATOM 13068 C CA . ILE A 1 52 ? -3.128 10.368 -6.211 1.00 0.43 52 ILE A CA 9
ATOM 13069 C C . ILE A 1 52 ? -2.369 11.000 -7.383 1.00 0.47 52 ILE A C 9
ATOM 13070 O O . ILE A 1 52 ? -1.649 10.322 -8.115 1.00 0.52 52 ILE A O 9
ATOM 13086 N N . ASN A 1 53 ? -2.509 12.319 -7.523 1.00 0.50 53 ASN A N 9
ATOM 13087 C CA . ASN A 1 53 ? -1.845 13.061 -8.582 1.00 0.57 53 ASN A CA 9
ATOM 13088 C C . ASN A 1 53 ? -0.382 13.277 -8.198 1.00 0.56 53 ASN A C 9
ATOM 13089 O O . ASN A 1 53 ? 0.486 13.483 -9.047 1.00 0.61 53 ASN A O 9
ATOM 13100 N N . GLU A 1 54 ? -0.118 13.201 -6.907 1.00 0.50 54 GLU A N 9
ATOM 13101 C CA . GLU A 1 54 ? 1.225 13.380 -6.382 1.00 0.51 54 GLU A CA 9
ATOM 13102 C C . GLU A 1 54 ? 1.896 12.035 -6.124 1.00 0.50 54 GLU A C 9
ATOM 13103 O O . GLU A 1 54 ? 2.847 11.954 -5.345 1.00 0.71 54 GLU A O 9
ATOM 13115 N N . VAL A 1 55 ? 1.435 10.980 -6.793 1.00 0.48 55 VAL A N 9
ATOM 13116 C CA . VAL A 1 55 ? 2.003 9.661 -6.546 1.00 0.46 55 VAL A CA 9
ATOM 13117 C C . VAL A 1 55 ? 1.874 8.707 -7.732 1.00 0.47 55 VAL A C 9
ATOM 13118 O O . VAL A 1 55 ? 2.778 7.910 -7.992 1.00 0.69 55 VAL A O 9
ATOM 13131 N N . ASP A 1 56 ? 0.770 8.776 -8.457 1.00 0.52 56 ASP A N 9
ATOM 13132 C CA . ASP A 1 56 ? 0.596 7.908 -9.611 1.00 0.52 56 ASP A CA 9
ATOM 13133 C C . ASP A 1 56 ? 1.153 8.594 -10.853 1.00 0.62 56 ASP A C 9
ATOM 13134 O O . ASP A 1 56 ? 0.455 9.349 -11.533 1.00 0.70 56 ASP A O 9
ATOM 13143 N N . ALA A 1 57 ? 2.428 8.335 -11.118 1.00 0.68 57 ALA A N 9
ATOM 13144 C CA . ALA A 1 57 ? 3.147 8.933 -12.244 1.00 0.81 57 ALA A CA 9
ATOM 13145 C C . ALA A 1 57 ? 2.593 8.516 -13.608 1.00 0.81 57 ALA A C 9
ATOM 13146 O O . ALA A 1 57 ? 2.765 9.227 -14.595 1.00 0.88 57 ALA A O 9
ATOM 13153 N N . ASP A 1 58 ? 1.944 7.358 -13.666 1.00 0.76 58 ASP A N 9
ATOM 13154 C CA . ASP A 1 58 ? 1.370 6.867 -14.915 1.00 0.79 58 ASP A CA 9
ATOM 13155 C C . ASP A 1 58 ? 0.089 7.627 -15.255 1.00 0.80 58 ASP A C 9
ATOM 13156 O O . ASP A 1 58 ? -0.433 7.523 -16.366 1.00 0.85 58 ASP A O 9
ATOM 13165 N N . GLY A 1 59 ? -0.400 8.406 -14.296 1.00 0.85 59 GLY A N 9
ATOM 13166 C CA . GLY A 1 59 ? -1.598 9.207 -14.503 1.00 0.90 59 GLY A CA 9
ATOM 13167 C C . GLY A 1 59 ? -2.860 8.391 -14.724 1.00 0.91 59 GLY A C 9
ATOM 13168 O O . GLY A 1 59 ? -3.610 8.649 -15.665 1.00 1.03 59 GLY A O 9
ATOM 13172 N N . ASN A 1 60 ? -3.097 7.410 -13.870 1.00 0.82 60 ASN A N 9
ATOM 13173 C CA . ASN A 1 60 ? -4.294 6.577 -13.966 1.00 0.85 60 ASN A CA 9
ATOM 13174 C C . ASN A 1 60 ? -5.004 6.522 -12.612 1.00 0.78 60 ASN A C 9
ATOM 13175 O O . ASN A 1 60 ? -6.218 6.337 -12.536 1.00 0.93 60 ASN A O 9
ATOM 13186 N N . GLY A 1 61 ? -4.228 6.681 -11.546 1.00 0.64 61 GLY A N 9
ATOM 13187 C CA . GLY A 1 61 ? -4.784 6.677 -10.207 1.00 0.63 61 GLY A CA 9
ATOM 13188 C C . GLY A 1 61 ? -4.725 5.315 -9.539 1.00 0.58 61 GLY A C 9
ATOM 13189 O O . GLY A 1 61 ? -5.442 5.067 -8.572 1.00 0.67 61 GLY A O 9
ATOM 13193 N N . THR A 1 62 ? -3.888 4.430 -10.057 1.00 0.53 62 THR A N 9
ATOM 13194 C CA . THR A 1 62 ? -3.744 3.093 -9.492 1.00 0.52 62 THR A CA 9
ATOM 13195 C C . THR A 1 62 ? -2.283 2.641 -9.531 1.00 0.49 62 THR A C 9
ATOM 13196 O O . THR A 1 62 ? -1.566 2.904 -10.506 1.00 0.54 62 THR A O 9
ATOM 13207 N N . ILE A 1 63 ? -1.835 1.980 -8.471 1.00 0.47 63 ILE A N 9
ATOM 13208 C CA . ILE A 1 63 ? -0.463 1.502 -8.404 1.00 0.46 63 ILE A CA 9
ATOM 13209 C C . ILE A 1 63 ? -0.414 -0.006 -8.138 1.00 0.50 63 ILE A C 9
ATOM 13210 O O . ILE A 1 63 ? -0.927 -0.492 -7.127 1.00 0.48 63 ILE A O 9
ATOM 13226 N N . ASP A 1 64 ? 0.171 -0.732 -9.084 1.00 0.57 64 ASP A N 9
ATOM 13227 C CA . ASP A 1 64 ? 0.314 -2.183 -8.990 1.00 0.64 64 ASP A CA 9
ATOM 13228 C C . ASP A 1 64 ? 1.669 -2.550 -8.367 1.00 0.65 64 ASP A C 9
ATOM 13229 O O . ASP A 1 64 ? 2.369 -1.685 -7.833 1.00 0.61 64 ASP A O 9
ATOM 13238 N N . PHE A 1 65 ? 2.045 -3.826 -8.462 1.00 0.73 65 PHE A N 9
ATOM 13239 C CA . PHE A 1 65 ? 3.305 -4.329 -7.907 1.00 0.77 65 PHE A CA 9
ATOM 13240 C C . PHE A 1 65 ? 4.531 -3.594 -8.481 1.00 0.75 65 PHE A C 9
ATOM 13241 O O . PHE A 1 65 ? 5.357 -3.096 -7.713 1.00 0.75 65 PHE A O 9
ATOM 13258 N N . PRO A 1 66 ? 4.685 -3.516 -9.825 1.00 0.76 66 PRO A N 9
ATOM 13259 C CA . PRO A 1 66 ? 5.825 -2.817 -10.440 1.00 0.78 66 PRO A CA 9
ATOM 13260 C C . PRO A 1 66 ? 5.905 -1.356 -10.002 1.00 0.73 66 PRO A C 9
ATOM 13261 O O . PRO A 1 66 ? 6.990 -0.803 -9.804 1.00 0.77 66 PRO A O 9
ATOM 13272 N N . GLU A 1 67 ? 4.744 -0.745 -9.842 1.00 0.66 67 GLU A N 9
ATOM 13273 C CA . GLU A 1 67 ? 4.648 0.642 -9.427 1.00 0.62 67 GLU A CA 9
ATOM 13274 C C . GLU A 1 67 ? 5.021 0.798 -7.958 1.00 0.62 67 GLU A C 9
ATOM 13275 O O . GLU A 1 67 ? 5.687 1.756 -7.576 1.00 0.64 67 GLU A O 9
ATOM 13287 N N . PHE A 1 68 ? 4.593 -0.154 -7.140 1.00 0.60 68 PHE A N 9
ATOM 13288 C CA . PHE A 1 68 ? 4.884 -0.120 -5.716 1.00 0.59 68 PHE A CA 9
ATOM 13289 C C . PHE A 1 68 ? 6.383 -0.287 -5.490 1.00 0.63 68 PHE A C 9
ATOM 13290 O O . PHE A 1 68 ? 6.966 0.350 -4.612 1.00 0.67 68 PHE A O 9
ATOM 13307 N N . LEU A 1 69 ? 7.002 -1.135 -6.309 1.00 0.66 69 LEU A N 9
ATOM 13308 C CA . LEU A 1 69 ? 8.434 -1.391 -6.216 1.00 0.72 69 LEU A CA 9
ATOM 13309 C C . LEU A 1 69 ? 9.219 -0.120 -6.520 1.00 0.76 69 LEU A C 9
ATOM 13310 O O . LEU A 1 69 ? 10.286 0.118 -5.962 1.00 0.82 69 LEU A O 9
ATOM 13326 N N . THR A 1 70 ? 8.672 0.701 -7.398 1.00 0.75 70 THR A N 9
ATOM 13327 C CA . THR A 1 70 ? 9.305 1.951 -7.785 1.00 0.82 70 THR A CA 9
ATOM 13328 C C . THR A 1 70 ? 8.808 3.106 -6.902 1.00 0.78 70 THR A C 9
ATOM 13329 O O . THR A 1 70 ? 9.079 4.271 -7.174 1.00 0.98 70 THR A O 9
ATOM 13340 N N . MET A 1 71 ? 8.099 2.766 -5.827 1.00 0.69 71 MET A N 9
ATOM 13341 C CA . MET A 1 71 ? 7.566 3.775 -4.916 1.00 0.66 71 MET A CA 9
ATOM 13342 C C . MET A 1 71 ? 8.132 3.601 -3.507 1.00 0.66 71 MET A C 9
ATOM 13343 O O . MET A 1 71 ? 8.938 4.415 -3.051 1.00 0.69 71 MET A O 9
ATOM 13357 N N . MET A 1 72 ? 7.756 2.517 -2.831 1.00 0.71 72 MET A N 9
ATOM 13358 C CA . MET A 1 72 ? 8.217 2.279 -1.464 1.00 0.77 72 MET A CA 9
ATOM 13359 C C . MET A 1 72 ? 9.704 1.944 -1.420 1.00 0.84 72 MET A C 9
ATOM 13360 O O . MET A 1 72 ? 10.338 2.038 -0.372 1.00 0.99 72 MET A O 9
ATOM 13374 N N . ALA A 1 73 ? 10.258 1.564 -2.559 1.00 0.92 73 ALA A N 9
ATOM 13375 C CA . ALA A 1 73 ? 11.672 1.241 -2.640 1.00 0.99 73 ALA A CA 9
ATOM 13376 C C . ALA A 1 73 ? 12.443 2.379 -3.313 1.00 1.02 73 ALA A C 9
ATOM 13377 O O . ALA A 1 73 ? 13.625 2.244 -3.624 1.00 1.21 73 ALA A O 9
ATOM 13384 N N . ARG A 1 74 ? 11.767 3.507 -3.520 1.00 0.99 74 ARG A N 9
ATOM 13385 C CA . ARG A 1 74 ? 12.379 4.660 -4.172 1.00 1.04 74 ARG A CA 9
ATOM 13386 C C . ARG A 1 74 ? 12.187 5.939 -3.361 1.00 0.99 74 ARG A C 9
ATOM 13387 O O . ARG A 1 74 ? 11.994 7.017 -3.932 1.00 1.02 74 ARG A O 9
ATOM 13408 N N . LYS A 1 75 ? 12.255 5.838 -2.041 1.00 1.13 75 LYS A N 9
ATOM 13409 C CA . LYS A 1 75 ? 12.082 7.010 -1.187 1.00 1.20 75 LYS A CA 9
ATOM 13410 C C . LYS A 1 75 ? 13.245 7.979 -1.373 1.00 1.26 75 LYS A C 9
ATOM 13411 O O . LYS A 1 75 ? 14.335 7.591 -1.803 1.00 1.34 75 LYS A O 9
ATOM 13430 N N . MET A 1 76 ? 13.014 9.235 -1.039 1.00 1.32 76 MET A N 9
ATOM 13431 C CA . MET A 1 76 ? 14.026 10.267 -1.199 1.00 1.43 76 MET A CA 9
ATOM 13432 C C . MET A 1 76 ? 14.842 10.466 0.075 1.00 1.44 76 MET A C 9
ATOM 13433 O O . MET A 1 76 ? 14.378 10.171 1.176 1.00 1.49 76 MET A O 9
ATOM 13447 N N . LYS A 1 77 ? 16.057 10.986 -0.088 1.00 1.50 77 LYS A N 9
ATOM 13448 C CA . LYS A 1 77 ? 16.969 11.230 1.031 1.00 1.56 77 LYS A CA 9
ATOM 13449 C C . LYS A 1 77 ? 16.670 12.582 1.669 1.00 1.66 77 LYS A C 9
ATOM 13450 O O . LYS A 1 77 ? 17.503 13.494 1.662 1.00 2.06 77 LYS A O 9
ATOM 13469 N N . ASP A 1 78 ? 15.473 12.700 2.212 1.00 1.54 78 ASP A N 9
ATOM 13470 C CA . ASP A 1 78 ? 15.034 13.928 2.852 1.00 1.63 78 ASP A CA 9
ATOM 13471 C C . ASP A 1 78 ? 14.833 13.683 4.337 1.00 1.72 78 ASP A C 9
ATOM 13472 O O . ASP A 1 78 ? 15.290 12.675 4.876 1.00 1.77 78 ASP A O 9
ATOM 13481 N N . THR A 1 79 ? 14.151 14.591 4.996 1.00 1.95 79 THR A N 9
ATOM 13482 C CA . THR A 1 79 ? 13.904 14.469 6.411 1.00 2.15 79 THR A CA 9
ATOM 13483 C C . THR A 1 79 ? 12.517 13.885 6.668 1.00 2.00 79 THR A C 9
ATOM 13484 O O . THR A 1 79 ? 11.526 14.615 6.750 1.00 2.13 79 THR A O 9
ATOM 13495 N N . ASP A 1 80 ? 12.446 12.568 6.763 1.00 2.01 80 ASP A N 9
ATOM 13496 C CA . ASP A 1 80 ? 11.177 11.899 7.004 1.00 2.07 80 ASP A CA 9
ATOM 13497 C C . ASP A 1 80 ? 10.963 11.652 8.491 1.00 2.26 80 ASP A C 9
ATOM 13498 O O . ASP A 1 80 ? 11.951 11.371 9.202 1.00 2.49 80 ASP A O 9
ATOM 13508 N N . ARG B 2 1 ? 2.350 15.810 0.421 1.00 0.99 287 ARG B N 9
ATOM 13509 C CA . ARG B 2 1 ? 2.983 14.944 -0.600 1.00 0.79 287 ARG B CA 9
ATOM 13510 C C . ARG B 2 1 ? 2.550 13.494 -0.377 1.00 0.66 287 ARG B C 9
ATOM 13511 O O . ARG B 2 1 ? 2.536 13.016 0.759 1.00 0.65 287 ARG B O 9
ATOM 13534 N N . ALA B 2 2 ? 2.184 12.802 -1.449 1.00 0.60 288 ALA B N 9
ATOM 13535 C CA . ALA B 2 2 ? 1.729 11.416 -1.352 1.00 0.51 288 ALA B CA 9
ATOM 13536 C C . ALA B 2 2 ? 2.789 10.470 -0.790 1.00 0.50 288 ALA B C 9
ATOM 13537 O O . ALA B 2 2 ? 2.471 9.474 -0.174 1.00 0.48 288 ALA B O 9
ATOM 13544 N N . ALA B 2 3 ? 4.054 10.799 -0.996 1.00 0.54 289 ALA B N 9
ATOM 13545 C CA . ALA B 2 3 ? 5.149 9.963 -0.517 1.00 0.57 289 ALA B CA 9
ATOM 13546 C C . ALA B 2 3 ? 5.301 9.990 1.005 1.00 0.58 289 ALA B C 9
ATOM 13547 O O . ALA B 2 3 ? 6.311 9.568 1.551 1.00 0.65 289 ALA B O 9
ATOM 13554 N N . ASN B 2 4 ? 4.416 10.731 1.639 1.00 0.56 290 ASN B N 9
ATOM 13555 C CA . ASN B 2 4 ? 4.357 10.828 3.089 1.00 0.58 290 ASN B CA 9
ATOM 13556 C C . ASN B 2 4 ? 3.045 10.259 3.578 1.00 0.53 290 ASN B C 9
ATOM 13557 O O . ASN B 2 4 ? 2.944 9.620 4.621 1.00 0.53 290 ASN B O 9
ATOM 13568 N N . LEU B 2 5 ? 2.020 10.533 2.772 1.00 0.51 291 LEU B N 9
ATOM 13569 C CA . LEU B 2 5 ? 0.672 10.088 3.062 1.00 0.48 291 LEU B CA 9
ATOM 13570 C C . LEU B 2 5 ? 0.489 8.638 2.659 1.00 0.46 291 LEU B C 9
ATOM 13571 O O . LEU B 2 5 ? -0.570 8.068 2.849 1.00 0.71 291 LEU B O 9
ATOM 13587 N N . TRP B 2 6 ? 1.499 8.092 1.999 1.00 0.41 292 TRP B N 9
ATOM 13588 C CA . TRP B 2 6 ? 1.518 6.683 1.646 1.00 0.39 292 TRP B CA 9
ATOM 13589 C C . TRP B 2 6 ? 2.271 5.943 2.758 1.00 0.41 292 TRP B C 9
ATOM 13590 O O . TRP B 2 6 ? 1.759 4.974 3.316 1.00 0.41 292 TRP B O 9
ATOM 13611 N N . PRO B 2 7 ? 3.524 6.376 3.090 1.00 0.44 293 PRO B N 9
ATOM 13612 C CA . PRO B 2 7 ? 4.291 5.801 4.206 1.00 0.48 293 PRO B CA 9
ATOM 13613 C C . PRO B 2 7 ? 3.498 5.750 5.514 1.00 0.46 293 PRO B C 9
ATOM 13614 O O . PRO B 2 7 ? 3.626 4.795 6.278 1.00 0.47 293 PRO B O 9
ATOM 13625 N N . SER B 2 8 ? 2.675 6.772 5.773 1.00 0.47 294 SER B N 9
ATOM 13626 C CA . SER B 2 8 ? 1.863 6.801 6.987 1.00 0.47 294 SER B CA 9
ATOM 13627 C C . SER B 2 8 ? 0.921 5.576 7.033 1.00 0.42 294 SER B C 9
ATOM 13628 O O . SER B 2 8 ? 1.001 4.790 7.974 1.00 0.40 294 SER B O 9
ATOM 13636 N N . PRO B 2 9 ? 0.001 5.401 6.055 1.00 0.44 295 PRO B N 9
ATOM 13637 C CA . PRO B 2 9 ? -0.869 4.216 6.000 1.00 0.43 295 PRO B CA 9
ATOM 13638 C C . PRO B 2 9 ? -0.070 2.907 6.103 1.00 0.40 295 PRO B C 9
ATOM 13639 O O . PRO B 2 9 ? -0.510 1.957 6.753 1.00 0.43 295 PRO B O 9
ATOM 13650 N N . LEU B 2 10 ? 1.105 2.866 5.470 1.00 0.38 296 LEU B N 9
ATOM 13651 C CA . LEU B 2 10 ? 1.963 1.680 5.524 1.00 0.37 296 LEU B CA 9
ATOM 13652 C C . LEU B 2 10 ? 2.447 1.438 6.956 1.00 0.39 296 LEU B C 9
ATOM 13653 O O . LEU B 2 10 ? 2.581 0.294 7.392 1.00 0.43 296 LEU B O 9
ATOM 13669 N N . MET B 2 11 ? 2.719 2.524 7.674 1.00 0.39 297 MET B N 9
ATOM 13670 C CA . MET B 2 11 ? 3.147 2.448 9.069 1.00 0.42 297 MET B CA 9
ATOM 13671 C C . MET B 2 11 ? 2.008 1.908 9.914 1.00 0.41 297 MET B C 9
ATOM 13672 O O . MET B 2 11 ? 2.202 1.073 10.796 1.00 0.45 297 MET B O 9
ATOM 13686 N N . ILE B 2 12 ? 0.806 2.388 9.618 1.00 0.41 298 ILE B N 9
ATOM 13687 C CA . ILE B 2 12 ? -0.393 1.948 10.311 1.00 0.43 298 ILE B CA 9
ATOM 13688 C C . ILE B 2 12 ? -0.587 0.466 10.042 1.00 0.44 298 ILE B C 9
ATOM 13689 O O . ILE B 2 12 ? -1.014 -0.299 10.909 1.00 0.47 298 ILE B O 9
ATOM 13705 N N . LYS B 2 13 ? -0.232 0.068 8.827 1.00 0.42 299 LYS B N 9
ATOM 13706 C CA . LYS B 2 13 ? -0.314 -1.320 8.420 1.00 0.45 299 LYS B CA 9
ATOM 13707 C C . LYS B 2 13 ? 0.683 -2.140 9.221 1.00 0.45 299 LYS B C 9
ATOM 13708 O O . LYS B 2 13 ? 0.388 -3.255 9.632 1.00 0.51 299 LYS B O 9
ATOM 13727 N N . ARG B 2 14 ? 1.874 -1.584 9.421 1.00 0.43 300 ARG B N 9
ATOM 13728 C CA . ARG B 2 14 ? 2.914 -2.265 10.182 1.00 0.47 300 ARG B CA 9
ATOM 13729 C C . ARG B 2 14 ? 2.463 -2.467 11.616 1.00 0.50 300 ARG B C 9
ATOM 13730 O O . ARG B 2 14 ? 2.692 -3.522 12.209 1.00 0.54 300 ARG B O 9
ATOM 13751 N N . SER B 2 15 ? 1.802 -1.457 12.161 1.00 0.50 301 SER B N 9
ATOM 13752 C CA . SER B 2 15 ? 1.271 -1.530 13.510 1.00 0.55 301 SER B CA 9
ATOM 13753 C C . SER B 2 15 ? 0.186 -2.607 13.582 1.00 0.59 301 SER B C 9
ATOM 13754 O O . SER B 2 15 ? 0.140 -3.399 14.527 1.00 0.66 301 SER B O 9
ATOM 13762 N N . LYS B 2 16 ? -0.674 -2.641 12.567 1.00 0.58 302 LYS B N 9
ATOM 13763 C CA . LYS B 2 16 ? -1.745 -3.628 12.501 1.00 0.65 302 LYS B CA 9
ATOM 13764 C C . LYS B 2 16 ? -1.171 -5.031 12.262 1.00 0.68 302 LYS B C 9
ATOM 13765 O O . LYS B 2 16 ? -1.668 -6.015 12.812 1.00 0.76 302 LYS B O 9
ATOM 13784 N N . LYS B 2 17 ? -0.120 -5.112 11.456 1.00 0.62 303 LYS B N 9
ATOM 13785 C CA . LYS B 2 17 ? 0.540 -6.381 11.161 1.00 0.65 303 LYS B CA 9
ATOM 13786 C C . LYS B 2 17 ? 1.140 -6.944 12.444 1.00 0.72 303 LYS B C 9
ATOM 13787 O O . LYS B 2 17 ? 1.175 -8.151 12.667 1.00 0.82 303 LYS B O 9
ATOM 13806 N N . ASN B 2 18 ? 1.573 -6.033 13.297 1.00 0.69 304 ASN B N 9
ATOM 13807 C CA . ASN B 2 18 ? 2.184 -6.376 14.569 1.00 0.78 304 ASN B CA 9
ATOM 13808 C C . ASN B 2 18 ? 1.116 -6.681 15.620 1.00 0.88 304 ASN B C 9
ATOM 13809 O O . ASN B 2 18 ? 1.381 -7.362 16.610 1.00 1.04 304 ASN B O 9
ATOM 13820 N N . SER B 2 19 ? -0.093 -6.181 15.401 1.00 0.82 305 SER B N 9
ATOM 13821 C CA . SER B 2 19 ? -1.189 -6.424 16.323 1.00 0.93 305 SER B CA 9
ATOM 13822 C C . SER B 2 19 ? -1.996 -7.639 15.876 1.00 1.13 305 SER B C 9
ATOM 13823 O O . SER B 2 19 ? -1.577 -8.779 16.176 1.00 1.39 305 SER B O 9
ATOM 13834 N N . ALA A 1 1 ? 24.791 -14.712 -3.675 1.00 2.58 1 ALA A N 10
ATOM 13835 C CA . ALA A 1 1 ? 24.687 -13.242 -3.512 1.00 2.36 1 ALA A CA 10
ATOM 13836 C C . ALA A 1 1 ? 23.249 -12.839 -3.205 1.00 2.09 1 ALA A C 10
ATOM 13837 O O . ALA A 1 1 ? 22.548 -13.548 -2.474 1.00 2.15 1 ALA A O 10
ATOM 13846 N N . ASP A 1 2 ? 22.799 -11.728 -3.785 1.00 1.93 2 ASP A N 10
ATOM 13847 C CA . ASP A 1 2 ? 21.446 -11.228 -3.544 1.00 1.85 2 ASP A CA 10
ATOM 13848 C C . ASP A 1 2 ? 20.404 -12.014 -4.346 1.00 1.77 2 ASP A C 10
ATOM 13849 O O . ASP A 1 2 ? 19.659 -11.447 -5.150 1.00 2.06 2 ASP A O 10
ATOM 13858 N N . GLN A 1 3 ? 20.364 -13.317 -4.131 1.00 1.60 3 GLN A N 10
ATOM 13859 C CA . GLN A 1 3 ? 19.399 -14.173 -4.803 1.00 1.62 3 GLN A CA 10
ATOM 13860 C C . GLN A 1 3 ? 18.299 -14.550 -3.825 1.00 1.52 3 GLN A C 10
ATOM 13861 O O . GLN A 1 3 ? 17.115 -14.560 -4.160 1.00 1.55 3 GLN A O 10
ATOM 13875 N N . LEU A 1 4 ? 18.718 -14.848 -2.602 1.00 1.47 4 LEU A N 10
ATOM 13876 C CA . LEU A 1 4 ? 17.805 -15.223 -1.541 1.00 1.42 4 LEU A CA 10
ATOM 13877 C C . LEU A 1 4 ? 17.569 -14.022 -0.625 1.00 1.35 4 LEU A C 10
ATOM 13878 O O . LEU A 1 4 ? 17.890 -14.052 0.564 1.00 1.37 4 LEU A O 10
ATOM 13894 N N . THR A 1 5 ? 17.025 -12.960 -1.215 1.00 1.33 5 THR A N 10
ATOM 13895 C CA . THR A 1 5 ? 16.733 -11.718 -0.505 1.00 1.31 5 THR A CA 10
ATOM 13896 C C . THR A 1 5 ? 15.556 -11.886 0.472 1.00 1.19 5 THR A C 10
ATOM 13897 O O . THR A 1 5 ? 15.758 -12.295 1.617 1.00 1.18 5 THR A O 10
ATOM 13908 N N . GLU A 1 6 ? 14.339 -11.569 0.009 1.00 1.16 6 GLU A N 10
ATOM 13909 C CA . GLU A 1 6 ? 13.110 -11.681 0.806 1.00 1.10 6 GLU A CA 10
ATOM 13910 C C . GLU A 1 6 ? 13.278 -11.186 2.246 1.00 1.10 6 GLU A C 10
ATOM 13911 O O . GLU A 1 6 ? 13.008 -11.920 3.196 1.00 1.15 6 GLU A O 10
ATOM 13923 N N . GLU A 1 7 ? 13.708 -9.947 2.406 1.00 1.09 7 GLU A N 10
ATOM 13924 C CA . GLU A 1 7 ? 13.895 -9.377 3.737 1.00 1.13 7 GLU A CA 10
ATOM 13925 C C . GLU A 1 7 ? 12.933 -8.220 3.981 1.00 1.08 7 GLU A C 10
ATOM 13926 O O . GLU A 1 7 ? 12.261 -8.165 5.010 1.00 1.13 7 GLU A O 10
ATOM 13938 N N . GLN A 1 8 ? 12.874 -7.300 3.037 1.00 1.08 8 GLN A N 10
ATOM 13939 C CA . GLN A 1 8 ? 11.987 -6.167 3.150 1.00 1.06 8 GLN A CA 10
ATOM 13940 C C . GLN A 1 8 ? 10.784 -6.364 2.236 1.00 0.96 8 GLN A C 10
ATOM 13941 O O . GLN A 1 8 ? 9.691 -5.858 2.504 1.00 0.95 8 GLN A O 10
ATOM 13955 N N . ILE A 1 9 ? 10.992 -7.147 1.171 1.00 0.93 9 ILE A N 10
ATOM 13956 C CA . ILE A 1 9 ? 9.935 -7.447 0.197 1.00 0.90 9 ILE A CA 10
ATOM 13957 C C . ILE A 1 9 ? 8.737 -8.084 0.893 1.00 0.82 9 ILE A C 10
ATOM 13958 O O . ILE A 1 9 ? 7.596 -7.958 0.452 1.00 0.80 9 ILE A O 10
ATOM 13974 N N . ALA A 1 10 ? 9.012 -8.760 1.998 1.00 0.85 10 ALA A N 10
ATOM 13975 C CA . ALA A 1 10 ? 7.976 -9.408 2.782 1.00 0.85 10 ALA A CA 10
ATOM 13976 C C . ALA A 1 10 ? 6.997 -8.381 3.348 1.00 0.75 10 ALA A C 10
ATOM 13977 O O . ALA A 1 10 ? 5.786 -8.569 3.297 1.00 0.79 10 ALA A O 10
ATOM 13984 N N . GLU A 1 11 ? 7.534 -7.264 3.835 1.00 0.69 11 GLU A N 10
ATOM 13985 C CA . GLU A 1 11 ? 6.720 -6.208 4.439 1.00 0.64 11 GLU A CA 10
ATOM 13986 C C . GLU A 1 11 ? 6.025 -5.366 3.372 1.00 0.63 11 GLU A C 10
ATOM 13987 O O . GLU A 1 11 ? 5.069 -4.642 3.658 1.00 0.64 11 GLU A O 10
ATOM 13999 N N . PHE A 1 12 ? 6.514 -5.461 2.141 1.00 0.64 12 PHE A N 10
ATOM 14000 C CA . PHE A 1 12 ? 5.930 -4.737 1.019 1.00 0.67 12 PHE A CA 10
ATOM 14001 C C . PHE A 1 12 ? 4.724 -5.494 0.465 1.00 0.66 12 PHE A C 10
ATOM 14002 O O . PHE A 1 12 ? 3.719 -4.890 0.094 1.00 0.68 12 PHE A O 10
ATOM 14019 N N . LYS A 1 13 ? 4.823 -6.821 0.424 1.00 0.65 13 LYS A N 10
ATOM 14020 C CA . LYS A 1 13 ? 3.728 -7.660 -0.066 1.00 0.66 13 LYS A CA 10
ATOM 14021 C C . LYS A 1 13 ? 2.557 -7.632 0.916 1.00 0.61 13 LYS A C 10
ATOM 14022 O O . LYS A 1 13 ? 1.444 -8.038 0.595 1.00 0.66 13 LYS A O 10
ATOM 14041 N N . GLU A 1 14 ? 2.834 -7.126 2.118 1.00 0.57 14 GLU A N 10
ATOM 14042 C CA . GLU A 1 14 ? 1.837 -7.031 3.167 1.00 0.54 14 GLU A CA 10
ATOM 14043 C C . GLU A 1 14 ? 0.838 -5.920 2.862 1.00 0.50 14 GLU A C 10
ATOM 14044 O O . GLU A 1 14 ? -0.246 -5.862 3.447 1.00 0.49 14 GLU A O 10
ATOM 14056 N N . ALA A 1 15 ? 1.205 -5.030 1.952 1.00 0.51 15 ALA A N 10
ATOM 14057 C CA . ALA A 1 15 ? 0.326 -3.933 1.579 1.00 0.52 15 ALA A CA 10
ATOM 14058 C C . ALA A 1 15 ? -0.873 -4.456 0.798 1.00 0.50 15 ALA A C 10
ATOM 14059 O O . ALA A 1 15 ? -1.977 -3.939 0.905 1.00 0.51 15 ALA A O 10
ATOM 14066 N N . PHE A 1 16 ? -0.648 -5.511 0.035 1.00 0.50 16 PHE A N 10
ATOM 14067 C CA . PHE A 1 16 ? -1.700 -6.110 -0.771 1.00 0.53 16 PHE A CA 10
ATOM 14068 C C . PHE A 1 16 ? -2.603 -7.013 0.068 1.00 0.56 16 PHE A C 10
ATOM 14069 O O . PHE A 1 16 ? -3.497 -7.676 -0.465 1.00 0.74 16 PHE A O 10
ATOM 14086 N N . SER A 1 17 ? -2.381 -7.035 1.380 1.00 0.49 17 SER A N 10
ATOM 14087 C CA . SER A 1 17 ? -3.174 -7.866 2.256 1.00 0.54 17 SER A CA 10
ATOM 14088 C C . SER A 1 17 ? -3.808 -7.034 3.377 1.00 0.51 17 SER A C 10
ATOM 14089 O O . SER A 1 17 ? -5.003 -7.155 3.645 1.00 0.59 17 SER A O 10
ATOM 14097 N N . LEU A 1 18 ? -3.013 -6.185 4.029 1.00 0.44 18 LEU A N 10
ATOM 14098 C CA . LEU A 1 18 ? -3.524 -5.356 5.124 1.00 0.42 18 LEU A CA 10
ATOM 14099 C C . LEU A 1 18 ? -3.979 -3.985 4.634 1.00 0.41 18 LEU A C 10
ATOM 14100 O O . LEU A 1 18 ? -4.975 -3.444 5.115 1.00 0.46 18 LEU A O 10
ATOM 14116 N N . PHE A 1 19 ? -3.237 -3.413 3.701 1.00 0.43 19 PHE A N 10
ATOM 14117 C CA . PHE A 1 19 ? -3.555 -2.091 3.178 1.00 0.47 19 PHE A CA 10
ATOM 14118 C C . PHE A 1 19 ? -4.763 -2.151 2.240 1.00 0.48 19 PHE A C 10
ATOM 14119 O O . PHE A 1 19 ? -5.646 -1.290 2.289 1.00 0.61 19 PHE A O 10
ATOM 14136 N N . ASP A 1 20 ? -4.799 -3.167 1.397 1.00 0.44 20 ASP A N 10
ATOM 14137 C CA . ASP A 1 20 ? -5.893 -3.332 0.447 1.00 0.45 20 ASP A CA 10
ATOM 14138 C C . ASP A 1 20 ? -7.047 -4.111 1.082 1.00 0.51 20 ASP A C 10
ATOM 14139 O O . ASP A 1 20 ? -6.828 -5.112 1.761 1.00 0.58 20 ASP A O 10
ATOM 14148 N N . LYS A 1 21 ? -8.273 -3.653 0.853 1.00 0.58 21 LYS A N 10
ATOM 14149 C CA . LYS A 1 21 ? -9.454 -4.292 1.437 1.00 0.71 21 LYS A CA 10
ATOM 14150 C C . LYS A 1 21 ? -10.250 -5.082 0.404 1.00 0.68 21 LYS A C 10
ATOM 14151 O O . LYS A 1 21 ? -11.150 -5.849 0.757 1.00 0.86 21 LYS A O 10
ATOM 14170 N N . ASP A 1 22 ? -9.927 -4.894 -0.865 1.00 0.58 22 ASP A N 10
ATOM 14171 C CA . ASP A 1 22 ? -10.635 -5.583 -1.939 1.00 0.61 22 ASP A CA 10
ATOM 14172 C C . ASP A 1 22 ? -9.954 -6.901 -2.271 1.00 0.69 22 ASP A C 10
ATOM 14173 O O . ASP A 1 22 ? -10.612 -7.919 -2.503 1.00 0.82 22 ASP A O 10
ATOM 14182 N N . GLY A 1 23 ? -8.633 -6.879 -2.287 1.00 0.65 23 GLY A N 10
ATOM 14183 C CA . GLY A 1 23 ? -7.880 -8.067 -2.605 1.00 0.73 23 GLY A CA 10
ATOM 14184 C C . GLY A 1 23 ? -7.306 -7.985 -4.003 1.00 0.71 23 GLY A C 10
ATOM 14185 O O . GLY A 1 23 ? -6.894 -8.990 -4.576 1.00 0.87 23 GLY A O 10
ATOM 14189 N N . ASP A 1 24 ? -7.277 -6.773 -4.544 1.00 0.59 24 ASP A N 10
ATOM 14190 C CA . ASP A 1 24 ? -6.771 -6.540 -5.892 1.00 0.60 24 ASP A CA 10
ATOM 14191 C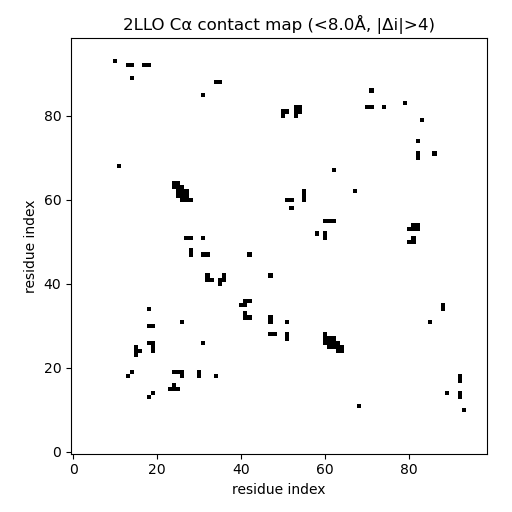 C . ASP A 1 24 ? -5.317 -6.085 -5.859 1.00 0.59 24 ASP A C 10
ATOM 14192 O O . ASP A 1 24 ? -4.599 -6.191 -6.853 1.00 0.74 24 ASP A O 10
ATOM 14201 N N . GLY A 1 25 ? -4.896 -5.558 -4.714 1.00 0.54 25 GLY A N 10
ATOM 14202 C CA . GLY A 1 25 ? -3.521 -5.113 -4.553 1.00 0.64 25 GLY A CA 10
ATOM 14203 C C . GLY A 1 25 ? -3.243 -3.730 -5.114 1.00 0.69 25 GLY A C 10
ATOM 14204 O O . GLY A 1 25 ? -2.591 -2.924 -4.457 1.00 1.30 25 GLY A O 10
ATOM 14208 N N . THR A 1 26 ? -3.717 -3.463 -6.331 1.00 0.46 26 THR A N 10
ATOM 14209 C CA . THR A 1 26 ? -3.499 -2.170 -6.987 1.00 0.48 26 THR A CA 10
ATOM 14210 C C . THR A 1 26 ? -3.922 -1.004 -6.090 1.00 0.46 26 THR A C 10
ATOM 14211 O O . THR A 1 26 ? -5.036 -0.996 -5.552 1.00 0.63 26 THR A O 10
ATOM 14222 N N . ILE A 1 27 ? -3.033 -0.022 -5.937 1.00 0.37 27 ILE A N 10
ATOM 14223 C CA . ILE A 1 27 ? -3.309 1.140 -5.096 1.00 0.36 27 ILE A CA 10
ATOM 14224 C C . ILE A 1 27 ? -4.107 2.206 -5.844 1.00 0.32 27 ILE A C 10
ATOM 14225 O O . ILE A 1 27 ? -3.635 2.793 -6.827 1.00 0.37 27 ILE A O 10
ATOM 14241 N N . THR A 1 28 ? -5.321 2.439 -5.358 1.00 0.28 28 THR A N 10
ATOM 14242 C CA . THR A 1 28 ? -6.222 3.425 -5.927 1.00 0.28 28 THR A CA 10
ATOM 14243 C C . THR A 1 28 ? -6.696 4.388 -4.835 1.00 0.27 28 THR A C 10
ATOM 14244 O O . THR A 1 28 ? -6.431 4.174 -3.646 1.00 0.29 28 THR A O 10
ATOM 14255 N N . THR A 1 29 ? -7.392 5.441 -5.241 1.00 0.29 29 THR A N 10
ATOM 14256 C CA . THR A 1 29 ? -7.919 6.436 -4.312 1.00 0.33 29 THR A CA 10
ATOM 14257 C C . THR A 1 29 ? -8.832 5.827 -3.250 1.00 0.31 29 THR A C 10
ATOM 14258 O O . THR A 1 29 ? -8.945 6.345 -2.138 1.00 0.32 29 THR A O 10
ATOM 14269 N N . LYS A 1 30 ? -9.470 4.718 -3.590 1.00 0.31 30 LYS A N 10
ATOM 14270 C CA . LYS A 1 30 ? -10.383 4.059 -2.675 1.00 0.33 30 LYS A CA 10
ATOM 14271 C C . LYS A 1 30 ? -9.658 3.452 -1.474 1.00 0.33 30 LYS A C 10
ATOM 14272 O O . LYS A 1 30 ? -10.150 3.515 -0.347 1.00 0.38 30 LYS A O 10
ATOM 14291 N N . GLU A 1 31 ? -8.484 2.873 -1.697 1.00 0.31 31 GLU A N 10
ATOM 14292 C CA . GLU A 1 31 ? -7.741 2.246 -0.608 1.00 0.35 31 GLU A CA 10
ATOM 14293 C C . GLU A 1 31 ? -6.900 3.272 0.139 1.00 0.34 31 GLU A C 10
ATOM 14294 O O . GLU A 1 31 ? -6.508 3.053 1.286 1.00 0.39 31 GLU A O 10
ATOM 14306 N N . LEU A 1 32 ? -6.656 4.401 -0.508 1.00 0.31 32 LEU A N 10
ATOM 14307 C CA . LEU A 1 32 ? -5.861 5.473 0.086 1.00 0.33 32 LEU A CA 10
ATOM 14308 C C . LEU A 1 32 ? -6.710 6.278 1.070 1.00 0.35 32 LEU A C 10
ATOM 14309 O O . LEU A 1 32 ? -6.258 6.623 2.167 1.00 0.47 32 LEU A O 10
ATOM 14325 N N . GLY A 1 33 ? -7.955 6.541 0.690 1.00 0.30 33 GLY A N 10
ATOM 14326 C CA . GLY A 1 33 ? -8.844 7.319 1.533 1.00 0.33 33 GLY A CA 10
ATOM 14327 C C . GLY A 1 33 ? -9.441 6.533 2.684 1.00 0.34 33 GLY A C 10
ATOM 14328 O O . GLY A 1 33 ? -9.732 7.097 3.733 1.00 0.36 33 GLY A O 10
ATOM 14332 N N . THR A 1 34 ? -9.603 5.225 2.513 1.00 0.36 34 THR A N 10
ATOM 14333 C CA . THR A 1 34 ? -10.186 4.393 3.556 1.00 0.39 34 THR A CA 10
ATOM 14334 C C . THR A 1 34 ? -9.299 4.354 4.792 1.00 0.40 34 TH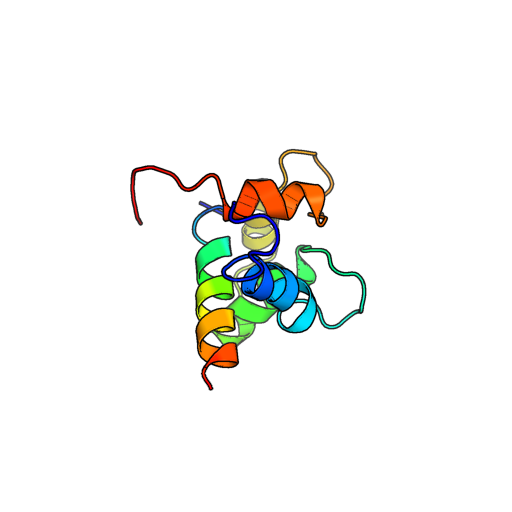R A C 10
ATOM 14335 O O . THR A 1 34 ? -9.779 4.135 5.906 1.00 0.46 34 THR A O 10
ATOM 14346 N N . VAL A 1 35 ? -7.997 4.575 4.605 1.00 0.40 35 VAL A N 10
ATOM 14347 C CA . VAL A 1 35 ? -7.064 4.565 5.706 1.00 0.43 35 VAL A CA 10
ATOM 14348 C C . VAL A 1 35 ? -7.123 5.898 6.436 1.00 0.40 35 VAL A C 10
ATOM 14349 O O . VAL A 1 35 ? -7.379 5.944 7.635 1.00 0.42 35 VAL A O 10
ATOM 14362 N N . MET A 1 36 ? -6.913 6.987 5.694 1.00 0.38 36 MET A N 10
ATOM 14363 C CA . MET A 1 36 ? -6.962 8.340 6.253 1.00 0.40 36 MET A CA 10
ATOM 14364 C C . MET A 1 36 ? -8.278 8.587 6.967 1.00 0.37 36 MET A C 10
ATOM 14365 O O . MET A 1 36 ? -8.319 9.204 8.028 1.00 0.39 36 MET A O 10
ATOM 14379 N N . ARG A 1 37 ? -9.348 8.086 6.379 1.00 0.36 37 ARG A N 10
ATOM 14380 C CA . ARG A 1 37 ? -10.689 8.226 6.933 1.00 0.38 37 ARG A CA 10
ATOM 14381 C C . ARG A 1 37 ? -10.816 7.545 8.296 1.00 0.40 37 ARG A C 10
ATOM 14382 O O . ARG A 1 37 ? -11.454 8.076 9.204 1.00 0.45 37 ARG A O 10
ATOM 14403 N N . SER A 1 38 ? -10.179 6.393 8.446 1.00 0.42 38 SER A N 10
ATOM 14404 C CA . SER A 1 38 ? -10.271 5.627 9.686 1.00 0.45 38 SER A CA 10
ATOM 14405 C C . SER A 1 38 ? -9.137 5.964 10.644 1.00 0.46 38 SER A C 10
ATOM 14406 O O . SER A 1 38 ? -9.031 5.392 11.731 1.00 0.59 38 SER A O 10
ATOM 14414 N N . LEU A 1 39 ? -8.305 6.901 10.241 1.00 0.40 39 LEU A N 10
ATOM 14415 C CA . LEU A 1 39 ? -7.175 7.309 11.049 1.00 0.43 39 LEU A CA 10
ATOM 14416 C C . LEU A 1 39 ? -7.392 8.708 11.615 1.00 0.46 39 LEU A C 10
ATOM 14417 O O . LEU A 1 39 ? -7.401 8.895 12.832 1.00 0.58 39 LEU A O 10
ATOM 14433 N N . GLY A 1 40 ? -7.599 9.681 10.736 1.00 0.44 40 GLY A N 10
ATOM 14434 C CA . GLY A 1 40 ? -7.793 11.044 11.195 1.00 0.50 40 GLY A CA 10
ATOM 14435 C C . GLY A 1 40 ? -8.760 11.831 10.341 1.00 0.50 40 GLY A C 10
ATOM 14436 O O . GLY A 1 40 ? -8.488 12.979 9.993 1.00 0.56 40 GLY A O 10
ATOM 14440 N N . GLN A 1 41 ? -9.880 11.198 9.998 1.00 0.49 41 GLN A N 10
ATOM 14441 C CA . GLN A 1 41 ? -10.932 11.816 9.186 1.00 0.54 41 GLN A CA 10
ATOM 14442 C C . GLN A 1 41 ? -10.516 11.948 7.722 1.00 0.51 41 GLN A C 10
ATOM 14443 O O . GLN A 1 41 ? -9.371 12.258 7.402 1.00 0.60 41 GLN A O 10
ATOM 14457 N N . ASN A 1 42 ? -11.466 11.700 6.839 1.00 0.53 42 ASN A N 10
ATOM 14458 C CA . ASN A 1 42 ? -11.233 11.767 5.403 1.00 0.53 42 ASN A CA 10
ATOM 14459 C C . ASN A 1 42 ? -11.312 13.213 4.915 1.00 0.50 42 ASN A C 10
ATOM 14460 O O . ASN A 1 42 ? -12.181 13.965 5.353 1.00 0.56 42 ASN A O 10
ATOM 14471 N N . PRO A 1 43 ? -10.396 13.629 4.017 1.00 0.49 43 PRO A N 10
ATOM 14472 C CA . PRO A 1 43 ? -10.381 14.995 3.467 1.00 0.54 43 PRO A CA 10
ATOM 14473 C C . PRO A 1 43 ? -11.469 15.225 2.419 1.00 0.50 43 PRO A C 10
ATOM 14474 O O . PRO A 1 43 ? -12.398 14.425 2.292 1.00 0.48 43 PRO A O 10
ATOM 14485 N N . THR A 1 44 ? -11.351 16.313 1.661 1.00 0.57 44 THR A N 10
ATOM 14486 C CA . THR A 1 44 ? -12.323 16.610 0.614 1.00 0.59 44 THR A CA 10
ATOM 14487 C C . THR A 1 44 ? -12.030 15.766 -0.623 1.00 0.53 44 THR A C 10
ATOM 14488 O O . THR A 1 44 ? -10.925 15.235 -0.775 1.00 0.50 44 THR A O 10
ATOM 14499 N N . GLU A 1 45 ? -13.015 15.642 -1.502 1.00 0.58 45 GLU A N 10
ATOM 14500 C CA . GLU A 1 45 ? -12.865 14.864 -2.724 1.00 0.58 45 GLU A CA 10
ATOM 14501 C C . GLU A 1 45 ? -11.725 15.417 -3.572 1.00 0.57 45 GLU A C 10
ATOM 14502 O O . GLU A 1 45 ? -10.982 14.661 -4.200 1.00 0.56 45 GLU A O 10
ATOM 14514 N N . ALA A 1 46 ? -11.581 16.741 -3.580 1.00 0.60 46 ALA A N 10
ATOM 14515 C CA . ALA A 1 46 ? -10.517 17.385 -4.336 1.00 0.61 46 ALA A CA 10
ATOM 14516 C C . ALA A 1 46 ? -9.153 16.983 -3.774 1.00 0.55 46 ALA A C 10
ATOM 14517 O O . ALA A 1 46 ? -8.253 16.608 -4.529 1.00 0.54 46 ALA A O 10
ATOM 14524 N N . GLU A 1 47 ? -9.013 17.048 -2.444 1.00 0.54 47 GLU A N 10
ATOM 14525 C CA . GLU A 1 47 ? -7.760 16.668 -1.783 1.00 0.51 47 GLU A CA 10
ATOM 14526 C C . GLU A 1 47 ? -7.468 15.191 -2.014 1.00 0.46 47 GLU A C 10
ATOM 14527 O O . GLU A 1 47 ? -6.327 14.798 -2.248 1.00 0.46 47 GLU A O 10
ATOM 14539 N N . LEU A 1 48 ? -8.519 14.382 -1.934 1.00 0.44 48 LEU A N 10
ATOM 14540 C CA . LEU A 1 48 ? -8.402 12.946 -2.130 1.00 0.44 48 LEU A CA 10
ATOM 14541 C C . LEU A 1 48 ? -7.840 12.624 -3.516 1.00 0.43 48 LEU A C 10
ATOM 14542 O O . LEU A 1 48 ? -6.971 11.762 -3.661 1.00 0.43 48 LEU A O 10
ATOM 14558 N N . GLN A 1 49 ? -8.342 13.325 -4.526 1.00 0.45 49 GLN A N 10
ATOM 14559 C CA . GLN A 1 49 ? -7.898 13.111 -5.901 1.00 0.47 49 GLN A CA 10
ATOM 14560 C C . GLN A 1 49 ? -6.520 13.730 -6.153 1.00 0.46 49 GLN A C 10
ATOM 14561 O O . GLN A 1 49 ? -5.714 13.178 -6.899 1.00 0.48 49 GLN A O 10
ATOM 14575 N N . ASP A 1 50 ? -6.240 14.863 -5.524 1.00 0.45 50 ASP A N 10
ATOM 14576 C CA . ASP A 1 50 ? -4.951 15.526 -5.699 1.00 0.46 50 ASP A CA 10
ATOM 14577 C C . ASP A 1 50 ? -3.830 14.702 -5.082 1.00 0.42 50 ASP A C 10
ATOM 14578 O O . ASP A 1 50 ? -2.680 14.779 -5.510 1.00 0.45 50 ASP A O 10
ATOM 14587 N N . MET A 1 51 ? -4.175 13.882 -4.094 1.00 0.39 51 MET A N 10
ATOM 14588 C CA . MET A 1 51 ? -3.189 13.039 -3.438 1.00 0.38 51 MET A CA 10
ATOM 14589 C C . MET A 1 51 ? -2.625 12.032 -4.425 1.00 0.37 51 MET A C 10
ATOM 14590 O O . MET A 1 51 ? -1.415 11.838 -4.497 1.00 0.38 51 MET A O 10
ATOM 14604 N N . ILE A 1 52 ? -3.505 11.412 -5.203 1.00 0.39 52 ILE A N 10
ATOM 14605 C CA . ILE A 1 52 ? -3.077 10.423 -6.182 1.00 0.43 52 ILE A CA 10
ATOM 14606 C C . ILE A 1 52 ? -2.344 11.111 -7.333 1.00 0.47 52 ILE A C 10
ATOM 14607 O O . ILE A 1 52 ? -1.537 10.497 -8.029 1.00 0.52 52 ILE A O 10
ATOM 14623 N N . ASN A 1 53 ? -2.598 12.406 -7.489 1.00 0.50 53 ASN A N 10
ATOM 14624 C CA . ASN A 1 53 ? -1.949 13.188 -8.528 1.00 0.57 53 ASN A CA 10
ATOM 14625 C C . ASN A 1 53 ? -0.530 13.529 -8.080 1.00 0.56 53 ASN A C 10
ATOM 14626 O O . ASN A 1 53 ? 0.326 13.893 -8.880 1.00 0.61 53 ASN A O 10
ATOM 14637 N N . GLU A 1 54 ? -0.298 13.402 -6.785 1.00 0.50 54 GLU A N 10
ATOM 14638 C CA . GLU A 1 54 ? 1.000 13.688 -6.205 1.00 0.51 54 GLU A CA 10
ATOM 14639 C C . GLU A 1 54 ? 1.835 12.410 -6.054 1.00 0.50 54 GLU A C 10
ATOM 14640 O O . GLU A 1 54 ? 2.977 12.452 -5.592 1.00 0.71 54 GLU A O 10
ATOM 14652 N N . VAL A 1 55 ? 1.269 11.270 -6.446 1.00 0.48 55 VAL A N 10
ATOM 14653 C CA . VAL A 1 55 ? 1.985 9.999 -6.336 1.00 0.46 55 VAL A CA 10
ATOM 14654 C C . VAL A 1 55 ? 2.119 9.295 -7.683 1.00 0.47 55 VAL A C 10
ATOM 14655 O O . VAL A 1 55 ? 3.195 8.830 -8.044 1.00 0.69 55 VAL A O 10
ATOM 14668 N N . ASP A 1 56 ? 1.033 9.224 -8.438 1.00 0.52 56 ASP A N 10
ATOM 14669 C CA . ASP A 1 56 ? 1.066 8.559 -9.733 1.00 0.52 56 ASP A CA 10
ATOM 14670 C C . ASP A 1 56 ? 1.741 9.430 -10.785 1.00 0.62 56 ASP A C 10
ATOM 14671 O O . ASP A 1 56 ? 1.139 10.354 -11.337 1.00 0.70 56 ASP A O 10
ATOM 14680 N N . ALA A 1 57 ? 3.008 9.127 -11.041 1.00 0.68 57 ALA A N 10
ATOM 14681 C CA . ALA A 1 57 ? 3.811 9.856 -12.016 1.00 0.81 57 ALA A CA 10
ATOM 14682 C C . ALA A 1 57 ? 3.488 9.418 -13.445 1.00 0.81 57 ALA A C 10
ATOM 14683 O O . ALA A 1 57 ? 3.711 10.162 -14.401 1.00 0.88 57 ALA A O 10
ATOM 14690 N N . ASP A 1 58 ? 2.945 8.209 -13.581 1.00 0.76 58 ASP A N 10
ATOM 14691 C CA . ASP A 1 58 ? 2.597 7.646 -14.890 1.00 0.79 58 ASP A CA 10
ATOM 14692 C C . ASP A 1 58 ? 1.310 8.256 -15.452 1.00 0.80 58 ASP A C 10
ATOM 14693 O O . ASP A 1 58 ? 0.882 7.906 -16.552 1.00 0.85 58 ASP A O 10
ATOM 14702 N N . GLY A 1 59 ? 0.706 9.162 -14.695 1.00 0.85 59 GLY A N 10
ATOM 14703 C CA . GLY A 1 59 ? -0.502 9.838 -15.136 1.00 0.90 59 GLY A CA 10
ATOM 14704 C C . GLY A 1 59 ? -1.633 8.899 -15.507 1.00 0.91 59 GLY A C 10
ATOM 14705 O O . GLY A 1 59 ? -2.262 9.059 -16.545 1.00 1.03 59 GLY A O 10
ATOM 14709 N N . ASN A 1 60 ? -1.887 7.917 -14.668 1.00 0.82 60 ASN A N 10
ATOM 14710 C CA . ASN A 1 60 ? -2.958 6.961 -14.904 1.00 0.85 60 ASN A CA 10
ATOM 14711 C C . ASN A 1 60 ? -3.863 6.885 -13.671 1.00 0.78 60 ASN A C 10
ATOM 14712 O O . ASN A 1 60 ? -5.008 6.445 -13.743 1.00 0.93 60 ASN A O 10
ATOM 14723 N N . GLY A 1 61 ? -3.343 7.367 -12.549 1.00 0.64 61 GLY A N 10
ATOM 14724 C CA . GLY A 1 61 ? -4.094 7.389 -11.306 1.00 0.63 61 GLY A CA 10
ATOM 14725 C C . GLY A 1 61 ? -4.175 6.031 -10.642 1.00 0.58 61 GLY A C 10
ATOM 14726 O O . GLY A 1 61 ? -5.106 5.759 -9.887 1.00 0.67 61 GLY A O 10
ATOM 14730 N N . THR A 1 62 ? -3.217 5.171 -10.945 1.00 0.53 62 THR A N 10
ATOM 14731 C CA . THR A 1 62 ? -3.168 3.840 -10.361 1.00 0.52 62 THR A CA 10
ATOM 14732 C C . THR A 1 62 ? -1.733 3.341 -10.289 1.00 0.49 62 THR A C 10
ATOM 14733 O O . THR A 1 62 ? -0.906 3.659 -11.150 1.00 0.54 62 THR A O 10
ATOM 14744 N N . ILE A 1 63 ? -1.434 2.564 -9.261 1.00 0.47 63 ILE A N 10
ATOM 14745 C CA . ILE A 1 63 ? -0.106 2.010 -9.091 1.00 0.46 63 ILE A CA 10
ATOM 14746 C C . ILE A 1 63 ? -0.183 0.497 -8.989 1.00 0.50 63 ILE A C 10
ATOM 14747 O O . ILE A 1 63 ? -0.712 -0.055 -8.017 1.00 0.48 63 ILE A O 10
ATOM 14763 N N . ASP A 1 64 ? 0.286 -0.164 -10.033 1.00 0.57 64 ASP A N 10
ATOM 14764 C CA . ASP A 1 64 ? 0.302 -1.615 -10.085 1.00 0.64 64 ASP A CA 10
ATOM 14765 C C . ASP A 1 64 ? 1.474 -2.155 -9.271 1.00 0.65 64 ASP A C 10
ATOM 14766 O O . ASP A 1 64 ? 2.224 -1.386 -8.664 1.00 0.61 64 ASP A O 10
ATOM 14775 N N . PHE A 1 65 ? 1.646 -3.470 -9.291 1.00 0.73 65 PHE A N 10
ATOM 14776 C CA . PHE A 1 65 ? 2.726 -4.121 -8.554 1.00 0.77 65 PHE A CA 10
ATOM 14777 C C . PHE A 1 65 ? 4.101 -3.579 -8.982 1.00 0.75 65 PHE A C 10
ATOM 14778 O O . PHE A 1 65 ? 4.881 -3.161 -8.126 1.00 0.75 65 PHE A O 10
ATOM 14795 N N . PRO A 1 66 ? 4.438 -3.584 -10.296 1.00 0.76 66 PRO A N 10
ATOM 14796 C CA . PRO A 1 66 ? 5.726 -3.061 -10.785 1.00 0.78 66 PRO A CA 10
ATOM 14797 C C . PRO A 1 66 ? 5.955 -1.605 -10.365 1.00 0.73 66 PRO A C 10
ATOM 14798 O O . PRO A 1 66 ? 7.081 -1.207 -10.053 1.00 0.77 66 PRO A O 10
ATOM 14809 N N . GLU A 1 67 ? 4.878 -0.828 -10.334 1.00 0.66 67 GLU A N 10
ATOM 14810 C CA . GLU A 1 67 ? 4.951 0.575 -9.955 1.00 0.62 67 GLU A CA 10
ATOM 14811 C C . GLU A 1 67 ? 5.268 0.699 -8.470 1.00 0.62 67 GLU A C 10
ATOM 14812 O O . GLU A 1 67 ? 6.050 1.553 -8.058 1.00 0.64 67 GLU A O 10
ATOM 14824 N N . PHE A 1 68 ? 4.666 -0.186 -7.678 1.00 0.60 68 PHE A N 10
ATOM 14825 C CA . PHE A 1 68 ? 4.843 -0.197 -6.226 1.00 0.59 68 PHE A CA 10
ATOM 14826 C C . PHE A 1 68 ? 6.309 -0.397 -5.849 1.00 0.63 68 PHE A C 10
ATOM 14827 O O . PHE A 1 68 ? 6.809 0.224 -4.908 1.00 0.67 68 PHE A O 10
ATOM 14844 N N . LEU A 1 69 ? 6.989 -1.260 -6.594 1.00 0.66 69 LEU A N 10
ATOM 14845 C CA . LEU A 1 69 ? 8.399 -1.547 -6.346 1.00 0.72 69 LEU A CA 10
ATOM 14846 C C . LEU A 1 69 ? 9.247 -0.305 -6.578 1.00 0.76 69 LEU A C 10
ATOM 14847 O O . LEU A 1 69 ? 10.213 -0.054 -5.869 1.00 0.82 69 LEU A O 10
ATOM 14863 N N . THR A 1 70 ? 8.863 0.473 -7.574 1.00 0.75 70 THR A N 10
ATOM 14864 C CA . THR A 1 70 ? 9.579 1.683 -7.916 1.00 0.82 70 THR A CA 10
ATOM 14865 C C . THR A 1 70 ? 9.195 2.841 -6.985 1.00 0.78 70 THR A C 10
ATOM 14866 O O . THR A 1 70 ? 10.051 3.625 -6.570 1.00 0.98 70 THR A O 10
ATOM 14877 N N . MET A 1 71 ? 7.905 2.920 -6.657 1.00 0.69 71 MET A N 10
ATOM 14878 C CA . MET A 1 71 ? 7.377 3.971 -5.784 1.00 0.66 71 MET A CA 10
ATOM 14879 C C . MET A 1 71 ? 7.979 3.906 -4.376 1.00 0.66 71 MET A C 10
ATOM 14880 O O . MET A 1 71 ? 8.553 4.883 -3.895 1.00 0.69 71 MET A O 10
ATOM 14894 N N . MET A 1 72 ? 7.881 2.749 -3.734 1.00 0.71 72 MET A N 10
ATOM 14895 C CA . MET A 1 72 ? 8.377 2.593 -2.365 1.00 0.77 72 MET A CA 10
ATOM 14896 C C . MET A 1 72 ? 9.898 2.577 -2.289 1.00 0.84 72 MET A C 10
ATOM 14897 O O . MET A 1 72 ? 10.472 2.540 -1.199 1.00 0.99 72 MET A O 10
ATOM 14911 N N . ALA A 1 73 ? 10.555 2.607 -3.436 1.00 0.92 73 ALA A N 10
ATOM 14912 C CA . ALA A 1 73 ? 12.006 2.609 -3.476 1.00 0.99 73 ALA A CA 10
ATOM 14913 C C . ALA A 1 73 ? 12.526 4.019 -3.739 1.00 1.02 73 ALA A C 10
ATOM 14914 O O . ALA A 1 73 ? 13.734 4.240 -3.849 1.00 1.21 73 ALA A O 10
ATOM 14921 N N . ARG A 1 74 ? 11.607 4.973 -3.821 1.00 0.99 74 ARG A N 10
ATOM 14922 C CA . ARG A 1 74 ? 11.971 6.360 -4.086 1.00 1.04 74 ARG A CA 10
ATOM 14923 C C . ARG A 1 74 ? 11.420 7.288 -3.005 1.00 0.99 74 ARG A C 10
ATOM 14924 O O . ARG A 1 74 ? 10.419 7.974 -3.215 1.00 1.02 74 ARG A O 10
ATOM 14945 N N . LYS A 1 75 ? 12.081 7.324 -1.855 1.00 1.13 75 LYS A N 10
ATOM 14946 C CA . LYS A 1 75 ? 11.647 8.180 -0.757 1.00 1.20 75 LYS A CA 10
ATOM 14947 C C . LYS A 1 75 ? 12.227 9.577 -0.905 1.00 1.26 75 LYS A C 10
ATOM 14948 O O . LYS A 1 75 ? 13.112 9.809 -1.729 1.00 1.34 75 LYS A O 10
ATOM 14967 N N . MET A 1 76 ? 11.737 10.494 -0.092 1.00 1.32 76 MET A N 10
ATOM 14968 C CA . MET A 1 76 ? 12.200 11.868 -0.133 1.00 1.43 76 MET A CA 10
ATOM 14969 C C . MET A 1 76 ? 13.339 12.099 0.852 1.00 1.44 76 MET A C 10
ATOM 14970 O O . MET A 1 76 ? 13.477 11.370 1.834 1.00 1.49 76 MET A O 10
ATOM 14984 N N . LYS A 1 77 ? 14.140 13.128 0.589 1.00 1.50 77 LYS A N 10
ATOM 14985 C CA . LYS A 1 77 ? 15.280 13.459 1.443 1.00 1.56 77 LYS A CA 10
ATOM 14986 C C . LYS A 1 77 ? 14.964 14.639 2.362 1.00 1.66 77 LYS A C 10
ATOM 14987 O O . LYS A 1 77 ? 15.858 15.231 2.973 1.00 2.06 77 LYS A O 10
ATOM 15006 N N . ASP A 1 78 ? 13.684 14.972 2.466 1.00 1.54 78 ASP A N 10
ATOM 15007 C CA . ASP A 1 78 ? 13.249 16.078 3.312 1.00 1.63 78 ASP A CA 10
ATOM 15008 C C . ASP A 1 78 ? 12.890 15.572 4.701 1.00 1.72 78 ASP A C 10
ATOM 15009 O O . ASP A 1 78 ? 12.845 14.366 4.934 1.00 1.77 78 ASP A O 10
ATOM 15018 N N . THR A 1 79 ? 12.648 16.491 5.621 1.00 1.95 79 THR A N 10
ATOM 15019 C CA . THR A 1 79 ? 12.282 16.127 6.975 1.00 2.15 79 THR A CA 10
ATOM 15020 C C . THR A 1 79 ? 10.837 15.627 7.012 1.00 2.00 79 THR A C 10
ATOM 15021 O O . THR A 1 79 ? 9.921 16.340 6.598 1.00 2.13 79 THR A O 10
ATOM 15032 N N . ASP A 1 80 ? 10.638 14.408 7.492 1.00 2.01 80 ASP A N 10
ATOM 15033 C CA . ASP A 1 80 ? 9.309 13.828 7.562 1.00 2.07 80 ASP A CA 10
ATOM 15034 C C . ASP A 1 80 ? 8.822 13.760 9.004 1.00 2.26 80 ASP A C 10
ATOM 15035 O O . ASP A 1 80 ? 9.661 13.728 9.931 1.00 2.49 80 ASP A O 10
ATOM 15045 N N . ARG B 2 1 ? 3.594 15.805 0.118 1.00 0.99 287 ARG B N 10
ATOM 15046 C CA . ARG B 2 1 ? 3.830 14.902 -1.027 1.00 0.79 287 ARG B CA 10
ATOM 15047 C C . ARG B 2 1 ? 3.236 13.530 -0.735 1.00 0.66 287 ARG B C 10
ATOM 15048 O O . ARG B 2 1 ? 3.247 13.071 0.406 1.00 0.65 287 ARG B O 10
ATOM 15071 N N . ALA B 2 2 ? 2.729 12.869 -1.763 1.00 0.60 288 ALA B N 10
ATOM 15072 C CA . ALA B 2 2 ? 2.112 11.559 -1.598 1.00 0.51 288 ALA B CA 10
ATOM 15073 C C . ALA B 2 2 ? 3.121 10.481 -1.199 1.00 0.50 288 ALA B C 10
ATOM 15074 O O . ALA B 2 2 ? 2.760 9.462 -0.641 1.00 0.48 288 ALA B O 10
ATOM 15081 N N . ALA B 2 3 ? 4.397 10.734 -1.459 1.00 0.54 289 ALA B N 10
ATOM 15082 C CA . ALA B 2 3 ? 5.446 9.784 -1.129 1.00 0.57 289 ALA B CA 10
ATOM 15083 C C . ALA B 2 3 ? 5.697 9.704 0.377 1.00 0.58 289 ALA B C 10
ATOM 15084 O O . ALA B 2 3 ? 6.635 9.068 0.832 1.00 0.65 289 ALA B O 10
ATOM 15091 N N . ASN B 2 4 ? 4.990 10.544 1.120 1.00 0.56 290 ASN B N 10
ATOM 15092 C CA . ASN B 2 4 ? 5.037 10.544 2.578 1.00 0.58 290 ASN B CA 10
ATOM 15093 C C . ASN B 2 4 ? 3.710 10.077 3.136 1.00 0.53 290 ASN B C 10
ATOM 15094 O O . ASN B 2 4 ? 3.620 9.431 4.184 1.00 0.53 290 ASN B O 10
ATOM 15105 N N . LEU B 2 5 ? 2.650 10.434 2.404 1.00 0.51 291 LEU B N 10
ATOM 15106 C CA . LEU B 2 5 ? 1.296 10.076 2.793 1.00 0.48 291 LEU B CA 10
ATOM 15107 C C . LEU B 2 5 ? 1.001 8.640 2.408 1.00 0.46 291 LEU B C 10
ATOM 15108 O O . LEU B 2 5 ? -0.010 8.084 2.810 1.00 0.71 291 LEU B O 10
ATOM 15124 N N . TRP B 2 6 ? 1.866 8.062 1.576 1.00 0.41 292 TRP B N 10
ATOM 15125 C CA . TRP B 2 6 ? 1.746 6.659 1.210 1.00 0.39 292 TRP B CA 10
ATOM 15126 C C . TRP B 2 6 ? 2.487 5.844 2.273 1.00 0.41 292 TRP B C 10
ATOM 15127 O O . TRP B 2 6 ? 1.922 4.908 2.841 1.00 0.41 292 TRP B O 10
ATOM 15148 N N . PRO B 2 7 ? 3.792 6.152 2.533 1.00 0.44 293 PRO B N 10
ATOM 15149 C CA . PRO B 2 7 ? 4.558 5.509 3.607 1.00 0.48 293 PRO B CA 10
ATOM 15150 C C . PRO B 2 7 ? 3.817 5.505 4.942 1.00 0.46 293 PRO B C 10
ATOM 15151 O O . PRO B 2 7 ? 3.966 4.571 5.722 1.00 0.47 293 PRO B O 10
ATOM 15162 N N . SER B 2 8 ? 3.025 6.550 5.199 1.00 0.47 294 SER B N 10
ATOM 15163 C CA . SER B 2 8 ? 2.263 6.638 6.440 1.00 0.47 294 SER B CA 10
ATOM 15164 C C . SER B 2 8 ? 1.321 5.421 6.595 1.00 0.42 294 SER B C 10
ATOM 15165 O O . SER B 2 8 ? 1.483 4.660 7.545 1.00 0.40 294 SER B O 10
ATOM 15173 N N . PRO B 2 9 ? 0.316 5.213 5.703 1.00 0.44 295 PRO B N 10
ATOM 15174 C CA . PRO B 2 9 ? -0.557 4.026 5.764 1.00 0.43 295 PRO B CA 10
ATOM 15175 C C . PRO B 2 9 ? 0.241 2.723 5.816 1.00 0.40 295 PRO B C 10
ATOM 15176 O O . PRO B 2 9 ? -0.155 1.768 6.486 1.00 0.43 295 PRO B O 10
ATOM 15187 N N . LEU B 2 10 ? 1.370 2.692 5.108 1.00 0.38 296 LEU B N 10
ATOM 15188 C CA . LEU B 2 10 ? 2.228 1.513 5.098 1.00 0.37 296 LEU B CA 10
ATOM 15189 C C . LEU B 2 10 ? 2.884 1.338 6.470 1.00 0.39 296 LEU B C 10
ATOM 15190 O O . LEU B 2 10 ? 3.149 0.217 6.910 1.00 0.43 296 LEU B O 10
ATOM 15206 N N . MET B 2 11 ? 3.131 2.461 7.139 1.00 0.39 297 MET B N 10
ATOM 15207 C CA . MET B 2 11 ? 3.713 2.466 8.476 1.00 0.42 297 MET B CA 10
ATOM 15208 C C . MET B 2 11 ? 2.660 1.965 9.454 1.00 0.41 297 MET B C 10
ATOM 15209 O O . MET B 2 11 ? 2.946 1.162 10.345 1.00 0.45 297 MET B O 10
ATOM 15223 N N . ILE B 2 12 ? 1.430 2.442 9.262 1.00 0.41 298 ILE B N 10
ATOM 15224 C CA . ILE B 2 12 ? 0.297 2.010 10.073 1.00 0.43 298 ILE B CA 10
ATOM 15225 C C . ILE B 2 12 ? 0.094 0.512 9.839 1.00 0.44 298 ILE B C 10
ATOM 15226 O O . ILE B 2 12 ? -0.299 -0.232 10.741 1.00 0.47 298 ILE B O 10
ATOM 15242 N N . LYS B 2 13 ? 0.389 0.076 8.614 1.00 0.42 299 LYS B N 10
ATOM 15243 C CA . LYS B 2 13 ? 0.296 -1.330 8.250 1.00 0.45 299 LYS B CA 10
ATOM 15244 C C . LYS B 2 13 ? 1.314 -2.114 9.069 1.00 0.45 299 LYS B C 10
ATOM 15245 O O . LYS B 2 13 ? 1.055 -3.238 9.481 1.00 0.51 299 LYS B O 10
ATOM 15264 N N . ARG B 2 14 ? 2.477 -1.507 9.296 1.00 0.43 300 ARG B N 10
ATOM 15265 C CA . ARG B 2 14 ? 3.532 -2.126 10.096 1.00 0.47 300 ARG B CA 10
ATOM 15266 C C . ARG B 2 14 ? 3.054 -2.236 11.532 1.00 0.50 300 ARG B C 10
ATOM 15267 O O . ARG B 2 14 ? 3.343 -3.202 12.233 1.00 0.54 300 ARG B O 10
ATOM 15288 N N . SER B 2 15 ? 2.306 -1.225 11.952 1.00 0.50 301 SER B N 10
ATOM 15289 C CA . SER B 2 15 ? 1.739 -1.178 13.286 1.00 0.55 301 SER B CA 10
ATOM 15290 C C . SER B 2 15 ? 0.697 -2.278 13.428 1.00 0.59 301 SER B C 10
ATOM 15291 O O . SER B 2 15 ? 0.596 -2.925 14.468 1.00 0.66 301 SER B O 10
ATOM 15299 N N . LYS B 2 16 ? -0.060 -2.499 12.358 1.00 0.58 302 LYS B N 10
ATOM 15300 C CA . LYS B 2 16 ? -1.082 -3.533 12.345 1.00 0.65 302 LYS B CA 10
ATOM 15301 C C . LYS B 2 16 ? -0.410 -4.897 12.259 1.00 0.68 302 LYS B C 10
ATOM 15302 O O . LYS B 2 16 ? -0.886 -5.871 12.834 1.00 0.76 302 LYS B O 10
ATOM 15321 N N . LYS B 2 17 ? 0.696 -4.961 11.527 1.00 0.62 303 LYS B N 10
ATOM 15322 C CA . LYS B 2 17 ? 1.454 -6.193 11.384 1.00 0.65 303 LYS B CA 10
ATOM 15323 C C . LYS B 2 17 ? 2.065 -6.571 12.727 1.00 0.72 303 LYS B C 10
ATOM 15324 O O . LYS B 2 17 ? 2.172 -7.748 13.075 1.00 0.82 303 LYS B O 10
ATOM 15343 N N . ASN B 2 18 ? 2.471 -5.549 13.471 1.00 0.69 304 ASN B N 10
ATOM 15344 C CA . ASN B 2 18 ? 3.036 -5.722 14.803 1.00 0.78 304 ASN B CA 10
ATOM 15345 C C . ASN B 2 18 ? 1.924 -6.117 15.771 1.00 0.88 304 ASN B C 10
ATOM 15346 O O . ASN B 2 18 ? 2.111 -6.970 16.634 1.00 1.04 304 ASN B O 10
ATOM 15357 N N . SER B 2 19 ? 0.766 -5.488 15.597 1.00 0.82 305 SER B N 10
ATOM 15358 C CA . SER B 2 19 ? -0.394 -5.762 16.428 1.00 0.93 305 SER B CA 10
ATOM 15359 C C . SER B 2 19 ? -1.195 -6.932 15.847 1.00 1.13 305 SER B C 10
ATOM 15360 O O . SER B 2 19 ? -0.650 -8.058 15.801 1.00 1.39 305 SER B O 10
#

GO terms:
  GO:0005102 signaling receptor binding (F, IPI)

Sequence (99 aa):
ADQLTEEQIAEFKEAFSLFDKDGDGTITTKELGTVMRSLGQNPTEAELQDMINEVDADGNGTIDFPEFLTMMARKMKDTDRAANLWPSPLMIKRSKKNSADQLTEEQIAEFKEAFSLFDKDGDGTITTKELGTVMRSLGQNPTEAELQDMINEVDADGNGTIDFPEFLTMMARKMKDTDRAANLWPSPLMIKRSKKNSADQLTEEQIAEFKEAFSLFDKDGDGTITTKELGTVMRSLGQNPTEAELQDMINEVDADGNGTIDFPEFLTMMARKMKDTDRAANLWPSPLMIKRSKKNSADQLTEEQIAEFKEAFSLFDKDGDGTITTKELGTVMRSLGQNPTEAELQDMINEVDADGNGTIDFPEFLTMMARKMKDTDRAANLWPSPLMIKRSKKNSADQLTEEQIAEFKEAFSLFDKDGDGTITTKELGTVMRSLGQNPTEAELQDMINEVDADGNGTIDFPEFLTMMARKMKDTDRAANLWPSPLMIKRSKKNSADQLTEEQIAEFKEAFSLFDKDGDGTITTKELGTVMRSLGQNPTEAELQDMINEVDADGNGTIDFPEFLTMMARKMKDTDRAANLWPSPLMIKRSKKNSADQLTEEQIAEFKEAFSLFDKDGDGTITTKELGTVMRSLGQNPTEAELQDMINEVDADGNGTIDFPEFLTMMARKMKDTDRAANLWPSPLMIKRSKKNSADQLTEEQIAEFKEAFSLFDKDGDGTITTKELGTVMRSLGQNPTEAELQDMINEVDADGNGTIDFPEFLTMMARKMKDTDRAANLWPSPLMIKRSKKNSADQLTEEQIAEFKEAFSLFDKDGDGTITTKELGTVMRSLGQNPTEAELQDMINEVDADGNGTIDFPEFLTMMARKMKDTDRAANLWPSPLMIKRSKKNSADQLTEEQIAEFKEAFSLFDKDGDGTITTKELGTVMRSLGQNPTEAELQDMINEVDADGNGTIDFPEFLTMMARKMKDTDRAANLWPSPLMIKRSKKNS

Secondary structure (DSSP, 8-state):
---S--SSHHHHHHHHHHT-SSS---B-HHHHHHHHHTTS----HHHHHHHHHTT--SSSS-B-HHHHHHHTT---SS--/-HHHHTHHHHHHHHHHHH-

B-factor: mean 0.95, std 0.62, range [0.27, 3.81]

Solvent-accessible surface area: 6970 Å² total; per-residue (Å²): 133,122,142,176,58,98,90,121,66,40,26,50,91,38,1,32,70,56,20,10,158,75,78,69,10,17,10,36,49,129,6,1,4,58,29,25,162,100,94,63,140,58,39,77,148,70,95,24,123,80,19,14,102,51,17,9,106,78,70,96,18,44,5,58,92,87,48,1,101,86,35,29,64,163,157,73,204,120,129,148,172,0,29,32,69,6,55,45,4,39,127,54,9,138,56,112,94,126,113

Organism: Xenopus laevis (NCBI:txid8355)

InterPro domains:
  IPR002048 EF-hand domain [PF13499] (12-73)
  IPR002048 EF-hand domain [PF13499] (83-147)
  IPR002048 EF-hand domain [PS50222] (8-43)
  IPR002048 EF-hand domain [PS50222] (44-79)
  IPR002048 EF-hand domain [PS50222] (81-116)
  IPR002048 EF-hand domain [PS50222] (117-149)
  IPR002048 EF-hand domain [SM00054] (12-40)
  IPR002048 EF-hand domain [SM00054] (48-76)
  IPR002048 EF-hand domain [SM00054] (85-113)
  IPR002048 EF-hand domain [SM00054] (121-149)
  IPR002048 EF-hand domain [cd00051] (12-74)
  IPR002048 EF-hand domain [cd00051] (85-147)
  IPR011992 EF-hand domain pair [SSF47473] (2-147)
  IPR018247 EF-Hand 1, calcium-binding site [PS00018] (21-33)
  IPR018247 EF-Hand 1, calcium-binding site [PS00018] (57-69)
  IPR018247 EF-Hand 1, calcium-binding site [PS00018] (94-106)
  IPR018247 EF-Hand 1, calcium-binding site [PS00018] (130-142)
  IPR050230 Calmodulin/Myosin light chain/Troponin C-like [PTHR23048] (2-148)

Nearest PDB structures (foldseek):
  2llo-assembly1_A  TM=9.454E-01  e=8.188E-12  Xenopus laevis
  5vms-assembly1_B  TM=8.220E-01  e=2.490E-10  Homo sapiens
  7vvh-assembly1_C  TM=7.732E-01  e=8.470E-10  Homo sapiens
  7tci-assembly1_F  TM=8.022E-01  e=3.976E-09  Homo sapiens
  2roa-assembly1_A  TM=7.342E-01  e=1.641E-08  Glycine max

Radius of gyration: 13.7 Å; Cα contacts (8 Å, |Δi|>4): 73; chains: 2; bounding box: 38×33×32 Å

Foldseek 3Di:
DCPPPPDCVVVLVCCLPVQDDPNQSKDALVSVQVVCCVPPRGDDPVVSQVVLVVQPPVPPRIADPVNSVVRVVDDDPDDD/DVVVVVVVVVVVVVVVVVD